Protein AF-A0A419A7F6-F1 (afdb_monomer_lite)

Secondary structure (DSSP, 8-state):
----S-TT--GGGT-TTT--TTTS-SS-GGG----TTHHHHHHHHHHHHHHHHHHHHTSPP----SSHHHHHS-HHHHS-HHHHHHHHHHHHHHHHHHHHHHHHHHHHHHHHHHHTT-SS----GGG--TTSTHHHHHHHHHHHHGGGTSHHHHHHHHHHHHHHHHHTTTTHHHHHHHHHHHHHHHHHHTTSS-TT-HHHHHHHHHHHHHHHHHHT-HHHHHHHHHSHHHHHHHHHHHHHHHHHHHIIIIISTT---TTS-HHHHHHHHHHHHHHHHHHHHHHHHHHPPPPPS----HHHHHHHHHHHHHHHHHHHHHHHHHHHHHHHHHHHH-S----TT-TTTTTTS-HHHHHHHHHS--GGGG---THHHHHHHHHHHHHHHHHHHHTTSS--SSTT--TT-HHHHHHHHHHHHHHHHHHTHHHHHHHHHHHHHHHHHT-HHHHHHHSS-HHHHHHHHHHHHHHHHHHHHHHHHHHHHHHHHHH-SSHHHHHHHHHSSSS-HHHHHHHGGGGHHHHHHHHHHHHH--S-HHHHHHHHHHHHHHHHHHHHHHHHHH-GGGG-TTT--TTHHHH-HHHHHHTTHHHHHHHHHHHHHHHHTTTPPSSTTHHHHTTS-THHHHHHHHHHSTTSSS------------PPEEEEEEEESEETTTEEE-S-TT-S-SEESHHHHHHHHHHTT-SSEEEEEEEE-TTTTTTTBPPTTSPPTTSS------------------------------PPPBSEEES--B--TT-HHHHSSEEEPSP-EEE-EEEEEBS---SSPEEEEEETTSTHHHHHHHHHHTTTT--S-GGGGGGHHHHHHHHHHHHHHHHHHHHTT--PPPTTTT-------------------------------HHHHHHHHHHHHHHHHHHHHHHHHS-HHHHTTS-HHHHHHHHHHHHS-GGGTGGGTSSSPPHHHHHHHGGG--TTSS-PPP---TTS-GGGSPPP-EEEEEESSHHHHHHHHHPSP--SEEEEEEEHHHHHHHHHHHHHHH----BS-TT-PPPS--EEE--EEETT-HHHHHHHHHHHHHHHH-HHHHHHHHHHHSTT-PPPHHHHHHHHHT----GGGGS--PPP----------

Organism: NCBI:txid1276757

Sequence (1130 aa):
MENPWPAGVPGSLWTYNQLTAEELAQLPMMGISFASGFLYAFAFGCIFVLVFAWQRFRQKAEVVSASRALTHLSPSDLGGRNALIRAYLIYAGSILLLYVSLTFFGQLMLQSMNMTQVAGIEIDVNQLDFDSPQWPLLLAFAVAGISQMLPPVATIEGWLRDRAYRAAGIPVRLELTMRNLIVTLEQVSSGQTGAGSKLQERLLIYRKQWEEAIAGHDWAREAARQRPPRHAELISLLAQLELLVFWARTARGNWPGHEVSQQVRAEEENFVKEAEALLNDFRHRLSEKPPKEDEPDTPTRKQRFNDHVSEVIETARNLRFDLVGILAIFLERDVNSPDLDDPNERAKNDPSLYQLLERTERPDSAGTGPETGLFFAAIAVFVIYATAIWRDVHDPINLYIERDNLHGVLASALVETLTLAALTWLPLLAAFSLRQYLWDTTGDWAKAHRSQHPNSYVSQILVCMCLGLTASLIGLVGVAMLHAFFVAQNGVHFSSLLVQGNSPFLLYYPTQAIVVFALVPLCILSADLRERAAMRLWYGVFCALAVGFLSMRHTYFFDPTLTTPQHCPGLAVIGNSDCAGRFDLVGHLLLMVLAFLAAGVFGDLPERTRAMLSKLPTHAATTAVLLALMPLSGAWAQEGAQEGDGTPTIVTIGFRDDTPPFSFRDDDPASLRPFSGYLADLCFDIFAGSTQYQVKVVPVTAKDRFERLRLPDQPRAQESAAGNGEPEGTVADTAAGTGQTGETPRRAAQSEPIDILCDAVTMRFSDQERSRNGIYSPIVFASGVSFLETQTRSMGGVTIGFVQNTTAREVARKLCEIDYFKIMLPSQKTALFERCHLRWREAVVRERLLRIGYEPPDPKDGAGSGQGDASNGNATSGTVRGAGENTAGWLIEEEDKISLKDELTLLIAAATRLTEAVSAEQRVKLSQDLQNRMTWLTDKDATQLDCILSTPISKECHAALARFKDPVCELRPAEQRETDPFEQRPWPDYHFCPMPSHDDLVSWFCATPNDRHRVYMGDRELILAKRAAWVKANGPCRVARPDGAEYLSYEPYAFLISMQDPRLVQFVQHRIHQLFSERARMTSRFAASFPGHQMSPALAYLFLLNGVENEQDFTPSLPAADSTSQAGGG

Foldseek 3Di:
DPDPDDPDDDPVVPCPVVPDLVPPPLQLLQVADADPLQVVLLVVLLVLLLVLLVVVLQPAQQDDDPAPLLRVDGLLQQFAPVLSVQLSCQLSVVLNVVLVCCLSCVLVVLVVVVVVPDDDDPDPSVVDPSRYSVRSNVSSCCSSPVLVVDVVSVVVSSVSSVVSSVLSPVPLQLNLLLVLLVVLLVCLCVVVPDDPAPLSVQLVVQLVVVVVLQVVFPVSVVLCVVPVVLNSLLSSLLSLLVVLLCCLPAFCPPVDFPSRDVVLNVLLVVLSVLSVVLSVVVSVVSVDDDDPDDDPDVVVVSVVVVVVSVVSSVSSVNSSSNSSSSVSSSVNHCPCPPLPPDVVVVVRGDSSVVVSVVSRDRLLPLFDALLVVLVVLLVVQLVVQLVCCLVLLAPFLDPSDDSPPSVSSSLRSVLLSLLLCLLFNQLQVQLSSLLSVCCSPPVQQVCCLPDPDVVSNVVSLVVSLVRSLVRSLVSQQVSLLSSLSSHHNHPVSSVCQQPHDLQRSNRLRSQLNQLSVLQSSLLSVLLSPQPDLPVQLVSLQVSLVSSLVSNLVSLCVSPVPLDPCVHADDCSCLVDSVNVHSSVVSSSLSSSVSSSCRRNPSSDGDDSCVVVVVVDPPCVVVVVVCVSCVSNPDDPPDDDDPPPPDQAAEAEEEFEQFFPQQWHADPDPPDPQRIHHLLSVLVVLLCPPDRRYDYDYDYDFLVCLLVLADAQPDDDPPPPPDDDDDDDDDDDDDDDDDDDDPPPDPPDDDDHHGQWYRGQDFDDPPPCSRPVFFDWFQFLFKFFKFKFKFQDPDLAAEEEEEAPNAPLLVLLLVCQLVVVVVSDDPVRNLLRNLQSQLLSLLQVLLVLCVVLVDDFDDPVVPDDDDDDDDDDDDDDDDDDDDDDPPPPWRDDDPVSLVVSLVSLVSNLVSLVVSVVSADPVLLQQAPPLSNVVSCVSPVDDSVVQCLVVDIPRDPVNSVVSVSSDDPVQPPDDDPDPPPDDPVNHRRHGYHYHHDNGLLVLLCSQQDDDPNHTYMYMDTQNRNLVSQVVCCVPPNDRGTPDSSTDPGSGMTGGTMTGGPNDVPVSVSSNVSQLVCLLVVVNSVVSCCVSPPPDDGDPVRVVSSVVSHDHDCVVVPDPDPDDDPDDDDDDD

Radius of gyration: 47.04 Å; chains: 1; bounding box: 108×104×153 Å

pLDDT: mean 72.27, std 18.45, range [26.06, 95.06]

Structure (mmCIF, N/CA/C/O backbone):
data_AF-A0A419A7F6-F1
#
_entry.id   AF-A0A419A7F6-F1
#
loop_
_atom_site.group_PDB
_atom_site.id
_atom_site.type_symbol
_atom_site.label_atom_id
_atom_site.label_alt_id
_atom_site.label_comp_id
_atom_site.label_asym_id
_atom_site.label_entity_id
_atom_site.label_seq_id
_atom_site.pdbx_PDB_ins_code
_atom_site.Cartn_x
_atom_site.Cartn_y
_atom_site.Cartn_z
_atom_site.occupancy
_atom_site.B_iso_or_equiv
_atom_site.auth_seq_id
_atom_site.auth_comp_id
_atom_site.auth_asym_id
_atom_site.auth_atom_id
_atom_site.pdbx_PDB_model_num
ATOM 1 N N . MET A 1 1 ? 32.235 -27.984 -17.832 1.00 29.14 1 MET A N 1
ATOM 2 C CA . MET A 1 1 ? 32.491 -26.852 -18.740 1.00 29.14 1 MET A CA 1
ATOM 3 C C . MET A 1 1 ? 32.255 -25.601 -17.931 1.00 29.14 1 MET A C 1
ATOM 5 O O . MET A 1 1 ? 31.160 -25.444 -17.407 1.00 29.14 1 MET A O 1
ATOM 9 N N . GLU A 1 2 ? 33.311 -24.822 -17.726 1.00 29.22 2 GLU A N 1
ATOM 10 C CA . GLU A 1 2 ? 33.244 -23.521 -17.063 1.00 29.22 2 GLU A CA 1
ATOM 11 C C . GLU A 1 2 ? 32.379 -22.571 -17.891 1.00 29.22 2 GLU A C 1
ATOM 13 O O . GLU A 1 2 ? 32.372 -22.634 -19.120 1.00 29.22 2 GLU A O 1
ATOM 18 N N . ASN A 1 3 ? 31.610 -21.753 -17.182 1.00 31.08 3 ASN A N 1
ATOM 19 C CA . ASN A 1 3 ? 30.663 -20.786 -17.714 1.00 31.08 3 ASN A CA 1
ATOM 20 C C . ASN A 1 3 ? 31.329 -19.950 -18.834 1.00 31.08 3 ASN A C 1
ATOM 22 O O . ASN A 1 3 ? 32.278 -19.226 -18.535 1.00 31.08 3 ASN A O 1
ATOM 26 N N . PRO A 1 4 ? 30.903 -20.052 -20.110 1.00 39.16 4 PRO A N 1
ATOM 27 C CA . PRO A 1 4 ? 31.637 -19.471 -21.240 1.00 39.16 4 PRO A CA 1
ATOM 28 C C . PRO A 1 4 ? 31.525 -17.937 -21.350 1.00 39.16 4 PRO A C 1
ATOM 30 O O . PRO A 1 4 ? 31.830 -17.377 -22.401 1.00 39.16 4 PRO A O 1
ATOM 33 N N . TRP A 1 5 ? 31.103 -17.239 -20.288 1.00 48.44 5 TRP A N 1
ATOM 34 C CA . TRP A 1 5 ? 30.656 -15.848 -20.354 1.00 48.44 5 TRP A CA 1
ATOM 35 C C . TRP A 1 5 ? 31.334 -14.928 -19.321 1.00 48.44 5 TRP A C 1
ATOM 37 O O . TRP A 1 5 ? 31.711 -15.388 -18.241 1.00 48.44 5 TRP A O 1
ATOM 47 N N . PRO A 1 6 ? 31.492 -13.622 -19.626 1.00 41.31 6 PRO A N 1
ATOM 48 C CA . PRO A 1 6 ? 32.163 -12.668 -18.743 1.00 41.31 6 PRO A CA 1
ATOM 49 C C . PRO A 1 6 ? 31.415 -12.464 -17.419 1.00 41.31 6 PRO A C 1
ATOM 51 O O . PRO A 1 6 ? 30.186 -12.409 -17.385 1.00 41.31 6 PRO A O 1
ATOM 54 N N . ALA A 1 7 ? 32.161 -12.282 -16.329 1.00 32.69 7 ALA A N 1
ATOM 55 C CA . ALA A 1 7 ? 31.596 -11.976 -15.019 1.00 32.69 7 ALA A CA 1
ATOM 56 C C . ALA A 1 7 ? 30.861 -10.618 -15.026 1.00 32.69 7 ALA A C 1
ATOM 58 O O . ALA A 1 7 ? 31.422 -9.616 -15.467 1.00 32.69 7 ALA A O 1
ATOM 59 N N . GLY A 1 8 ? 29.625 -10.583 -14.510 1.00 45.16 8 GLY A N 1
ATOM 60 C CA . GLY A 1 8 ? 28.859 -9.346 -14.288 1.00 45.16 8 GLY A CA 1
ATOM 61 C C . GLY A 1 8 ? 27.656 -9.108 -15.208 1.00 45.16 8 GLY A C 1
ATOM 62 O O . GLY A 1 8 ? 26.965 -8.110 -15.029 1.00 45.16 8 GLY A O 1
ATOM 63 N N . VAL A 1 9 ? 27.361 -10.004 -16.157 1.00 36.59 9 VAL A N 1
ATOM 64 C CA . VAL A 1 9 ? 26.097 -9.961 -16.914 1.00 36.59 9 VAL A CA 1
ATOM 65 C C . VAL A 1 9 ? 25.038 -10.768 -16.151 1.00 36.59 9 VAL A C 1
ATOM 67 O O . VAL A 1 9 ? 25.267 -11.956 -15.911 1.00 36.59 9 VAL A O 1
ATOM 70 N N . PRO A 1 10 ? 23.902 -10.171 -15.738 1.00 36.22 10 PRO A N 1
ATOM 71 C CA . PRO A 1 10 ? 22.869 -10.902 -15.015 1.00 36.22 10 PRO A CA 1
ATOM 72 C C . PRO A 1 10 ? 22.270 -11.996 -15.908 1.00 36.22 10 PRO A C 1
ATOM 74 O O . PRO A 1 10 ? 21.919 -11.754 -17.063 1.00 36.22 10 PRO A O 1
ATOM 77 N N . GLY A 1 11 ? 22.154 -13.212 -15.366 1.00 37.12 11 GLY A N 1
ATOM 78 C CA . GLY A 1 11 ? 21.621 -14.377 -16.087 1.00 37.12 11 GLY A CA 1
ATOM 79 C C . GLY A 1 11 ? 20.173 -14.211 -16.564 1.00 37.12 11 GLY A C 1
ATOM 80 O O . GLY A 1 11 ? 19.768 -14.886 -17.506 1.00 37.12 11 GLY A O 1
ATOM 81 N N . SER A 1 12 ? 19.434 -13.257 -15.986 1.00 39.25 12 SER A N 1
ATOM 82 C CA . SER A 1 12 ? 18.046 -12.924 -16.331 1.00 39.25 12 SER A CA 1
ATOM 83 C C . SER A 1 12 ? 17.855 -12.381 -17.751 1.00 39.25 12 SER A C 1
ATOM 85 O O . SER A 1 12 ? 16.748 -12.426 -18.275 1.00 39.25 12 SER A O 1
ATOM 87 N N . LEU A 1 13 ? 18.919 -11.904 -18.411 1.00 34.91 13 LEU A N 1
ATOM 88 C CA . LEU A 1 13 ? 18.859 -11.467 -19.814 1.00 34.91 13 LEU A CA 1
ATOM 89 C C . LEU A 1 13 ? 18.676 -12.628 -20.805 1.00 34.91 13 LEU A C 1
ATOM 91 O O . LEU A 1 13 ? 18.269 -12.392 -21.940 1.00 34.91 13 LEU A O 1
ATOM 95 N N . TRP A 1 14 ? 18.979 -13.866 -20.402 1.00 44.97 14 TRP A N 1
ATOM 96 C CA . TRP A 1 14 ? 19.087 -15.004 -21.325 1.00 44.97 14 TRP A CA 1
ATOM 97 C C . TRP A 1 14 ? 18.147 -16.171 -20.999 1.00 44.97 14 TRP A C 1
ATOM 99 O O . TRP A 1 14 ? 18.035 -17.097 -21.801 1.00 44.97 14 TRP A O 1
ATOM 109 N N . THR A 1 15 ? 17.419 -16.107 -19.881 1.00 35.34 15 THR A N 1
ATOM 110 C CA . THR A 1 15 ? 16.321 -17.025 -19.535 1.00 35.34 15 THR A CA 1
ATOM 111 C C . THR A 1 15 ? 14.948 -16.466 -19.910 1.00 35.34 15 THR A C 1
ATOM 113 O O . THR A 1 15 ? 13.953 -16.910 -19.369 1.00 35.34 15 THR A O 1
ATOM 116 N N . TYR A 1 16 ? 14.834 -15.538 -20.869 1.00 35.53 16 TYR A N 1
ATOM 117 C CA . TYR A 1 16 ? 13.534 -14.952 -21.262 1.00 35.53 16 TYR A CA 1
ATOM 118 C C . TYR A 1 16 ? 12.504 -15.981 -21.760 1.00 35.53 16 TYR A C 1
ATOM 120 O O . TYR A 1 16 ? 11.307 -15.786 -21.616 1.00 35.53 16 TYR A O 1
ATOM 128 N N . ASN A 1 17 ? 12.970 -17.115 -22.287 1.00 34.03 17 ASN A N 1
ATOM 129 C CA . ASN A 1 17 ? 12.114 -18.220 -22.742 1.00 34.03 17 ASN A CA 1
ATOM 130 C C . ASN A 1 17 ? 11.784 -19.221 -21.615 1.00 34.03 17 ASN A C 1
ATOM 132 O O . ASN A 1 17 ? 11.099 -20.213 -21.846 1.00 34.03 17 ASN A O 1
ATOM 136 N N . GLN A 1 18 ? 12.369 -19.011 -20.434 1.00 36.38 18 GLN A N 1
ATOM 137 C CA . GLN A 1 18 ? 12.159 -19.770 -19.198 1.00 36.38 18 GLN A CA 1
ATOM 138 C C . GLN A 1 18 ? 11.544 -18.902 -18.091 1.00 36.38 18 GLN A C 1
ATOM 140 O O . GLN A 1 18 ? 11.038 -19.462 -17.126 1.00 36.38 18 GLN A O 1
ATOM 145 N N . LEU A 1 19 ? 11.525 -17.576 -18.279 1.00 33.09 19 LEU A N 1
ATOM 146 C CA . LEU A 1 19 ? 10.713 -16.614 -17.553 1.00 33.09 19 LEU A CA 1
ATOM 147 C C . LEU A 1 19 ? 9.246 -16.941 -17.843 1.00 33.09 19 LEU A C 1
ATOM 149 O O . LEU A 1 19 ? 8.605 -16.362 -18.718 1.00 33.09 19 LEU A O 1
ATOM 153 N N . THR A 1 20 ? 8.707 -17.905 -17.103 1.00 39.62 20 THR A N 1
ATOM 154 C CA . THR A 1 20 ? 7.281 -17.896 -16.803 1.00 39.62 20 THR A CA 1
ATOM 155 C C . THR A 1 20 ? 6.977 -16.552 -16.145 1.00 39.62 20 THR A C 1
ATOM 157 O O . THR A 1 20 ? 7.838 -15.949 -15.500 1.00 39.62 20 THR A O 1
ATOM 160 N N . ALA A 1 21 ? 5.756 -16.048 -16.282 1.00 39.66 21 ALA A N 1
ATOM 161 C CA . ALA A 1 21 ? 5.356 -14.812 -15.617 1.00 39.66 21 ALA A CA 1
ATOM 162 C C . ALA A 1 21 ? 5.521 -14.842 -14.082 1.00 39.66 21 ALA A C 1
ATOM 164 O O . ALA A 1 21 ? 5.428 -13.806 -13.428 1.00 39.66 21 ALA A O 1
ATOM 165 N N . GLU A 1 22 ? 5.801 -16.018 -13.513 1.00 37.22 22 GLU A N 1
ATOM 166 C CA . GLU A 1 22 ? 6.222 -16.229 -12.130 1.00 37.22 22 GLU A CA 1
ATOM 167 C C . GLU A 1 22 ? 7.646 -15.707 -11.818 1.00 37.22 22 GLU A C 1
ATOM 169 O O . GLU A 1 22 ? 7.930 -15.432 -10.653 1.00 37.22 22 GLU A O 1
ATOM 174 N N . GLU A 1 23 ? 8.538 -15.539 -12.808 1.00 38.91 23 GLU A N 1
ATOM 175 C CA . GLU A 1 23 ? 9.927 -15.063 -12.624 1.00 38.91 23 GLU A CA 1
ATOM 176 C C . GLU A 1 23 ? 10.117 -13.546 -12.848 1.00 38.91 23 GLU A C 1
ATOM 178 O O . GLU A 1 23 ? 11.100 -12.976 -12.363 1.00 38.91 23 GLU A O 1
ATOM 183 N N . LEU A 1 24 ? 9.187 -12.847 -13.520 1.00 49.91 24 LEU A N 1
ATOM 184 C CA . LEU A 1 24 ? 9.088 -11.392 -13.352 1.00 49.91 24 LEU A CA 1
ATOM 185 C C . LEU A 1 24 ? 8.484 -11.155 -11.971 1.00 49.91 24 LEU A C 1
ATOM 187 O O . LEU A 1 24 ? 7.378 -11.612 -11.700 1.00 49.91 24 LEU A O 1
ATOM 191 N N . ALA A 1 25 ? 9.183 -10.434 -11.095 1.00 54.62 25 ALA A N 1
ATOM 192 C CA . ALA A 1 25 ? 8.623 -10.029 -9.811 1.00 54.62 25 ALA A CA 1
ATOM 193 C C . ALA A 1 25 ? 7.411 -9.106 -10.052 1.00 54.62 25 ALA A C 1
ATOM 195 O O . ALA A 1 25 ? 7.551 -7.886 -10.113 1.00 54.62 25 ALA A O 1
ATOM 196 N N . GLN A 1 26 ? 6.222 -9.699 -10.220 1.00 62.06 26 GLN A N 1
ATOM 197 C CA . GLN A 1 26 ? 4.964 -8.990 -10.486 1.00 62.06 26 GLN A CA 1
ATOM 198 C C . GLN A 1 26 ? 4.644 -7.995 -9.359 1.00 62.06 26 GLN A C 1
ATOM 200 O O . GLN A 1 26 ? 4.046 -6.944 -9.581 1.00 62.06 26 GLN A O 1
ATOM 205 N N . LEU A 1 27 ? 5.126 -8.308 -8.153 1.00 66.06 27 LEU A N 1
ATOM 206 C CA . LEU A 1 27 ? 5.228 -7.406 -7.015 1.00 66.06 27 LEU A CA 1
ATOM 207 C C . LEU A 1 27 ? 6.717 -7.169 -6.728 1.00 66.06 27 LEU A C 1
ATOM 209 O O . LEU A 1 27 ? 7.333 -7.983 -6.040 1.00 66.06 27 LEU A O 1
ATOM 213 N N . PRO A 1 28 ? 7.324 -6.096 -7.258 1.00 64.69 28 PRO A N 1
ATOM 214 C CA . PRO A 1 28 ? 8.753 -5.871 -7.105 1.00 64.69 28 PRO A CA 1
ATOM 215 C C . PRO A 1 28 ? 9.185 -5.605 -5.658 1.00 64.69 28 PRO A C 1
ATOM 217 O O . PRO A 1 28 ? 10.327 -5.908 -5.340 1.00 64.69 28 PRO A O 1
ATOM 220 N N . MET A 1 29 ? 8.318 -5.080 -4.777 1.00 73.50 29 MET A N 1
ATOM 221 C CA . MET A 1 29 ? 8.579 -4.944 -3.326 1.00 73.50 29 MET A CA 1
ATOM 222 C C . MET A 1 29 ? 9.946 -4.308 -3.003 1.00 73.50 29 MET A C 1
ATOM 224 O O . MET A 1 29 ? 10.702 -4.801 -2.169 1.00 73.50 29 MET A O 1
ATOM 228 N N . MET A 1 30 ? 10.304 -3.232 -3.713 1.00 66.25 30 MET A N 1
ATOM 229 C CA . MET A 1 30 ? 11.620 -2.568 -3.666 1.00 66.25 30 MET A CA 1
ATOM 230 C C . MET A 1 30 ? 12.830 -3.445 -4.051 1.00 66.25 30 MET A C 1
ATOM 232 O O . MET A 1 30 ? 13.968 -3.103 -3.724 1.00 66.25 30 MET A O 1
ATOM 236 N N . GLY A 1 31 ? 12.601 -4.537 -4.775 1.00 61.28 31 GLY A N 1
ATOM 237 C CA . GLY A 1 31 ? 13.604 -5.515 -5.195 1.00 61.28 31 GLY A CA 1
ATOM 238 C C . GLY A 1 31 ? 13.764 -6.697 -4.235 1.00 61.28 31 GLY A C 1
ATOM 239 O O . GLY A 1 31 ? 14.709 -7.466 -4.398 1.00 61.28 31 GLY A O 1
ATOM 240 N N . ILE A 1 32 ? 12.880 -6.841 -3.241 1.00 63.41 32 ILE A N 1
ATOM 241 C CA . ILE A 1 32 ? 12.919 -7.925 -2.252 1.00 63.41 32 ILE A CA 1
ATOM 242 C C . ILE A 1 32 ? 12.138 -9.129 -2.791 1.00 63.41 32 ILE A C 1
ATOM 244 O O . ILE A 1 32 ? 10.931 -9.047 -3.014 1.00 63.41 32 ILE A O 1
ATOM 248 N N . SER A 1 33 ? 12.812 -10.263 -2.984 1.00 64.25 33 SER A N 1
ATOM 249 C CA . SER A 1 33 ? 12.179 -11.522 -3.386 1.00 64.25 33 SER A CA 1
ATOM 250 C C . SER A 1 33 ? 12.057 -12.461 -2.187 1.00 64.25 33 SER A C 1
ATOM 252 O O . SER A 1 33 ? 13.047 -13.048 -1.753 1.00 64.25 33 SER A O 1
ATOM 254 N N . PHE A 1 34 ? 10.845 -12.643 -1.664 1.00 67.19 34 PHE A N 1
ATOM 255 C CA . PHE A 1 34 ? 10.603 -13.617 -0.600 1.00 67.19 34 PHE A CA 1
ATOM 256 C C . PHE A 1 34 ? 10.670 -15.050 -1.140 1.00 67.19 34 PHE A C 1
ATOM 258 O O . PHE A 1 34 ? 10.141 -15.349 -2.212 1.00 67.19 34 PHE A O 1
ATOM 265 N N . ALA A 1 35 ? 11.261 -15.969 -0.375 1.00 74.31 35 ALA A N 1
ATOM 266 C CA . ALA A 1 35 ? 11.210 -17.390 -0.711 1.00 74.31 35 ALA A CA 1
ATOM 267 C C . ALA A 1 35 ? 9.752 -17.902 -0.734 1.00 74.31 35 ALA A C 1
ATOM 269 O O . ALA A 1 35 ? 8.923 -17.474 0.068 1.00 74.31 35 ALA A O 1
ATOM 270 N N . SER A 1 36 ? 9.437 -18.892 -1.576 1.00 70.19 36 SER A N 1
ATOM 271 C CA . SER A 1 36 ? 8.072 -19.442 -1.728 1.00 70.19 36 SER A CA 1
ATOM 272 C C . SER A 1 36 ? 7.442 -19.958 -0.420 1.00 70.19 36 SER A C 1
ATOM 274 O O . SER A 1 36 ? 6.224 -19.946 -0.256 1.00 70.19 36 SER A O 1
ATOM 276 N N . GLY A 1 37 ? 8.264 -20.367 0.552 1.00 78.50 37 GLY A N 1
ATOM 277 C CA . GLY A 1 37 ? 7.824 -20.780 1.889 1.00 78.50 37 GLY A CA 1
ATOM 278 C C . GLY A 1 37 ? 7.537 -19.635 2.872 1.00 78.50 37 GLY A C 1
ATOM 279 O O . GLY A 1 37 ? 6.984 -19.889 3.942 1.00 78.50 37 GLY A O 1
ATOM 280 N N . PHE A 1 38 ? 7.919 -18.394 2.556 1.00 81.12 38 PHE A N 1
ATOM 281 C CA . PHE A 1 38 ? 7.876 -17.258 3.483 1.00 81.12 38 PHE A CA 1
ATOM 282 C C . PHE A 1 38 ? 6.451 -16.916 3.920 1.00 81.12 38 PHE A C 1
ATOM 284 O O . PHE A 1 38 ? 6.185 -16.775 5.111 1.00 81.12 38 PHE A O 1
ATOM 291 N N . LEU A 1 39 ? 5.509 -16.851 2.976 1.00 78.31 39 LEU A N 1
ATOM 292 C CA . LEU A 1 39 ? 4.111 -16.529 3.277 1.00 78.31 39 LEU A CA 1
ATOM 293 C C . LEU A 1 39 ? 3.431 -17.619 4.112 1.00 78.31 39 LEU A C 1
ATOM 295 O O . LEU A 1 39 ? 2.662 -17.306 5.019 1.00 78.31 39 LEU A O 1
ATOM 299 N N . TYR A 1 40 ? 3.746 -18.893 3.861 1.00 81.50 40 TYR A N 1
ATOM 300 C CA . TYR A 1 40 ? 3.249 -20.003 4.678 1.00 81.50 40 TYR A CA 1
ATOM 301 C C . TYR A 1 40 ? 3.801 -19.938 6.106 1.00 81.50 40 TYR A C 1
ATOM 303 O O . TYR A 1 40 ? 3.049 -20.102 7.068 1.00 81.50 40 TYR A O 1
ATOM 311 N N . ALA A 1 41 ? 5.096 -19.645 6.250 1.00 85.12 41 ALA A N 1
ATOM 312 C CA . ALA A 1 41 ? 5.744 -19.415 7.537 1.00 85.12 41 ALA A CA 1
ATOM 313 C C . ALA A 1 41 ? 5.145 -18.213 8.285 1.00 85.12 41 ALA A C 1
ATOM 315 O O . ALA A 1 41 ? 4.889 -18.303 9.485 1.00 85.12 41 ALA A O 1
ATOM 316 N N . PHE A 1 42 ? 4.861 -17.119 7.577 1.00 85.00 42 PHE A N 1
ATOM 317 C CA . PHE A 1 42 ? 4.196 -15.934 8.116 1.00 85.00 42 PHE A CA 1
ATOM 318 C C . PHE A 1 42 ? 2.760 -16.228 8.568 1.00 85.00 42 PHE A C 1
ATOM 320 O O . PHE A 1 42 ? 2.386 -15.889 9.689 1.00 85.00 42 PHE A O 1
ATOM 327 N N . ALA A 1 43 ? 1.958 -16.909 7.745 1.00 83.62 43 ALA A N 1
ATOM 328 C CA . ALA A 1 43 ? 0.590 -17.286 8.099 1.00 83.62 43 ALA A CA 1
ATOM 329 C C . ALA A 1 43 ? 0.560 -18.226 9.315 1.00 83.62 43 ALA A C 1
ATOM 331 O O . ALA A 1 43 ? -0.227 -18.022 10.244 1.00 83.62 43 ALA A O 1
ATOM 332 N N . PHE A 1 44 ? 1.460 -19.215 9.351 1.00 89.69 44 PHE A N 1
ATOM 333 C CA . PHE A 1 44 ? 1.642 -20.073 10.519 1.00 89.69 44 PHE A CA 1
ATOM 334 C C . PHE A 1 44 ? 2.065 -19.261 11.749 1.00 89.69 44 PHE A C 1
ATOM 336 O O . PHE A 1 44 ? 1.502 -19.454 12.826 1.00 89.69 44 PHE A O 1
ATOM 343 N N . GLY A 1 45 ? 2.994 -18.316 11.590 1.00 87.75 45 GLY A N 1
ATOM 344 C CA . GLY A 1 45 ? 3.424 -17.404 12.645 1.00 87.75 45 GLY A CA 1
ATOM 345 C C . GLY A 1 45 ? 2.283 -16.545 13.197 1.00 87.75 45 GLY A C 1
ATOM 346 O O . GLY A 1 45 ? 2.130 -16.465 14.413 1.00 87.75 45 GLY A O 1
ATOM 347 N N . CYS A 1 46 ? 1.410 -16.001 12.343 1.00 87.50 46 CYS A N 1
ATOM 348 C CA . CYS A 1 46 ? 0.196 -15.287 12.757 1.00 87.50 46 CYS A CA 1
ATOM 349 C C . CYS A 1 46 ? -0.734 -16.170 13.601 1.00 87.50 46 CYS A C 1
ATOM 351 O O . CYS A 1 46 ? -1.163 -15.761 14.682 1.00 87.50 46 CYS A O 1
ATOM 353 N N . ILE A 1 47 ? -1.021 -17.397 13.148 1.00 88.12 47 ILE A N 1
ATOM 354 C CA . ILE A 1 47 ? -1.851 -18.355 13.900 1.00 88.12 47 ILE A CA 1
ATOM 355 C C . ILE A 1 47 ? -1.196 -18.680 15.247 1.00 88.12 47 ILE A C 1
ATOM 357 O O . ILE A 1 47 ? -1.860 -18.668 16.285 1.00 88.12 47 ILE A O 1
ATOM 361 N N . PHE A 1 48 ? 0.113 -18.926 15.243 1.00 89.44 48 PHE A N 1
ATOM 362 C CA . PHE A 1 48 ? 0.888 -19.234 16.437 1.00 89.44 48 PHE A CA 1
ATOM 363 C C . PHE A 1 48 ? 0.837 -18.085 17.454 1.00 89.44 48 PHE A C 1
ATOM 365 O O . PHE A 1 48 ? 0.501 -18.308 18.618 1.00 89.44 48 PHE A O 1
ATOM 372 N N . VAL A 1 49 ? 1.067 -16.846 17.008 1.00 88.69 49 VAL A N 1
ATOM 373 C CA . VAL A 1 49 ? 0.972 -15.639 17.841 1.00 88.69 49 VAL A CA 1
ATOM 374 C C . VAL A 1 49 ? -0.434 -15.475 18.416 1.00 88.69 49 VAL A C 1
ATOM 376 O O . VAL A 1 49 ? -0.556 -15.226 19.612 1.00 88.69 49 VAL A O 1
ATOM 379 N N . LEU A 1 50 ? -1.500 -15.674 17.631 1.00 87.56 50 LEU A N 1
ATOM 380 C CA . LEU A 1 50 ? -2.882 -15.575 18.123 1.00 87.56 50 LEU A CA 1
ATOM 381 C C . LEU A 1 50 ? -3.192 -16.614 19.213 1.00 87.56 50 LEU A C 1
ATOM 383 O O . LEU A 1 50 ? -3.764 -16.271 20.255 1.00 87.56 50 LEU A O 1
ATOM 387 N N . VAL A 1 51 ? -2.784 -17.871 19.008 1.00 87.38 51 VAL A N 1
ATOM 388 C CA . VAL A 1 51 ? -2.986 -18.959 19.979 1.00 87.38 51 VAL A CA 1
ATOM 389 C C . VAL A 1 51 ? -2.225 -18.685 21.281 1.00 87.38 51 VAL A C 1
ATOM 391 O O . VAL A 1 51 ? -2.797 -18.809 22.369 1.00 87.38 51 VAL A O 1
ATOM 394 N N . PHE A 1 52 ? -0.962 -18.260 21.197 1.00 87.81 52 PHE A N 1
ATOM 395 C CA . PHE A 1 52 ? -0.157 -17.934 22.379 1.00 87.81 52 PHE A CA 1
ATOM 396 C C . PHE A 1 52 ? -0.623 -16.656 23.078 1.00 87.81 52 PHE A C 1
ATOM 398 O O . PHE A 1 52 ? -0.662 -16.609 24.311 1.00 87.81 52 PHE A O 1
ATOM 405 N N . ALA A 1 53 ? -1.056 -15.650 22.316 1.00 86.69 53 ALA A N 1
ATOM 406 C CA . ALA A 1 53 ? -1.671 -14.448 22.862 1.00 86.69 53 ALA A CA 1
ATOM 407 C C . ALA A 1 53 ? -2.899 -14.808 23.705 1.00 86.69 53 ALA A C 1
ATOM 409 O O . ALA A 1 53 ? -3.080 -14.245 24.778 1.00 86.69 53 ALA A O 1
ATOM 410 N N . TRP A 1 54 ? -3.710 -15.792 23.299 1.00 87.19 54 TRP A N 1
ATOM 411 C CA . TRP A 1 54 ? -4.854 -16.223 24.109 1.00 87.19 54 TRP A CA 1
ATOM 412 C C . TRP A 1 54 ? -4.436 -16.831 25.453 1.00 87.19 54 TRP A C 1
ATOM 414 O O . TRP A 1 54 ? -5.008 -16.498 26.494 1.00 87.19 54 TRP A O 1
ATOM 424 N N . GLN A 1 55 ? -3.414 -17.691 25.455 1.00 84.69 55 GLN A N 1
ATOM 425 C CA . GLN A 1 55 ? -2.894 -18.282 26.693 1.00 84.69 55 GLN A CA 1
ATOM 426 C C . GLN A 1 55 ? -2.337 -17.215 27.648 1.00 84.69 55 GLN A C 1
ATOM 428 O O . GLN A 1 55 ? -2.582 -17.272 28.853 1.00 84.69 55 GLN A O 1
ATOM 433 N N . ARG A 1 56 ? -1.632 -16.215 27.114 1.00 81.44 56 ARG A N 1
ATOM 434 C CA . ARG A 1 56 ? -1.023 -15.117 27.886 1.00 81.44 56 ARG A CA 1
ATOM 435 C C . ARG A 1 56 ? -2.022 -14.079 28.365 1.00 81.44 56 ARG A C 1
ATOM 437 O O . ARG A 1 56 ? -1.922 -13.592 29.493 1.00 81.44 56 ARG A O 1
ATOM 444 N N . PHE A 1 57 ? -3.016 -13.782 27.537 1.00 83.06 57 PHE A N 1
ATOM 445 C CA . PHE A 1 57 ? -4.123 -12.909 27.890 1.00 83.06 57 PHE A CA 1
ATOM 446 C C . PHE A 1 57 ? -4.846 -13.436 29.137 1.00 83.06 57 PHE A C 1
ATOM 448 O O . PHE A 1 57 ? -5.121 -12.662 30.047 1.00 83.06 57 PHE A O 1
ATOM 455 N N . ARG A 1 58 ? -5.040 -14.760 29.239 1.00 77.62 58 ARG A N 1
ATOM 456 C CA . ARG A 1 58 ? -5.690 -15.428 30.383 1.00 77.62 58 ARG A CA 1
ATOM 457 C C . ARG A 1 58 ? -4.883 -15.464 31.687 1.00 77.62 58 ARG A C 1
ATOM 459 O O . ARG A 1 58 ? -5.440 -15.843 32.715 1.00 77.62 58 ARG A O 1
ATOM 466 N N . GLN A 1 59 ? -3.597 -15.115 31.685 1.00 76.69 59 GLN A N 1
ATOM 467 C CA . GLN A 1 59 ? -2.835 -15.041 32.935 1.00 76.69 59 GLN A CA 1
ATOM 468 C C . GLN A 1 59 ? -3.366 -13.899 33.818 1.00 76.69 59 GLN A C 1
ATOM 470 O O . GLN A 1 59 ? -3.792 -12.859 33.311 1.00 76.69 59 GLN A O 1
ATOM 475 N N . LYS A 1 60 ? -3.331 -14.084 35.146 1.00 65.88 60 LYS A N 1
ATOM 476 C CA . LYS A 1 60 ? -3.833 -13.091 36.108 1.00 65.88 60 LYS A CA 1
ATOM 477 C C . LYS A 1 60 ? -3.133 -11.744 35.890 1.00 65.88 60 LYS A C 1
ATOM 479 O O . LYS A 1 60 ? -1.909 -11.659 35.954 1.00 65.88 60 LYS A O 1
ATOM 484 N N . ALA A 1 61 ? -3.919 -10.707 35.616 1.00 60.91 61 ALA A N 1
ATOM 485 C CA . ALA A 1 61 ? -3.466 -9.328 35.711 1.00 60.91 61 ALA A CA 1
ATOM 486 C C . ALA A 1 61 ? -3.682 -8.862 37.156 1.00 60.91 61 ALA A C 1
ATOM 488 O O . ALA A 1 61 ? -4.739 -9.131 37.726 1.00 60.91 61 ALA A O 1
ATOM 489 N N . GLU A 1 62 ? -2.691 -8.200 37.753 1.00 60.09 62 GLU A N 1
ATOM 490 C CA . GLU A 1 62 ? -2.857 -7.542 39.051 1.00 60.09 62 GLU A CA 1
ATOM 491 C C . GLU A 1 62 ? -3.755 -6.320 38.861 1.00 60.09 62 GLU A C 1
ATOM 493 O O . GLU A 1 62 ? -3.311 -5.248 38.453 1.00 60.09 62 GLU A O 1
ATOM 498 N N . VAL A 1 63 ? -5.052 -6.501 39.095 1.00 60.28 63 VAL A N 1
ATOM 499 C CA . VAL A 1 63 ? -6.024 -5.413 39.051 1.00 60.28 63 VAL A CA 1
ATOM 500 C C . VAL A 1 63 ? -6.141 -4.841 40.459 1.00 60.28 63 VAL A C 1
ATOM 502 O O . VAL A 1 63 ? -6.582 -5.527 41.376 1.00 60.28 63 VAL A O 1
ATOM 505 N N . VAL A 1 64 ? -5.738 -3.583 40.644 1.00 62.91 64 VAL A N 1
ATOM 506 C CA . VAL A 1 64 ? -5.938 -2.854 41.905 1.00 62.91 64 VAL A CA 1
ATOM 507 C C . VAL A 1 64 ? -7.333 -2.231 41.875 1.00 62.91 64 VAL A C 1
ATOM 509 O O . VAL A 1 64 ? -7.599 -1.382 41.028 1.00 62.91 64 VAL A O 1
ATOM 512 N N . SER A 1 65 ? -8.215 -2.652 42.784 1.00 67.06 65 SER A N 1
ATOM 513 C CA . SER A 1 65 ? -9.593 -2.159 42.901 1.00 67.06 65 SER A CA 1
ATOM 514 C C . SER A 1 65 ? -9.966 -1.874 44.359 1.00 67.06 65 SER A C 1
ATOM 516 O O . SER A 1 65 ? -9.342 -2.392 45.285 1.00 67.06 65 SER A O 1
ATOM 518 N N . ALA A 1 66 ? -10.996 -1.047 44.563 1.00 65.69 66 ALA A N 1
ATOM 519 C CA . ALA A 1 66 ? -11.511 -0.676 45.882 1.00 65.69 66 ALA A CA 1
ATOM 520 C C . ALA A 1 66 ? -12.273 -1.805 46.610 1.00 65.69 66 ALA A C 1
ATOM 522 O O . ALA A 1 66 ? -12.459 -1.712 47.820 1.00 65.69 66 ALA A O 1
ATOM 523 N N . SER A 1 67 ? -12.720 -2.853 45.905 1.00 73.94 67 SER A N 1
ATOM 524 C CA . SER A 1 67 ? -13.354 -4.034 46.519 1.00 73.94 67 SER A CA 1
ATOM 525 C C . SER A 1 67 ? -12.434 -5.251 46.433 1.00 73.94 67 SER A C 1
ATOM 527 O O . SER A 1 67 ? -11.772 -5.454 45.412 1.00 73.94 67 SER A O 1
ATOM 529 N N . ARG A 1 68 ? -12.426 -6.091 47.476 1.00 81.00 68 ARG A N 1
ATOM 530 C CA . ARG A 1 68 ? -11.676 -7.360 47.488 1.00 81.00 68 ARG A CA 1
ATOM 531 C C . ARG A 1 68 ? -12.245 -8.340 46.465 1.00 81.00 68 ARG A C 1
ATOM 533 O O . ARG A 1 68 ? -11.502 -9.088 45.836 1.00 81.00 68 ARG A O 1
ATOM 540 N N . ALA A 1 69 ? -13.558 -8.278 46.241 1.00 74.31 69 ALA A N 1
ATOM 541 C CA . ALA A 1 69 ? -14.229 -9.065 45.211 1.00 74.31 69 ALA A CA 1
ATOM 542 C C . ALA A 1 69 ? -13.617 -8.844 43.812 1.00 74.31 69 ALA A C 1
ATOM 544 O O . ALA A 1 69 ? -13.381 -9.806 43.084 1.00 74.31 69 ALA A O 1
ATOM 545 N N . LEU A 1 70 ? -13.307 -7.594 43.445 1.00 75.88 70 LEU A N 1
ATOM 546 C CA . LEU A 1 70 ? -12.744 -7.263 42.131 1.00 75.88 70 LEU A CA 1
ATOM 547 C C . LEU A 1 70 ? -11.234 -7.542 42.012 1.00 75.88 70 LEU A C 1
ATOM 549 O O . LEU A 1 70 ? -10.732 -7.613 40.894 1.00 75.88 70 LEU A O 1
ATOM 553 N N . THR A 1 71 ? -10.510 -7.716 43.125 1.00 78.50 71 THR A N 1
ATOM 554 C CA . THR A 1 71 ? -9.065 -8.020 43.116 1.00 78.50 71 THR A CA 1
ATOM 555 C C . THR A 1 71 ? -8.760 -9.520 43.162 1.00 78.50 71 THR A C 1
ATOM 557 O O . THR A 1 71 ? -7.763 -9.960 42.590 1.00 78.50 71 THR A O 1
ATOM 560 N N . HIS A 1 72 ? -9.596 -10.325 43.829 1.00 77.19 72 HIS A N 1
ATOM 561 C CA . HIS A 1 72 ? -9.379 -11.773 43.974 1.00 77.19 72 HIS A CA 1
ATOM 562 C C . HIS A 1 72 ? -9.754 -12.571 42.714 1.00 77.19 72 HIS A C 1
ATOM 564 O O . HIS A 1 72 ? -9.178 -13.633 42.447 1.00 77.19 72 HIS A O 1
ATOM 570 N N . LEU A 1 73 ? -10.706 -12.057 41.934 1.00 75.81 73 LEU A N 1
ATOM 571 C CA . LEU A 1 73 ? -11.225 -12.702 40.733 1.00 75.81 73 LEU A CA 1
ATOM 572 C C . LEU A 1 73 ? -10.331 -12.447 39.515 1.00 75.81 73 LEU A C 1
ATOM 574 O O . LEU A 1 73 ? -9.742 -11.379 39.350 1.00 75.81 73 LEU A O 1
ATOM 578 N N . SER A 1 74 ? -10.221 -13.444 38.632 1.00 73.38 74 SER A N 1
ATOM 579 C CA . SER A 1 74 ? -9.448 -13.279 37.399 1.00 73.38 74 SER A CA 1
ATOM 580 C C . SER A 1 74 ? -10.167 -12.332 36.426 1.00 73.38 74 SER A C 1
ATOM 582 O O . SER A 1 74 ? -11.396 -12.278 36.428 1.00 73.38 74 SER A O 1
ATOM 584 N N . PRO A 1 75 ? -9.462 -11.637 35.513 1.00 70.44 75 PRO A N 1
ATOM 585 C CA . PRO A 1 75 ? -10.116 -10.808 34.496 1.00 70.44 75 PRO A CA 1
ATOM 586 C C . PRO A 1 75 ? -11.168 -11.566 33.667 1.00 70.44 75 PRO A C 1
ATOM 588 O O . PRO A 1 75 ? -12.190 -10.992 33.294 1.00 70.44 75 PRO A O 1
ATOM 591 N N . SER A 1 76 ? -10.968 -12.872 33.445 1.00 70.88 76 SER A N 1
ATOM 592 C CA . SER A 1 76 ? -11.952 -13.760 32.809 1.00 70.88 76 SER A CA 1
ATOM 593 C C . SER A 1 76 ? -13.220 -14.002 33.631 1.00 70.88 76 SER A C 1
ATOM 595 O O . SER A 1 76 ? -14.259 -14.313 33.049 1.00 70.88 76 SER A O 1
ATOM 597 N N . ASP A 1 77 ? -13.155 -13.848 34.954 1.00 73.75 77 ASP A N 1
ATOM 598 C CA . ASP A 1 77 ? -14.290 -13.917 35.885 1.00 73.75 77 ASP A CA 1
ATOM 599 C C . ASP A 1 77 ? -14.956 -12.545 36.098 1.00 73.75 77 ASP A C 1
ATOM 601 O O . ASP A 1 77 ? -16.145 -12.477 36.413 1.00 73.75 77 ASP A O 1
ATOM 605 N N . LEU A 1 78 ? -14.235 -11.456 35.824 1.00 73.38 78 LEU A N 1
ATOM 606 C CA . LEU A 1 78 ? -14.743 -10.086 35.905 1.00 73.38 78 LEU A CA 1
ATOM 607 C C . LEU A 1 78 ? -15.525 -9.667 34.647 1.00 73.38 78 LEU A C 1
ATOM 609 O O . LEU A 1 78 ? -16.613 -9.110 34.755 1.00 73.38 78 LEU A O 1
ATOM 613 N N . GLY A 1 79 ? -14.998 -9.933 33.448 1.00 68.06 79 GLY A N 1
ATOM 614 C CA . GLY A 1 79 ? -15.592 -9.465 32.188 1.00 68.06 79 GLY A CA 1
ATOM 615 C C . GLY A 1 79 ? -16.647 -10.398 31.581 1.00 68.06 79 GLY A C 1
ATOM 616 O O . GLY A 1 79 ? -16.475 -11.615 31.572 1.00 68.06 79 GLY A O 1
ATOM 617 N N . GLY A 1 80 ? -17.704 -9.830 30.989 1.00 68.25 80 GLY A N 1
ATOM 618 C CA . GLY A 1 80 ? -18.629 -10.564 30.113 1.00 68.25 80 GLY A CA 1
ATOM 619 C C . GLY A 1 80 ? -17.960 -11.042 28.815 1.00 68.25 80 GLY A C 1
ATOM 620 O O . GLY A 1 80 ? -16.926 -10.503 28.401 1.00 68.25 80 GLY A O 1
ATOM 621 N N . ARG A 1 81 ? -18.552 -12.039 28.137 1.00 67.56 81 ARG A N 1
ATOM 622 C CA . ARG A 1 81 ? -17.989 -12.661 26.918 1.00 67.56 81 ARG A CA 1
ATOM 623 C C . ARG A 1 81 ? -17.592 -11.633 25.851 1.00 67.56 81 ARG A C 1
ATOM 625 O O . ARG A 1 81 ? -16.501 -11.723 25.293 1.00 67.56 81 ARG A O 1
ATOM 632 N N . ASN A 1 82 ? -18.431 -10.627 25.613 1.00 62.97 82 ASN A N 1
ATOM 633 C CA . ASN A 1 82 ? -18.176 -9.588 24.610 1.00 62.97 82 ASN A CA 1
ATOM 634 C C . ASN A 1 82 ? -17.040 -8.633 25.014 1.00 62.97 82 ASN A C 1
ATOM 636 O O . ASN A 1 82 ? -16.204 -8.290 24.178 1.00 62.97 82 ASN A O 1
ATOM 640 N N . ALA A 1 83 ? -16.961 -8.243 26.290 1.00 69.25 83 ALA A N 1
ATOM 641 C CA . ALA A 1 83 ? -15.877 -7.402 26.802 1.00 69.25 83 ALA A CA 1
ATOM 642 C C . ALA A 1 83 ? -14.526 -8.135 26.750 1.00 69.25 83 ALA A C 1
ATOM 644 O O . ALA A 1 83 ? -13.521 -7.555 26.343 1.00 69.25 83 ALA A O 1
ATOM 645 N N . LEU A 1 84 ? -14.513 -9.434 27.071 1.00 74.62 84 LEU A N 1
ATOM 646 C CA . LEU A 1 84 ? -13.317 -10.273 26.967 1.00 74.62 84 LEU A CA 1
ATOM 647 C C . LEU A 1 84 ? -12.853 -10.459 25.523 1.00 74.62 84 LEU A C 1
ATOM 649 O O . LEU A 1 84 ? -11.656 -10.366 25.264 1.00 74.62 84 LEU A O 1
ATOM 653 N N . ILE A 1 85 ? -13.777 -10.680 24.581 1.00 72.25 85 ILE A N 1
ATOM 654 C CA . ILE A 1 85 ? -13.436 -10.767 23.153 1.00 72.25 85 ILE A CA 1
ATOM 655 C C . ILE A 1 85 ? -12.846 -9.439 22.668 1.00 72.25 85 ILE A C 1
ATOM 657 O O . ILE A 1 85 ? -11.814 -9.448 22.006 1.00 72.25 85 ILE A O 1
ATOM 661 N N . ARG A 1 86 ? -13.441 -8.296 23.033 1.00 71.81 86 ARG A N 1
ATOM 662 C CA . ARG A 1 86 ? -12.922 -6.962 22.675 1.00 71.81 86 ARG A CA 1
ATOM 663 C C . ARG A 1 86 ? -11.525 -6.716 23.241 1.00 71.81 86 ARG A C 1
ATOM 665 O O . ARG A 1 86 ? -10.628 -6.341 22.491 1.00 71.81 86 ARG A O 1
ATOM 672 N N . ALA A 1 87 ? -11.328 -6.968 24.534 1.00 76.69 87 ALA A N 1
ATOM 673 C CA . ALA A 1 87 ? -10.024 -6.841 25.180 1.00 76.69 87 ALA A CA 1
ATOM 674 C C . ALA A 1 87 ? -8.974 -7.751 24.524 1.00 76.69 87 ALA A C 1
ATOM 676 O O . ALA A 1 87 ? -7.854 -7.311 24.261 1.00 76.69 87 ALA A O 1
ATOM 677 N N . TYR A 1 88 ? -9.349 -8.993 24.200 1.00 83.25 88 TYR A N 1
ATOM 678 C CA . TYR A 1 88 ? -8.468 -9.913 23.492 1.00 83.25 88 TYR A CA 1
ATOM 679 C C . TYR A 1 88 ? -8.134 -9.416 22.086 1.00 83.25 88 TYR A C 1
ATOM 681 O O . TYR A 1 88 ? -6.966 -9.434 21.727 1.00 83.25 88 TYR A O 1
ATOM 689 N N . LEU A 1 89 ? -9.105 -8.924 21.311 1.00 79.06 89 LEU A N 1
ATOM 690 C CA . LEU A 1 89 ? -8.853 -8.387 19.970 1.00 79.06 89 LEU A CA 1
ATOM 691 C C . LEU A 1 89 ? -7.907 -7.180 20.001 1.00 79.06 89 LEU A C 1
ATOM 693 O O . LEU A 1 89 ? -7.023 -7.091 19.156 1.00 79.06 89 LEU A O 1
ATOM 697 N N . ILE A 1 90 ? -8.033 -6.290 20.993 1.00 76.75 90 ILE A N 1
ATOM 698 C CA . ILE A 1 90 ? -7.113 -5.152 21.171 1.00 76.75 90 ILE A CA 1
ATOM 699 C C . ILE A 1 90 ? -5.695 -5.647 21.489 1.00 76.75 90 ILE A C 1
ATOM 701 O O . ILE A 1 90 ? -4.727 -5.217 20.857 1.00 76.75 90 ILE A O 1
ATOM 705 N N . TYR A 1 91 ? -5.560 -6.562 22.452 1.00 84.50 91 TYR A N 1
ATOM 706 C CA . TYR A 1 91 ? -4.265 -7.111 22.861 1.00 84.50 91 TYR A CA 1
ATOM 707 C C . TYR A 1 91 ? -3.605 -7.934 21.743 1.00 84.50 91 TYR A C 1
ATOM 709 O O . TYR A 1 91 ? -2.470 -7.659 21.354 1.00 84.50 91 TYR A O 1
ATOM 717 N N . ALA A 1 92 ? -4.332 -8.902 21.183 1.00 85.75 92 ALA A N 1
ATOM 718 C CA . ALA A 1 92 ? -3.861 -9.766 20.109 1.00 85.75 92 ALA A CA 1
ATOM 719 C C . ALA A 1 92 ? -3.571 -8.967 18.836 1.00 85.75 92 ALA A C 1
ATOM 721 O O . ALA A 1 92 ? -2.537 -9.188 18.218 1.00 85.75 92 ALA A O 1
ATOM 722 N N . GLY A 1 93 ? -4.423 -7.998 18.485 1.00 80.50 93 GLY A N 1
ATOM 723 C CA . GLY A 1 93 ? -4.203 -7.106 17.349 1.00 80.50 93 GLY A CA 1
ATOM 724 C C . GLY A 1 93 ? -2.937 -6.263 17.499 1.00 80.50 93 GLY A C 1
ATOM 725 O O . GLY A 1 93 ? -2.179 -6.140 16.545 1.00 80.50 93 GLY A O 1
ATOM 726 N N . SER A 1 94 ? -2.650 -5.758 18.703 1.00 81.94 94 SER A N 1
ATOM 727 C CA . SER A 1 94 ? -1.424 -4.990 18.973 1.00 81.94 94 SER A CA 1
ATOM 728 C C . SER A 1 94 ? -0.158 -5.843 18.821 1.00 81.94 94 SER A C 1
ATOM 730 O O . SER A 1 94 ? 0.813 -5.409 18.204 1.00 81.94 94 SER A O 1
ATOM 732 N N . ILE A 1 95 ? -0.170 -7.073 19.347 1.00 84.38 95 ILE A N 1
ATOM 733 C CA . ILE A 1 95 ? 0.960 -8.007 19.213 1.00 84.38 95 ILE A CA 1
ATOM 734 C C . ILE A 1 95 ? 1.117 -8.471 17.762 1.00 84.38 95 ILE A C 1
ATOM 736 O O . ILE A 1 95 ? 2.238 -8.556 17.265 1.00 84.38 95 ILE A O 1
ATOM 740 N N . LEU A 1 96 ? 0.009 -8.749 17.074 1.00 85.00 96 LEU A N 1
ATOM 741 C CA . LEU A 1 96 ? 0.023 -9.162 15.675 1.00 85.00 96 LEU A CA 1
ATOM 742 C C . LEU A 1 96 ? 0.544 -8.039 14.774 1.00 85.00 96 LEU A C 1
ATOM 744 O O . LEU A 1 96 ? 1.345 -8.309 13.888 1.00 85.00 96 LEU A O 1
ATOM 748 N N . LEU A 1 97 ? 0.166 -6.785 15.034 1.00 80.94 97 LEU A N 1
ATOM 749 C CA . LEU A 1 97 ? 0.704 -5.626 14.323 1.00 80.94 97 LEU A CA 1
ATOM 750 C C . LEU A 1 97 ? 2.219 -5.531 14.512 1.00 80.94 97 LEU A C 1
ATOM 752 O O . LEU A 1 97 ? 2.941 -5.416 13.529 1.00 80.94 97 LEU A O 1
ATOM 756 N N . LEU A 1 98 ? 2.710 -5.664 15.748 1.00 82.81 98 LEU A N 1
ATOM 757 C CA . LEU A 1 98 ? 4.148 -5.683 16.027 1.00 82.81 98 LEU A CA 1
ATOM 758 C C . LEU A 1 98 ? 4.860 -6.832 15.291 1.00 82.81 98 LEU A C 1
ATOM 760 O O . LEU A 1 98 ? 5.916 -6.616 14.700 1.00 82.81 98 LEU A O 1
ATOM 764 N N . TYR A 1 99 ? 4.262 -8.026 15.276 1.00 85.44 99 TYR A N 1
ATOM 765 C CA . TYR A 1 99 ? 4.765 -9.180 14.530 1.00 85.44 99 TYR A CA 1
ATOM 766 C C . TYR A 1 99 ? 4.842 -8.907 13.021 1.00 85.44 99 TYR A C 1
ATOM 768 O O . TYR A 1 99 ? 5.895 -9.111 12.418 1.00 85.44 99 TYR A O 1
ATOM 776 N N . VAL A 1 100 ? 3.763 -8.406 12.412 1.00 83.06 100 VAL A N 1
ATOM 777 C CA . VAL A 1 100 ? 3.710 -8.085 10.977 1.00 83.06 100 VAL A CA 1
ATOM 778 C C . VAL A 1 100 ? 4.734 -7.006 10.630 1.00 83.06 100 VAL A C 1
ATOM 780 O O . VAL A 1 100 ? 5.517 -7.187 9.697 1.00 83.06 100 VAL A O 1
ATOM 783 N N . SER A 1 101 ? 4.785 -5.918 11.406 1.00 78.44 101 SER A N 1
ATOM 784 C CA . SER A 1 101 ? 5.736 -4.827 11.188 1.00 78.44 101 SER A CA 1
ATOM 785 C C . SER A 1 101 ? 7.182 -5.317 11.241 1.00 78.44 101 SER A C 1
ATOM 787 O O . SER A 1 101 ? 7.958 -5.014 10.344 1.00 78.44 101 SER A O 1
ATOM 789 N N . LEU A 1 102 ? 7.545 -6.124 12.237 1.00 80.38 102 LEU A N 1
ATOM 790 C CA . LEU A 1 102 ? 8.891 -6.690 12.336 1.00 80.38 102 LEU A CA 1
ATOM 791 C C . LEU A 1 102 ? 9.184 -7.746 11.261 1.00 80.38 102 LEU A C 1
ATOM 793 O O . LEU A 1 102 ? 10.334 -7.907 10.866 1.00 80.38 102 LEU A O 1
ATOM 797 N N . THR A 1 103 ? 8.173 -8.463 10.772 1.00 81.25 103 THR A N 1
ATOM 798 C CA . THR A 1 103 ? 8.373 -9.487 9.739 1.00 81.25 103 THR A CA 1
ATOM 799 C C . THR A 1 103 ? 8.732 -8.852 8.397 1.00 81.25 103 THR A C 1
ATOM 801 O O . THR A 1 103 ? 9.720 -9.257 7.794 1.00 81.25 103 THR A O 1
ATOM 804 N N . PHE A 1 104 ? 7.986 -7.831 7.962 1.00 75.44 104 PHE A N 1
ATOM 805 C CA . PHE A 1 104 ? 8.192 -7.186 6.656 1.00 75.44 104 PHE A CA 1
ATOM 806 C C . PHE A 1 104 ? 9.172 -6.009 6.695 1.00 75.44 104 PHE A C 1
ATOM 808 O O . PHE A 1 104 ? 9.907 -5.788 5.740 1.00 75.44 104 PHE A O 1
ATOM 815 N N . PHE A 1 105 ? 9.216 -5.263 7.801 1.00 72.62 105 PHE A N 1
ATOM 816 C CA . PHE A 1 105 ? 10.084 -4.091 7.955 1.00 72.62 105 PHE A CA 1
ATOM 817 C C . PHE A 1 105 ? 11.246 -4.341 8.921 1.00 72.62 105 PHE A C 1
ATOM 819 O O . PHE A 1 105 ? 11.941 -3.398 9.286 1.00 72.62 105 PHE A O 1
ATOM 826 N N . GLY A 1 106 ? 11.487 -5.587 9.343 1.00 72.56 106 GLY A N 1
ATOM 827 C CA . GLY A 1 106 ? 12.540 -5.931 10.303 1.00 72.56 106 GLY A CA 1
ATOM 828 C C . GLY A 1 106 ? 13.932 -5.516 9.847 1.00 72.56 106 GLY A C 1
ATOM 829 O O . GLY A 1 106 ? 14.681 -4.943 10.634 1.00 72.56 106 GLY A O 1
ATOM 830 N N . GLN A 1 107 ? 14.244 -5.717 8.564 1.00 72.81 107 GLN A N 1
ATOM 831 C CA . GLN A 1 107 ? 15.511 -5.280 7.980 1.00 72.81 107 GLN A CA 1
ATOM 832 C C . GLN A 1 107 ? 15.658 -3.755 8.048 1.00 72.81 107 GLN A C 1
ATOM 834 O O . GLN A 1 107 ? 16.666 -3.259 8.543 1.00 72.81 107 GLN A O 1
ATOM 839 N N . LEU A 1 108 ? 14.630 -3.009 7.625 1.00 69.25 108 LEU A N 1
ATOM 840 C CA . LEU A 1 108 ? 14.618 -1.543 7.672 1.00 69.25 108 LEU A CA 1
ATOM 841 C C . LEU A 1 108 ? 14.700 -1.017 9.109 1.00 69.25 108 LEU A C 1
ATOM 843 O O . LEU A 1 108 ? 15.465 -0.095 9.386 1.00 69.25 108 LEU A O 1
ATOM 847 N N . MET A 1 109 ? 13.957 -1.622 10.039 1.00 67.44 109 MET A N 1
ATOM 848 C CA . MET A 1 109 ? 14.002 -1.254 11.451 1.00 67.44 109 MET A CA 1
ATOM 849 C C . MET A 1 109 ? 15.382 -1.519 12.053 1.00 67.44 109 MET A C 1
ATOM 851 O O . MET A 1 109 ? 15.943 -0.608 12.652 1.00 67.44 109 MET A O 1
ATOM 855 N N . LEU A 1 110 ? 15.977 -2.697 11.849 1.00 70.56 110 LEU A N 1
ATOM 856 C CA . LEU A 1 110 ? 17.310 -3.019 12.374 1.00 70.56 110 LEU A CA 1
ATOM 857 C C . LEU A 1 110 ? 18.410 -2.157 11.737 1.00 70.56 110 LEU A C 1
ATOM 859 O O . LEU A 1 110 ? 19.300 -1.684 12.442 1.00 70.56 110 LEU A O 1
ATOM 863 N N . GLN A 1 111 ? 18.314 -1.861 10.438 1.00 67.31 111 GLN A N 1
ATOM 864 C CA . GLN A 1 111 ? 19.204 -0.905 9.770 1.00 67.31 111 GLN A CA 1
ATOM 865 C C . GLN A 1 111 ? 19.059 0.508 10.348 1.00 67.31 111 GLN A C 1
ATOM 867 O O . GLN A 1 111 ? 20.063 1.172 10.604 1.00 67.31 111 GLN A O 1
ATOM 872 N N . SER A 1 112 ? 17.828 0.960 10.610 1.00 63.84 112 SER A N 1
ATOM 873 C CA . SER A 1 112 ? 17.577 2.269 11.225 1.00 63.84 112 SER A CA 1
ATOM 874 C C . SER A 1 112 ? 18.063 2.337 12.678 1.00 63.84 112 SER A C 1
ATOM 876 O O . SER A 1 112 ? 18.637 3.346 13.086 1.00 63.84 112 SER A O 1
ATOM 878 N N . MET A 1 113 ? 17.928 1.244 13.437 1.00 63.12 113 MET A N 1
ATOM 879 C CA . MET A 1 113 ? 18.447 1.131 14.801 1.00 63.12 113 MET A CA 1
ATOM 880 C C . MET A 1 113 ? 19.976 1.149 14.825 1.00 63.12 113 MET A C 1
ATOM 882 O O . MET A 1 113 ? 20.540 1.755 15.725 1.00 63.12 113 MET A O 1
ATOM 886 N N . ASN A 1 114 ? 20.652 0.590 13.817 1.00 60.06 114 ASN A N 1
ATOM 887 C CA . ASN A 1 114 ? 22.106 0.718 13.679 1.00 60.06 114 ASN A CA 1
ATOM 888 C C . ASN A 1 114 ? 22.554 2.158 13.356 1.00 60.06 114 ASN A C 1
ATOM 890 O O . ASN A 1 114 ? 23.689 2.525 13.660 1.00 60.06 114 ASN A O 1
ATOM 894 N N . MET A 1 115 ? 21.682 3.001 12.785 1.00 54.16 115 MET A N 1
ATOM 895 C CA . MET A 1 115 ? 21.976 4.426 12.569 1.00 54.16 115 MET A CA 1
ATOM 896 C C . MET A 1 115 ? 21.800 5.271 13.836 1.00 54.16 115 MET A C 1
ATOM 898 O O . MET A 1 115 ? 22.505 6.264 14.023 1.00 54.16 115 MET A O 1
ATOM 902 N N . THR A 1 116 ? 20.896 4.884 14.735 1.00 51.25 116 THR A N 1
ATOM 903 C CA . THR A 1 116 ? 20.749 5.509 16.052 1.00 51.25 116 THR A CA 1
ATOM 904 C C . THR A 1 116 ? 21.570 4.723 17.066 1.00 51.25 116 THR A C 1
ATOM 906 O O . THR A 1 116 ? 21.096 3.708 17.552 1.00 51.25 116 THR A O 1
ATOM 909 N N . GLN A 1 117 ? 22.787 5.163 17.401 1.00 44.22 117 GLN A N 1
ATOM 910 C CA . GLN A 1 117 ? 23.669 4.499 18.381 1.00 44.22 117 GLN A CA 1
ATOM 911 C C . GLN A 1 117 ? 23.038 4.387 19.789 1.00 44.22 117 GLN A C 1
ATOM 913 O O . GLN A 1 117 ? 23.403 5.101 20.723 1.00 44.22 117 GLN A O 1
ATOM 918 N N . VAL A 1 118 ? 22.082 3.480 19.967 1.00 45.81 118 VAL A N 1
ATOM 919 C CA . VAL A 1 118 ? 21.428 3.182 21.235 1.00 45.81 118 VAL A CA 1
ATOM 920 C C . VAL A 1 118 ? 22.021 1.870 21.734 1.00 45.81 118 VAL A C 1
ATOM 922 O O . VAL A 1 118 ? 21.591 0.786 21.368 1.00 45.81 118 VAL A O 1
ATOM 925 N N . ALA A 1 119 ? 23.048 2.010 22.571 1.00 43.56 119 ALA A N 1
ATOM 926 C CA . ALA A 1 119 ? 23.573 0.998 23.486 1.00 43.56 119 ALA A CA 1
ATOM 927 C C . ALA A 1 119 ? 23.940 -0.384 22.892 1.00 43.56 119 ALA A C 1
ATOM 929 O O . ALA A 1 119 ? 23.233 -1.366 23.083 1.00 43.56 119 ALA A O 1
ATOM 930 N N . GLY A 1 120 ? 25.143 -0.484 22.314 1.00 43.66 120 GLY A N 1
ATOM 931 C CA . GLY A 1 120 ? 26.058 -1.623 22.521 1.00 43.66 120 GLY A CA 1
ATOM 932 C C . GLY A 1 120 ? 25.681 -3.010 21.985 1.00 43.66 120 GLY A C 1
ATOM 933 O O . GLY A 1 120 ? 26.411 -3.956 22.272 1.00 43.66 120 GLY A O 1
ATOM 934 N N . ILE A 1 121 ? 24.599 -3.159 21.223 1.00 48.53 121 ILE A N 1
ATOM 935 C CA . ILE A 1 121 ? 24.257 -4.413 20.542 1.00 48.53 121 ILE A CA 1
ATOM 936 C C . ILE A 1 121 ? 24.455 -4.193 19.038 1.00 48.53 121 ILE A C 1
ATOM 938 O O . ILE A 1 121 ? 23.538 -3.765 18.344 1.00 48.53 121 ILE A O 1
ATOM 942 N N . GLU A 1 122 ? 25.661 -4.462 18.534 1.00 46.47 122 GLU A N 1
ATOM 943 C CA . GLU A 1 122 ? 25.887 -4.599 17.090 1.00 46.47 122 GLU A CA 1
ATOM 944 C C . GLU A 1 122 ? 25.299 -5.940 16.644 1.00 46.47 122 GLU A C 1
ATOM 946 O O . GLU A 1 122 ? 25.883 -7.003 16.861 1.00 46.47 122 GLU A O 1
ATOM 951 N N . ILE A 1 123 ? 24.100 -5.899 16.067 1.00 57.28 123 ILE A N 1
ATOM 952 C CA . ILE A 1 123 ? 23.519 -7.052 15.380 1.00 57.28 123 ILE A CA 1
ATOM 953 C C . ILE A 1 123 ? 24.048 -7.008 13.947 1.00 57.28 123 ILE A C 1
ATOM 955 O O . ILE A 1 123 ? 23.782 -6.047 13.222 1.00 57.28 123 ILE A O 1
ATOM 959 N N . ASP A 1 124 ? 24.809 -8.028 13.545 1.00 56.78 124 ASP A N 1
ATOM 960 C CA . ASP A 1 124 ? 25.310 -8.168 12.175 1.00 56.78 124 ASP A CA 1
ATOM 961 C C . ASP A 1 124 ? 24.138 -8.485 11.231 1.00 56.78 124 ASP A C 1
ATOM 963 O O . ASP A 1 124 ? 23.747 -9.635 11.030 1.00 56.78 124 ASP A O 1
ATOM 967 N N . VAL A 1 125 ? 23.533 -7.425 10.686 1.00 57.59 125 VAL A N 1
ATOM 968 C CA . VAL A 1 125 ? 22.360 -7.474 9.794 1.00 57.59 125 VAL A CA 1
ATOM 969 C C . VAL A 1 125 ? 22.658 -8.269 8.517 1.00 57.59 125 VAL A C 1
ATOM 971 O O . VAL A 1 125 ? 21.733 -8.759 7.882 1.00 57.59 125 VAL A O 1
ATOM 974 N N . ASN A 1 126 ? 23.933 -8.457 8.164 1.00 58.81 126 ASN A N 1
ATOM 975 C CA . ASN A 1 126 ? 24.335 -9.189 6.963 1.00 58.81 126 ASN A CA 1
ATOM 976 C C . ASN A 1 126 ? 24.304 -10.718 7.137 1.00 58.81 126 ASN A C 1
ATOM 978 O O . ASN A 1 126 ? 24.406 -11.429 6.142 1.00 58.81 126 ASN A O 1
ATOM 982 N N . GLN A 1 127 ? 24.185 -11.232 8.368 1.00 58.97 127 GLN A N 1
ATOM 983 C CA . GLN A 1 127 ? 24.060 -12.676 8.633 1.00 58.97 127 GLN A CA 1
ATOM 984 C C . GLN A 1 127 ? 22.607 -13.154 8.754 1.00 58.97 127 GLN A C 1
ATOM 986 O O . GLN A 1 127 ? 22.364 -14.359 8.818 1.00 58.97 127 GLN A O 1
ATOM 991 N N . LEU A 1 128 ? 21.643 -12.235 8.832 1.00 63.19 128 LEU A N 1
ATOM 992 C CA . LEU A 1 128 ? 20.226 -12.560 8.957 1.00 63.19 128 LEU A CA 1
ATOM 993 C C . LEU A 1 128 ? 19.563 -12.542 7.577 1.00 63.19 128 LEU A C 1
ATOM 995 O O . LEU A 1 128 ? 19.357 -11.482 6.994 1.00 63.19 128 LEU A O 1
ATOM 999 N N . ASP A 1 129 ? 19.181 -13.720 7.085 1.00 72.06 129 ASP A N 1
ATOM 1000 C CA . ASP A 1 129 ? 18.400 -13.862 5.853 1.00 72.06 129 ASP A CA 1
ATOM 1001 C C . ASP A 1 129 ? 16.925 -13.511 6.116 1.00 72.06 129 ASP A C 1
ATOM 1003 O O . ASP A 1 129 ? 16.099 -14.380 6.431 1.00 72.06 129 ASP A O 1
ATOM 1007 N N . PHE A 1 130 ? 16.591 -12.223 5.987 1.00 74.56 130 PHE A N 1
ATOM 1008 C CA . PHE A 1 130 ? 15.233 -11.688 6.174 1.00 74.56 130 PHE A CA 1
ATOM 1009 C C . PHE A 1 130 ? 14.208 -12.253 5.180 1.00 74.56 130 PHE A C 1
ATOM 1011 O O . PHE A 1 130 ? 13.023 -12.310 5.499 1.00 74.56 130 PHE A O 1
ATOM 1018 N N . ASP A 1 131 ? 14.666 -12.745 4.028 1.00 71.75 131 ASP A N 1
ATOM 1019 C CA . ASP A 1 131 ? 13.812 -13.275 2.955 1.00 71.75 131 ASP A CA 1
ATOM 1020 C C . ASP A 1 131 ? 13.500 -14.773 3.117 1.00 71.75 131 ASP A C 1
ATOM 1022 O O . ASP A 1 131 ? 12.725 -15.366 2.354 1.00 71.75 131 ASP A O 1
ATOM 1026 N N . SER A 1 132 ? 14.106 -15.409 4.124 1.00 83.06 132 SER A N 1
ATOM 1027 C CA . SER A 1 132 ? 13.952 -16.833 4.397 1.00 83.06 132 SER A CA 1
ATOM 1028 C C . SER A 1 132 ? 12.656 -17.134 5.169 1.00 83.06 132 SER A C 1
ATOM 1030 O O . SER A 1 132 ? 12.240 -16.363 6.037 1.00 83.06 132 SER A O 1
ATOM 1032 N N . PRO A 1 133 ? 12.030 -18.312 4.969 1.00 84.62 133 PRO A N 1
ATOM 1033 C CA . PRO A 1 133 ? 10.870 -18.732 5.763 1.00 84.62 133 PRO A CA 1
ATOM 1034 C C . PRO A 1 133 ? 11.198 -18.924 7.253 1.00 84.62 133 PRO A C 1
ATOM 1036 O O . PRO A 1 133 ? 10.296 -19.046 8.080 1.00 84.62 133 PRO A O 1
ATOM 1039 N N . GLN A 1 134 ? 12.482 -18.954 7.617 1.00 86.31 134 GLN A N 1
ATOM 1040 C CA . GLN A 1 134 ? 12.917 -19.055 9.004 1.00 86.31 134 GLN A CA 1
ATOM 1041 C C . GLN A 1 134 ? 12.687 -17.747 9.764 1.00 86.31 134 GLN A C 1
ATOM 1043 O O . GLN A 1 134 ? 12.389 -17.805 10.955 1.00 86.31 134 GLN A O 1
ATOM 1048 N N . TRP A 1 135 ? 12.760 -16.589 9.099 1.00 86.56 135 TRP A N 1
ATOM 1049 C CA . TRP A 1 135 ? 12.615 -15.284 9.744 1.00 86.56 135 TRP A CA 1
ATOM 1050 C C . TRP A 1 135 ? 11.229 -15.069 10.385 1.00 86.56 135 TRP A C 1
ATOM 1052 O O . TRP A 1 135 ? 11.180 -14.847 11.601 1.00 86.56 135 TRP A O 1
ATOM 1062 N N . PRO A 1 136 ? 10.091 -15.235 9.673 1.00 87.81 136 PRO A N 1
ATOM 1063 C CA . PRO A 1 136 ? 8.765 -15.101 10.282 1.00 87.81 136 PRO A CA 1
ATOM 1064 C C . PRO A 1 136 ? 8.524 -16.086 11.431 1.00 87.81 136 PRO A C 1
ATOM 1066 O O . PRO A 1 136 ? 7.836 -15.751 12.397 1.00 87.81 136 PRO A O 1
ATOM 1069 N N . LEU A 1 137 ? 9.080 -17.300 11.345 1.00 88.94 137 LEU A N 1
ATOM 1070 C CA . LEU A 1 137 ? 8.960 -18.313 12.396 1.00 88.94 137 LEU A CA 1
ATOM 1071 C C . LEU A 1 137 ? 9.794 -17.950 13.620 1.00 88.94 137 LEU A C 1
ATOM 1073 O O . LEU A 1 137 ? 9.280 -17.987 14.736 1.00 88.94 137 LEU A O 1
ATOM 1077 N N . LEU A 1 138 ? 11.056 -17.562 13.417 1.00 87.50 138 LEU A N 1
ATOM 1078 C CA . LEU A 1 138 ? 11.942 -17.085 14.475 1.00 87.50 138 LEU A CA 1
ATOM 1079 C C . LEU A 1 138 ? 11.279 -15.935 15.229 1.00 87.50 138 LEU A C 1
ATOM 1081 O O . LEU A 1 138 ? 11.263 -15.940 16.457 1.00 87.50 138 LEU A O 1
ATOM 1085 N N . LEU A 1 139 ? 10.678 -14.992 14.502 1.00 87.88 139 LEU A N 1
ATOM 1086 C CA . LEU A 1 139 ? 10.021 -13.838 15.095 1.00 87.88 139 LEU A CA 1
ATOM 1087 C C . LEU A 1 139 ? 8.740 -14.221 15.844 1.00 87.88 139 LEU A C 1
ATOM 1089 O O . LEU A 1 139 ? 8.506 -13.727 16.946 1.00 87.88 139 LEU A O 1
ATOM 1093 N N . ALA A 1 140 ? 7.951 -15.159 15.314 1.00 88.69 140 ALA A N 1
ATOM 1094 C CA . ALA A 1 140 ? 6.771 -15.679 16.001 1.00 88.69 140 ALA A CA 1
ATOM 1095 C C . ALA A 1 140 ? 7.159 -16.401 17.303 1.00 88.69 140 ALA A C 1
ATOM 1097 O O . ALA A 1 140 ? 6.560 -16.148 18.349 1.00 88.69 140 ALA A O 1
ATOM 1098 N N . PHE A 1 141 ? 8.201 -17.241 17.274 1.00 87.44 141 PHE A N 1
ATOM 1099 C CA . PHE A 1 141 ? 8.740 -17.902 18.466 1.00 87.44 141 PHE A CA 1
ATOM 1100 C C . PHE A 1 141 ? 9.378 -16.910 19.440 1.00 87.44 141 PHE A C 1
ATOM 1102 O O . PHE A 1 141 ? 9.239 -17.077 20.651 1.00 87.44 141 PHE A O 1
ATOM 1109 N N . ALA A 1 142 ? 10.024 -15.853 18.948 1.00 83.94 142 ALA A N 1
ATOM 1110 C CA . ALA A 1 142 ? 10.577 -14.795 19.781 1.00 83.94 142 ALA A CA 1
ATOM 1111 C C . ALA A 1 142 ? 9.466 -14.034 20.517 1.00 83.94 142 ALA A C 1
ATOM 1113 O O . ALA A 1 142 ? 9.492 -13.933 21.744 1.00 83.94 142 ALA A O 1
ATOM 1114 N N . VAL A 1 143 ? 8.439 -13.577 19.800 1.00 83.69 143 VAL A N 1
ATOM 1115 C CA . VAL A 1 143 ? 7.287 -12.874 20.387 1.00 83.69 143 VAL A CA 1
ATOM 1116 C C . VAL A 1 143 ? 6.536 -13.778 21.376 1.00 83.69 143 VAL A C 1
ATOM 1118 O O . VAL A 1 143 ? 6.199 -13.345 22.481 1.00 83.69 143 VAL A O 1
ATOM 1121 N N . ALA A 1 144 ? 6.334 -15.052 21.029 1.00 81.62 144 ALA A N 1
ATOM 1122 C CA . ALA A 1 144 ? 5.601 -16.013 21.854 1.00 81.62 144 ALA A CA 1
ATOM 1123 C C . ALA A 1 144 ? 6.411 -16.629 23.012 1.00 81.62 144 ALA A C 1
ATOM 1125 O O . ALA A 1 144 ? 5.816 -17.075 23.996 1.00 81.62 144 ALA A O 1
ATOM 1126 N N . GLY A 1 145 ? 7.742 -16.671 22.929 1.00 72.44 145 GLY A N 1
ATOM 1127 C CA . GLY A 1 145 ? 8.614 -17.355 23.893 1.00 72.44 145 GLY A CA 1
ATOM 1128 C C . GLY A 1 145 ? 9.510 -16.420 24.706 1.00 72.44 145 GLY A C 1
ATOM 1129 O O . GLY A 1 145 ? 9.607 -16.563 25.923 1.00 72.44 145 GLY A O 1
ATOM 1130 N N . ILE A 1 146 ? 10.133 -15.428 24.063 1.00 65.88 146 ILE A N 1
ATOM 1131 C CA . ILE A 1 146 ? 11.193 -14.608 24.674 1.00 65.88 146 ILE A CA 1
ATOM 1132 C C . ILE A 1 146 ? 10.627 -13.501 25.568 1.00 65.88 146 ILE A C 1
ATOM 1134 O O . ILE A 1 146 ? 11.281 -13.117 26.538 1.00 65.88 146 ILE A O 1
ATOM 1138 N N . SER A 1 147 ? 9.402 -13.018 25.330 1.00 64.56 147 SER A N 1
ATOM 1139 C CA . SER A 1 147 ? 8.867 -11.919 26.150 1.00 64.56 147 SER A CA 1
ATOM 1140 C C . SER A 1 147 ? 8.745 -12.259 27.644 1.00 64.56 147 SER A C 1
ATOM 1142 O O . SER A 1 147 ? 8.905 -11.370 28.471 1.00 64.56 147 SER A O 1
ATOM 1144 N N . GLN A 1 148 ? 8.539 -13.534 28.005 1.00 66.44 148 GLN A N 1
ATOM 1145 C CA . GLN A 1 148 ? 8.516 -13.977 29.406 1.00 66.44 148 GLN A CA 1
ATOM 1146 C C . GLN A 1 148 ? 9.918 -14.173 29.995 1.00 66.44 148 GLN A C 1
ATOM 1148 O O . GLN A 1 148 ? 10.081 -14.135 31.211 1.00 66.44 148 GLN A O 1
ATOM 1153 N N . MET A 1 149 ? 10.930 -14.383 29.149 1.00 67.50 149 MET A N 1
ATOM 1154 C CA . MET A 1 149 ? 12.316 -14.582 29.581 1.00 67.50 149 MET A CA 1
ATOM 1155 C C . MET A 1 149 ? 13.055 -13.262 29.815 1.00 67.50 149 MET A C 1
ATOM 1157 O O . MET A 1 149 ? 14.036 -13.236 30.555 1.00 67.50 149 MET A O 1
ATOM 1161 N N . LEU A 1 150 ? 12.581 -12.166 29.215 1.00 74.50 150 LEU A N 1
ATOM 1162 C CA . LEU A 1 150 ? 13.143 -10.829 29.383 1.00 74.50 150 LEU A CA 1
ATOM 1163 C C . LEU A 1 150 ? 12.238 -9.973 30.288 1.00 74.50 150 LEU A C 1
ATOM 1165 O O . LEU A 1 150 ? 11.188 -9.513 29.832 1.00 74.50 150 LEU A O 1
ATOM 1169 N N . PRO A 1 151 ? 12.658 -9.665 31.532 1.00 74.06 151 PRO A N 1
ATOM 1170 C CA . PRO A 1 151 ? 11.898 -8.819 32.457 1.00 74.06 151 PRO A CA 1
ATOM 1171 C C . PRO A 1 151 ? 11.359 -7.493 31.878 1.00 74.06 151 PRO A C 1
ATOM 1173 O O . PRO A 1 151 ? 10.202 -7.161 32.158 1.00 74.06 151 PRO A O 1
ATOM 1176 N N . PRO A 1 152 ? 12.111 -6.722 31.058 1.00 75.62 152 PRO A N 1
ATOM 1177 C CA . PRO A 1 152 ? 11.576 -5.482 30.493 1.00 75.62 152 PRO A CA 1
ATOM 1178 C C . PRO A 1 152 ? 10.429 -5.729 29.503 1.00 75.62 152 PRO A C 1
ATOM 1180 O O . PRO A 1 152 ? 9.452 -4.982 29.504 1.00 75.62 152 PRO A O 1
ATOM 1183 N N . VAL A 1 153 ? 10.498 -6.798 28.705 1.00 76.94 153 VAL A N 1
ATOM 1184 C CA . VAL A 1 153 ? 9.452 -7.125 27.725 1.00 76.94 153 VAL A CA 1
ATOM 1185 C C . VAL A 1 153 ? 8.197 -7.631 28.436 1.00 76.94 153 VAL A C 1
ATOM 1187 O O . VAL A 1 153 ? 7.099 -7.188 28.106 1.00 76.94 153 VAL A O 1
ATOM 1190 N N . ALA A 1 154 ? 8.350 -8.461 29.473 1.00 77.31 154 ALA A N 1
ATOM 1191 C CA . ALA A 1 154 ? 7.237 -8.908 30.312 1.00 77.31 154 ALA A CA 1
ATOM 1192 C C . ALA A 1 154 ? 6.501 -7.732 30.980 1.00 77.31 154 ALA A C 1
ATOM 1194 O O . ALA A 1 154 ? 5.274 -7.743 31.085 1.00 77.31 154 ALA A O 1
ATOM 1195 N N . THR A 1 155 ? 7.236 -6.691 31.387 1.00 80.12 155 THR A N 1
ATOM 1196 C CA . THR A 1 155 ? 6.653 -5.479 31.983 1.00 80.12 155 THR A CA 1
ATOM 1197 C C . THR A 1 155 ? 5.819 -4.699 30.963 1.00 80.12 155 THR A C 1
ATOM 1199 O O . THR A 1 155 ? 4.686 -4.314 31.254 1.00 80.12 155 THR A O 1
ATOM 1202 N N . ILE A 1 156 ? 6.347 -4.505 29.749 1.00 78.88 156 ILE A N 1
ATOM 1203 C CA . ILE A 1 156 ? 5.640 -3.813 28.658 1.00 78.88 156 ILE A CA 1
ATOM 1204 C C . ILE A 1 156 ? 4.408 -4.611 28.214 1.00 78.88 156 ILE A C 1
ATOM 1206 O O . ILE A 1 156 ? 3.339 -4.040 28.010 1.00 78.88 156 ILE A O 1
ATOM 1210 N N . GLU A 1 157 ? 4.527 -5.933 28.101 1.00 82.25 157 GLU A N 1
ATOM 1211 C CA . GLU A 1 157 ? 3.408 -6.812 27.756 1.00 82.25 157 GLU A CA 1
ATOM 1212 C C . GLU A 1 157 ? 2.326 -6.803 28.847 1.00 82.25 157 GLU A C 1
ATOM 1214 O O . GLU A 1 157 ? 1.134 -6.727 28.539 1.00 82.25 157 GLU A O 1
ATOM 1219 N N . GLY A 1 158 ? 2.731 -6.809 30.122 1.00 78.81 158 GLY A N 1
ATOM 1220 C CA . GLY A 1 158 ? 1.830 -6.645 31.261 1.00 78.81 158 GLY A CA 1
ATOM 1221 C C . GLY A 1 158 ? 1.074 -5.316 31.213 1.00 78.81 158 GLY A C 1
ATOM 1222 O O . GLY A 1 158 ? -0.146 -5.302 31.389 1.00 78.81 158 GLY A O 1
ATOM 1223 N N . TRP A 1 159 ? 1.774 -4.225 30.887 1.00 81.19 159 TRP A N 1
ATOM 1224 C CA . TRP A 1 159 ? 1.179 -2.904 30.681 1.00 81.19 159 TRP A CA 1
ATOM 1225 C C . TRP A 1 159 ? 0.190 -2.885 29.507 1.00 81.19 159 TRP A C 1
ATOM 1227 O O . TRP A 1 159 ? -0.926 -2.383 29.649 1.00 81.19 159 TRP A O 1
ATOM 1237 N N . LEU A 1 160 ? 0.553 -3.480 28.365 1.00 80.56 160 LEU A N 1
ATOM 1238 C CA . LEU A 1 160 ? -0.308 -3.563 27.181 1.00 80.56 160 LEU A CA 1
ATOM 1239 C C . LEU A 1 160 ? -1.594 -4.344 27.482 1.00 80.56 160 LEU A C 1
ATOM 1241 O O . LEU A 1 160 ? -2.686 -3.933 27.086 1.00 80.56 160 LEU A O 1
ATOM 1245 N N . ARG A 1 161 ? -1.474 -5.455 28.213 1.00 82.38 161 ARG A N 1
ATOM 1246 C CA . ARG A 1 161 ? -2.609 -6.279 28.631 1.00 82.38 161 ARG A CA 1
ATOM 1247 C C . ARG A 1 161 ? -3.531 -5.530 29.598 1.00 82.38 161 ARG A C 1
ATOM 1249 O O . ARG A 1 161 ? -4.741 -5.544 29.389 1.00 82.38 161 ARG A O 1
ATOM 1256 N N . ASP A 1 162 ? -2.987 -4.848 30.610 1.00 77.06 162 ASP A N 1
ATOM 1257 C CA . ASP A 1 162 ? -3.785 -4.009 31.524 1.00 77.06 162 ASP A CA 1
ATOM 1258 C C . ASP A 1 162 ? -4.502 -2.887 30.758 1.00 77.06 162 ASP A C 1
ATOM 1260 O O . ASP A 1 162 ? -5.696 -2.642 30.943 1.00 77.06 162 ASP A O 1
ATOM 1264 N N . ARG A 1 163 ? -3.814 -2.264 29.794 1.00 79.00 163 ARG A N 1
ATOM 1265 C CA . ARG A 1 163 ? -4.416 -1.246 28.931 1.00 79.00 163 ARG A CA 1
ATOM 1266 C C . ARG A 1 163 ? -5.568 -1.803 28.097 1.00 79.00 163 ARG A C 1
ATOM 1268 O O . ARG A 1 163 ? -6.593 -1.127 27.992 1.00 79.00 163 ARG A O 1
ATOM 1275 N N . ALA A 1 164 ? -5.422 -3.006 27.540 1.00 77.75 164 ALA A N 1
ATOM 1276 C CA . ALA A 1 164 ? -6.465 -3.678 26.767 1.00 77.75 164 ALA A CA 1
ATOM 1277 C C . ALA A 1 164 ? -7.689 -4.027 27.632 1.00 77.75 164 ALA A C 1
ATOM 1279 O O . ALA A 1 164 ? -8.822 -3.788 27.210 1.00 77.75 164 ALA A O 1
ATOM 1280 N N . TYR A 1 165 ? -7.474 -4.506 28.863 1.00 76.75 165 TYR A N 1
ATOM 1281 C CA . TYR A 1 165 ? -8.554 -4.750 29.822 1.00 76.75 165 TYR A CA 1
ATOM 1282 C C . TYR A 1 165 ? -9.306 -3.467 30.178 1.00 76.75 165 TYR A C 1
ATOM 1284 O O . TYR A 1 165 ? -10.531 -3.421 30.048 1.00 76.75 165 TYR A O 1
ATOM 1292 N N . ARG A 1 166 ? -8.587 -2.393 30.526 1.00 72.00 166 ARG A N 1
ATOM 1293 C CA . ARG A 1 166 ? -9.205 -1.098 30.848 1.00 72.00 166 ARG A CA 1
ATOM 1294 C C . ARG A 1 166 ? -9.936 -0.484 29.660 1.00 72.00 166 ARG A C 1
ATOM 1296 O O . ARG A 1 166 ? -11.000 0.092 29.849 1.00 72.00 166 ARG A O 1
ATOM 1303 N N . ALA A 1 167 ? -9.395 -0.619 28.447 1.00 65.88 167 ALA A N 1
ATOM 1304 C CA . ALA A 1 167 ? -10.042 -0.142 27.222 1.00 65.88 167 ALA A CA 1
ATOM 1305 C C . ALA A 1 167 ? -11.368 -0.866 26.939 1.00 65.88 167 ALA A C 1
ATOM 1307 O O . ALA A 1 167 ? -12.287 -0.264 26.394 1.00 65.88 167 ALA A O 1
ATOM 1308 N N . ALA A 1 168 ? -11.488 -2.130 27.350 1.00 68.38 168 ALA A N 1
ATOM 1309 C CA . ALA A 1 168 ? -12.741 -2.879 27.300 1.00 68.38 168 ALA A CA 1
ATOM 1310 C C . ALA A 1 168 ? -13.641 -2.674 28.536 1.00 68.38 168 ALA A C 1
ATOM 1312 O O . ALA A 1 168 ? -14.697 -3.298 28.624 1.00 68.38 168 ALA A O 1
ATOM 1313 N N . GLY A 1 169 ? -13.238 -1.827 29.491 1.00 65.75 169 GLY A N 1
ATOM 1314 C CA . GLY A 1 169 ? -14.007 -1.521 30.698 1.00 65.75 169 GLY A CA 1
ATOM 1315 C C . GLY A 1 169 ? -13.776 -2.467 31.884 1.00 65.75 169 GLY A C 1
ATOM 1316 O O . GLY A 1 169 ? -14.544 -2.425 32.839 1.00 65.75 169 GLY A O 1
ATOM 1317 N N . ILE A 1 170 ? -12.735 -3.301 31.886 1.00 71.62 170 ILE A N 1
ATOM 1318 C CA . ILE A 1 170 ? -12.416 -4.213 33.000 1.00 71.62 170 ILE A CA 1
ATOM 1319 C C . ILE A 1 170 ? -11.246 -3.620 33.816 1.00 71.62 170 ILE A C 1
ATOM 1321 O O . ILE A 1 170 ? -10.173 -3.435 33.244 1.00 71.62 170 ILE A O 1
ATOM 1325 N N . PRO A 1 171 ? -11.392 -3.300 35.120 1.00 69.94 171 PRO A N 1
ATOM 1326 C CA . PRO A 1 171 ? -12.603 -3.312 35.949 1.00 69.94 171 PRO A CA 1
ATOM 1327 C C . PRO A 1 171 ? -13.375 -1.979 35.927 1.00 69.94 171 PRO A C 1
ATOM 1329 O O . PRO A 1 171 ? -14.370 -1.856 36.628 1.00 69.94 171 PRO A O 1
ATOM 1332 N N . VAL A 1 172 ? -12.917 -0.965 35.182 1.00 74.19 172 VAL A N 1
ATOM 1333 C CA . VAL A 1 172 ? -13.413 0.428 35.273 1.00 74.19 172 VAL A CA 1
ATOM 1334 C C . VAL A 1 172 ? -14.941 0.515 35.201 1.00 74.19 172 VAL A C 1
ATOM 1336 O O . VAL A 1 172 ? -15.572 1.233 35.973 1.00 74.19 172 VAL A O 1
ATOM 1339 N N . ARG A 1 173 ? -15.553 -0.270 34.316 1.00 72.81 173 ARG A N 1
ATOM 1340 C CA . ARG A 1 173 ? -17.002 -0.333 34.148 1.00 72.81 173 ARG A CA 1
ATOM 1341 C C . ARG A 1 173 ? -17.701 -1.022 35.313 1.00 72.81 173 ARG A C 1
ATOM 1343 O O . ARG A 1 173 ? -18.718 -0.524 35.778 1.00 72.81 173 ARG A O 1
ATOM 1350 N N . LEU A 1 174 ? -17.123 -2.105 35.834 1.00 77.00 174 LEU A N 1
ATOM 1351 C CA . LEU A 1 174 ? -17.611 -2.770 37.047 1.00 77.00 174 LEU A CA 1
ATOM 1352 C C . LEU A 1 174 ? -17.559 -1.831 38.252 1.00 77.00 174 LEU A C 1
ATOM 1354 O O . LEU A 1 174 ? -18.503 -1.795 39.034 1.00 77.00 174 LEU A O 1
ATOM 1358 N N . GLU A 1 175 ? -16.498 -1.035 38.383 1.00 79.88 175 GLU A N 1
ATOM 1359 C CA . GLU A 1 175 ? -16.362 -0.049 39.459 1.00 79.88 175 GLU A CA 1
ATOM 1360 C C . GLU A 1 175 ? -17.392 1.078 39.339 1.00 79.88 175 GLU A C 1
ATOM 1362 O O . GLU A 1 175 ? -17.975 1.489 40.345 1.00 79.88 175 GLU A O 1
ATOM 1367 N N . LEU A 1 176 ? -17.670 1.547 38.120 1.00 77.38 176 LEU A N 1
ATOM 1368 C CA . LEU A 1 176 ? -18.728 2.523 37.851 1.00 77.38 176 LEU A CA 1
ATOM 1369 C C . LEU A 1 176 ? -20.118 1.948 38.146 1.00 77.38 176 LEU A C 1
ATOM 1371 O O . LEU A 1 176 ? -20.907 2.592 38.838 1.00 77.38 176 LEU A O 1
ATOM 1375 N N . THR A 1 177 ? -20.404 0.722 37.698 1.00 79.12 177 THR A N 1
ATOM 1376 C CA . THR A 1 177 ? -21.659 0.014 37.993 1.00 79.12 177 THR A CA 1
ATOM 1377 C C . THR A 1 177 ? -21.826 -0.190 39.501 1.00 79.12 177 THR A C 1
ATOM 1379 O O . THR A 1 177 ? -22.879 0.130 40.054 1.00 79.12 177 THR A O 1
ATOM 1382 N N . MET A 1 178 ? -20.772 -0.625 40.198 1.00 85.50 178 MET A N 1
ATOM 1383 C CA . MET A 1 178 ? -20.738 -0.751 41.659 1.00 85.50 178 MET A CA 1
ATOM 1384 C C . MET A 1 178 ? -21.020 0.593 42.340 1.00 85.50 178 MET A C 1
ATOM 1386 O O . MET A 1 178 ? -21.858 0.670 43.240 1.00 85.50 178 MET A O 1
ATOM 1390 N N . ARG A 1 179 ? -20.369 1.674 41.895 1.00 85.19 179 ARG A N 1
ATOM 1391 C CA . ARG A 1 179 ? -20.582 3.021 42.437 1.00 85.19 179 ARG A CA 1
ATOM 1392 C C . ARG A 1 179 ? -22.018 3.497 42.219 1.00 85.19 179 ARG A C 1
ATOM 1394 O O . ARG A 1 179 ? -22.618 4.009 43.161 1.00 85.19 179 ARG A O 1
ATOM 1401 N N . ASN A 1 180 ? -22.587 3.290 41.032 1.00 82.19 180 ASN A N 1
ATOM 1402 C CA . ASN A 1 180 ? -23.971 3.661 40.723 1.00 82.19 180 ASN A CA 1
ATOM 1403 C C . ASN A 1 180 ? -24.975 2.870 41.576 1.00 82.19 180 ASN A C 1
ATOM 1405 O O . ASN A 1 180 ? -25.932 3.456 42.088 1.00 82.19 180 ASN A O 1
ATOM 1409 N N . LEU A 1 181 ? -24.741 1.571 41.793 1.00 85.69 181 LEU A N 1
ATOM 1410 C CA . LEU A 1 181 ? -25.562 0.741 42.685 1.00 85.69 181 LEU A CA 1
ATOM 1411 C C . LEU A 1 181 ? -25.520 1.254 44.129 1.00 85.69 181 LEU A C 1
ATOM 1413 O O . LEU A 1 181 ? -26.566 1.385 44.763 1.00 85.69 181 LEU A O 1
ATOM 1417 N N . ILE A 1 182 ? -24.328 1.583 44.639 1.00 88.25 182 ILE A N 1
ATOM 1418 C CA . ILE A 1 182 ? -24.155 2.111 46.001 1.00 88.25 182 ILE A CA 1
ATOM 1419 C C . ILE A 1 182 ? -24.842 3.466 46.151 1.00 88.25 182 ILE A C 1
ATOM 1421 O O . ILE A 1 182 ? -25.603 3.655 47.098 1.00 88.25 182 ILE A O 1
ATOM 1425 N N . VAL A 1 183 ? -24.634 4.383 45.202 1.00 87.00 183 VAL A N 1
ATOM 1426 C CA . VAL A 1 183 ? -25.286 5.701 45.209 1.00 87.00 183 VAL A CA 1
ATOM 1427 C C . VAL A 1 183 ? -26.807 5.544 45.185 1.00 87.00 183 VAL A C 1
ATOM 1429 O O . VAL A 1 183 ? -27.500 6.204 45.956 1.00 87.00 183 VAL A O 1
ATOM 1432 N N . THR A 1 184 ? -27.337 4.629 44.370 1.00 84.25 184 THR A N 1
ATOM 1433 C CA . THR A 1 184 ? -28.783 4.366 44.306 1.00 84.25 184 THR A CA 1
ATOM 1434 C C . THR A 1 184 ? -29.306 3.792 45.629 1.00 84.25 184 THR A C 1
ATOM 1436 O O . THR A 1 184 ? -30.329 4.254 46.136 1.00 84.25 184 THR A O 1
ATOM 1439 N N . LEU A 1 185 ? -28.592 2.842 46.246 1.00 86.69 185 LEU A N 1
ATOM 1440 C CA . LEU A 1 185 ? -28.932 2.294 47.568 1.00 86.69 185 LEU A CA 1
ATOM 1441 C C . LEU A 1 185 ? -28.922 3.369 48.666 1.00 86.69 185 LEU A C 1
ATOM 1443 O O . LEU A 1 185 ? -29.819 3.399 49.512 1.00 86.69 185 LEU A O 1
ATOM 1447 N N . GLU A 1 186 ? -27.939 4.269 48.657 1.00 86.81 186 GLU A N 1
ATOM 1448 C CA . GLU A 1 186 ? -27.818 5.361 49.630 1.00 86.81 186 GLU A CA 1
ATOM 1449 C C . GLU A 1 186 ? -28.904 6.431 49.443 1.00 86.81 186 GLU A C 1
ATOM 1451 O O . GLU A 1 186 ? -29.519 6.866 50.423 1.00 86.81 186 GLU A O 1
ATOM 1456 N N . GLN A 1 187 ? -29.213 6.814 48.202 1.00 84.62 187 GLN A N 1
ATOM 1457 C CA . GLN A 1 187 ? -30.284 7.772 47.904 1.00 84.62 187 GLN A CA 1
ATOM 1458 C C . GLN A 1 187 ? -31.672 7.237 48.290 1.00 84.62 187 GLN A C 1
ATOM 1460 O O . GLN A 1 187 ? -32.503 7.982 48.820 1.00 84.62 187 GLN A O 1
ATOM 1465 N N . VAL A 1 188 ? -31.917 5.938 48.088 1.00 84.31 188 VAL A N 1
ATOM 1466 C CA . VAL A 1 188 ? -33.183 5.302 48.484 1.00 84.31 188 VAL A CA 1
ATOM 1467 C C . VAL A 1 188 ? -33.257 5.112 50.003 1.00 84.31 188 VAL A C 1
ATOM 1469 O O . VAL A 1 188 ? -34.306 5.377 50.593 1.00 84.31 188 VAL A O 1
ATOM 1472 N N . SER A 1 189 ? -32.152 4.735 50.660 1.00 81.81 189 SER A N 1
ATOM 1473 C CA . SER A 1 189 ? -32.077 4.616 52.129 1.00 81.81 189 SER A CA 1
ATOM 1474 C C . SER A 1 189 ? -32.298 5.957 52.843 1.00 81.81 189 SER A C 1
ATOM 1476 O O . SER A 1 189 ? -32.977 6.027 53.872 1.00 81.81 189 SER A O 1
ATOM 1478 N N . SER A 1 190 ? -31.764 7.044 52.277 1.00 78.50 190 SER A N 1
ATOM 1479 C CA . SER A 1 190 ? -31.934 8.409 52.797 1.00 78.50 190 SER A CA 1
ATOM 1480 C C . SER A 1 190 ? -33.292 9.038 52.460 1.00 78.50 190 SER A C 1
ATOM 1482 O O . SER A 1 190 ? -33.619 10.095 52.994 1.00 78.50 190 SER A O 1
ATOM 1484 N N . GLY A 1 191 ? -34.102 8.392 51.612 1.00 71.19 191 GLY A N 1
ATOM 1485 C CA . GLY A 1 191 ? -35.428 8.870 51.217 1.00 71.19 191 GLY A CA 1
ATOM 1486 C C . GLY A 1 191 ? -35.421 10.048 50.238 1.00 71.19 191 GLY A C 1
ATOM 1487 O O . GLY A 1 191 ? -36.467 10.662 50.039 1.00 71.19 191 GLY A O 1
ATOM 1488 N N . GLN A 1 192 ? -34.277 10.365 49.622 1.00 67.50 192 GLN A N 1
ATOM 1489 C CA . GLN A 1 192 ? -34.138 11.485 48.684 1.00 67.50 192 GLN A CA 1
ATOM 1490 C C . GLN A 1 192 ? -34.800 11.212 47.325 1.00 67.50 192 GLN A C 1
ATOM 1492 O O . GLN A 1 192 ? -35.341 12.133 46.716 1.00 67.50 192 GLN A O 1
ATOM 1497 N N . THR A 1 193 ? -34.794 9.961 46.850 1.00 58.69 193 THR A N 1
ATOM 1498 C CA . THR A 1 193 ? -35.369 9.581 45.549 1.00 58.69 193 THR A CA 1
ATOM 1499 C C . THR A 1 193 ? -36.281 8.349 45.659 1.00 58.69 193 THR A C 1
ATOM 1501 O O . THR A 1 193 ? -35.862 7.221 45.916 1.00 58.69 193 THR A O 1
ATOM 1504 N N . GLY A 1 194 ? -37.583 8.558 45.423 1.00 56.00 194 GLY A N 1
ATOM 1505 C CA . GLY A 1 194 ? -38.567 7.486 45.232 1.00 56.00 194 GLY A CA 1
ATOM 1506 C C . GLY A 1 194 ? -39.359 7.052 46.466 1.00 56.00 194 GLY A C 1
ATOM 1507 O O . GLY A 1 194 ? -39.416 5.853 46.752 1.00 56.00 194 GLY A O 1
ATOM 1508 N N . ALA A 1 195 ? -40.016 8.022 47.111 1.00 52.50 195 ALA A N 1
ATOM 1509 C CA . ALA A 1 195 ? -41.078 7.799 48.089 1.00 52.50 195 ALA A CA 1
ATOM 1510 C C . ALA A 1 195 ? -42.098 6.758 47.579 1.00 52.50 195 ALA A C 1
ATOM 1512 O O . ALA A 1 195 ? -42.689 6.939 46.515 1.00 52.50 195 ALA A O 1
ATOM 1513 N N . GLY A 1 196 ? -42.285 5.663 48.324 1.00 61.22 196 GLY A N 1
ATOM 1514 C CA . GLY A 1 196 ? -43.265 4.612 48.002 1.00 61.22 196 GLY A CA 1
ATOM 1515 C C . GLY A 1 196 ? -42.755 3.486 47.094 1.00 61.22 196 GLY A C 1
ATOM 1516 O O . GLY A 1 196 ? -43.552 2.718 46.558 1.00 61.22 196 GLY A O 1
ATOM 1517 N N . SER A 1 197 ? -41.439 3.366 46.900 1.00 77.75 197 SER A N 1
ATOM 1518 C CA . SER A 1 197 ? -40.850 2.230 46.178 1.00 77.75 197 SER A CA 1
ATOM 1519 C C . SER A 1 197 ? -40.780 0.968 47.055 1.00 77.75 197 SER A C 1
ATOM 1521 O O . SER A 1 197 ? -40.540 1.060 48.258 1.00 77.75 197 SER A O 1
ATOM 1523 N N . LYS A 1 198 ? -40.941 -0.224 46.461 1.00 82.75 198 LYS A N 1
ATOM 1524 C CA . LYS A 1 198 ? -40.826 -1.524 47.155 1.00 82.75 198 LYS A CA 1
ATOM 1525 C C . LYS A 1 198 ? -39.417 -1.743 47.715 1.00 82.75 198 LYS A C 1
ATOM 1527 O O . LYS A 1 198 ? -39.252 -2.392 48.744 1.00 82.75 198 LYS A O 1
ATOM 1532 N N . LEU A 1 199 ? -38.400 -1.178 47.058 1.00 84.00 199 LEU A N 1
ATOM 1533 C CA . LEU A 1 199 ? -37.028 -1.146 47.569 1.00 84.00 199 LEU A CA 1
ATOM 1534 C C . LEU A 1 199 ? -36.915 -0.331 48.862 1.00 84.00 199 LEU A C 1
ATOM 1536 O O . LEU A 1 199 ? -36.327 -0.801 49.835 1.00 84.00 199 LEU A O 1
ATOM 1540 N N . GLN A 1 200 ? -37.508 0.864 48.890 1.00 86.81 200 GLN A N 1
ATOM 1541 C CA . GLN A 1 200 ? -37.516 1.705 50.085 1.00 86.81 200 GLN A CA 1
ATOM 1542 C C . GLN A 1 200 ? -38.295 1.047 51.224 1.00 86.81 200 GLN A C 1
ATOM 1544 O O . GLN A 1 200 ? -37.822 1.036 52.356 1.00 86.81 200 GLN A O 1
ATOM 1549 N N . GLU A 1 201 ? -39.460 0.469 50.929 1.00 86.62 201 GLU A N 1
ATOM 1550 C CA . GLU A 1 201 ? -40.267 -0.260 51.910 1.00 86.62 201 GLU A CA 1
ATOM 1551 C C . GLU A 1 201 ? -39.452 -1.373 52.580 1.00 86.62 201 GLU A C 1
ATOM 1553 O O . GLU A 1 201 ? -39.406 -1.459 53.807 1.00 86.62 201 GLU A O 1
ATOM 1558 N N . ARG A 1 202 ? -38.727 -2.172 51.788 1.00 87.50 202 ARG A N 1
ATOM 1559 C CA . ARG A 1 202 ? -37.931 -3.284 52.315 1.00 87.50 202 ARG A CA 1
ATOM 1560 C C . ARG A 1 202 ? -36.711 -2.828 53.117 1.00 87.50 202 ARG A C 1
ATOM 1562 O O . ARG A 1 202 ? -36.448 -3.392 54.176 1.00 87.50 202 ARG A O 1
ATOM 1569 N N . LEU A 1 203 ? -36.017 -1.775 52.679 1.00 88.81 203 LEU A N 1
ATOM 1570 C CA . LEU A 1 203 ? -34.939 -1.151 53.461 1.00 88.81 203 LEU A CA 1
ATOM 1571 C C . LEU A 1 203 ? -35.450 -0.580 54.790 1.00 88.81 203 LEU A C 1
ATOM 1573 O O . LEU A 1 203 ? -34.783 -0.720 55.813 1.00 88.81 203 LEU A O 1
ATOM 1577 N N . LEU A 1 204 ? -36.642 0.025 54.799 1.00 88.69 204 LEU A N 1
ATOM 1578 C CA . LEU A 1 204 ? -37.260 0.553 56.016 1.00 88.69 204 LEU A CA 1
ATOM 1579 C C . LEU A 1 204 ? -37.630 -0.553 57.011 1.00 88.69 204 LEU A C 1
ATOM 1581 O O . LEU A 1 204 ? -37.527 -0.321 58.213 1.00 88.69 204 LEU A O 1
ATOM 1585 N N . ILE A 1 205 ? -38.027 -1.742 56.541 1.00 90.69 205 ILE A N 1
ATOM 1586 C CA . ILE A 1 205 ? -38.288 -2.899 57.413 1.00 90.69 205 ILE A CA 1
ATOM 1587 C C . ILE A 1 205 ? -37.014 -3.293 58.168 1.00 90.69 205 ILE A C 1
ATOM 1589 O O . ILE A 1 205 ? -37.033 -3.326 59.398 1.00 90.69 205 ILE A O 1
ATOM 1593 N N . TYR A 1 206 ? -35.902 -3.525 57.463 1.00 91.31 206 TYR A N 1
ATOM 1594 C CA . TYR A 1 206 ? -34.632 -3.886 58.108 1.00 91.31 206 TYR A CA 1
ATOM 1595 C C . TYR A 1 206 ? -34.098 -2.758 58.996 1.00 91.31 206 TYR A C 1
ATOM 1597 O O . TYR A 1 206 ? -33.661 -2.996 60.119 1.00 91.31 206 TYR A O 1
ATOM 1605 N N . ARG A 1 207 ? -34.215 -1.503 58.546 1.00 91.19 207 ARG A N 1
ATOM 1606 C CA . ARG A 1 207 ? -33.848 -0.332 59.350 1.00 91.19 207 ARG A CA 1
ATOM 1607 C C . ARG A 1 207 ? -34.596 -0.301 60.685 1.00 91.19 207 ARG A C 1
ATOM 1609 O O . ARG A 1 207 ? -33.960 -0.136 61.722 1.00 91.19 207 ARG A O 1
ATOM 1616 N N . LYS A 1 208 ? -35.919 -0.500 60.667 1.00 90.75 208 LYS A N 1
ATOM 1617 C CA . LYS A 1 208 ? -36.742 -0.553 61.886 1.00 90.75 208 LYS A CA 1
ATOM 1618 C C . LYS A 1 208 ? -36.342 -1.706 62.799 1.00 90.75 208 LYS A C 1
ATOM 1620 O O . LYS A 1 208 ? -36.238 -1.496 63.999 1.00 90.75 208 LYS A O 1
ATOM 1625 N N . GLN A 1 209 ? -36.056 -2.887 62.248 1.00 91.81 209 GLN A N 1
ATOM 1626 C CA . GLN A 1 209 ? -35.598 -4.036 63.039 1.00 91.81 209 GLN A CA 1
ATOM 1627 C C . GLN A 1 209 ? -34.304 -3.725 63.805 1.00 91.81 209 GLN A C 1
ATOM 1629 O O . GLN A 1 209 ? -34.197 -4.056 64.984 1.00 91.81 209 GLN A O 1
ATOM 1634 N N . TRP A 1 210 ? -33.344 -3.042 63.176 1.00 90.31 210 TRP A N 1
ATOM 1635 C CA . TRP A 1 210 ? -32.117 -2.609 63.853 1.00 90.31 210 TRP A CA 1
ATOM 1636 C C . TRP A 1 210 ? -32.348 -1.468 64.845 1.00 90.31 210 TRP A C 1
ATOM 1638 O O . TRP A 1 210 ? -31.770 -1.486 65.932 1.00 90.31 210 TRP A O 1
ATOM 1648 N N . GLU A 1 211 ? -33.210 -0.502 64.518 1.00 88.94 211 GLU A N 1
ATOM 1649 C CA . GLU A 1 211 ? -33.616 0.555 65.454 1.00 88.94 211 GLU A CA 1
ATOM 1650 C C . GLU A 1 211 ? -34.251 -0.045 66.720 1.00 88.94 211 GLU A C 1
ATOM 1652 O O . GLU A 1 211 ? -33.877 0.336 67.829 1.00 88.94 211 GLU A O 1
ATOM 1657 N N . GLU A 1 212 ? -35.137 -1.032 66.569 1.00 88.06 212 GLU A N 1
ATOM 1658 C CA . GLU A 1 212 ? -35.780 -1.759 67.668 1.00 88.06 212 GLU A CA 1
ATOM 1659 C C . GLU A 1 212 ? -34.790 -2.632 68.451 1.00 88.06 212 GLU A C 1
ATOM 1661 O O . GLU A 1 212 ? -34.800 -2.604 69.683 1.00 88.06 212 GLU A O 1
ATOM 1666 N N . ALA A 1 213 ? -33.895 -3.358 67.774 1.00 85.50 213 ALA A N 1
ATOM 1667 C CA . ALA A 1 213 ? -32.893 -4.209 68.422 1.00 85.50 213 ALA A CA 1
ATOM 1668 C C . ALA A 1 213 ? -31.944 -3.403 69.324 1.00 85.50 213 ALA A C 1
ATOM 1670 O O . ALA A 1 213 ? -31.635 -3.815 70.447 1.00 85.50 213 ALA A O 1
ATOM 1671 N N . ILE A 1 214 ? -31.516 -2.226 68.865 1.00 85.06 214 ILE A N 1
ATOM 1672 C CA . ILE A 1 214 ? -30.675 -1.321 69.654 1.00 85.06 214 ILE A CA 1
ATOM 1673 C C . ILE A 1 214 ? -31.514 -0.640 70.740 1.00 85.06 214 ILE A C 1
ATOM 1675 O O . ILE A 1 214 ? -31.080 -0.552 71.890 1.00 85.06 214 ILE A O 1
ATOM 1679 N N . ALA A 1 215 ? -32.731 -0.190 70.412 1.00 83.69 215 ALA A N 1
ATOM 1680 C CA . ALA A 1 215 ? -33.625 0.423 71.387 1.00 83.69 215 ALA A CA 1
ATOM 1681 C C . ALA A 1 215 ? -34.013 -0.545 72.509 1.00 83.69 215 ALA A C 1
ATOM 1683 O O . ALA A 1 215 ? -34.257 -0.074 73.614 1.00 83.69 215 ALA A O 1
ATOM 1684 N N . GLY A 1 216 ? -34.020 -1.859 72.277 1.00 81.25 216 GLY A N 1
ATOM 1685 C CA . GLY A 1 216 ? -34.276 -2.885 73.291 1.00 81.25 216 GLY A CA 1
ATOM 1686 C C . GLY A 1 216 ? -33.228 -2.964 74.409 1.00 81.25 216 GLY A C 1
ATOM 1687 O O . GLY A 1 216 ? -33.498 -3.577 75.438 1.00 81.25 216 GLY A O 1
ATOM 1688 N N . HIS A 1 217 ? -32.067 -2.314 74.254 1.00 82.56 217 HIS A N 1
ATOM 1689 C CA . HIS A 1 217 ? -30.959 -2.371 75.210 1.00 82.56 217 HIS A CA 1
ATOM 1690 C C . HIS A 1 217 ? -30.598 -0.963 75.719 1.00 82.56 217 HIS A C 1
ATOM 1692 O O . HIS A 1 217 ? -30.067 -0.136 74.978 1.00 82.56 217 HIS A O 1
ATOM 1698 N N . ASP A 1 218 ? -30.849 -0.678 77.005 1.00 73.94 218 ASP A N 1
ATOM 1699 C CA . ASP A 1 218 ? -30.699 0.674 77.582 1.00 73.94 218 ASP A CA 1
ATOM 1700 C C . ASP A 1 218 ? -29.279 1.252 77.441 1.00 73.94 218 ASP A C 1
ATOM 1702 O O . ASP A 1 218 ? -29.105 2.444 77.180 1.00 73.94 218 ASP A O 1
ATOM 1706 N N . TRP A 1 219 ? -28.252 0.406 77.552 1.00 74.25 219 TRP A N 1
ATOM 1707 C CA . TRP A 1 219 ? -26.853 0.823 77.444 1.00 74.25 219 TRP A CA 1
ATOM 1708 C C . TRP A 1 219 ? -26.450 1.194 76.005 1.00 74.25 219 TRP A C 1
ATOM 1710 O O . TRP A 1 219 ? -25.709 2.159 75.804 1.00 74.25 219 TRP A O 1
ATOM 1720 N N . ALA A 1 220 ? -26.963 0.471 75.004 1.00 74.75 220 ALA A N 1
ATOM 1721 C CA . ALA A 1 220 ? -26.725 0.751 73.589 1.00 74.75 220 ALA A CA 1
ATOM 1722 C C . ALA A 1 220 ? -27.515 1.990 73.141 1.00 74.75 220 ALA A C 1
ATOM 1724 O O . ALA A 1 220 ? -26.990 2.836 72.415 1.00 74.75 220 ALA A O 1
ATOM 1725 N N . ARG A 1 221 ? -28.741 2.155 73.659 1.00 77.69 221 ARG A N 1
ATOM 1726 C CA . ARG A 1 221 ? -29.580 3.346 73.450 1.00 77.69 221 ARG A CA 1
ATOM 1727 C C . ARG A 1 221 ? -28.892 4.624 73.937 1.00 77.69 221 ARG A C 1
ATOM 1729 O O . ARG A 1 221 ? -28.956 5.653 73.266 1.00 77.69 221 ARG A O 1
ATOM 1736 N N . GLU A 1 222 ? -28.217 4.567 75.082 1.00 75.12 222 GLU A N 1
ATOM 1737 C CA . GLU A 1 222 ? -27.467 5.707 75.614 1.00 75.12 222 GLU A CA 1
ATOM 1738 C C . GLU A 1 222 ? -26.221 6.023 74.769 1.00 75.12 222 GLU A C 1
ATOM 1740 O O . GLU A 1 222 ? -25.958 7.186 74.468 1.00 75.12 222 GLU A O 1
ATOM 1745 N N . ALA A 1 223 ? -25.490 5.003 74.302 1.00 73.06 223 ALA A N 1
ATOM 1746 C CA . ALA A 1 223 ? -24.359 5.192 73.388 1.00 73.06 223 ALA A CA 1
ATOM 1747 C C . ALA A 1 223 ? -24.794 5.802 72.037 1.00 73.06 223 ALA A C 1
ATOM 1749 O O . ALA A 1 223 ? -24.137 6.709 71.520 1.00 73.06 223 ALA A O 1
ATOM 1750 N N . ALA A 1 224 ? -25.944 5.375 71.507 1.00 74.38 224 ALA A N 1
ATOM 1751 C CA . ALA A 1 224 ? -26.534 5.899 70.275 1.00 74.38 224 ALA A CA 1
ATOM 1752 C C . ALA A 1 224 ? -26.852 7.403 70.353 1.00 74.38 224 ALA A C 1
ATOM 1754 O O . ALA A 1 224 ? -26.620 8.143 69.393 1.00 74.38 224 ALA A O 1
ATOM 1755 N N . ARG A 1 225 ? -27.336 7.878 71.511 1.00 79.38 225 ARG A N 1
ATOM 1756 C CA . ARG A 1 225 ? -27.677 9.296 71.741 1.00 79.38 225 ARG A CA 1
ATOM 1757 C C . ARG A 1 225 ? -26.467 10.225 71.730 1.00 79.38 225 ARG A C 1
ATOM 1759 O O . ARG A 1 225 ? -26.620 11.398 71.406 1.00 79.38 225 ARG A O 1
ATOM 1766 N N . GLN A 1 226 ? -25.277 9.722 72.053 1.00 78.69 226 GLN A N 1
ATOM 1767 C CA . GLN A 1 226 ? -24.060 10.538 72.096 1.00 78.69 226 GLN A CA 1
ATOM 1768 C C . GLN A 1 226 ? -23.530 10.887 70.700 1.00 78.69 226 GLN A C 1
ATOM 1770 O O . GLN A 1 226 ? -22.915 11.937 70.518 1.00 78.69 226 GLN A O 1
ATOM 1775 N N . ARG A 1 227 ? -23.751 10.015 69.706 1.00 78.88 227 ARG A N 1
ATOM 1776 C CA . ARG A 1 227 ? -23.308 10.212 68.315 1.00 78.88 227 ARG A CA 1
ATOM 1777 C C . ARG A 1 227 ? -24.422 9.850 67.322 1.00 78.88 227 ARG A C 1
ATOM 1779 O O . ARG A 1 227 ? -24.273 8.891 66.561 1.00 78.88 227 ARG A O 1
ATOM 1786 N N . PRO A 1 228 ? -25.506 10.646 67.270 1.00 81.00 228 PRO A N 1
ATOM 1787 C CA . PRO A 1 228 ? -26.662 10.362 66.426 1.00 81.00 228 PRO A CA 1
ATOM 1788 C C . PRO A 1 228 ? -26.349 10.155 64.930 1.00 81.00 228 PRO A C 1
ATOM 1790 O O . PRO A 1 228 ? -26.875 9.192 64.372 1.00 81.00 228 PRO A O 1
ATOM 1793 N N . PRO A 1 229 ? -25.482 10.948 64.253 1.00 83.31 229 PRO A N 1
ATOM 1794 C CA . PRO A 1 229 ? -25.225 10.732 62.824 1.00 83.31 229 PRO A CA 1
ATOM 1795 C C . PRO A 1 229 ? -24.494 9.413 62.557 1.00 83.31 229 PRO A C 1
ATOM 1797 O O . PRO A 1 229 ? -24.822 8.699 61.615 1.00 83.31 229 PRO A O 1
ATOM 1800 N N . ARG A 1 230 ? -23.547 9.051 63.429 1.00 84.44 230 ARG A N 1
ATOM 1801 C CA . ARG A 1 230 ? -22.755 7.822 63.303 1.00 84.44 230 ARG A CA 1
ATOM 1802 C C . ARG A 1 230 ? -23.606 6.576 63.531 1.00 84.44 230 ARG A C 1
ATOM 1804 O O . ARG A 1 230 ? -23.426 5.556 62.878 1.00 84.44 230 ARG A O 1
ATOM 1811 N N . HIS A 1 231 ? -24.560 6.681 64.449 1.00 84.44 231 HIS A N 1
ATOM 1812 C CA . HIS A 1 231 ? -25.521 5.625 64.718 1.00 84.44 231 HIS A CA 1
ATOM 1813 C C . HIS A 1 231 ? -26.514 5.432 63.562 1.00 84.44 231 HIS A C 1
ATOM 1815 O O . HIS A 1 231 ? -26.813 4.303 63.181 1.00 84.44 231 HIS A O 1
ATOM 1821 N N . ALA A 1 232 ? -26.995 6.528 62.967 1.00 85.25 232 ALA A N 1
ATOM 1822 C CA . ALA A 1 232 ? -27.846 6.469 61.780 1.00 85.25 232 ALA A CA 1
ATOM 1823 C C . ALA A 1 232 ? -27.116 5.843 60.576 1.00 85.25 232 ALA A C 1
ATOM 1825 O O . ALA A 1 232 ? -27.717 5.060 59.840 1.00 85.25 232 ALA A O 1
ATOM 1826 N N . GLU A 1 233 ? -25.822 6.140 60.409 1.00 88.50 233 GLU A N 1
ATOM 1827 C CA . GLU A 1 233 ? -24.965 5.504 59.403 1.00 88.50 233 GLU A CA 1
ATOM 1828 C C . GLU A 1 233 ? -24.843 3.991 59.637 1.00 88.50 233 GLU A C 1
ATOM 1830 O O . GLU A 1 233 ? -25.091 3.219 58.711 1.00 88.50 233 GLU A O 1
ATOM 1835 N N . LEU A 1 234 ? -24.540 3.566 60.872 1.00 89.88 234 LEU A N 1
ATOM 1836 C CA . LEU A 1 234 ? -24.457 2.149 61.240 1.00 89.88 234 LEU A CA 1
ATOM 1837 C C . LEU A 1 234 ? -25.750 1.402 60.893 1.00 89.88 234 LEU A C 1
ATOM 1839 O O . LEU A 1 234 ? -25.699 0.392 60.199 1.00 89.88 234 LEU A O 1
ATOM 1843 N N . ILE A 1 235 ? -26.907 1.909 61.332 1.00 90.38 235 ILE A N 1
ATOM 1844 C CA . ILE A 1 235 ? -28.204 1.273 61.057 1.00 90.38 235 ILE A CA 1
ATOM 1845 C C . ILE A 1 235 ? -28.440 1.167 59.545 1.00 90.38 235 ILE A C 1
ATOM 1847 O O . ILE A 1 235 ? -28.863 0.118 59.062 1.00 90.38 235 ILE A O 1
ATOM 1851 N N . SER A 1 236 ? -28.164 2.235 58.786 1.00 90.19 236 SER A N 1
ATOM 1852 C CA . SER A 1 236 ? -28.329 2.211 57.329 1.00 90.19 236 SER A CA 1
ATOM 1853 C C . SER A 1 236 ? -27.425 1.165 56.674 1.00 90.19 236 SER A C 1
ATOM 1855 O O . SER A 1 236 ? -27.874 0.471 55.764 1.00 90.19 236 SER A O 1
ATOM 1857 N N . LEU A 1 237 ? -26.171 1.037 57.118 1.00 90.75 237 LEU A N 1
ATOM 1858 C CA . LEU A 1 237 ? -25.233 0.043 56.589 1.00 90.75 237 LEU A CA 1
ATOM 1859 C C . LEU A 1 237 ? -25.660 -1.386 56.935 1.00 90.75 237 LEU A C 1
ATOM 1861 O O . LEU A 1 237 ? -25.667 -2.230 56.043 1.00 90.75 237 LEU A O 1
ATOM 1865 N N . LEU A 1 238 ? -26.074 -1.652 58.178 1.00 93.19 238 LEU A N 1
ATOM 1866 C CA . LEU A 1 238 ? -26.560 -2.974 58.596 1.00 93.19 238 LEU A CA 1
ATOM 1867 C C . LEU A 1 238 ? -27.824 -3.382 57.825 1.00 93.19 238 LEU A C 1
ATOM 1869 O O . LEU A 1 238 ? -27.908 -4.509 57.341 1.00 93.19 238 LEU A O 1
ATOM 1873 N N . ALA A 1 239 ? -28.766 -2.453 57.626 1.00 92.19 239 ALA A N 1
ATOM 1874 C CA . ALA A 1 239 ? -29.975 -2.697 56.838 1.00 92.19 239 ALA A CA 1
ATOM 1875 C C . ALA A 1 239 ? -29.669 -2.967 55.352 1.00 92.19 239 ALA A C 1
ATOM 1877 O O . ALA A 1 239 ? -30.280 -3.843 54.739 1.00 92.19 239 ALA A O 1
ATOM 1878 N N . GLN A 1 240 ? -28.708 -2.240 54.765 1.00 92.56 240 GLN A N 1
ATOM 1879 C CA . GLN A 1 240 ? -28.234 -2.502 53.400 1.00 92.56 240 GLN A CA 1
ATOM 1880 C C . GLN A 1 240 ? -27.544 -3.870 53.296 1.00 92.56 240 GLN A C 1
ATOM 1882 O O . GLN A 1 240 ? -27.783 -4.594 52.331 1.00 92.56 240 GLN A O 1
ATOM 1887 N N . LEU A 1 241 ? -26.719 -4.237 54.282 1.00 93.44 241 LEU A N 1
ATOM 1888 C CA . LEU A 1 241 ? -26.008 -5.515 54.313 1.00 93.44 241 LEU A CA 1
ATOM 1889 C C . LEU A 1 241 ? -26.982 -6.697 54.429 1.00 93.44 241 LEU A C 1
ATOM 1891 O O . LEU A 1 241 ? -26.867 -7.655 53.669 1.00 93.44 241 LEU A O 1
ATOM 1895 N N . GLU A 1 242 ? -27.980 -6.609 55.314 1.00 92.88 242 GLU A N 1
ATOM 1896 C CA . GLU A 1 242 ? -29.036 -7.625 55.435 1.00 92.88 242 GLU A CA 1
ATOM 1897 C C . GLU A 1 242 ? -29.820 -7.801 54.138 1.00 92.88 242 GLU A C 1
ATOM 1899 O O . GLU A 1 242 ? -30.104 -8.931 53.739 1.00 92.88 242 GLU A O 1
ATOM 1904 N N . LEU A 1 243 ? -30.134 -6.701 53.450 1.00 90.94 243 LEU A N 1
ATOM 1905 C CA . LEU A 1 243 ? -30.818 -6.762 52.164 1.00 90.94 243 LEU A CA 1
ATOM 1906 C C . LEU A 1 243 ? -29.954 -7.441 51.087 1.00 90.94 243 LEU A C 1
ATOM 1908 O O . LEU A 1 243 ? -30.463 -8.268 50.329 1.00 90.94 243 LEU A O 1
ATOM 1912 N N . LEU A 1 244 ? -28.651 -7.141 51.038 1.00 90.19 244 LEU A N 1
ATOM 1913 C CA . LEU A 1 244 ? -27.708 -7.771 50.106 1.00 90.19 244 LEU A CA 1
ATOM 1914 C C . LEU A 1 244 ? -27.550 -9.275 50.377 1.00 90.19 244 LEU A C 1
ATOM 1916 O O . LEU A 1 244 ? -27.609 -10.066 49.435 1.00 90.19 244 LEU A O 1
ATOM 1920 N N . VAL A 1 245 ? -27.419 -9.671 51.648 1.00 90.38 245 VAL A N 1
ATOM 1921 C CA . VAL A 1 245 ? -27.372 -11.080 52.083 1.00 90.38 245 VAL A CA 1
ATOM 1922 C C . VAL A 1 245 ? -28.674 -11.802 51.734 1.00 90.38 245 VAL A C 1
ATOM 1924 O O . VAL A 1 245 ? -28.654 -12.909 51.189 1.00 90.38 245 VAL A O 1
ATOM 1927 N N . PHE A 1 246 ? -29.819 -11.160 51.987 1.00 88.75 246 PHE A N 1
ATOM 1928 C CA . PHE A 1 246 ? -31.129 -11.695 51.627 1.00 88.75 246 PHE A CA 1
ATOM 1929 C C . PHE A 1 246 ? -31.225 -11.958 50.120 1.00 88.75 246 PHE A C 1
ATOM 1931 O O . PHE A 1 246 ? -31.631 -13.052 49.716 1.00 88.75 246 PHE A O 1
ATOM 1938 N N . TRP A 1 247 ? -30.814 -10.999 49.284 1.00 85.94 247 TRP A N 1
ATOM 1939 C CA . TRP A 1 247 ? -30.827 -11.168 47.831 1.00 85.94 247 TRP A CA 1
ATOM 1940 C C . TRP A 1 247 ? -29.895 -12.281 47.357 1.00 85.94 247 TRP A C 1
ATOM 1942 O O . TRP A 1 247 ? -30.320 -13.077 46.519 1.00 85.94 247 TRP A O 1
ATOM 1952 N N . ALA A 1 248 ? -28.679 -12.368 47.903 1.00 83.94 248 ALA A N 1
ATOM 1953 C CA . ALA A 1 248 ? -27.725 -13.421 47.557 1.00 83.94 248 ALA A CA 1
ATOM 1954 C C . ALA A 1 248 ? -28.286 -14.826 47.856 1.00 83.94 248 ALA A C 1
ATOM 1956 O O . ALA A 1 248 ? -28.155 -15.733 47.040 1.00 83.94 248 ALA A O 1
ATOM 1957 N N . ARG A 1 249 ? -29.004 -14.995 48.978 1.00 81.31 249 ARG A N 1
ATOM 1958 C CA . ARG A 1 249 ? -29.591 -16.288 49.377 1.00 81.31 249 ARG A CA 1
ATOM 1959 C C . ARG A 1 249 ? -30.883 -16.666 48.660 1.00 81.31 249 ARG A C 1
ATOM 1961 O O . ARG A 1 249 ? -31.090 -17.839 48.367 1.00 81.31 249 ARG A O 1
ATOM 1968 N N . THR A 1 250 ? -31.788 -15.709 48.459 1.00 72.44 250 THR A N 1
ATOM 1969 C CA . THR A 1 250 ? -33.188 -16.009 48.094 1.00 72.44 250 THR A CA 1
ATOM 1970 C C . THR A 1 250 ? -33.554 -15.610 46.672 1.00 72.44 250 THR A C 1
ATOM 1972 O O . THR A 1 250 ? -34.243 -16.363 45.991 1.00 72.44 250 THR A O 1
ATOM 1975 N N . ALA A 1 251 ? -33.094 -14.446 46.212 1.00 62.06 251 ALA A N 1
ATOM 1976 C CA . ALA A 1 251 ? -33.494 -13.878 44.927 1.00 62.06 251 ALA A CA 1
ATOM 1977 C C . ALA A 1 251 ? -32.525 -14.250 43.792 1.00 62.06 251 ALA A C 1
ATOM 1979 O O . ALA A 1 251 ? -32.956 -14.403 42.655 1.00 62.06 251 ALA A O 1
ATOM 1980 N N . ARG A 1 252 ? -31.228 -14.425 44.094 1.00 60.84 252 ARG A N 1
ATOM 1981 C CA . ARG A 1 252 ? -30.186 -14.770 43.105 1.00 60.84 252 ARG A CA 1
ATOM 1982 C C . ARG A 1 252 ? -29.910 -16.265 42.966 1.00 60.84 252 ARG A C 1
ATOM 1984 O O . ARG A 1 252 ? -29.321 -16.664 41.968 1.00 60.84 252 ARG A O 1
ATOM 1991 N N . GLY A 1 253 ? -30.371 -17.101 43.902 1.00 52.00 253 GLY A N 1
ATOM 1992 C CA . GLY A 1 253 ? -30.147 -18.557 43.883 1.00 52.00 253 GLY A CA 1
ATOM 1993 C C . GLY A 1 253 ? -30.630 -19.269 42.607 1.00 52.00 253 GLY A C 1
ATOM 1994 O O . GLY A 1 253 ? -30.174 -20.371 42.317 1.00 52.00 253 GLY A O 1
ATOM 1995 N N . ASN A 1 254 ? -31.483 -18.609 41.812 1.00 49.56 254 ASN A N 1
ATOM 1996 C CA . ASN A 1 254 ? -31.991 -19.081 40.523 1.00 49.56 254 ASN A CA 1
ATOM 1997 C C . ASN A 1 254 ? -31.588 -18.201 39.323 1.00 49.56 254 ASN A C 1
ATOM 1999 O O . ASN A 1 254 ? -32.168 -18.379 38.254 1.00 49.56 254 ASN A O 1
ATOM 2003 N N . TRP A 1 255 ? -30.645 -17.257 39.459 1.00 55.62 255 TRP A N 1
ATOM 2004 C CA . TRP A 1 255 ? -30.233 -16.419 38.325 1.00 55.62 255 TRP A CA 1
ATOM 2005 C C . TRP A 1 255 ? -29.578 -17.316 37.249 1.00 55.62 255 TRP A C 1
ATOM 2007 O O . TRP A 1 255 ? -28.546 -17.949 37.526 1.00 55.62 255 TRP A O 1
ATOM 2017 N N . PRO A 1 256 ? -30.186 -17.467 36.054 1.00 45.09 256 PRO A N 1
ATOM 2018 C CA . PRO A 1 256 ? -29.743 -18.432 35.060 1.00 45.09 256 PRO A CA 1
ATOM 2019 C C . PRO A 1 256 ? -28.558 -17.867 34.272 1.00 45.09 256 PRO A C 1
ATOM 2021 O O . PRO A 1 256 ? -28.704 -17.363 33.171 1.00 45.09 256 PRO A O 1
ATOM 2024 N N . GLY A 1 257 ? -27.354 -17.969 34.828 1.00 51.50 257 GLY A N 1
ATOM 2025 C CA . GLY A 1 257 ? -26.132 -17.593 34.122 1.00 51.50 257 GLY A CA 1
ATOM 2026 C C . GLY A 1 257 ? -25.329 -18.821 33.719 1.00 51.50 257 GLY A C 1
ATOM 2027 O O . GLY A 1 257 ? -24.580 -19.341 34.542 1.00 51.50 257 GLY A O 1
ATOM 2028 N N . HIS A 1 258 ? -25.408 -19.248 32.455 1.00 49.41 258 HIS A N 1
ATOM 2029 C CA . HIS A 1 258 ? -24.419 -20.177 31.882 1.00 49.41 258 HIS A CA 1
ATOM 2030 C C . HIS A 1 258 ? -22.998 -19.568 31.850 1.00 49.41 258 HIS A C 1
ATOM 2032 O O . HIS A 1 258 ? -22.026 -20.292 31.650 1.00 49.41 258 HIS A O 1
ATOM 2038 N N . GLU A 1 259 ? -22.872 -18.251 32.063 1.00 56.44 259 GLU A N 1
ATOM 2039 C CA . GLU A 1 259 ? -21.629 -17.493 31.881 1.00 56.44 259 GLU A CA 1
ATOM 2040 C C . GLU A 1 259 ? -20.902 -17.090 33.178 1.00 56.44 259 GLU A C 1
ATOM 2042 O O . GLU A 1 259 ? -19.782 -16.579 33.095 1.00 56.44 259 GLU A O 1
ATOM 2047 N N . VAL A 1 260 ? -21.480 -17.300 34.370 1.00 67.19 260 VAL A N 1
ATOM 2048 C CA . VAL A 1 260 ? -20.837 -16.937 35.653 1.00 67.19 260 VAL A CA 1
ATOM 2049 C C . VAL A 1 260 ? -20.077 -18.138 36.217 1.00 67.19 260 VAL A C 1
ATOM 2051 O O . VAL A 1 260 ? -20.658 -19.205 36.415 1.00 67.19 260 VAL A O 1
ATOM 2054 N N . SER A 1 261 ? -18.775 -17.979 36.473 1.00 72.12 261 SER A N 1
ATOM 2055 C CA . SER A 1 261 ? -17.924 -19.084 36.925 1.00 72.12 261 SER A CA 1
ATOM 2056 C C . SER A 1 261 ? -18.258 -19.532 38.352 1.00 72.12 261 SER A C 1
ATOM 2058 O O . SER A 1 261 ? -18.755 -18.765 39.180 1.00 72.12 261 SER A O 1
ATOM 2060 N N . GLN A 1 262 ? -17.952 -20.795 38.668 1.00 78.38 262 GLN A N 1
ATOM 2061 C CA . GLN A 1 262 ? -18.098 -21.319 40.032 1.00 78.38 262 GLN A CA 1
ATOM 2062 C C . GLN A 1 262 ? -17.237 -20.552 41.048 1.00 78.38 262 GLN A C 1
ATOM 2064 O O . GLN A 1 262 ? -17.598 -20.502 42.218 1.00 78.38 262 GLN A O 1
ATOM 2069 N N . GLN A 1 263 ? -16.142 -19.920 40.608 1.00 81.06 263 GLN A N 1
ATOM 2070 C CA . GLN A 1 263 ? -15.279 -19.112 41.473 1.00 81.06 263 GLN A CA 1
ATOM 2071 C C . GLN A 1 263 ? -15.992 -17.850 41.971 1.00 81.06 263 GLN A C 1
ATOM 2073 O O . GLN A 1 263 ? -15.944 -17.572 43.163 1.00 81.06 263 GLN A O 1
ATOM 2078 N N . VAL A 1 264 ? -16.733 -17.143 41.107 1.00 82.62 264 VAL A N 1
ATOM 2079 C CA . VAL A 1 264 ? -17.531 -15.970 41.521 1.00 82.62 264 VAL A CA 1
ATOM 2080 C C . VAL A 1 264 ? -18.591 -16.365 42.551 1.00 82.62 264 VAL A C 1
ATOM 2082 O O . VAL A 1 264 ? -18.784 -15.660 43.537 1.00 82.62 264 VAL A O 1
ATOM 2085 N N . ARG A 1 265 ? -19.248 -17.518 42.360 1.00 81.94 265 ARG A N 1
ATOM 2086 C CA . ARG A 1 265 ? -20.240 -18.032 43.320 1.00 81.94 265 ARG A CA 1
ATOM 2087 C C . ARG A 1 265 ? -19.611 -18.444 44.653 1.00 81.94 265 ARG A C 1
ATOM 2089 O O . ARG A 1 265 ? -20.216 -18.221 45.694 1.00 81.94 265 ARG A O 1
ATOM 2096 N N . ALA A 1 266 ? -18.410 -19.022 44.626 1.00 85.12 266 ALA A N 1
ATOM 2097 C CA . ALA A 1 266 ? -17.677 -19.375 45.840 1.00 85.12 266 ALA A CA 1
ATOM 2098 C C . ALA A 1 266 ? -17.273 -18.125 46.641 1.00 85.12 266 ALA A C 1
ATOM 2100 O O . ALA A 1 266 ? -17.446 -18.100 47.858 1.00 85.12 266 ALA A O 1
ATOM 2101 N N . GLU A 1 267 ? -16.802 -17.073 45.966 1.00 87.44 267 GLU A N 1
ATOM 2102 C CA . GLU A 1 267 ? -16.502 -15.787 46.611 1.00 87.44 267 GLU A CA 1
ATOM 2103 C C . GLU A 1 267 ? -17.771 -15.098 47.144 1.00 87.44 267 GLU A C 1
ATOM 2105 O O . GLU A 1 267 ? -17.760 -14.582 48.260 1.00 87.44 267 GLU A O 1
ATOM 2110 N N . GLU A 1 268 ? -18.899 -15.152 46.421 1.00 87.38 268 GLU A N 1
ATOM 2111 C CA . GLU A 1 268 ? -20.192 -14.667 46.935 1.00 87.38 268 GLU A CA 1
ATOM 2112 C C . GLU A 1 268 ? -20.577 -15.381 48.237 1.00 87.38 268 GLU A C 1
ATOM 2114 O O . GLU A 1 268 ? -20.942 -14.730 49.216 1.00 87.38 268 GLU A O 1
ATOM 2119 N N . GLU A 1 269 ? -20.455 -16.710 48.282 1.00 88.44 269 GLU A N 1
ATOM 2120 C CA . GLU A 1 269 ? -20.768 -17.493 49.477 1.00 88.44 269 GLU A CA 1
ATOM 2121 C C . GLU A 1 269 ? -19.846 -17.142 50.656 1.00 88.44 269 GLU A C 1
ATOM 2123 O O . GLU A 1 269 ? -20.311 -17.060 51.797 1.00 88.44 269 GLU A O 1
ATOM 2128 N N . ASN A 1 270 ? -18.561 -16.885 50.394 1.00 91.38 270 ASN A N 1
ATOM 2129 C CA . ASN A 1 270 ? -17.604 -16.447 51.411 1.00 91.38 270 ASN A CA 1
ATOM 2130 C C . ASN A 1 270 ? -17.983 -15.075 51.985 1.00 91.38 270 ASN A C 1
ATOM 2132 O O . ASN A 1 270 ? -18.118 -14.943 53.204 1.00 91.38 270 ASN A O 1
ATOM 2136 N N . PHE A 1 271 ? -18.246 -14.079 51.133 1.00 91.81 271 PHE A N 1
ATOM 2137 C CA . PHE A 1 271 ? -18.642 -12.744 51.594 1.00 91.81 271 PHE A CA 1
ATOM 2138 C C . PHE A 1 271 ? -20.002 -12.742 52.300 1.00 91.81 271 PHE A C 1
ATOM 2140 O O . PHE A 1 271 ? -20.187 -12.006 53.268 1.00 91.81 271 PHE A O 1
ATOM 2147 N N . VAL A 1 272 ? -20.948 -13.588 51.875 1.00 91.62 272 VAL A N 1
ATOM 2148 C CA . VAL A 1 272 ? -22.231 -13.775 52.573 1.00 91.62 272 VAL A CA 1
ATOM 2149 C C . VAL A 1 272 ? -22.017 -14.369 53.968 1.00 91.62 272 VAL A C 1
ATOM 2151 O O . VAL A 1 272 ? -22.618 -13.888 54.929 1.00 91.62 272 VAL A O 1
ATOM 2154 N N . LYS A 1 273 ? -21.133 -15.367 54.114 1.00 93.06 273 LYS A N 1
ATOM 2155 C CA . LYS A 1 273 ? -20.775 -15.936 55.426 1.00 93.06 273 LYS A CA 1
ATOM 2156 C C . LYS A 1 273 ? -20.099 -14.904 56.332 1.00 93.06 273 LYS A C 1
ATOM 2158 O O . LYS A 1 273 ? -20.463 -14.821 57.503 1.00 93.06 273 LYS A O 1
ATOM 2163 N N . GLU A 1 274 ? -19.168 -14.106 55.806 1.00 93.88 274 GLU A N 1
ATOM 2164 C CA . GLU A 1 274 ? -18.524 -13.009 56.551 1.00 93.88 274 GLU A CA 1
ATOM 2165 C C . GLU A 1 274 ? -19.546 -11.952 57.000 1.00 93.88 274 GLU A C 1
ATOM 2167 O O . GLU A 1 274 ? -19.552 -11.545 58.163 1.00 93.88 274 GLU A O 1
ATOM 2172 N N . ALA A 1 275 ? -20.458 -11.551 56.109 1.00 93.38 275 ALA A N 1
ATOM 2173 C CA . ALA A 1 275 ? -21.529 -10.607 56.418 1.00 93.38 275 ALA A CA 1
ATOM 2174 C C . ALA A 1 275 ? -22.468 -11.130 57.506 1.00 93.38 275 ALA A C 1
ATOM 2176 O O . ALA A 1 275 ? -22.807 -10.398 58.433 1.00 93.38 275 ALA A O 1
ATOM 2177 N N . GLU A 1 276 ? -22.856 -12.399 57.455 1.00 93.44 276 GLU A N 1
ATOM 2178 C CA . GLU A 1 276 ? -23.689 -12.996 58.498 1.00 93.44 276 GLU A CA 1
ATOM 2179 C C . GLU A 1 276 ? -22.973 -13.146 59.827 1.00 93.44 276 GLU A C 1
ATOM 2181 O O . GLU A 1 276 ? -23.585 -12.913 60.869 1.00 93.44 276 GLU A O 1
ATOM 2186 N N . ALA A 1 277 ? -21.691 -13.512 59.804 1.00 94.00 277 ALA A N 1
ATOM 2187 C CA . ALA A 1 277 ? -20.875 -13.547 61.005 1.00 94.00 277 ALA A CA 1
ATOM 2188 C C . ALA A 1 277 ? -20.830 -12.160 61.660 1.00 94.00 277 ALA A C 1
ATOM 2190 O O . ALA A 1 277 ? -21.066 -12.068 62.860 1.00 94.00 277 ALA A O 1
ATOM 2191 N N . LEU A 1 278 ? -20.651 -11.087 60.878 1.00 94.44 278 LEU A N 1
ATOM 2192 C CA . LEU A 1 278 ? -20.677 -9.710 61.381 1.00 94.44 278 LEU A CA 1
ATOM 2193 C C . LEU A 1 278 ? -22.052 -9.318 61.953 1.00 94.44 278 LEU A C 1
ATOM 2195 O O . LEU A 1 278 ? -22.129 -8.774 63.054 1.00 94.44 278 LEU A O 1
ATOM 2199 N N . LEU A 1 279 ? -23.146 -9.601 61.232 1.00 93.25 279 LEU A N 1
ATOM 2200 C CA . LEU A 1 279 ? -24.508 -9.279 61.687 1.00 93.25 279 LEU A CA 1
ATOM 2201 C C . LEU A 1 279 ? -24.872 -10.042 62.972 1.00 93.25 279 LEU A C 1
ATOM 2203 O O . LEU A 1 279 ? -25.502 -9.480 63.872 1.00 93.25 279 LEU A O 1
ATOM 2207 N N . ASN A 1 280 ? -24.467 -11.311 63.071 1.00 92.25 280 ASN A N 1
ATOM 2208 C CA . ASN A 1 280 ? -24.702 -12.147 64.245 1.00 92.25 280 ASN A CA 1
ATOM 2209 C C . ASN A 1 280 ? -23.797 -11.764 65.421 1.00 92.25 280 ASN A C 1
ATOM 2211 O O . ASN A 1 280 ? -24.298 -11.713 66.541 1.00 92.25 280 ASN A O 1
ATOM 2215 N N . ASP A 1 281 ? -22.516 -11.456 65.187 1.00 91.31 281 ASP A N 1
ATOM 2216 C CA . ASP A 1 281 ? -21.589 -10.966 66.220 1.00 91.31 281 ASP A CA 1
ATOM 2217 C C . ASP A 1 281 ? -22.106 -9.662 66.830 1.00 91.31 281 ASP A C 1
ATOM 2219 O O . ASP A 1 281 ? -22.215 -9.536 68.050 1.00 91.31 281 ASP A O 1
ATOM 2223 N N . PHE A 1 282 ? -22.561 -8.728 65.990 1.00 90.50 282 PHE A N 1
ATOM 2224 C CA . PHE A 1 282 ? -23.124 -7.475 66.477 1.00 90.50 282 PHE A CA 1
ATOM 2225 C C . PHE A 1 282 ? -24.415 -7.694 67.287 1.00 90.50 282 PHE A C 1
ATOM 2227 O O . PHE A 1 282 ? -24.571 -7.117 68.366 1.00 90.50 282 PHE A O 1
ATOM 2234 N N . ARG A 1 283 ? -25.323 -8.579 66.840 1.00 88.94 283 ARG A N 1
ATOM 2235 C CA . ARG A 1 283 ? -26.512 -8.977 67.628 1.00 88.94 283 ARG A CA 1
ATOM 2236 C C . ARG A 1 283 ? -26.133 -9.648 68.947 1.00 88.94 283 ARG A C 1
ATOM 2238 O O . ARG A 1 283 ? -26.740 -9.343 69.973 1.00 88.94 283 ARG A O 1
ATOM 2245 N N . HIS A 1 284 ? -25.134 -10.530 68.933 1.00 86.69 284 HIS A N 1
ATOM 2246 C CA . HIS A 1 284 ? -24.637 -11.205 70.128 1.00 86.69 284 HIS A CA 1
ATOM 2247 C C . HIS A 1 284 ? -24.103 -10.185 71.133 1.00 86.69 284 HIS A C 1
ATOM 2249 O O . HIS A 1 284 ? -24.550 -10.168 72.280 1.00 86.69 284 HIS A O 1
ATOM 2255 N N . ARG A 1 285 ? -23.247 -9.258 70.691 1.00 83.50 285 ARG A N 1
ATOM 2256 C CA . ARG A 1 285 ? -22.721 -8.186 71.543 1.00 83.50 285 ARG A CA 1
ATOM 2257 C C . ARG A 1 285 ? -23.789 -7.244 72.079 1.00 83.50 285 ARG A C 1
ATOM 2259 O O . ARG A 1 285 ? -23.647 -6.765 73.199 1.00 83.50 285 ARG A O 1
ATOM 2266 N N . LEU A 1 286 ? -24.859 -6.984 71.326 1.00 83.12 286 LEU A N 1
ATOM 2267 C CA . LEU A 1 286 ? -26.011 -6.242 71.849 1.00 83.12 286 LEU A CA 1
ATOM 2268 C C . LEU A 1 286 ? -26.700 -7.007 72.993 1.00 83.12 286 LEU A C 1
ATOM 2270 O O . LEU A 1 286 ? -27.099 -6.389 73.980 1.00 83.12 286 LEU A O 1
ATOM 2274 N N . SER A 1 287 ? -26.782 -8.338 72.886 1.00 78.56 287 SER A N 1
ATOM 2275 C CA . SER A 1 287 ? -27.428 -9.221 73.869 1.00 78.56 287 SER A CA 1
ATOM 2276 C C . SER A 1 287 ? -26.574 -9.570 75.099 1.00 78.56 287 SER A C 1
ATOM 2278 O O . SER A 1 287 ? -27.112 -10.056 76.100 1.00 78.56 287 SER A O 1
ATOM 2280 N N . GLU A 1 288 ? -25.260 -9.326 75.057 1.00 76.06 288 GLU A N 1
ATOM 2281 C CA . GLU A 1 288 ? -24.361 -9.568 76.186 1.00 76.06 288 GLU A CA 1
ATOM 2282 C C . GLU A 1 288 ? -24.783 -8.729 77.399 1.00 76.06 288 GLU A C 1
ATOM 2284 O O . GLU A 1 288 ? -24.775 -7.493 77.396 1.00 76.06 288 GLU A O 1
ATOM 2289 N N . LYS A 1 289 ? -25.170 -9.418 78.479 1.00 63.44 289 LYS A N 1
ATOM 2290 C CA . LYS A 1 289 ? -25.554 -8.756 79.725 1.00 63.44 289 LYS A CA 1
ATOM 2291 C C . LYS A 1 289 ? -24.343 -8.024 80.309 1.00 63.44 289 LYS A C 1
ATOM 2293 O O . LYS A 1 289 ? -23.256 -8.599 80.363 1.00 63.44 289 LYS A O 1
ATOM 2298 N N . PRO A 1 290 ? -24.511 -6.786 80.803 1.00 57.22 290 PRO A N 1
ATOM 2299 C CA . PRO A 1 290 ? -23.440 -6.120 81.524 1.00 57.22 290 PRO A CA 1
ATOM 2300 C C . PRO A 1 290 ? -23.010 -6.967 82.736 1.00 57.22 290 PRO A C 1
ATOM 2302 O O . PRO A 1 290 ? -23.887 -7.472 83.445 1.00 57.22 290 PRO A O 1
ATOM 2305 N N . PRO A 1 291 ? -21.697 -7.129 83.000 1.00 55.44 291 PRO A N 1
ATOM 2306 C CA . PRO A 1 291 ? -21.246 -7.650 84.286 1.00 55.44 291 PRO A CA 1
ATOM 2307 C C . PRO A 1 291 ? -21.822 -6.779 85.411 1.00 55.44 291 PRO A C 1
ATOM 2309 O O . PRO A 1 291 ? -21.988 -5.568 85.242 1.00 55.44 291 PRO A O 1
ATOM 2312 N N . LYS A 1 292 ? -22.202 -7.426 86.520 1.00 52.41 292 LYS A N 1
ATOM 2313 C CA . LYS A 1 292 ? -22.798 -6.777 87.698 1.00 52.41 292 LYS A CA 1
ATOM 2314 C C . LYS A 1 292 ? -21.884 -5.664 88.232 1.00 52.41 292 LYS A C 1
ATOM 2316 O O . LYS A 1 292 ? -20.671 -5.748 88.090 1.00 52.41 292 LYS A O 1
ATOM 2321 N N . GLU A 1 293 ? -22.514 -4.653 88.825 1.00 48.81 293 GLU A N 1
ATOM 2322 C CA . GLU A 1 293 ? -22.069 -3.282 89.154 1.00 48.81 293 GLU A CA 1
ATOM 2323 C C . GLU A 1 293 ? -20.778 -3.075 89.988 1.00 48.81 293 GLU A C 1
ATOM 2325 O O . GLU A 1 293 ? -20.562 -1.969 90.472 1.00 48.81 293 GLU A O 1
ATOM 2330 N N . ASP A 1 294 ? -19.871 -4.046 90.114 1.00 46.09 294 ASP A N 1
ATOM 2331 C CA . ASP A 1 294 ? -18.739 -3.956 91.055 1.00 46.09 294 ASP A CA 1
ATOM 2332 C C . ASP A 1 294 ? -17.370 -3.581 90.435 1.00 46.09 294 ASP A C 1
ATOM 2334 O O . ASP A 1 294 ? -16.365 -3.582 91.143 1.00 46.09 294 ASP A O 1
ATOM 2338 N N . GLU A 1 295 ? -17.287 -3.194 89.151 1.00 50.38 295 GLU A N 1
ATOM 2339 C CA . GLU A 1 295 ? -16.029 -2.727 88.527 1.00 50.38 295 GLU A CA 1
ATOM 2340 C C . GLU A 1 295 ? -16.100 -1.263 88.027 1.00 50.38 295 GLU A C 1
ATOM 2342 O O . GLU A 1 295 ? -16.921 -0.936 87.159 1.00 50.38 295 GLU A O 1
ATOM 2347 N N . PRO A 1 296 ? -15.232 -0.354 88.524 1.00 50.84 296 PRO A N 1
ATOM 2348 C CA . PRO A 1 296 ? -15.219 1.054 88.142 1.00 50.84 296 PRO A CA 1
ATOM 2349 C C . PRO A 1 296 ? -14.489 1.241 86.804 1.00 50.84 296 PRO A C 1
ATOM 2351 O O . PRO A 1 296 ? -13.353 1.700 86.772 1.00 50.84 296 PRO A O 1
ATOM 2354 N N . ASP A 1 297 ? -15.130 0.885 85.685 1.00 52.06 297 ASP A N 1
ATOM 2355 C CA . ASP A 1 297 ? -14.537 1.095 84.350 1.00 52.06 297 ASP A CA 1
ATOM 2356 C C . ASP A 1 297 ? -15.576 1.412 83.244 1.00 52.06 297 ASP A C 1
ATOM 2358 O O . ASP A 1 297 ? -15.464 1.066 82.065 1.00 52.06 297 ASP A O 1
ATOM 2362 N N . THR A 1 298 ? -16.641 2.126 83.619 1.00 56.09 298 THR A N 1
ATOM 2363 C CA . THR A 1 298 ? -17.683 2.614 82.697 1.00 56.09 298 THR A CA 1
ATOM 2364 C C . THR A 1 298 ? -17.195 3.512 81.539 1.00 56.09 298 THR A C 1
ATOM 2366 O O . THR A 1 298 ? -17.779 3.387 80.454 1.00 56.09 298 THR A O 1
ATOM 2369 N N . PRO A 1 299 ? -16.173 4.393 81.667 1.00 57.72 299 PRO A N 1
ATOM 2370 C CA . PRO A 1 299 ? -15.694 5.189 80.532 1.00 57.72 299 PRO A CA 1
ATOM 2371 C C . PRO A 1 299 ? -14.904 4.359 79.507 1.00 57.72 299 PRO A C 1
ATOM 2373 O O . PRO A 1 299 ? -15.133 4.521 78.306 1.00 57.72 299 PRO A O 1
ATOM 2376 N N . THR A 1 300 ? -14.056 3.416 79.939 1.00 65.50 300 THR A N 1
ATOM 2377 C CA . THR A 1 300 ? -13.297 2.558 79.009 1.00 65.50 300 THR A CA 1
ATOM 2378 C C . THR A 1 300 ? -14.209 1.577 78.276 1.00 65.50 300 THR A C 1
ATOM 2380 O O . THR A 1 300 ? -13.982 1.298 77.102 1.00 65.50 300 THR A O 1
ATOM 2383 N N . ARG A 1 301 ? -15.300 1.115 78.901 1.00 66.62 301 ARG A N 1
ATOM 2384 C CA . ARG A 1 301 ? -16.303 0.261 78.244 1.00 66.62 301 ARG A CA 1
ATOM 2385 C C . ARG A 1 301 ? -17.074 0.977 77.131 1.00 66.62 301 ARG A C 1
ATOM 2387 O O . ARG A 1 301 ? -17.250 0.411 76.054 1.00 66.62 301 ARG A O 1
ATOM 2394 N N . LYS A 1 302 ? -17.525 2.217 77.366 1.00 69.06 302 LYS A N 1
ATOM 2395 C CA . LYS A 1 302 ? -18.199 3.032 76.332 1.00 69.06 302 LYS A CA 1
ATOM 2396 C C . LYS A 1 302 ? -17.261 3.331 75.166 1.00 69.06 302 LYS A C 1
ATOM 2398 O O . LYS A 1 302 ? -17.689 3.316 74.015 1.00 69.06 302 LYS A O 1
ATOM 2403 N N . GLN A 1 303 ? -15.988 3.574 75.467 1.00 73.19 303 GLN A N 1
ATOM 2404 C CA . GLN A 1 303 ? -14.962 3.781 74.455 1.00 73.19 303 GLN A CA 1
ATOM 2405 C C . GLN A 1 303 ? -14.714 2.505 73.640 1.00 73.19 303 GLN A C 1
ATOM 2407 O O . GLN A 1 303 ? -14.861 2.559 72.427 1.00 73.19 303 GLN A O 1
ATOM 2412 N N . ARG A 1 304 ? -14.534 1.342 74.285 1.00 76.44 304 ARG A N 1
ATOM 2413 C CA . ARG A 1 304 ? -14.409 0.037 73.603 1.00 76.44 304 ARG A CA 1
ATOM 2414 C C . ARG A 1 304 ? -15.607 -0.291 72.709 1.00 76.44 304 ARG A C 1
ATOM 2416 O O . ARG A 1 304 ? -15.422 -0.809 71.616 1.00 76.44 304 ARG A O 1
ATOM 2423 N N . PHE A 1 305 ? -16.833 0.016 73.143 1.00 77.88 305 PHE A N 1
ATOM 2424 C CA . PHE A 1 305 ? -18.013 -0.178 72.297 1.00 77.88 305 PHE A CA 1
ATOM 2425 C C . PHE A 1 305 ? -18.029 0.787 71.109 1.00 77.88 305 PHE A C 1
ATOM 2427 O O . PHE A 1 305 ? -18.331 0.373 70.000 1.00 77.88 305 PHE A O 1
ATOM 2434 N N . ASN A 1 306 ? -17.674 2.057 71.308 1.00 78.00 306 ASN A N 1
ATOM 2435 C CA . ASN A 1 306 ? -17.553 3.014 70.208 1.00 78.00 306 ASN A CA 1
ATOM 2436 C C . ASN A 1 306 ? -16.445 2.630 69.214 1.00 78.00 306 ASN A C 1
ATOM 2438 O O . ASN A 1 306 ? -16.612 2.842 68.011 1.00 78.00 306 ASN A O 1
ATOM 2442 N N . ASP A 1 307 ? -15.338 2.075 69.699 1.00 82.81 307 ASP A N 1
ATOM 2443 C CA . ASP A 1 307 ? -14.249 1.558 68.870 1.00 82.81 307 ASP A CA 1
ATOM 2444 C C . ASP A 1 307 ? -14.734 0.337 68.080 1.00 82.81 307 ASP A C 1
ATOM 2446 O O . ASP A 1 307 ? -14.594 0.307 66.861 1.00 82.81 307 ASP A O 1
ATOM 2450 N N . HIS A 1 308 ? -15.458 -0.581 68.727 1.00 85.38 308 HIS A N 1
ATOM 2451 C CA . HIS A 1 308 ? -16.090 -1.710 68.047 1.00 85.38 308 HIS A CA 1
ATOM 2452 C C . HIS A 1 308 ? -17.165 -1.275 67.034 1.00 85.38 308 HIS A C 1
ATOM 2454 O O . HIS A 1 308 ? -17.211 -1.795 65.931 1.00 85.38 308 HIS A O 1
ATOM 2460 N N . VAL A 1 309 ? -17.994 -0.266 67.325 1.00 85.88 309 VAL A N 1
ATOM 2461 C CA . VAL A 1 309 ? -18.923 0.307 66.331 1.00 85.88 309 VAL A CA 1
ATOM 2462 C C . VAL A 1 309 ? -18.158 0.901 65.146 1.00 85.88 309 VAL A C 1
ATOM 2464 O O . VAL A 1 309 ? -18.624 0.814 64.014 1.00 85.88 309 VAL A O 1
ATOM 2467 N N . SER A 1 310 ? -16.988 1.499 65.383 1.00 86.50 310 SER A N 1
ATOM 2468 C CA . SER A 1 310 ? -16.132 2.012 64.306 1.00 86.50 310 SER A CA 1
ATOM 2469 C C . SER A 1 310 ? -15.655 0.878 63.400 1.00 86.50 310 SER A C 1
ATOM 2471 O O . SER A 1 310 ? -15.788 0.981 62.184 1.00 86.50 310 SER A O 1
ATOM 2473 N N . GLU A 1 311 ? -15.182 -0.206 64.009 1.00 90.81 311 GLU A N 1
ATOM 2474 C CA . GLU A 1 311 ? -14.752 -1.433 63.338 1.00 90.81 311 GLU A CA 1
ATOM 2475 C C . GLU A 1 311 ? -15.905 -2.099 62.569 1.00 90.81 311 GLU A C 1
ATOM 2477 O O . GLU A 1 311 ? -15.741 -2.477 61.410 1.00 90.81 311 GLU A O 1
ATOM 2482 N N . VAL A 1 312 ? -17.103 -2.172 63.158 1.00 91.88 312 VAL A N 1
ATOM 2483 C CA . VAL A 1 312 ? -18.302 -2.723 62.506 1.00 91.88 312 VAL A CA 1
ATOM 2484 C C . VAL A 1 312 ? -18.732 -1.857 61.324 1.00 91.88 312 VAL A C 1
ATOM 2486 O O . VAL A 1 312 ? -19.059 -2.407 60.279 1.00 91.88 312 VAL A O 1
ATOM 2489 N N . ILE A 1 313 ? -18.708 -0.523 61.440 1.00 91.69 313 ILE A N 1
ATOM 2490 C CA . ILE A 1 313 ? -19.013 0.381 60.315 1.00 91.69 313 ILE A CA 1
ATOM 2491 C C . ILE A 1 313 ? -18.025 0.154 59.169 1.00 91.69 313 ILE A C 1
ATOM 2493 O O . ILE A 1 313 ? -18.446 0.044 58.018 1.00 91.69 313 ILE A O 1
ATOM 2497 N N . GLU A 1 314 ? -16.728 0.082 59.467 1.00 91.81 314 GLU A N 1
ATOM 2498 C CA . GLU A 1 314 ? -15.688 -0.133 58.460 1.00 91.81 314 GLU A CA 1
ATOM 2499 C C . GLU A 1 314 ? -15.831 -1.506 57.790 1.00 91.81 314 GLU A C 1
ATOM 2501 O O . GLU A 1 314 ? -15.872 -1.598 56.561 1.00 91.81 314 GLU A O 1
ATOM 2506 N N . THR A 1 315 ? -16.027 -2.559 58.584 1.00 92.19 315 THR A N 1
ATOM 2507 C CA . THR A 1 315 ? -16.198 -3.931 58.089 1.00 92.19 315 THR A CA 1
ATOM 2508 C C . THR A 1 315 ? -17.489 -4.082 57.283 1.00 92.19 315 THR A C 1
ATOM 2510 O O . THR A 1 315 ? -17.466 -4.636 56.186 1.00 92.19 315 THR A O 1
ATOM 2513 N N . ALA A 1 316 ? -18.611 -3.527 57.758 1.00 92.19 316 ALA A N 1
ATOM 2514 C CA . ALA A 1 316 ? -19.884 -3.533 57.036 1.00 92.19 316 ALA A CA 1
ATOM 2515 C C . ALA A 1 316 ? -19.792 -2.748 55.722 1.00 92.19 316 ALA A C 1
ATOM 2517 O O . ALA A 1 316 ? -20.358 -3.163 54.710 1.00 92.19 316 ALA A O 1
ATOM 2518 N N . ARG A 1 317 ? -19.056 -1.630 55.706 1.00 92.50 317 ARG A N 1
ATOM 2519 C CA . ARG A 1 317 ? -18.815 -0.852 54.488 1.00 92.50 317 ARG A CA 1
ATOM 2520 C C . ARG A 1 317 ? -18.000 -1.658 53.474 1.00 92.50 317 ARG A C 1
ATOM 2522 O O . ARG A 1 317 ? -18.392 -1.693 52.309 1.00 92.50 317 ARG A O 1
ATOM 2529 N N . ASN A 1 318 ? -16.932 -2.327 53.909 1.00 91.06 318 ASN A N 1
ATOM 2530 C CA . ASN A 1 318 ? -16.099 -3.172 53.048 1.00 91.06 318 ASN A CA 1
ATOM 2531 C C . ASN A 1 318 ? -16.891 -4.365 52.490 1.00 91.06 318 ASN A C 1
ATOM 2533 O O . ASN A 1 318 ? -16.898 -4.582 51.283 1.00 91.06 318 ASN A O 1
ATOM 2537 N N . LEU A 1 319 ? -17.662 -5.062 53.330 1.00 93.00 319 LEU A N 1
ATOM 2538 C CA . LEU A 1 319 ? -18.513 -6.175 52.891 1.00 93.00 319 LEU A CA 1
ATOM 2539 C C . LEU A 1 319 ? -19.646 -5.725 51.963 1.00 93.00 319 LEU A C 1
ATOM 2541 O O . LEU A 1 319 ? -20.001 -6.443 51.030 1.00 93.00 319 LEU A O 1
ATOM 2545 N N . ARG A 1 320 ? -20.195 -4.520 52.163 1.00 93.06 320 ARG A N 1
ATOM 2546 C CA . ARG A 1 320 ? -21.132 -3.908 51.211 1.00 93.06 320 ARG A CA 1
ATOM 2547 C C . ARG A 1 320 ? -20.460 -3.685 49.856 1.00 93.06 320 ARG A C 1
ATOM 2549 O O . ARG A 1 320 ? -21.067 -4.015 48.843 1.00 93.06 320 ARG A O 1
ATOM 2556 N N . PHE A 1 321 ? -19.242 -3.137 49.825 1.00 90.38 321 PHE A N 1
ATOM 2557 C CA . PHE A 1 321 ? -18.484 -2.982 48.578 1.00 90.38 321 PHE A CA 1
ATOM 2558 C C . PHE A 1 321 ? -18.241 -4.334 47.898 1.00 90.38 321 PHE A C 1
ATOM 2560 O O . PHE A 1 321 ? -18.494 -4.447 46.703 1.00 90.38 321 PHE A O 1
ATOM 2567 N N . ASP A 1 322 ? -17.844 -5.361 48.652 1.00 91.12 322 ASP A N 1
ATOM 2568 C CA . ASP A 1 322 ? -17.588 -6.704 48.122 1.00 91.12 322 ASP A CA 1
ATOM 2569 C C . ASP A 1 322 ? -18.869 -7.343 47.540 1.00 91.12 322 ASP A C 1
ATOM 2571 O O . ASP A 1 322 ? -18.890 -7.754 46.378 1.00 91.12 322 ASP A O 1
ATOM 2575 N N . LEU A 1 323 ? -19.983 -7.343 48.285 1.00 89.88 323 LEU A N 1
ATOM 2576 C CA . LEU A 1 323 ? -21.263 -7.919 47.839 1.00 89.88 323 LEU A CA 1
ATOM 2577 C C . LEU A 1 323 ? -21.914 -7.144 46.681 1.00 89.88 323 LEU A C 1
ATOM 2579 O O . LEU A 1 323 ? -22.564 -7.748 45.820 1.00 89.88 323 LEU A O 1
ATOM 2583 N N . VAL A 1 324 ? -21.764 -5.814 46.641 1.00 90.19 324 VAL A N 1
ATOM 2584 C CA . VAL A 1 324 ? -22.217 -5.002 45.499 1.00 90.19 324 VAL A CA 1
ATOM 2585 C C . VAL A 1 324 ? -21.286 -5.184 44.298 1.00 90.19 324 VAL A C 1
ATOM 2587 O O . VAL A 1 324 ? -21.772 -5.202 43.171 1.00 90.19 324 VAL A O 1
ATOM 2590 N N . GLY A 1 325 ? -19.985 -5.388 44.514 1.00 87.81 325 GLY A N 1
ATOM 2591 C CA . GLY A 1 325 ? -19.027 -5.752 43.469 1.00 87.81 325 GLY A CA 1
ATOM 2592 C C . GLY A 1 325 ? -19.404 -7.070 42.791 1.00 87.81 325 GLY A C 1
ATOM 2593 O O . GLY A 1 325 ? -19.491 -7.127 41.566 1.00 87.81 325 GLY A O 1
ATOM 2594 N N . ILE A 1 326 ? -19.754 -8.096 43.575 1.00 86.94 326 ILE A N 1
ATOM 2595 C CA . ILE A 1 326 ? -20.300 -9.355 43.046 1.00 86.94 326 ILE A CA 1
ATOM 2596 C C . ILE A 1 326 ? -21.594 -9.107 42.256 1.00 86.94 326 ILE A C 1
ATOM 2598 O O . ILE A 1 326 ? -21.731 -9.589 41.132 1.00 86.94 326 ILE A O 1
ATOM 2602 N N . LEU A 1 327 ? -22.528 -8.310 42.791 1.00 84.25 327 LEU A N 1
ATOM 2603 C CA . LEU A 1 327 ? -23.762 -7.955 42.079 1.00 84.25 327 LEU A CA 1
ATOM 2604 C C . LEU A 1 327 ? -23.478 -7.243 40.744 1.00 84.25 327 LEU A C 1
ATOM 2606 O O . LEU A 1 327 ? -24.152 -7.526 39.756 1.00 84.25 327 LEU A O 1
ATOM 2610 N N . ALA A 1 328 ? -22.477 -6.362 40.693 1.00 82.69 328 ALA A N 1
ATOM 2611 C CA . ALA A 1 328 ? -22.050 -5.705 39.462 1.00 82.69 328 ALA A CA 1
ATOM 2612 C C . ALA A 1 328 ? -21.524 -6.720 38.431 1.00 82.69 328 ALA A C 1
ATOM 2614 O O . ALA A 1 328 ? -21.905 -6.635 37.268 1.00 82.69 328 ALA A O 1
ATOM 2615 N N . ILE A 1 329 ? -20.742 -7.725 38.847 1.00 81.38 329 ILE A N 1
ATOM 2616 C CA . ILE A 1 329 ? -20.263 -8.800 37.954 1.00 81.38 329 ILE A CA 1
ATOM 2617 C C . ILE A 1 329 ? -21.434 -9.571 37.342 1.00 81.38 329 ILE A C 1
ATOM 2619 O O . ILE A 1 329 ? -21.454 -9.805 36.135 1.00 81.38 329 ILE A O 1
ATOM 2623 N N . PHE A 1 330 ? -22.430 -9.943 38.148 1.00 77.62 330 PHE A N 1
ATOM 2624 C CA . PHE A 1 330 ? -23.616 -10.625 37.629 1.00 77.62 330 PHE A CA 1
ATOM 2625 C C . PHE A 1 330 ? -24.379 -9.769 36.611 1.00 77.62 330 PHE A C 1
ATOM 2627 O O . PHE A 1 330 ? -24.790 -10.280 35.573 1.00 77.62 330 PHE A O 1
ATOM 2634 N N . LEU A 1 331 ? -24.527 -8.468 36.877 1.00 75.00 331 LEU A N 1
ATOM 2635 C CA . LEU A 1 331 ? -25.218 -7.548 35.970 1.00 75.00 331 LEU A CA 1
ATOM 2636 C C . LEU A 1 331 ? -24.491 -7.331 34.645 1.00 75.00 331 LEU A C 1
ATOM 2638 O O . LEU A 1 331 ? -25.153 -7.098 33.637 1.00 75.00 331 LEU A O 1
ATOM 2642 N N . GLU A 1 332 ? -23.160 -7.380 34.655 1.00 73.00 332 GLU A N 1
ATOM 2643 C CA . GLU A 1 332 ? -22.343 -7.229 33.449 1.00 73.00 332 GLU A CA 1
ATOM 2644 C C . GLU A 1 332 ? -22.244 -8.522 32.627 1.00 73.00 332 GLU A C 1
ATOM 2646 O O . GLU A 1 332 ? -22.074 -8.470 31.407 1.00 73.00 332 GLU A O 1
ATOM 2651 N N . ARG A 1 333 ? -22.330 -9.694 33.272 1.00 70.81 333 ARG A N 1
ATOM 2652 C CA . ARG A 1 333 ? -22.254 -10.999 32.591 1.00 70.81 333 ARG A CA 1
ATOM 2653 C C . ARG A 1 333 ? -23.604 -11.494 32.085 1.00 70.81 333 ARG A C 1
ATOM 2655 O O . ARG A 1 333 ? -23.626 -12.276 31.141 1.00 70.81 333 ARG A O 1
ATOM 2662 N N . ASP A 1 334 ? -24.711 -11.053 32.674 1.00 60.88 334 ASP A N 1
ATOM 2663 C CA . ASP A 1 334 ? -26.047 -11.392 32.193 1.00 60.88 334 ASP A CA 1
ATOM 2664 C C . ASP A 1 334 ? -26.601 -10.279 31.290 1.00 60.88 334 ASP A C 1
ATOM 2666 O O . ASP A 1 334 ? -27.243 -9.318 31.730 1.00 60.88 334 ASP A O 1
ATOM 2670 N N . VAL A 1 335 ? -26.307 -10.405 29.990 1.00 49.00 335 VAL A N 1
ATOM 2671 C CA . VAL A 1 335 ? -26.809 -9.509 28.930 1.00 49.00 335 VAL A CA 1
ATOM 2672 C C . VAL A 1 335 ? -28.340 -9.567 28.858 1.00 49.00 335 VAL A C 1
ATOM 2674 O O . VAL A 1 335 ? -28.998 -8.555 28.596 1.00 49.00 335 VAL A O 1
ATOM 2677 N N . ASN A 1 336 ? -28.916 -10.723 29.196 1.00 45.00 336 ASN A N 1
ATOM 2678 C CA . ASN A 1 336 ? -30.348 -10.912 29.353 1.00 45.00 336 ASN A CA 1
ATOM 2679 C C . ASN A 1 336 ? -30.749 -10.503 30.772 1.00 45.00 336 ASN A C 1
ATOM 2681 O O . ASN A 1 336 ? -31.162 -11.319 31.590 1.00 45.00 336 ASN A O 1
ATOM 2685 N N . SER A 1 337 ? -30.716 -9.197 31.064 1.00 45.47 337 SER A N 1
ATOM 2686 C CA . SER A 1 337 ? -31.667 -8.701 32.064 1.00 45.47 337 SER A CA 1
ATOM 2687 C C . SER A 1 337 ? -33.032 -9.255 31.650 1.00 45.47 337 SER A C 1
ATOM 2689 O O . SER A 1 337 ? -33.401 -8.971 30.506 1.00 45.47 337 SER A O 1
ATOM 2691 N N . PRO A 1 338 ? -33.731 -10.025 32.510 1.00 45.47 338 PRO A N 1
ATOM 2692 C CA . PRO A 1 338 ? -34.920 -10.781 32.130 1.00 45.47 338 PRO A CA 1
ATOM 2693 C C . PRO A 1 338 ? -35.825 -9.881 31.311 1.00 45.47 338 PRO A C 1
ATOM 2695 O O . PRO A 1 338 ? -36.015 -8.713 31.683 1.00 45.47 338 PRO A O 1
ATOM 2698 N N . ASP A 1 339 ? -36.250 -10.393 30.158 1.00 40.75 339 ASP A N 1
ATOM 2699 C CA . ASP A 1 339 ? -36.955 -9.620 29.151 1.00 40.75 339 ASP A CA 1
ATOM 2700 C C . ASP A 1 339 ? -38.123 -8.935 29.853 1.00 40.75 339 ASP A C 1
ATOM 2702 O O . ASP A 1 339 ? -39.006 -9.573 30.433 1.00 40.75 339 ASP A O 1
ATOM 2706 N N . LEU A 1 340 ? -38.050 -7.607 29.912 1.00 49.56 340 LEU A N 1
ATOM 2707 C CA . LEU A 1 340 ? -38.875 -6.811 30.811 1.00 49.56 340 LEU A CA 1
ATOM 2708 C C . LEU A 1 340 ? -40.346 -6.840 30.397 1.00 49.56 340 LEU A C 1
ATOM 2710 O O . LEU A 1 340 ? -41.145 -6.252 31.108 1.00 49.56 340 LEU A O 1
ATOM 2714 N N . ASP A 1 341 ? -40.715 -7.543 29.329 1.00 43.22 341 ASP A N 1
ATOM 2715 C CA . ASP A 1 341 ? -42.080 -7.676 28.831 1.00 43.22 341 ASP A CA 1
ATOM 2716 C C . ASP A 1 341 ? -42.726 -9.044 29.117 1.00 43.22 341 ASP A C 1
ATOM 2718 O O . ASP A 1 341 ? -43.933 -9.173 28.903 1.00 43.22 341 ASP A O 1
ATOM 2722 N N . ASP A 1 342 ? -42.002 -10.040 29.661 1.00 47.56 342 ASP A N 1
ATOM 2723 C CA . ASP A 1 342 ? -42.622 -11.306 30.089 1.00 47.56 342 ASP A CA 1
ATOM 2724 C C . ASP A 1 342 ? -43.065 -11.236 31.571 1.00 47.56 342 ASP A C 1
ATOM 2726 O O . ASP A 1 342 ? -42.237 -11.270 32.495 1.00 47.56 342 ASP A O 1
ATOM 2730 N N . PRO A 1 343 ? -44.380 -11.142 31.858 1.00 52.28 343 PRO A N 1
ATOM 2731 C CA . PRO A 1 343 ? -44.892 -11.090 33.226 1.00 52.28 343 PRO A CA 1
ATOM 2732 C C . PRO A 1 343 ? -44.548 -12.337 34.061 1.00 52.28 343 PRO A C 1
ATOM 2734 O O . PRO A 1 343 ? -44.575 -12.253 35.292 1.00 52.28 343 PRO A O 1
ATOM 2737 N N . ASN A 1 344 ? -44.185 -13.464 33.435 1.00 51.84 344 ASN A N 1
ATOM 2738 C CA . ASN A 1 344 ? -43.834 -14.699 34.140 1.00 51.84 344 ASN A CA 1
ATOM 2739 C C . ASN A 1 344 ? -42.411 -14.691 34.727 1.00 51.84 344 ASN A C 1
ATOM 2741 O O . ASN A 1 344 ? -42.183 -15.324 35.760 1.00 51.84 344 ASN A O 1
ATOM 2745 N N . GLU A 1 345 ? -41.458 -13.964 34.132 1.00 50.56 345 GLU A N 1
ATOM 2746 C CA . GLU A 1 345 ? -40.104 -13.821 34.697 1.00 50.56 345 GLU A CA 1
ATOM 2747 C C . GLU A 1 345 ? -40.041 -12.746 35.789 1.00 50.56 345 GLU A C 1
ATOM 2749 O O . GLU A 1 345 ? -39.369 -12.941 36.806 1.00 50.56 345 GLU A O 1
ATOM 2754 N N . ARG A 1 346 ? -40.842 -11.672 35.668 1.00 48.84 346 ARG A N 1
ATOM 2755 C CA . ARG A 1 346 ? -41.045 -10.671 36.739 1.00 48.84 346 ARG A CA 1
ATOM 2756 C C . ARG A 1 346 ? -41.535 -11.291 38.056 1.00 48.84 346 ARG A C 1
ATOM 2758 O O . ARG A 1 346 ? -41.310 -10.714 39.116 1.00 48.84 346 ARG A O 1
ATOM 2765 N N . ALA A 1 347 ? -42.192 -12.451 37.999 1.00 48.72 347 ALA A N 1
ATOM 2766 C CA . ALA A 1 347 ? -42.702 -13.166 39.167 1.00 48.72 347 ALA A CA 1
ATOM 2767 C C . ALA A 1 347 ? -41.636 -13.993 39.920 1.00 48.72 347 ALA A C 1
ATOM 2769 O O . ALA A 1 347 ? -41.880 -14.372 41.066 1.00 48.72 347 ALA A O 1
ATOM 2770 N N . LYS A 1 348 ? -40.471 -14.282 39.313 1.00 55.09 348 LYS A N 1
ATOM 2771 C CA . LYS A 1 348 ? -39.420 -15.129 39.919 1.00 55.09 348 LYS A CA 1
ATOM 2772 C C . LYS A 1 348 ? -38.400 -14.359 40.766 1.00 55.09 348 LYS A C 1
ATOM 2774 O O . LYS A 1 348 ? -37.813 -14.953 41.666 1.00 55.09 348 LYS A O 1
ATOM 2779 N N . ASN A 1 349 ? -38.207 -13.065 40.510 1.00 61.25 349 ASN A N 1
ATOM 2780 C CA . ASN A 1 349 ? -37.212 -12.233 41.197 1.00 61.25 349 ASN A CA 1
ATOM 2781 C C . ASN A 1 349 ? -37.867 -11.304 42.235 1.00 61.25 349 ASN A C 1
ATOM 2783 O O . ASN A 1 349 ? -38.994 -10.845 42.046 1.00 61.25 349 ASN A O 1
ATOM 2787 N N . ASP A 1 350 ? -37.162 -10.987 43.330 1.00 72.75 350 ASP A N 1
ATOM 2788 C CA . ASP A 1 350 ? -37.687 -10.067 44.349 1.00 72.75 350 ASP A CA 1
ATOM 2789 C C . ASP A 1 350 ? -37.877 -8.646 43.762 1.00 72.75 350 ASP A C 1
ATOM 2791 O O . ASP A 1 350 ? -36.953 -8.087 43.156 1.00 72.75 350 ASP A O 1
ATOM 2795 N N . PRO A 1 351 ? -39.053 -8.016 43.947 1.00 74.50 351 PRO A N 1
ATOM 2796 C CA . PRO A 1 351 ? -39.370 -6.737 43.319 1.00 74.50 351 PRO A CA 1
ATOM 2797 C C . PRO A 1 351 ? -38.537 -5.556 43.848 1.00 74.50 351 PRO A C 1
ATOM 2799 O O . PRO A 1 351 ? -38.467 -4.523 43.180 1.00 74.50 351 PRO A O 1
ATOM 2802 N N . SER A 1 352 ? -37.909 -5.674 45.026 1.00 79.56 352 SER A N 1
ATOM 2803 C CA . SER A 1 352 ? -36.976 -4.659 45.538 1.00 79.56 352 SER A CA 1
ATOM 2804 C C . SER A 1 352 ? -35.649 -4.672 44.780 1.00 79.56 352 SER A C 1
ATOM 2806 O O . SER A 1 352 ? -35.150 -3.605 44.423 1.00 79.56 352 SER A O 1
ATOM 2808 N N . LEU A 1 353 ? -35.125 -5.863 44.462 1.00 78.94 353 LEU A N 1
ATOM 2809 C CA . LEU A 1 353 ? -33.930 -6.019 43.633 1.00 78.94 353 LEU A CA 1
ATOM 2810 C C . LEU A 1 353 ? -34.197 -5.462 42.235 1.00 78.94 353 LEU A C 1
ATOM 2812 O O . LEU A 1 353 ? -33.418 -4.660 41.735 1.00 78.94 353 LEU A O 1
ATOM 2816 N N . TYR A 1 354 ? -35.344 -5.803 41.649 1.00 72.94 354 TYR A N 1
ATOM 2817 C CA . TYR A 1 354 ? -35.762 -5.288 40.345 1.00 72.94 354 TYR A CA 1
ATOM 2818 C C . TYR A 1 354 ? -35.751 -3.752 40.276 1.00 72.94 354 TYR A C 1
ATOM 2820 O O . TYR A 1 354 ? -35.154 -3.175 39.370 1.00 72.94 354 TYR A O 1
ATOM 2828 N N . GLN A 1 355 ? -36.355 -3.078 41.261 1.00 75.50 355 GLN A N 1
ATOM 2829 C CA . GLN A 1 355 ? -36.401 -1.613 41.291 1.00 75.50 355 GLN A CA 1
ATOM 2830 C C . GLN A 1 355 ? -35.021 -0.971 41.462 1.00 75.50 355 GLN A C 1
ATOM 2832 O O . GLN A 1 355 ? -34.801 0.124 40.946 1.00 75.50 355 GLN A O 1
ATOM 2837 N N . LEU A 1 356 ? -34.093 -1.628 42.169 1.00 80.56 356 LEU A N 1
ATOM 2838 C CA . LEU A 1 356 ? -32.704 -1.172 42.229 1.00 80.56 356 LEU A CA 1
ATOM 2839 C C . LEU A 1 356 ? -32.077 -1.209 40.832 1.00 80.56 356 LEU A C 1
ATOM 2841 O O . LEU A 1 356 ? -31.486 -0.222 40.400 1.00 80.56 356 LEU A O 1
ATOM 2845 N N . LEU A 1 357 ? -32.232 -2.328 40.122 1.00 75.19 357 LEU A N 1
ATOM 2846 C CA . LEU A 1 357 ? -31.641 -2.527 38.798 1.00 75.19 357 LEU A CA 1
ATOM 2847 C C . LEU A 1 357 ? -32.218 -1.583 37.738 1.00 75.19 357 LEU A C 1
ATOM 2849 O O . LEU A 1 357 ? -31.469 -1.105 36.896 1.00 75.19 357 LEU A O 1
ATOM 2853 N N . GLU A 1 358 ? -33.519 -1.294 37.794 1.00 70.94 358 GLU A N 1
ATOM 2854 C CA . GLU A 1 358 ? -34.183 -0.344 36.891 1.00 70.94 358 GLU A CA 1
ATOM 2855 C C . GLU A 1 358 ? -33.717 1.100 37.123 1.00 70.94 358 GLU A C 1
ATOM 2857 O O . GLU A 1 358 ? -33.519 1.856 36.176 1.00 70.94 358 GLU A O 1
ATOM 2862 N N . ARG A 1 359 ? -33.518 1.488 38.389 1.00 71.25 359 ARG A N 1
ATOM 2863 C CA . ARG A 1 359 ? -33.082 2.846 38.753 1.00 71.25 359 ARG A CA 1
ATOM 2864 C C . ARG A 1 359 ? -31.591 3.082 38.555 1.00 71.25 359 ARG A C 1
ATOM 2866 O O . ARG A 1 359 ? -31.169 4.233 38.483 1.00 71.25 359 ARG A O 1
ATOM 2873 N N . THR A 1 360 ? -30.799 2.016 38.505 1.00 70.56 360 THR A N 1
ATOM 2874 C CA . THR A 1 360 ? -29.352 2.121 38.340 1.00 70.56 360 THR A CA 1
ATOM 2875 C C . THR A 1 360 ? -29.029 2.301 36.860 1.00 70.56 360 THR A C 1
ATOM 2877 O O . THR A 1 360 ? -29.213 1.384 36.061 1.00 70.56 360 THR A O 1
ATOM 2880 N N . GLU A 1 361 ? -28.512 3.471 36.476 1.00 62.44 361 GLU A N 1
ATOM 2881 C CA . GLU A 1 361 ? -28.046 3.694 35.104 1.00 62.44 361 GLU A CA 1
ATOM 2882 C C . GLU A 1 361 ? -26.840 2.792 34.794 1.00 62.44 361 GLU A C 1
ATOM 2884 O O . GLU A 1 361 ? -25.783 2.899 35.427 1.00 62.44 361 GLU A O 1
ATOM 2889 N N . ARG A 1 362 ? -26.999 1.895 33.808 1.00 62.22 362 ARG A N 1
ATOM 2890 C CA . ARG A 1 362 ? -25.911 1.038 33.322 1.00 62.22 362 ARG A CA 1
ATOM 2891 C C . ARG A 1 362 ? -24.974 1.831 32.394 1.00 62.22 362 ARG A C 1
ATOM 2893 O O . ARG A 1 362 ? -25.473 2.523 31.492 1.00 62.22 362 ARG A O 1
ATOM 2900 N N . PRO A 1 363 ? -23.643 1.673 32.530 1.00 56.44 363 PRO A N 1
ATOM 2901 C CA . PRO A 1 363 ? -22.665 2.265 31.609 1.00 56.44 363 PRO A CA 1
ATOM 2902 C C . PRO A 1 363 ? -22.895 1.846 30.145 1.00 56.44 363 PRO A C 1
ATOM 2904 O O . PRO A 1 363 ? -22.672 2.622 29.224 1.00 56.44 363 PRO A O 1
ATOM 2907 N N . ASP A 1 364 ? -23.457 0.654 29.933 1.00 53.69 364 ASP A N 1
ATOM 2908 C CA . ASP A 1 364 ? -23.709 0.055 28.616 1.00 53.69 364 ASP A CA 1
ATOM 2909 C C . ASP A 1 364 ? -24.792 0.713 27.755 1.00 53.69 364 ASP A C 1
ATOM 2911 O O . ASP A 1 364 ? -24.995 0.348 26.597 1.00 53.69 364 ASP A O 1
ATOM 2915 N N . SER A 1 365 ? -25.497 1.703 28.297 1.00 51.34 365 SER A N 1
ATOM 2916 C CA . SER A 1 365 ? -26.531 2.436 27.560 1.00 51.34 365 SER A CA 1
ATOM 2917 C C . SER A 1 365 ? -25.985 3.309 26.416 1.00 51.34 365 SER A C 1
ATOM 2919 O O . SER A 1 365 ? -26.774 3.862 25.647 1.00 51.34 365 SER A O 1
ATOM 2921 N N . ALA A 1 366 ? -24.660 3.437 26.276 1.00 50.41 366 ALA A N 1
ATOM 2922 C CA . ALA A 1 366 ? -24.006 4.111 25.151 1.00 50.41 366 ALA A CA 1
ATOM 2923 C C . ALA A 1 366 ? -24.013 3.285 23.844 1.00 50.41 366 ALA A C 1
ATOM 2925 O O . ALA A 1 366 ? -23.967 3.867 22.754 1.00 50.41 366 ALA A O 1
ATOM 2926 N N . GLY A 1 367 ? -24.139 1.956 23.947 1.00 58.69 367 GLY A N 1
ATOM 2927 C CA . GLY A 1 367 ? -24.168 1.038 22.809 1.00 58.69 367 GLY A CA 1
ATOM 2928 C C . GLY A 1 367 ? -22.800 0.710 22.235 1.00 58.69 367 GLY A C 1
ATOM 2929 O O . GLY A 1 367 ? -21.869 1.510 22.276 1.00 58.69 367 GLY A O 1
ATOM 2930 N N . THR A 1 368 ? -22.689 -0.492 21.677 1.00 64.69 368 THR A N 1
ATOM 2931 C CA . THR A 1 368 ? -21.547 -0.878 20.851 1.00 64.69 368 THR A CA 1
ATOM 2932 C C . THR A 1 368 ? -21.611 -0.098 19.543 1.00 64.69 368 THR A C 1
ATOM 2934 O O . THR A 1 368 ? -22.674 -0.043 18.931 1.00 64.69 368 THR A O 1
ATOM 2937 N N . GLY A 1 369 ? -20.517 0.538 19.128 1.00 72.38 369 GLY A N 1
ATOM 2938 C CA . GLY A 1 369 ? -20.504 1.256 17.860 1.00 72.38 369 GLY A CA 1
ATOM 2939 C C . GLY A 1 369 ? -20.428 0.305 16.656 1.00 72.38 369 GLY A C 1
ATOM 2940 O O . GLY A 1 369 ? -20.376 -0.924 16.806 1.00 72.38 369 GLY A O 1
ATOM 2941 N N . PRO A 1 370 ? -20.378 0.864 15.435 1.00 83.31 370 PRO A N 1
ATOM 2942 C CA . PRO A 1 370 ? -20.343 0.085 14.202 1.00 83.31 370 PRO A CA 1
ATOM 2943 C C . PRO A 1 370 ? -19.016 -0.656 13.965 1.00 83.31 370 PRO A C 1
ATOM 2945 O O . PRO A 1 370 ? -18.899 -1.398 12.988 1.00 83.31 370 PRO A O 1
ATOM 2948 N N . GLU A 1 371 ? -18.011 -0.488 14.835 1.00 81.56 371 GLU A N 1
ATOM 2949 C CA . GLU A 1 371 ? -16.645 -0.981 14.630 1.00 81.56 371 GLU A CA 1
ATOM 2950 C C . GLU A 1 371 ? -16.566 -2.494 14.389 1.00 81.56 371 GLU A C 1
ATOM 2952 O O . GLU A 1 371 ? -15.816 -2.956 13.532 1.00 81.56 371 GLU A O 1
ATOM 2957 N N . THR A 1 372 ? -17.355 -3.282 15.120 1.00 75.19 372 THR A N 1
ATOM 2958 C CA . THR A 1 372 ? -17.313 -4.748 15.009 1.00 75.19 372 THR A CA 1
ATOM 2959 C C . THR A 1 372 ? -17.976 -5.237 13.726 1.00 75.19 372 THR A C 1
ATOM 2961 O O . THR A 1 372 ? -17.416 -6.089 13.042 1.00 75.19 372 THR A O 1
ATOM 2964 N N . GLY A 1 373 ? -19.128 -4.667 13.359 1.00 77.75 373 GLY A N 1
ATOM 2965 C CA . GLY A 1 373 ? -19.810 -4.985 12.102 1.00 77.75 373 GLY A CA 1
ATOM 2966 C C . GLY A 1 373 ? -18.967 -4.617 10.881 1.00 77.75 373 GLY A C 1
ATOM 2967 O O . GLY A 1 373 ? -18.848 -5.414 9.953 1.00 77.75 373 GLY A O 1
ATOM 2968 N N . LEU A 1 374 ? -18.303 -3.458 10.922 1.00 83.06 374 LEU A N 1
ATOM 2969 C CA . LEU A 1 374 ? -17.402 -3.015 9.856 1.00 83.06 374 LEU A CA 1
ATOM 2970 C C . LEU A 1 374 ? -16.163 -3.901 9.707 1.00 83.06 374 LEU A C 1
ATOM 2972 O O . LEU A 1 374 ? -15.747 -4.155 8.581 1.00 83.06 374 LEU A O 1
ATOM 2976 N N . PHE A 1 375 ? -15.605 -4.419 10.804 1.00 80.62 375 PHE A N 1
ATOM 2977 C CA . PHE A 1 375 ? -14.489 -5.364 10.728 1.00 80.62 375 PHE A CA 1
ATOM 2978 C C . PHE A 1 375 ? -14.873 -6.640 9.961 1.00 80.62 375 PHE A C 1
ATOM 2980 O O . PHE A 1 375 ? -14.135 -7.090 9.089 1.00 80.62 375 PHE A O 1
ATOM 2987 N N . PHE A 1 376 ? -16.057 -7.201 10.227 1.00 78.62 376 PHE A N 1
ATOM 2988 C CA . PHE A 1 376 ? -16.548 -8.351 9.460 1.00 78.62 376 PHE A CA 1
ATOM 2989 C C . PHE A 1 376 ? -16.894 -7.982 8.013 1.00 78.62 376 PHE A C 1
ATOM 2991 O O . PHE A 1 376 ? -16.641 -8.775 7.108 1.00 78.62 376 PHE A O 1
ATOM 2998 N N . ALA A 1 377 ? -17.420 -6.777 7.776 1.00 81.94 377 ALA A N 1
ATOM 2999 C CA . ALA A 1 377 ? -17.670 -6.284 6.424 1.00 81.94 377 ALA A CA 1
ATOM 3000 C C . ALA A 1 377 ? -16.370 -6.140 5.610 1.00 81.94 377 ALA A C 1
ATOM 3002 O O . ALA A 1 377 ? -16.382 -6.429 4.417 1.00 81.94 377 ALA A O 1
ATOM 3003 N N . ALA A 1 378 ? -15.242 -5.793 6.243 1.00 81.75 378 ALA A N 1
ATOM 3004 C CA . ALA A 1 378 ? -13.938 -5.724 5.581 1.00 81.75 378 ALA A CA 1
ATOM 3005 C C . ALA A 1 378 ? -13.493 -7.080 4.996 1.00 81.75 378 ALA A C 1
ATOM 3007 O O . ALA A 1 378 ? -12.875 -7.119 3.936 1.00 81.75 378 ALA A O 1
ATOM 3008 N N . ILE A 1 379 ? -13.869 -8.204 5.622 1.00 81.00 379 ILE A N 1
ATOM 3009 C CA . ILE A 1 379 ? -13.601 -9.548 5.077 1.00 81.00 379 ILE A CA 1
ATOM 3010 C C . ILE A 1 379 ? -14.380 -9.763 3.772 1.00 81.00 379 ILE A C 1
ATOM 3012 O O . ILE A 1 379 ? -13.838 -10.293 2.806 1.00 81.00 379 ILE A O 1
ATOM 3016 N N . ALA A 1 380 ? -15.643 -9.331 3.720 1.00 82.88 380 ALA A N 1
ATOM 3017 C CA . ALA A 1 380 ? -16.444 -9.415 2.500 1.00 82.88 380 ALA A CA 1
ATOM 3018 C C . ALA A 1 380 ? -15.906 -8.482 1.403 1.00 82.88 380 ALA A C 1
ATOM 3020 O O . ALA A 1 380 ? -15.813 -8.893 0.251 1.00 82.88 380 ALA A O 1
ATOM 3021 N N . VAL A 1 381 ? -15.499 -7.262 1.768 1.00 88.50 381 VAL A N 1
ATOM 3022 C CA . VAL A 1 381 ? -14.851 -6.287 0.872 1.00 88.50 381 VAL A CA 1
ATOM 3023 C C . VAL A 1 381 ? -13.600 -6.877 0.225 1.00 88.50 381 VAL A C 1
ATOM 3025 O O . VAL A 1 381 ? -13.457 -6.787 -0.990 1.00 88.50 381 VAL A O 1
ATOM 3028 N N . PHE A 1 382 ? -12.751 -7.553 1.003 1.00 85.50 382 PHE A N 1
ATOM 3029 C CA . PHE A 1 382 ? -11.561 -8.227 0.484 1.00 85.50 382 PHE A CA 1
ATOM 3030 C C . PHE A 1 382 ? -11.894 -9.267 -0.587 1.00 85.50 382 PHE A C 1
ATOM 3032 O O . PHE A 1 382 ? -11.282 -9.283 -1.653 1.00 85.50 382 PHE A O 1
ATOM 3039 N N . VAL A 1 383 ? -12.902 -10.109 -0.334 1.00 84.75 383 VAL A N 1
ATOM 3040 C CA . VAL A 1 383 ? -13.350 -11.108 -1.315 1.00 84.75 383 VAL A CA 1
ATOM 3041 C C . VAL A 1 383 ? -13.912 -10.427 -2.564 1.00 84.75 383 VAL A C 1
ATOM 3043 O O . VAL A 1 383 ? -13.593 -10.855 -3.670 1.00 84.75 383 VAL A O 1
ATOM 3046 N N . ILE A 1 384 ? -14.694 -9.352 -2.410 1.00 87.50 384 ILE A N 1
ATOM 3047 C CA . ILE A 1 384 ? -15.252 -8.602 -3.544 1.00 87.50 384 ILE A CA 1
ATOM 3048 C C . ILE A 1 384 ? -14.130 -8.007 -4.402 1.00 87.50 384 ILE A C 1
ATOM 3050 O O . ILE A 1 384 ? -14.141 -8.229 -5.611 1.00 87.50 384 ILE A O 1
ATOM 3054 N N . TYR A 1 385 ? -13.135 -7.340 -3.809 1.00 87.62 385 TYR A N 1
ATOM 3055 C CA . TYR A 1 385 ? -11.991 -6.810 -4.559 1.00 87.62 385 TYR A CA 1
ATOM 3056 C C . TYR A 1 385 ? -11.189 -7.908 -5.253 1.00 87.62 385 TYR A C 1
ATOM 3058 O O . TYR A 1 385 ? -10.904 -7.783 -6.441 1.00 87.62 385 TYR A O 1
ATOM 3066 N N . ALA A 1 386 ? -10.892 -9.013 -4.563 1.00 84.12 386 ALA A N 1
ATOM 3067 C CA . ALA A 1 386 ? -10.186 -10.139 -5.173 1.00 84.12 386 ALA A CA 1
ATOM 3068 C C . ALA A 1 386 ? -10.951 -10.683 -6.391 1.00 84.12 386 ALA A C 1
ATOM 3070 O O . ALA A 1 386 ? -10.355 -10.939 -7.436 1.00 84.12 386 ALA A O 1
ATOM 3071 N N . THR A 1 387 ? -12.282 -10.793 -6.296 1.00 85.56 387 THR A N 1
ATOM 3072 C CA . THR A 1 387 ? -13.112 -11.204 -7.437 1.00 85.56 387 THR A CA 1
ATOM 3073 C C . THR A 1 387 ? -13.200 -10.148 -8.536 1.00 85.56 387 THR A C 1
ATOM 3075 O O . THR A 1 387 ? -13.217 -10.521 -9.704 1.00 85.56 387 THR A O 1
ATOM 3078 N N . ALA A 1 388 ? -13.243 -8.856 -8.195 1.00 84.62 388 ALA A N 1
ATOM 3079 C CA . ALA A 1 388 ? -13.329 -7.761 -9.159 1.00 84.62 388 ALA A CA 1
ATOM 3080 C C . ALA A 1 388 ? -12.044 -7.642 -9.987 1.00 84.62 388 ALA A C 1
ATOM 3082 O O . ALA A 1 388 ? -12.122 -7.515 -11.205 1.00 84.62 388 ALA A O 1
ATOM 3083 N N . ILE A 1 389 ? -10.882 -7.773 -9.344 1.00 85.19 389 ILE A N 1
ATOM 3084 C CA . ILE A 1 389 ? -9.571 -7.770 -10.008 1.00 85.19 389 ILE A CA 1
ATOM 3085 C C . ILE A 1 389 ? -9.425 -9.009 -10.895 1.00 85.19 389 ILE A C 1
ATOM 3087 O O . ILE A 1 389 ? -9.050 -8.906 -12.061 1.00 85.19 389 ILE A O 1
ATOM 3091 N N . TRP A 1 390 ? -9.801 -10.186 -10.384 1.00 83.25 390 TRP A N 1
ATOM 3092 C CA . TRP A 1 390 ? -9.766 -11.424 -11.167 1.00 83.25 390 TRP A CA 1
ATOM 3093 C C . TRP A 1 390 ? -10.696 -11.387 -12.396 1.00 83.25 390 TRP A C 1
ATOM 3095 O O . TRP A 1 390 ? -10.437 -12.054 -13.393 1.00 83.25 390 TRP A O 1
ATOM 3105 N N . ARG A 1 391 ? -11.779 -10.599 -12.343 1.00 83.25 391 ARG A N 1
ATOM 3106 C CA . ARG A 1 391 ? -12.782 -10.453 -13.413 1.00 83.25 391 ARG A CA 1
ATOM 3107 C C . ARG A 1 391 ? -12.592 -9.230 -14.310 1.00 83.25 391 ARG A C 1
ATOM 3109 O O . ARG A 1 391 ? -13.469 -8.992 -15.133 1.00 83.25 391 ARG A O 1
ATOM 3116 N N . ASP A 1 392 ? -11.492 -8.493 -14.169 1.00 79.62 392 ASP A N 1
ATOM 3117 C CA . ASP A 1 392 ? -11.210 -7.280 -14.952 1.00 79.62 392 ASP A CA 1
ATOM 3118 C C . ASP A 1 392 ? -12.223 -6.136 -14.773 1.00 79.62 392 ASP A C 1
ATOM 3120 O O . ASP A 1 392 ? -12.583 -5.416 -15.700 1.00 79.62 392 ASP A O 1
ATOM 3124 N N . VAL A 1 393 ? -12.753 -6.004 -13.560 1.00 80.50 393 VAL A N 1
ATOM 3125 C CA . VAL A 1 393 ? -13.659 -4.904 -13.195 1.00 80.50 393 VAL A CA 1
ATOM 3126 C C . VAL A 1 393 ? -12.907 -3.804 -12.436 1.00 80.50 393 VAL A C 1
ATOM 3128 O O . VAL A 1 393 ? -13.373 -2.669 -12.366 1.00 80.50 393 VAL A O 1
ATOM 3131 N N . HIS A 1 394 ? -11.755 -4.136 -11.851 1.00 82.81 394 HIS A N 1
ATOM 3132 C CA . HIS A 1 394 ? -10.907 -3.221 -11.097 1.00 82.81 394 HIS A CA 1
ATOM 3133 C C . HIS A 1 394 ? -9.436 -3.484 -11.428 1.00 82.81 394 HIS A C 1
ATOM 3135 O O . HIS A 1 394 ? -9.019 -4.644 -11.494 1.00 82.81 394 HIS A O 1
ATOM 3141 N N . ASP A 1 395 ? -8.668 -2.414 -11.622 1.00 82.56 395 ASP A N 1
ATOM 3142 C CA . ASP A 1 395 ? -7.259 -2.507 -11.994 1.00 82.56 395 ASP A CA 1
ATOM 3143 C C . ASP A 1 395 ? -6.411 -3.020 -10.811 1.00 82.56 395 ASP A C 1
ATOM 3145 O O . ASP A 1 395 ? -6.653 -2.647 -9.661 1.00 82.56 395 ASP A O 1
ATOM 3149 N N . PRO A 1 396 ? -5.418 -3.896 -11.042 1.00 84.44 396 PRO A N 1
ATOM 3150 C CA . PRO A 1 396 ? -4.480 -4.296 -9.996 1.00 84.44 396 PRO A CA 1
ATOM 3151 C C . PRO A 1 396 ? -3.542 -3.136 -9.612 1.00 84.44 396 PRO A C 1
ATOM 3153 O O . PRO A 1 396 ? -3.335 -2.208 -10.393 1.00 84.44 396 PRO A O 1
ATOM 3156 N N . ILE A 1 397 ? -2.886 -3.230 -8.443 1.00 82.25 397 ILE A N 1
ATOM 3157 C CA . ILE A 1 397 ? -1.945 -2.204 -7.920 1.00 82.25 397 ILE A CA 1
ATOM 3158 C C . ILE A 1 397 ? -0.880 -1.791 -8.949 1.00 82.25 397 ILE A C 1
ATOM 3160 O O . ILE A 1 397 ? -0.372 -0.667 -8.920 1.00 82.25 397 ILE A O 1
ATOM 3164 N N . ASN A 1 398 ? -0.481 -2.724 -9.815 1.00 74.19 398 ASN A N 1
ATOM 3165 C CA . ASN A 1 398 ? 0.550 -2.524 -10.816 1.00 74.19 398 ASN A CA 1
ATOM 3166 C C . ASN A 1 398 ? 0.109 -3.121 -12.156 1.00 74.19 398 ASN A C 1
ATOM 3168 O O . ASN A 1 398 ? -0.390 -4.244 -12.205 1.00 74.19 398 ASN A O 1
ATOM 3172 N N . LEU A 1 399 ? 0.373 -2.394 -13.244 1.00 67.38 399 LEU A N 1
ATOM 3173 C CA . LEU A 1 399 ? 0.018 -2.762 -14.621 1.00 67.38 399 LEU A CA 1
ATOM 3174 C C . LEU A 1 399 ? 0.653 -4.085 -15.087 1.00 67.38 399 LEU A C 1
ATOM 3176 O O . LEU A 1 399 ? 0.198 -4.670 -16.062 1.00 67.38 399 LEU A O 1
ATOM 3180 N N . TYR A 1 400 ? 1.703 -4.548 -14.402 1.00 65.25 400 TYR A N 1
ATOM 3181 C CA . TYR A 1 400 ? 2.424 -5.788 -14.715 1.00 65.25 400 TYR A CA 1
ATOM 3182 C C . TYR A 1 400 ? 1.930 -7.016 -13.930 1.00 65.25 400 TYR A C 1
ATOM 3184 O O . TYR A 1 400 ? 2.539 -8.080 -14.031 1.00 65.25 400 TYR A O 1
ATOM 3192 N N . ILE A 1 401 ? 0.883 -6.883 -13.108 1.00 68.69 401 ILE A N 1
ATOM 3193 C CA . ILE A 1 401 ? 0.310 -8.021 -12.380 1.00 68.69 401 ILE A CA 1
ATOM 3194 C C . ILE A 1 401 ? -0.606 -8.796 -13.322 1.00 68.69 401 ILE A C 1
ATOM 3196 O O . ILE A 1 401 ? -1.624 -8.280 -13.785 1.00 68.69 401 ILE A O 1
ATOM 3200 N N . GLU A 1 402 ? -0.269 -10.059 -13.563 1.00 71.25 402 GLU A N 1
ATOM 3201 C CA . GLU A 1 402 ? -1.152 -10.960 -14.290 1.00 71.25 402 GLU A CA 1
ATOM 3202 C C . GLU A 1 402 ? -2.312 -11.401 -13.402 1.00 71.25 402 GLU A C 1
ATOM 3204 O O . GLU A 1 402 ? -2.155 -11.685 -12.213 1.00 71.25 402 GLU A O 1
ATOM 3209 N N . ARG A 1 403 ? -3.501 -11.496 -13.994 1.00 74.38 403 ARG A N 1
ATOM 3210 C CA . ARG A 1 403 ? -4.739 -11.819 -13.269 1.00 74.38 403 ARG A CA 1
ATOM 3211 C C . ARG A 1 403 ? -4.792 -13.271 -12.798 1.00 74.38 403 ARG A C 1
ATOM 3213 O O . ARG A 1 403 ? -5.509 -13.571 -11.846 1.00 74.38 403 ARG A O 1
ATOM 3220 N N . ASP A 1 404 ? -4.001 -14.143 -13.416 1.00 72.50 404 ASP A N 1
ATOM 3221 C CA . ASP A 1 404 ? -3.864 -15.546 -13.024 1.00 72.50 404 ASP A CA 1
ATOM 3222 C C . ASP A 1 404 ? -2.898 -15.731 -11.845 1.00 72.50 404 ASP A C 1
ATOM 3224 O O . ASP A 1 404 ? -2.927 -16.762 -11.165 1.00 72.50 404 ASP A O 1
ATOM 3228 N N . ASN A 1 405 ? -2.084 -14.715 -11.529 1.00 75.12 405 ASN A N 1
ATOM 3229 C CA . ASN A 1 405 ? -1.247 -14.748 -10.342 1.00 75.12 405 ASN A CA 1
ATOM 3230 C C . ASN A 1 405 ? -2.071 -14.427 -9.092 1.00 75.12 405 ASN A C 1
ATOM 3232 O O . ASN A 1 405 ? -2.282 -13.268 -8.713 1.00 75.12 405 ASN A O 1
ATOM 3236 N N . LEU A 1 406 ? -2.453 -15.490 -8.386 1.00 77.25 406 LEU A N 1
ATOM 3237 C CA . LEU A 1 406 ? -3.177 -15.417 -7.121 1.00 77.25 406 LEU A CA 1
ATOM 3238 C C . LEU A 1 406 ? -2.516 -14.458 -6.114 1.00 77.25 406 LEU A C 1
ATOM 3240 O O . LEU A 1 406 ? -3.216 -13.744 -5.399 1.00 77.25 406 LEU A O 1
ATOM 3244 N N . HIS A 1 407 ? -1.183 -14.399 -6.054 1.00 74.69 407 HIS A N 1
ATOM 3245 C CA . HIS A 1 407 ? -0.478 -13.541 -5.100 1.00 74.69 407 HIS A CA 1
ATOM 3246 C C . HIS A 1 407 ? -0.632 -12.052 -5.424 1.00 74.69 407 HIS A C 1
ATOM 3248 O O . HIS A 1 407 ? -0.890 -11.260 -4.516 1.00 74.69 407 HIS A O 1
ATOM 3254 N N . GLY A 1 408 ? -0.530 -11.679 -6.702 1.00 77.06 408 GLY A N 1
ATOM 3255 C CA . GLY A 1 408 ? -0.724 -10.303 -7.164 1.00 77.06 408 GLY A CA 1
ATOM 3256 C C . GLY A 1 408 ? -2.156 -9.812 -6.946 1.00 77.06 408 GLY A C 1
ATOM 3257 O O . GLY A 1 408 ? -2.365 -8.699 -6.451 1.00 77.06 408 GLY A O 1
ATOM 3258 N N . VAL A 1 409 ? -3.140 -10.676 -7.220 1.00 82.31 409 VAL A N 1
ATOM 3259 C CA . VAL A 1 409 ? -4.566 -10.392 -6.992 1.00 82.31 409 VAL A CA 1
ATOM 3260 C C . VAL A 1 409 ? -4.870 -10.221 -5.502 1.00 82.31 409 VAL A C 1
ATOM 3262 O O . VAL A 1 409 ? -5.504 -9.240 -5.113 1.00 82.31 409 VAL A O 1
ATOM 3265 N N . LEU A 1 410 ? -4.394 -11.135 -4.647 1.00 83.00 410 LEU A N 1
ATOM 3266 C CA . LEU A 1 410 ? -4.631 -11.062 -3.201 1.00 83.00 410 LEU A CA 1
ATOM 3267 C C . LEU A 1 410 ? -3.927 -9.862 -2.555 1.00 83.00 410 LEU A C 1
ATOM 3269 O O . LEU A 1 410 ? -4.507 -9.231 -1.673 1.00 83.00 410 LEU A O 1
ATOM 3273 N N . ALA A 1 411 ? -2.705 -9.528 -2.984 1.00 81.94 411 ALA A N 1
ATOM 3274 C CA . ALA A 1 411 ? -1.998 -8.341 -2.501 1.00 81.94 411 ALA A CA 1
ATOM 3275 C C . ALA A 1 411 ? -2.730 -7.054 -2.905 1.00 81.94 411 ALA A C 1
ATOM 3277 O O . ALA A 1 411 ? -2.922 -6.175 -2.066 1.00 81.94 411 ALA A O 1
ATOM 3278 N N . SER A 1 412 ? -3.208 -6.987 -4.151 1.00 86.50 412 SER A N 1
ATOM 3279 C CA . SER A 1 412 ? -4.003 -5.860 -4.644 1.00 86.50 412 SER A CA 1
ATOM 3280 C C . SER A 1 412 ? -5.292 -5.683 -3.844 1.00 86.50 412 SER A C 1
ATOM 3282 O O . SER A 1 412 ? -5.531 -4.624 -3.268 1.00 86.50 412 SER A O 1
ATOM 3284 N N . ALA A 1 413 ? -6.056 -6.764 -3.671 1.00 87.81 413 ALA A N 1
ATOM 3285 C CA . ALA A 1 413 ? -7.266 -6.747 -2.855 1.00 87.81 413 ALA A CA 1
ATOM 3286 C C . ALA A 1 413 ? -7.002 -6.362 -1.388 1.00 87.81 413 ALA A C 1
ATOM 3288 O O . ALA A 1 413 ? -7.836 -5.705 -0.760 1.00 87.81 413 ALA A O 1
ATOM 3289 N N . LEU A 1 414 ? -5.853 -6.758 -0.825 1.00 87.00 414 LEU A N 1
ATOM 3290 C CA . LEU A 1 414 ? -5.477 -6.424 0.549 1.00 87.00 414 LEU A CA 1
ATOM 3291 C C . LEU A 1 414 ? -5.254 -4.921 0.719 1.00 87.00 414 LEU A C 1
ATOM 3293 O O . LEU A 1 414 ? -5.802 -4.346 1.659 1.00 87.00 414 LEU A O 1
ATOM 3297 N N . VAL A 1 415 ? -4.464 -4.295 -0.158 1.00 90.00 415 VAL A N 1
ATOM 3298 C CA . VAL A 1 415 ? -4.175 -2.856 -0.059 1.00 90.00 415 VAL A CA 1
ATOM 3299 C C . VAL A 1 415 ? -5.456 -2.049 -0.224 1.00 90.00 415 VAL A C 1
ATOM 3301 O O . VAL A 1 415 ? -5.725 -1.207 0.628 1.00 90.00 415 VAL A O 1
ATOM 3304 N N . GLU A 1 416 ? -6.302 -2.380 -1.202 1.00 91.69 416 GLU A N 1
ATOM 3305 C CA . GLU A 1 416 ? -7.583 -1.687 -1.398 1.00 91.69 416 GLU A CA 1
ATOM 3306 C C . GLU A 1 416 ? -8.535 -1.846 -0.203 1.00 91.69 416 GLU A C 1
ATOM 3308 O O . GLU A 1 416 ? -9.160 -0.891 0.269 1.00 91.69 416 GLU A O 1
ATOM 3313 N N . THR A 1 417 ? -8.584 -3.045 0.385 1.00 91.31 417 THR A N 1
ATOM 3314 C CA . THR A 1 417 ? -9.362 -3.276 1.611 1.00 91.31 417 THR A CA 1
ATOM 3315 C C . THR A 1 417 ? -8.822 -2.457 2.784 1.00 91.31 417 THR A C 1
ATOM 3317 O O . THR A 1 417 ? -9.606 -1.918 3.570 1.00 91.31 417 THR A O 1
ATOM 3320 N N . LEU A 1 418 ? -7.496 -2.340 2.916 1.00 90.69 418 LEU A N 1
ATOM 3321 C CA . LEU A 1 418 ? -6.862 -1.515 3.946 1.00 90.69 418 LEU A CA 1
ATOM 3322 C C . LEU A 1 418 ? -7.141 -0.024 3.730 1.00 90.69 418 LEU A C 1
ATOM 3324 O O . LEU A 1 418 ? -7.384 0.673 4.717 1.00 90.69 418 LEU A O 1
ATOM 3328 N N . THR A 1 419 ? -7.192 0.450 2.481 1.00 93.19 419 THR A N 1
ATOM 3329 C CA . THR A 1 419 ? -7.622 1.816 2.138 1.00 93.19 419 THR A CA 1
ATOM 3330 C C . THR A 1 419 ? -9.030 2.082 2.669 1.00 93.19 419 THR A C 1
ATOM 3332 O O . THR A 1 419 ? -9.234 3.005 3.465 1.00 93.19 419 THR A O 1
ATOM 3335 N N . LEU A 1 420 ? -10.002 1.221 2.339 1.00 93.88 420 LEU A N 1
ATOM 3336 C CA . LEU A 1 420 ? -11.379 1.372 2.827 1.00 93.88 420 LEU A CA 1
ATOM 3337 C C . LEU A 1 420 ? -11.482 1.238 4.354 1.00 93.88 420 LEU A C 1
ATOM 3339 O O . LEU A 1 420 ? -12.245 1.975 4.988 1.00 93.88 420 LEU A O 1
ATOM 3343 N N . ALA A 1 421 ? -10.703 0.349 4.974 1.00 91.00 421 ALA A N 1
ATOM 3344 C CA . ALA A 1 421 ? -10.661 0.204 6.428 1.00 91.00 421 ALA A CA 1
ATOM 3345 C C . ALA A 1 421 ? -10.073 1.448 7.121 1.00 91.00 421 ALA A C 1
ATOM 3347 O O . ALA A 1 421 ? -10.581 1.859 8.169 1.00 91.00 421 ALA A O 1
ATOM 3348 N N . ALA A 1 422 ? -9.056 2.085 6.533 1.00 93.31 422 ALA A N 1
ATOM 3349 C CA . ALA A 1 422 ? -8.475 3.333 7.025 1.00 93.31 422 ALA A CA 1
ATOM 3350 C C . ALA A 1 422 ? -9.428 4.533 6.864 1.00 93.31 422 ALA A C 1
ATOM 3352 O O . ALA A 1 422 ? -9.374 5.465 7.670 1.00 93.31 422 ALA A O 1
ATOM 3353 N N . LEU A 1 423 ? -10.330 4.503 5.877 1.00 94.56 423 LEU A N 1
ATOM 3354 C CA . LEU A 1 423 ? -11.360 5.531 5.666 1.00 94.56 423 LEU A CA 1
ATOM 3355 C C . LEU A 1 423 ? -12.617 5.328 6.520 1.00 94.56 423 LEU A C 1
ATOM 3357 O O . LEU A 1 423 ? -13.310 6.299 6.822 1.00 94.56 423 LEU A O 1
ATOM 3361 N N . THR A 1 424 ? -12.920 4.088 6.919 1.00 94.06 424 THR A N 1
ATOM 3362 C CA . THR A 1 424 ? -14.178 3.751 7.606 1.00 94.06 424 THR A CA 1
ATOM 3363 C C . THR A 1 424 ? -13.974 3.178 9.004 1.00 94.06 424 THR A C 1
ATOM 3365 O O . THR A 1 424 ? -14.313 3.817 10.000 1.00 94.06 424 THR A O 1
ATOM 3368 N N . TRP A 1 425 ? -13.415 1.975 9.100 1.00 92.50 425 TRP A N 1
ATOM 3369 C CA . TRP A 1 425 ? -13.305 1.223 10.345 1.00 92.50 425 TRP A CA 1
ATOM 3370 C C . TRP A 1 425 ? -12.408 1.910 11.379 1.00 92.50 425 TRP A C 1
ATOM 3372 O O . TRP A 1 425 ? -12.836 2.122 12.513 1.00 92.50 425 TRP A O 1
ATOM 3382 N N . LEU A 1 426 ? -11.194 2.305 10.991 1.00 90.31 426 LEU A N 1
ATOM 3383 C CA . LEU A 1 426 ? -10.211 2.925 11.882 1.00 90.31 426 LEU A CA 1
ATOM 3384 C C . LEU A 1 426 ? -10.689 4.268 12.486 1.00 90.31 426 LEU A C 1
ATOM 3386 O O . LEU A 1 426 ? -10.623 4.412 13.712 1.00 90.31 426 LEU A O 1
ATOM 3390 N N . PRO A 1 427 ? -11.211 5.241 11.704 1.00 94.12 427 PRO A N 1
ATOM 3391 C CA . PRO A 1 427 ? -11.732 6.488 12.263 1.00 94.12 427 PRO A CA 1
ATOM 3392 C C . PRO A 1 427 ? -12.947 6.268 13.166 1.00 94.12 427 PRO A C 1
ATOM 3394 O O . PRO A 1 427 ? -13.064 6.934 14.196 1.00 94.12 427 PRO A O 1
ATOM 3397 N N . LEU A 1 428 ? -13.836 5.328 12.824 1.00 90.44 428 LEU A N 1
ATOM 3398 C CA . LEU A 1 428 ? -15.001 5.014 13.654 1.00 90.44 428 LEU A CA 1
ATOM 3399 C C . LEU A 1 428 ? -14.602 4.308 14.951 1.00 90.44 428 LEU A C 1
ATOM 3401 O O . LEU A 1 428 ? -15.121 4.667 16.003 1.00 90.44 428 LEU A O 1
ATOM 3405 N N . LEU A 1 429 ? -13.633 3.393 14.918 1.00 86.81 429 LEU A N 1
ATOM 3406 C CA . LEU A 1 429 ? -13.067 2.776 16.119 1.00 86.81 429 LEU A CA 1
ATOM 3407 C C . LEU A 1 429 ? -12.497 3.842 17.071 1.00 86.81 429 LEU A C 1
ATOM 3409 O O . LEU A 1 429 ? -12.790 3.840 18.270 1.00 86.81 429 LEU A O 1
ATOM 3413 N N . ALA A 1 430 ? -11.724 4.793 16.541 1.00 85.44 430 ALA A N 1
ATOM 3414 C CA . ALA A 1 430 ? -11.157 5.887 17.325 1.00 85.44 430 ALA A CA 1
ATOM 3415 C C . ALA A 1 430 ? -12.247 6.818 17.896 1.00 85.44 430 ALA A C 1
ATOM 3417 O O . ALA A 1 430 ? -12.251 7.114 19.090 1.00 85.44 430 ALA A O 1
ATOM 3418 N N . ALA A 1 431 ? -13.219 7.226 17.079 1.00 89.50 431 ALA A N 1
ATOM 3419 C CA . ALA A 1 431 ? -14.298 8.112 17.510 1.00 89.50 431 ALA A CA 1
ATOM 3420 C C . ALA A 1 431 ? -15.225 7.460 18.553 1.00 89.50 431 ALA A C 1
ATOM 3422 O O . ALA A 1 431 ? -15.532 8.072 19.578 1.00 89.50 431 ALA A O 1
ATOM 3423 N N . PHE A 1 432 ? -15.647 6.210 18.333 1.00 85.19 432 PHE A N 1
ATOM 3424 C CA . PHE A 1 432 ? -16.541 5.500 19.251 1.00 85.19 432 PHE A CA 1
ATOM 3425 C C . PHE A 1 432 ? -15.840 5.064 20.539 1.00 85.19 432 PHE A C 1
ATOM 3427 O O . PHE A 1 432 ? -16.478 5.065 21.592 1.00 85.19 432 PHE A O 1
ATOM 3434 N N . SER A 1 433 ? -14.533 4.784 20.506 1.00 80.94 433 SER A N 1
ATOM 3435 C CA . SER A 1 433 ? -13.766 4.554 21.738 1.00 80.94 433 SER A CA 1
ATOM 3436 C C . SER A 1 433 ? -13.668 5.815 22.605 1.00 80.94 433 SER A C 1
ATOM 3438 O O . SER A 1 433 ? -13.827 5.722 23.822 1.00 80.94 433 SER A O 1
ATOM 3440 N N . LEU A 1 434 ? -13.498 7.002 22.005 1.00 83.88 434 LEU A N 1
ATOM 3441 C CA . LEU A 1 434 ? -13.528 8.262 22.753 1.00 83.88 434 LEU A CA 1
ATOM 3442 C C . LEU A 1 434 ? -14.931 8.588 23.278 1.00 83.88 434 LEU A C 1
ATOM 3444 O O . LEU A 1 434 ? -15.063 8.980 24.436 1.00 83.88 434 LEU A O 1
ATOM 3448 N N . ARG A 1 435 ? -15.980 8.391 22.467 1.00 83.44 435 ARG A N 1
ATOM 3449 C CA . ARG A 1 435 ? -17.380 8.525 22.910 1.00 83.44 435 ARG A CA 1
ATOM 3450 C C . ARG A 1 435 ? -17.655 7.637 24.125 1.00 83.44 435 ARG A C 1
ATOM 3452 O O . ARG A 1 435 ? -18.201 8.122 25.113 1.00 83.44 435 ARG A O 1
ATOM 3459 N N . GLN A 1 436 ? -17.224 6.376 24.077 1.00 76.31 436 GLN A N 1
ATOM 3460 C CA . GLN A 1 436 ? -17.353 5.441 25.195 1.00 76.31 436 GLN A CA 1
ATOM 3461 C C . GLN A 1 436 ? -16.565 5.917 26.423 1.00 76.31 436 GLN A C 1
ATOM 3463 O O . GLN A 1 436 ? -17.099 5.945 27.526 1.00 76.31 436 GLN A O 1
ATOM 3468 N N . TYR A 1 437 ? -15.326 6.375 26.236 1.00 75.19 437 TYR A N 1
ATOM 3469 C CA . TYR A 1 437 ? -14.509 6.914 27.324 1.00 75.19 437 TYR A CA 1
ATOM 3470 C C . TYR A 1 437 ? -15.159 8.126 28.013 1.00 75.19 437 TYR A C 1
ATOM 3472 O O . TYR A 1 437 ? -15.194 8.177 29.244 1.00 75.19 437 TYR A O 1
ATOM 3480 N N . LEU A 1 438 ? -15.694 9.082 27.242 1.00 76.62 438 LEU A N 1
ATOM 3481 C CA . LEU A 1 438 ? -16.396 10.269 27.757 1.00 76.62 438 LEU A CA 1
ATOM 3482 C C . LEU A 1 438 ? -17.716 9.912 28.453 1.00 76.62 438 LEU A C 1
ATOM 3484 O O . LEU A 1 438 ? -18.149 10.611 29.373 1.00 76.62 438 LEU A O 1
ATOM 3488 N N . TRP A 1 439 ? -18.363 8.831 28.021 1.00 72.44 439 TRP A N 1
ATOM 3489 C CA . TRP A 1 439 ? -19.531 8.287 28.700 1.00 72.44 439 TRP A CA 1
ATOM 3490 C C . TRP A 1 439 ? -19.153 7.675 30.055 1.00 72.44 439 TRP A C 1
ATOM 3492 O O . TRP A 1 439 ? -19.759 8.023 31.068 1.00 72.44 439 TRP A O 1
ATOM 3502 N N . ASP A 1 440 ? -18.116 6.835 30.084 1.00 62.72 440 ASP A N 1
ATOM 3503 C CA . ASP A 1 440 ? -17.724 6.059 31.264 1.00 62.72 440 ASP A CA 1
ATOM 3504 C C . ASP A 1 440 ? -17.032 6.909 32.344 1.00 62.72 440 ASP A C 1
ATOM 3506 O O . ASP A 1 440 ? -17.360 6.801 33.524 1.00 62.72 440 ASP A O 1
ATOM 3510 N N . THR A 1 441 ? -16.080 7.774 31.981 1.00 63.56 441 THR A N 1
ATOM 3511 C CA . THR A 1 441 ? -15.240 8.465 32.982 1.00 63.56 441 THR A CA 1
ATOM 3512 C C . THR A 1 441 ? -15.860 9.726 33.574 1.00 63.56 441 THR A C 1
ATOM 3514 O O . THR A 1 441 ? -15.718 9.959 34.776 1.00 63.56 441 THR A O 1
ATOM 3517 N N . THR A 1 442 ? -16.533 10.554 32.772 1.00 63.78 442 THR A N 1
ATOM 3518 C CA . THR A 1 442 ? -17.039 11.861 33.232 1.00 63.78 442 THR A CA 1
ATOM 3519 C C . THR A 1 442 ? -18.566 11.962 33.237 1.00 63.78 442 THR A C 1
ATOM 3521 O O . THR A 1 442 ? -19.138 12.848 33.887 1.00 63.78 442 THR A O 1
ATOM 3524 N N . GLY A 1 443 ? -19.255 11.048 32.541 1.00 64.69 443 GLY A N 1
ATOM 3525 C CA . GLY A 1 443 ? -20.694 11.141 32.288 1.00 64.69 443 GLY A CA 1
ATOM 3526 C C . GLY A 1 443 ? -21.075 12.390 31.483 1.00 64.69 443 GLY A C 1
ATOM 3527 O O . GLY A 1 443 ? -22.254 12.748 31.416 1.00 64.69 443 GLY A O 1
ATOM 3528 N N . ASP A 1 444 ? -20.094 13.085 30.896 1.00 68.50 444 ASP A N 1
ATOM 3529 C CA . ASP A 1 444 ? -20.307 14.361 30.216 1.00 68.50 444 ASP A CA 1
ATOM 3530 C C . ASP A 1 444 ? -21.055 14.175 28.903 1.00 68.50 444 ASP A C 1
ATOM 3532 O O . ASP A 1 444 ? -21.841 15.044 28.540 1.00 68.50 444 ASP A O 1
ATOM 3536 N N . TRP A 1 445 ? -20.870 13.040 28.219 1.00 73.00 445 TRP A N 1
ATOM 3537 C CA . TRP A 1 445 ? -21.631 12.723 27.008 1.00 73.00 445 TRP A CA 1
ATOM 3538 C C . TRP A 1 445 ? -23.121 12.540 27.316 1.00 73.00 445 TRP A C 1
ATOM 3540 O O . TRP A 1 445 ? -23.983 13.119 26.656 1.00 73.00 445 TRP A O 1
ATOM 3550 N N . ALA A 1 446 ? -23.441 11.793 28.380 1.00 62.50 446 ALA A N 1
ATOM 3551 C CA . ALA A 1 446 ? -24.817 11.567 28.820 1.00 62.50 446 ALA A CA 1
ATOM 3552 C C . ALA A 1 446 ? -25.510 12.874 29.236 1.00 62.50 446 ALA A C 1
ATOM 3554 O O . ALA A 1 446 ? -26.678 13.096 28.902 1.00 62.50 446 ALA A O 1
ATOM 3555 N N . LYS A 1 447 ? -24.782 13.753 29.938 1.00 68.38 447 LYS A N 1
ATOM 3556 C CA . LYS A 1 447 ? -25.264 15.086 30.316 1.00 68.38 447 LYS A CA 1
ATOM 3557 C C . LYS A 1 447 ? -25.430 15.984 29.098 1.00 68.38 447 LYS A C 1
ATOM 3559 O O . LYS A 1 447 ? -26.485 16.586 28.971 1.00 68.38 447 LYS A O 1
ATOM 3564 N N . ALA A 1 448 ? -24.448 16.052 28.201 1.00 60.84 448 ALA A N 1
ATOM 3565 C CA . ALA A 1 448 ? -24.513 16.880 26.998 1.00 60.84 448 ALA A CA 1
ATOM 3566 C C . ALA A 1 448 ? -25.701 16.486 26.110 1.00 60.84 448 ALA A C 1
ATOM 3568 O O . ALA A 1 448 ? -26.449 17.362 25.687 1.00 60.84 448 ALA A O 1
ATOM 3569 N N . HIS A 1 449 ? -25.935 15.183 25.930 1.00 65.31 449 HIS A N 1
ATOM 3570 C CA . HIS A 1 449 ? -27.055 14.662 25.147 1.00 65.31 449 HIS A CA 1
ATOM 3571 C C . HIS A 1 449 ? -28.433 14.938 25.783 1.00 65.31 449 HIS A C 1
ATOM 3573 O O . HIS A 1 449 ? -29.386 15.233 25.066 1.00 65.31 449 HIS A O 1
ATOM 3579 N N . ARG A 1 450 ? -28.563 14.868 27.121 1.00 63.03 450 ARG A N 1
ATOM 3580 C CA . ARG A 1 450 ? -29.832 15.166 27.829 1.00 63.03 450 ARG A CA 1
ATOM 3581 C C . ARG A 1 450 ? -30.039 16.653 28.143 1.00 63.03 450 ARG A C 1
ATOM 3583 O O . ARG A 1 450 ? -31.166 17.066 28.405 1.00 63.03 450 ARG A O 1
ATOM 3590 N N . SER A 1 451 ? -28.975 17.452 28.181 1.00 57.75 451 SER A N 1
ATOM 3591 C CA . SER A 1 451 ? -29.038 18.875 28.529 1.00 57.75 451 SER A CA 1
ATOM 3592 C C . SER A 1 451 ? -29.555 19.725 27.368 1.00 57.75 451 SER A C 1
ATOM 3594 O O . SER A 1 451 ? -29.265 19.456 26.209 1.00 57.75 451 SER A O 1
ATOM 3596 N N . GLN A 1 452 ? -30.254 20.820 27.676 1.00 54.16 452 GLN A N 1
ATOM 3597 C CA . GLN A 1 452 ? -30.745 21.795 26.688 1.00 54.16 452 GLN A CA 1
ATOM 3598 C C . GLN A 1 452 ? -29.636 22.660 26.039 1.00 54.16 452 GLN A C 1
ATOM 3600 O O . GLN A 1 452 ? -29.947 23.645 25.373 1.00 54.16 452 GLN A O 1
ATOM 3605 N N . HIS A 1 453 ? -28.348 22.339 26.222 1.00 60.19 453 HIS A N 1
ATOM 3606 C CA . HIS A 1 453 ? -27.227 23.120 25.687 1.00 60.19 453 HIS A CA 1
ATOM 3607 C C . HIS A 1 453 ? -26.589 22.430 24.465 1.00 60.19 453 HIS A C 1
ATOM 3609 O O . HIS A 1 453 ? -25.655 21.648 24.628 1.00 60.19 453 HIS A O 1
ATOM 3615 N N . PRO A 1 454 ? -27.018 22.743 23.226 1.00 65.38 454 PRO A N 1
ATOM 3616 C CA . PRO A 1 454 ? -26.527 22.071 22.015 1.00 65.38 454 PRO A CA 1
ATOM 3617 C C . PRO A 1 454 ? -25.023 22.271 21.757 1.00 65.38 454 PRO A C 1
ATOM 3619 O O . PRO A 1 454 ? -24.385 21.436 21.119 1.00 65.38 454 PRO A O 1
ATOM 3622 N N . ASN A 1 455 ? -24.427 23.347 22.282 1.00 73.56 455 ASN A N 1
ATOM 3623 C CA . ASN A 1 455 ? -23.029 23.696 22.014 1.00 73.56 455 ASN A CA 1
ATOM 3624 C C . ASN A 1 455 ? -22.021 22.708 22.628 1.00 73.56 455 ASN A C 1
ATOM 3626 O O . ASN A 1 455 ? -20.981 22.450 22.022 1.00 73.56 455 ASN A O 1
ATOM 3630 N N . SER A 1 456 ? -22.307 22.141 23.806 1.00 78.31 456 SER A N 1
ATOM 3631 C CA . SER A 1 456 ? -21.402 21.177 24.452 1.00 78.31 456 SER A CA 1
ATOM 3632 C C . SER A 1 456 ? -21.389 19.839 23.713 1.00 78.31 456 SER A C 1
ATOM 3634 O O . SER A 1 456 ? -20.328 19.249 23.529 1.00 78.31 456 SER A O 1
ATOM 3636 N N . TYR A 1 457 ? -22.547 19.404 23.217 1.00 82.31 457 TYR A N 1
ATOM 3637 C CA . TYR A 1 457 ? -22.687 18.172 22.446 1.00 82.31 457 TYR A CA 1
ATOM 3638 C C . TYR A 1 457 ? -21.987 18.262 21.079 1.00 82.31 457 TYR A C 1
ATOM 3640 O O . TYR A 1 457 ? -21.198 17.385 20.728 1.00 82.31 457 TYR A O 1
ATOM 3648 N N . VAL A 1 458 ? -22.170 19.368 20.344 1.00 85.31 458 VAL A N 1
ATOM 3649 C CA . VAL A 1 458 ? -21.460 19.601 19.070 1.00 85.31 458 VAL A CA 1
ATOM 3650 C C . VAL A 1 458 ? -19.943 19.659 19.277 1.00 85.31 458 VAL A C 1
ATOM 3652 O O . VAL A 1 458 ? -19.193 19.086 18.489 1.00 85.31 458 VAL A O 1
ATOM 3655 N N . SER A 1 459 ? -19.478 20.296 20.358 1.00 86.25 459 SER A N 1
ATOM 3656 C CA . SER A 1 459 ? -18.050 20.336 20.693 1.00 86.25 459 SER A CA 1
ATOM 3657 C C . SER A 1 459 ? -17.472 18.936 20.930 1.00 86.25 459 SER A C 1
ATOM 3659 O O . SER A 1 459 ? -16.400 18.633 20.412 1.00 86.25 459 SER A O 1
ATOM 3661 N N . GLN A 1 460 ? -18.186 18.054 21.634 1.00 88.12 460 GLN A N 1
ATOM 3662 C CA . GLN A 1 460 ? -17.737 16.676 21.861 1.00 88.12 460 GLN A CA 1
ATOM 3663 C C . GLN A 1 460 ? -17.698 15.847 20.565 1.00 88.12 460 GLN A C 1
ATOM 3665 O O . GLN A 1 460 ? -16.751 15.082 20.362 1.00 88.12 460 GLN A O 1
ATOM 3670 N N . ILE A 1 461 ? -18.664 16.037 19.655 1.00 90.12 461 ILE A N 1
ATOM 3671 C CA . ILE A 1 461 ? -18.641 15.413 18.319 1.00 90.12 461 ILE A CA 1
ATOM 3672 C C . ILE A 1 461 ? -17.419 15.884 17.524 1.00 90.12 461 ILE A C 1
ATOM 3674 O O . ILE A 1 461 ? -16.740 15.057 16.917 1.00 90.12 461 ILE A O 1
ATOM 3678 N N . LEU A 1 462 ? -17.099 17.183 17.557 1.00 91.06 462 LEU A N 1
ATOM 3679 C CA . LEU A 1 462 ? -15.915 17.723 16.882 1.00 91.06 462 LEU A CA 1
ATOM 3680 C C . LEU A 1 462 ? -14.619 17.103 17.415 1.00 91.06 462 LEU A C 1
ATOM 3682 O O . LEU A 1 462 ? -13.750 16.757 16.621 1.00 91.06 462 LEU A O 1
ATOM 3686 N N . VAL A 1 463 ? -14.497 16.894 18.730 1.00 90.81 463 VAL A N 1
ATOM 3687 C CA . VAL A 1 463 ? -13.322 16.213 19.305 1.00 90.81 463 VAL A CA 1
ATOM 3688 C C . VAL A 1 463 ? -13.233 14.760 18.817 1.00 90.81 463 VAL A C 1
ATOM 3690 O O . VAL A 1 463 ? -12.153 14.319 18.422 1.00 90.81 463 VAL A O 1
ATOM 3693 N N . CYS A 1 464 ? -14.355 14.031 18.771 1.00 91.00 464 CYS A N 1
ATOM 3694 C CA . CYS A 1 464 ? -14.392 12.666 18.228 1.00 91.00 464 CYS A CA 1
ATOM 3695 C C . CYS A 1 464 ? -14.021 12.627 16.738 1.00 91.00 464 CYS A C 1
ATOM 3697 O O . CYS A 1 464 ? -13.281 11.742 16.312 1.00 91.00 464 CYS A O 1
ATOM 3699 N N . MET A 1 465 ? -14.490 13.604 15.957 1.00 94.69 465 MET A N 1
ATOM 3700 C CA . MET A 1 465 ? -14.152 13.757 14.543 1.00 94.69 465 MET A CA 1
ATOM 3701 C C . MET A 1 465 ? -12.664 14.057 14.349 1.00 94.69 465 MET A C 1
ATOM 3703 O O . MET A 1 465 ? -12.043 13.426 13.503 1.00 94.69 465 MET A O 1
ATOM 3707 N N . CYS A 1 466 ? -12.071 14.956 15.142 1.00 93.81 466 CYS A N 1
ATOM 3708 C CA . CYS A 1 466 ? -10.636 15.241 15.083 1.00 93.81 466 CYS A CA 1
ATOM 3709 C C . CYS A 1 466 ? -9.802 13.991 15.383 1.00 93.81 466 CYS A C 1
ATOM 3711 O O . CYS A 1 466 ? -8.869 13.694 14.642 1.00 93.81 466 CYS A O 1
ATOM 3713 N N . LEU A 1 467 ? -10.159 13.226 16.422 1.00 92.12 467 LEU A N 1
ATOM 3714 C CA . LEU A 1 467 ? -9.459 11.980 16.738 1.00 92.12 467 LEU A CA 1
ATOM 3715 C C . LEU A 1 467 ? -9.614 10.946 15.610 1.00 92.12 467 LEU A C 1
ATOM 3717 O O . LEU A 1 467 ? -8.622 10.362 15.172 1.00 92.12 467 LEU A O 1
ATOM 3721 N N . GLY A 1 468 ? -10.834 10.766 15.094 1.00 92.19 468 GLY A N 1
ATOM 3722 C CA . GLY A 1 468 ? -11.098 9.901 13.943 1.00 92.19 468 GLY A CA 1
ATOM 3723 C C . GLY A 1 468 ? -10.283 10.306 12.713 1.00 92.19 468 GLY A C 1
ATOM 3724 O O . GLY A 1 468 ? -9.636 9.461 12.100 1.00 92.19 468 GLY A O 1
ATOM 3725 N N . LEU A 1 469 ? -10.230 11.604 12.404 1.00 94.94 469 LEU A N 1
ATOM 3726 C CA . LEU A 1 469 ? -9.446 12.153 11.299 1.00 94.94 469 LEU A CA 1
ATOM 3727 C C . LEU A 1 469 ? -7.953 11.865 11.479 1.00 94.94 469 LEU A C 1
ATOM 3729 O O . LEU A 1 469 ? -7.316 11.389 10.546 1.00 94.94 469 LEU A O 1
ATOM 3733 N N . THR A 1 470 ? -7.399 12.082 12.677 1.00 92.50 470 THR A N 1
ATOM 3734 C CA . THR A 1 470 ? -5.985 11.768 12.941 1.00 92.50 470 THR A CA 1
ATOM 3735 C C . THR A 1 470 ? -5.680 10.282 12.775 1.00 92.50 470 THR A C 1
ATOM 3737 O O . THR A 1 470 ? -4.666 9.937 12.175 1.00 92.50 470 THR A O 1
ATOM 3740 N N . ALA A 1 471 ? -6.572 9.399 13.236 1.00 90.69 471 ALA A N 1
ATOM 3741 C CA . ALA A 1 471 ? -6.410 7.958 13.071 1.00 90.69 471 ALA A CA 1
ATOM 3742 C C . ALA A 1 471 ? -6.458 7.553 11.588 1.00 90.69 471 ALA A C 1
ATOM 3744 O O . ALA A 1 471 ? -5.604 6.795 11.135 1.00 90.69 471 ALA A O 1
ATOM 3745 N N . SER A 1 472 ? -7.404 8.109 10.823 1.00 94.81 472 SER A N 1
ATOM 3746 C CA . SER A 1 472 ? -7.526 7.869 9.381 1.00 94.81 472 SER A CA 1
ATOM 3747 C C . SER A 1 472 ? -6.306 8.371 8.606 1.00 94.81 472 SER A C 1
ATOM 3749 O O . SER A 1 472 ? -5.759 7.624 7.802 1.00 94.81 472 SER A O 1
ATOM 3751 N N . LEU A 1 473 ? -5.806 9.576 8.908 1.00 94.69 473 LEU A N 1
ATOM 3752 C CA . LEU A 1 473 ? -4.591 10.123 8.293 1.00 94.69 473 LEU A CA 1
ATOM 3753 C C . LEU A 1 473 ? -3.374 9.224 8.533 1.00 94.69 473 LEU A C 1
ATOM 3755 O O . LEU A 1 473 ? -2.643 8.930 7.593 1.00 94.69 473 LEU A O 1
ATOM 3759 N N . ILE A 1 474 ? -3.175 8.746 9.767 1.00 89.56 474 ILE A N 1
ATOM 3760 C CA . ILE A 1 474 ? -2.078 7.819 10.089 1.00 89.56 474 ILE A CA 1
ATOM 3761 C C . ILE A 1 474 ? -2.235 6.507 9.307 1.00 89.56 474 ILE A C 1
ATOM 3763 O O . ILE A 1 474 ? -1.266 6.026 8.719 1.00 89.56 474 ILE A O 1
ATOM 3767 N N . GLY A 1 475 ? -3.451 5.950 9.260 1.00 89.19 475 GLY A N 1
ATOM 3768 C CA . GLY A 1 475 ? -3.747 4.738 8.495 1.00 89.19 475 GLY A CA 1
ATOM 3769 C C . GLY A 1 475 ? -3.467 4.901 6.999 1.00 89.19 475 GLY A C 1
ATOM 3770 O O . GLY A 1 475 ? -2.793 4.061 6.410 1.00 89.19 475 GLY A O 1
ATOM 3771 N N . LEU A 1 476 ? -3.910 6.009 6.401 1.00 93.38 476 LEU A N 1
ATOM 3772 C CA . LEU A 1 476 ? -3.740 6.307 4.976 1.00 93.38 476 LEU A CA 1
ATOM 3773 C C . LEU A 1 476 ? -2.292 6.619 4.596 1.00 93.38 476 LEU A C 1
ATOM 3775 O O . LEU A 1 476 ? -1.872 6.263 3.502 1.00 93.38 476 LEU A O 1
ATOM 3779 N N . VAL A 1 477 ? -1.501 7.223 5.488 1.00 91.38 477 VAL A N 1
ATOM 3780 C CA . VAL A 1 477 ? -0.046 7.339 5.287 1.00 91.38 477 VAL A CA 1
ATOM 3781 C C . VAL A 1 477 ? 0.599 5.950 5.262 1.00 91.38 477 VAL A C 1
ATOM 3783 O O . VAL A 1 477 ? 1.445 5.686 4.409 1.00 91.38 477 VAL A O 1
ATOM 3786 N N . GLY A 1 478 ? 0.174 5.041 6.146 1.00 86.06 478 GLY A N 1
ATOM 3787 C CA . GLY A 1 478 ? 0.622 3.646 6.128 1.00 86.06 478 GLY A CA 1
ATOM 3788 C C . GLY A 1 478 ? 0.251 2.924 4.828 1.00 86.06 478 GLY A C 1
ATOM 3789 O O . GLY A 1 478 ? 1.099 2.262 4.234 1.00 86.06 478 GLY A O 1
ATOM 3790 N N . VAL A 1 479 ? -0.983 3.107 4.347 1.00 90.50 479 VAL A N 1
ATOM 3791 C CA . VAL A 1 479 ? -1.447 2.577 3.053 1.00 90.50 479 VAL A CA 1
ATOM 3792 C C . VAL A 1 479 ? -0.651 3.172 1.891 1.00 90.50 479 VAL A C 1
ATOM 3794 O O . VAL A 1 479 ? -0.210 2.422 1.030 1.00 90.50 479 VAL A O 1
ATOM 3797 N N . ALA A 1 480 ? -0.379 4.480 1.892 1.00 89.00 480 ALA A N 1
ATOM 3798 C CA . ALA A 1 480 ? 0.435 5.139 0.869 1.00 89.00 480 ALA A CA 1
ATOM 3799 C C . ALA A 1 480 ? 1.842 4.531 0.774 1.00 89.00 480 ALA A C 1
ATOM 3801 O O . ALA A 1 480 ? 2.335 4.256 -0.321 1.00 89.00 480 ALA A O 1
ATOM 3802 N N . MET A 1 481 ? 2.477 4.288 1.926 1.00 85.12 481 MET A N 1
ATOM 3803 C CA . MET A 1 481 ? 3.774 3.614 1.994 1.00 85.12 481 MET A CA 1
ATOM 3804 C C . MET A 1 481 ? 3.689 2.173 1.499 1.00 85.12 481 MET A C 1
ATOM 3806 O O . MET A 1 481 ? 4.557 1.745 0.745 1.00 85.12 481 MET A O 1
ATOM 3810 N N . LEU A 1 482 ? 2.642 1.436 1.874 1.00 85.38 482 LEU A N 1
ATOM 3811 C CA . LEU A 1 482 ? 2.441 0.057 1.434 1.00 85.38 482 LEU A CA 1
ATOM 3812 C C . LEU A 1 482 ? 2.203 -0.030 -0.083 1.00 85.38 482 LEU A C 1
ATOM 3814 O O . LEU A 1 482 ? 2.784 -0.879 -0.755 1.00 85.38 482 LEU A O 1
ATOM 3818 N N . HIS A 1 483 ? 1.411 0.886 -0.634 1.00 88.12 483 HIS A N 1
ATOM 3819 C CA . HIS A 1 483 ? 1.155 0.971 -2.066 1.00 88.12 483 HIS A CA 1
ATOM 3820 C C . HIS A 1 483 ? 2.434 1.334 -2.833 1.00 88.12 483 HIS A C 1
ATOM 3822 O O . HIS A 1 483 ? 2.766 0.691 -3.826 1.00 88.12 483 HIS A O 1
ATOM 3828 N N . ALA A 1 484 ? 3.209 2.315 -2.351 1.00 86.38 484 ALA A N 1
ATOM 3829 C CA . ALA A 1 484 ? 4.512 2.642 -2.934 1.00 86.38 484 ALA A CA 1
ATOM 3830 C C . ALA A 1 484 ? 5.487 1.457 -2.853 1.00 86.38 484 ALA A C 1
ATOM 3832 O O . ALA A 1 484 ? 6.243 1.227 -3.793 1.00 86.38 484 ALA A O 1
ATOM 3833 N N . PHE A 1 485 ? 5.461 0.696 -1.756 1.00 82.94 485 PHE A N 1
ATOM 3834 C CA . PHE A 1 485 ? 6.314 -0.473 -1.551 1.00 82.94 485 PHE A CA 1
ATOM 3835 C C . PHE A 1 485 ? 6.035 -1.572 -2.581 1.00 82.94 485 PHE A C 1
ATOM 3837 O O . PHE A 1 485 ? 6.972 -2.061 -3.206 1.00 82.94 485 PHE A O 1
ATOM 3844 N N . PHE A 1 486 ? 4.763 -1.919 -2.807 1.00 82.38 486 PHE A N 1
ATOM 3845 C CA . PHE A 1 486 ? 4.399 -2.952 -3.780 1.00 82.38 486 PHE A CA 1
ATOM 3846 C C . PHE A 1 486 ? 4.687 -2.553 -5.232 1.00 82.38 486 PHE A C 1
ATOM 3848 O O . PHE A 1 486 ? 4.994 -3.428 -6.037 1.00 82.38 486 PHE A O 1
ATOM 3855 N N . VAL A 1 487 ? 4.630 -1.259 -5.565 1.00 83.44 487 VAL A N 1
ATOM 3856 C CA . VAL A 1 487 ? 4.887 -0.760 -6.929 1.00 83.44 487 VAL A CA 1
ATOM 3857 C C . VAL A 1 487 ? 6.381 -0.539 -7.201 1.00 83.44 487 VAL A C 1
ATOM 3859 O O . VAL A 1 487 ? 6.855 -0.778 -8.312 1.00 83.44 487 VAL A O 1
ATOM 3862 N N . ALA A 1 488 ? 7.149 -0.076 -6.213 1.00 80.12 488 ALA A N 1
ATOM 3863 C CA . ALA A 1 488 ? 8.525 0.353 -6.431 1.00 80.12 488 ALA A CA 1
ATOM 3864 C C . ALA A 1 488 ? 9.488 -0.809 -6.708 1.00 80.12 488 ALA A C 1
ATOM 3866 O O . ALA A 1 488 ? 9.509 -1.809 -5.998 1.00 80.12 488 ALA A O 1
ATOM 3867 N N . GLN A 1 489 ? 10.374 -0.625 -7.690 1.00 74.62 489 GLN A N 1
ATOM 3868 C CA . GLN A 1 489 ? 11.449 -1.577 -8.007 1.00 74.62 489 GLN A CA 1
ATOM 3869 C C . GLN A 1 489 ? 12.702 -1.410 -7.146 1.00 74.62 489 GLN A C 1
ATOM 3871 O O . GLN A 1 489 ? 13.490 -2.337 -7.011 1.00 74.62 489 GLN A O 1
ATOM 3876 N N . ASN A 1 490 ? 12.918 -0.220 -6.590 1.00 72.88 490 ASN A N 1
ATOM 3877 C CA . ASN A 1 490 ? 14.075 0.099 -5.760 1.00 72.88 490 ASN A CA 1
ATOM 3878 C C . ASN A 1 490 ? 13.753 1.277 -4.824 1.00 72.88 490 ASN A C 1
ATOM 3880 O O . ASN A 1 490 ? 12.719 1.936 -4.960 1.00 72.88 490 ASN A O 1
ATOM 3884 N N . GLY A 1 491 ? 14.658 1.575 -3.886 1.00 69.75 491 GLY A N 1
ATOM 3885 C CA . GLY A 1 491 ? 14.454 2.650 -2.908 1.00 69.75 491 GLY A CA 1
ATOM 3886 C C . GLY A 1 491 ? 14.333 4.059 -3.500 1.00 69.75 491 GLY A C 1
ATOM 3887 O O . GLY A 1 491 ? 13.632 4.901 -2.941 1.00 69.75 491 GLY A O 1
ATOM 3888 N N . VAL A 1 492 ? 14.953 4.318 -4.655 1.00 72.88 492 VAL A N 1
ATOM 3889 C CA . VAL A 1 492 ? 14.843 5.616 -5.343 1.00 72.88 492 VAL A CA 1
ATOM 3890 C C . VAL A 1 492 ? 13.456 5.773 -5.967 1.00 72.88 492 VAL A C 1
ATOM 3892 O O . VAL A 1 492 ? 12.814 6.804 -5.781 1.00 72.88 492 VAL A O 1
ATOM 3895 N N . HIS A 1 493 ? 12.960 4.727 -6.631 1.00 78.06 493 HIS A N 1
ATOM 3896 C CA . HIS A 1 493 ? 11.616 4.666 -7.197 1.00 78.06 493 HIS A CA 1
ATOM 3897 C C . HIS A 1 493 ? 10.558 4.800 -6.091 1.00 78.06 493 HIS A C 1
ATOM 3899 O O . HIS A 1 493 ? 9.620 5.581 -6.232 1.00 78.06 493 HIS A O 1
ATOM 3905 N N . PHE A 1 494 ? 10.752 4.127 -4.953 1.00 80.31 494 PHE A N 1
ATOM 3906 C CA . PHE A 1 494 ? 9.890 4.252 -3.774 1.00 80.31 494 PHE A CA 1
ATOM 3907 C C . PHE A 1 494 ? 9.784 5.702 -3.280 1.00 80.31 494 PHE A C 1
ATOM 3909 O O . PHE A 1 494 ? 8.684 6.226 -3.117 1.00 80.31 494 PHE A O 1
ATOM 3916 N N . SER A 1 495 ? 10.925 6.379 -3.109 1.00 79.62 495 SER A N 1
ATOM 3917 C CA . SER A 1 495 ? 10.962 7.797 -2.721 1.00 79.62 495 SER A CA 1
ATOM 3918 C C . SER A 1 495 ? 10.278 8.696 -3.758 1.00 79.62 495 SER A C 1
ATOM 3920 O O . SER A 1 495 ? 9.527 9.607 -3.399 1.00 79.62 495 SER A O 1
ATOM 3922 N N . SER A 1 496 ? 10.477 8.405 -5.050 1.00 83.00 496 SER A N 1
ATOM 3923 C CA . SER A 1 496 ? 9.842 9.163 -6.129 1.00 83.00 496 SER A CA 1
ATOM 3924 C C . SER A 1 496 ? 8.318 9.019 -6.130 1.00 83.00 496 SER A C 1
ATOM 3926 O O . SER A 1 496 ? 7.643 10.032 -6.222 1.00 83.00 496 SER A O 1
ATOM 3928 N N . LEU A 1 497 ? 7.760 7.821 -5.914 1.00 83.62 497 LEU A N 1
ATOM 3929 C CA . LEU A 1 497 ? 6.303 7.617 -5.836 1.00 83.62 497 LEU A CA 1
ATOM 3930 C C . LEU A 1 497 ? 5.678 8.298 -4.612 1.00 83.62 497 LEU A C 1
ATOM 3932 O O . LEU A 1 497 ? 4.550 8.792 -4.662 1.00 83.62 497 LEU A O 1
ATOM 3936 N N . LEU A 1 498 ? 6.406 8.323 -3.493 1.00 84.19 498 LEU A N 1
ATOM 3937 C CA . LEU A 1 498 ? 5.914 8.933 -2.265 1.00 84.19 498 LEU A CA 1
ATOM 3938 C C . LEU A 1 498 ? 5.837 10.457 -2.353 1.00 84.19 498 LEU A C 1
ATOM 3940 O O . LEU A 1 498 ? 4.856 11.027 -1.876 1.00 84.19 498 LEU A O 1
ATOM 3944 N N . VAL A 1 499 ? 6.862 11.110 -2.914 1.00 86.31 499 VAL A N 1
ATOM 3945 C CA . VAL A 1 499 ? 7.060 12.567 -2.781 1.00 86.31 499 VAL A CA 1
ATOM 3946 C C . VAL A 1 499 ? 7.016 13.316 -4.120 1.00 86.31 499 VAL A C 1
ATOM 3948 O O . VAL A 1 499 ? 6.723 14.510 -4.129 1.00 86.31 499 VAL A O 1
ATOM 3951 N N . GLN A 1 500 ? 7.298 12.657 -5.246 1.00 74.06 500 GLN A N 1
ATOM 3952 C CA . GLN A 1 500 ? 7.419 13.280 -6.571 1.00 74.06 500 GLN A CA 1
ATOM 3953 C C . GLN A 1 500 ? 6.246 12.883 -7.495 1.00 74.06 500 GLN A C 1
ATOM 3955 O O . GLN A 1 500 ? 5.575 11.879 -7.278 1.00 74.06 500 GLN A O 1
ATOM 3960 N N . GLY A 1 501 ? 5.990 13.683 -8.537 1.00 74.81 501 GLY A N 1
ATOM 3961 C CA . GLY A 1 501 ? 4.910 13.462 -9.514 1.00 74.81 501 GLY A CA 1
ATOM 3962 C C . GLY A 1 501 ? 3.694 14.381 -9.335 1.00 74.81 501 GLY A C 1
ATOM 3963 O O . GLY A 1 501 ? 3.645 15.192 -8.413 1.00 74.81 501 GLY A O 1
ATOM 3964 N N . ASN A 1 502 ? 2.711 14.266 -10.238 1.00 72.62 502 ASN A N 1
ATOM 3965 C CA . ASN A 1 502 ? 1.485 15.083 -10.213 1.00 72.62 502 ASN A CA 1
ATOM 3966 C C . ASN A 1 502 ? 0.527 14.690 -9.073 1.00 72.62 502 ASN A C 1
ATOM 3968 O O . ASN A 1 502 ? -0.229 15.526 -8.584 1.00 72.62 502 ASN A O 1
ATOM 3972 N N . SER A 1 503 ? 0.583 13.434 -8.627 1.00 80.00 503 SER A N 1
ATOM 3973 C CA . SER A 1 503 ? -0.235 12.880 -7.543 1.00 80.00 503 SER A CA 1
ATOM 3974 C C . SER A 1 503 ? 0.642 12.065 -6.577 1.00 80.00 503 SER A C 1
ATOM 3976 O O . SER A 1 503 ? 0.564 10.834 -6.562 1.00 80.00 503 SER A O 1
ATOM 3978 N N . PRO A 1 504 ? 1.521 12.717 -5.790 1.00 88.12 504 PRO A N 1
ATOM 3979 C CA . PRO A 1 504 ? 2.417 12.009 -4.879 1.00 88.12 504 PRO A CA 1
ATOM 3980 C C . PRO A 1 504 ? 1.605 11.244 -3.827 1.00 88.12 504 PRO A C 1
ATOM 3982 O O . PRO A 1 504 ? 0.637 11.780 -3.273 1.00 88.12 504 PRO A O 1
ATOM 3985 N N . PHE A 1 505 ? 1.987 10.000 -3.521 1.00 89.56 505 PHE A N 1
ATOM 3986 C CA . PHE A 1 505 ? 1.171 9.118 -2.672 1.00 89.56 505 PHE A CA 1
ATOM 3987 C C . PHE A 1 505 ? 0.985 9.660 -1.246 1.00 89.56 505 PHE A C 1
ATOM 3989 O O . PHE A 1 505 ? -0.095 9.498 -0.675 1.00 89.56 505 PHE A O 1
ATOM 3996 N N . LEU A 1 506 ? 1.981 10.370 -0.692 1.00 89.06 506 LEU A N 1
ATOM 3997 C CA . LEU A 1 506 ? 1.869 11.041 0.616 1.00 89.06 506 LEU A CA 1
ATOM 3998 C C . LEU A 1 506 ? 0.837 12.174 0.644 1.00 89.06 506 LEU A C 1
ATOM 4000 O O . LEU A 1 506 ? 0.432 12.592 1.726 1.00 89.06 506 LEU A O 1
ATOM 4004 N N . LEU A 1 507 ? 0.419 12.682 -0.514 1.00 89.69 507 LEU A N 1
ATOM 4005 C CA . LEU A 1 507 ? -0.630 13.691 -0.615 1.00 89.69 507 LEU A CA 1
ATOM 4006 C C . LEU A 1 507 ? -1.964 13.061 -1.025 1.00 89.69 507 LEU A C 1
ATOM 4008 O O . LEU A 1 507 ? -2.989 13.356 -0.411 1.00 89.69 507 LEU A O 1
ATOM 4012 N N . TYR A 1 508 ? -1.952 12.181 -2.029 1.00 91.06 508 TYR A N 1
ATOM 4013 C CA . TYR A 1 508 ? -3.157 11.581 -2.602 1.00 91.06 508 TYR A CA 1
ATOM 4014 C C . TYR A 1 508 ? -3.957 10.766 -1.576 1.00 91.06 508 TYR A C 1
ATOM 4016 O O . TYR A 1 508 ? -5.114 11.091 -1.312 1.00 91.06 508 TYR A O 1
ATOM 4024 N N . TYR A 1 509 ? -3.343 9.765 -0.934 1.00 93.00 509 TYR A N 1
ATOM 4025 C CA . TYR A 1 509 ? -4.063 8.888 -0.005 1.00 93.00 509 TYR A CA 1
ATOM 4026 C C . TYR A 1 509 ? -4.524 9.618 1.262 1.00 93.00 509 TYR A C 1
ATOM 4028 O O . TYR A 1 509 ? -5.706 9.536 1.583 1.00 93.00 509 TYR A O 1
ATOM 4036 N N . PRO A 1 510 ? -3.686 10.395 1.983 1.00 93.38 510 PRO A N 1
ATOM 4037 C CA . PRO A 1 510 ? -4.143 11.050 3.210 1.00 93.38 510 PRO A CA 1
ATOM 4038 C C . PRO A 1 510 ? -5.253 12.081 2.979 1.00 93.38 510 PRO A C 1
ATOM 4040 O O . PRO A 1 510 ? -6.109 12.266 3.843 1.00 93.38 510 PRO A O 1
ATOM 4043 N N . THR A 1 511 ? -5.300 12.731 1.812 1.00 93.75 511 THR A N 1
ATOM 4044 C CA . THR A 1 511 ? -6.382 13.680 1.497 1.00 93.75 511 THR A CA 1
ATOM 4045 C C . THR A 1 511 ? -7.738 13.002 1.261 1.00 93.75 511 THR A C 1
ATOM 4047 O O . THR A 1 511 ? -8.765 13.666 1.423 1.00 93.75 511 THR A O 1
ATOM 4050 N N . GLN A 1 512 ? -7.783 11.683 1.011 1.00 94.00 512 GLN A N 1
ATOM 4051 C CA . GLN A 1 512 ? -9.039 10.914 0.980 1.00 94.00 512 GLN A CA 1
ATOM 4052 C C . GLN A 1 512 ? -9.763 10.927 2.336 1.00 94.00 512 GLN A C 1
ATOM 4054 O O . GLN A 1 512 ? -10.984 10.769 2.385 1.00 94.00 512 GLN A O 1
ATOM 4059 N N . ALA A 1 513 ? -9.057 11.218 3.438 1.00 94.94 513 ALA A N 1
ATOM 4060 C CA . ALA A 1 513 ? -9.647 11.368 4.769 1.00 94.94 513 ALA A CA 1
ATOM 4061 C C . ALA A 1 513 ? -10.718 12.477 4.852 1.00 94.94 513 ALA A C 1
ATOM 4063 O O . ALA A 1 513 ? -11.420 12.576 5.860 1.00 94.94 513 ALA A O 1
ATOM 4064 N N . ILE A 1 514 ? -10.906 13.287 3.799 1.00 94.19 514 ILE A N 1
ATOM 4065 C CA . ILE A 1 514 ? -12.017 14.239 3.687 1.00 94.19 514 ILE A CA 1
ATOM 4066 C C . ILE A 1 514 ? -13.391 13.582 3.923 1.00 94.19 514 ILE A C 1
ATOM 4068 O O . ILE A 1 514 ? -14.291 14.216 4.475 1.00 94.19 514 ILE A O 1
ATOM 4072 N N . VAL A 1 515 ? -13.554 12.293 3.599 1.00 94.00 515 VAL A N 1
ATOM 4073 C CA . VAL A 1 515 ? -14.809 11.555 3.837 1.00 94.00 515 VAL A CA 1
ATOM 4074 C C . VAL A 1 515 ? -15.161 11.422 5.326 1.00 94.00 515 VAL A C 1
ATOM 4076 O O . VAL A 1 515 ? -16.339 11.329 5.680 1.00 94.00 515 VAL A O 1
ATOM 4079 N N . VAL A 1 516 ? -14.164 11.483 6.219 1.00 95.06 516 VAL A N 1
ATOM 4080 C CA . VAL A 1 516 ? -14.338 11.362 7.678 1.00 95.06 516 VAL A CA 1
ATOM 4081 C C . VAL A 1 516 ? -15.179 12.510 8.244 1.00 95.06 516 VAL A C 1
ATOM 4083 O O . VAL A 1 516 ? -15.932 12.296 9.198 1.00 95.06 516 VAL A O 1
ATOM 4086 N N . PHE A 1 517 ? -15.126 13.697 7.621 1.00 93.69 517 PHE A N 1
ATOM 4087 C CA . PHE A 1 517 ? -15.941 14.857 8.009 1.00 93.69 517 PHE A CA 1
ATOM 4088 C C . PHE A 1 517 ? -17.447 14.597 7.881 1.00 93.69 517 PHE A C 1
ATOM 4090 O O . PHE A 1 517 ? -18.226 15.169 8.640 1.00 93.69 517 PHE A O 1
ATOM 4097 N N . ALA A 1 518 ? -17.864 13.729 6.954 1.00 93.94 518 ALA A N 1
ATOM 4098 C CA . ALA A 1 518 ? -19.252 13.288 6.848 1.00 93.94 518 ALA A CA 1
ATOM 4099 C C . ALA A 1 518 ? -19.503 12.027 7.688 1.00 93.94 518 ALA A C 1
ATOM 4101 O O . ALA A 1 518 ? -20.479 11.966 8.438 1.00 93.94 518 ALA A O 1
ATOM 4102 N N . LEU A 1 519 ? -18.607 11.039 7.595 1.00 95.06 519 LEU A N 1
ATOM 4103 C CA . LEU A 1 519 ? -18.801 9.713 8.178 1.00 95.06 519 LEU A CA 1
ATOM 4104 C C . LEU A 1 519 ? -18.959 9.744 9.706 1.00 95.06 519 LEU A C 1
ATOM 4106 O O . LEU A 1 519 ? -19.944 9.223 10.232 1.00 95.06 519 LEU A O 1
ATOM 4110 N N . VAL A 1 520 ? -18.004 10.341 10.431 1.00 94.50 520 VAL A N 1
ATOM 4111 C CA . VAL A 1 520 ? -17.970 10.261 11.903 1.00 94.50 520 VAL A CA 1
ATOM 4112 C C . VAL A 1 520 ? -19.155 10.989 12.547 1.00 94.50 520 VAL A C 1
ATOM 4114 O O . VAL A 1 520 ? -19.847 10.362 13.356 1.00 94.50 520 VAL A O 1
ATOM 4117 N N . PRO A 1 521 ? -19.464 12.256 12.199 1.00 93.38 521 PRO A N 1
ATOM 4118 C CA . PRO A 1 521 ? -20.596 12.957 12.799 1.00 93.38 521 PRO A CA 1
ATOM 4119 C C . PRO A 1 521 ? -21.933 12.262 12.533 1.00 93.38 521 PRO A C 1
ATOM 4121 O O . PRO A 1 521 ? -22.736 12.114 13.453 1.00 93.38 521 PRO A O 1
ATOM 4124 N N . LEU A 1 522 ? -22.168 11.786 11.304 1.00 92.00 522 LEU A N 1
ATOM 4125 C CA . LEU A 1 522 ? -23.420 11.113 10.948 1.00 92.00 522 LEU A CA 1
ATOM 4126 C C . LEU A 1 522 ? -23.565 9.758 11.640 1.00 92.00 522 LEU A C 1
ATOM 4128 O O . LEU A 1 522 ? -24.654 9.447 12.120 1.00 92.00 522 LEU A O 1
ATOM 4132 N N . CYS A 1 523 ? -22.480 8.988 11.772 1.00 90.62 523 CYS A N 1
ATOM 4133 C CA . CYS A 1 523 ? -22.501 7.736 12.526 1.00 90.62 523 CYS A CA 1
ATOM 4134 C C . CYS A 1 523 ? -22.803 7.976 14.012 1.00 90.62 523 CYS A C 1
ATOM 4136 O O . CYS A 1 523 ? -23.648 7.284 14.576 1.00 90.62 523 CYS A O 1
ATOM 4138 N N . ILE A 1 524 ? -22.184 8.980 14.642 1.00 89.12 524 ILE A N 1
ATOM 4139 C CA . ILE A 1 524 ? -22.455 9.311 16.051 1.00 89.12 524 ILE A CA 1
ATOM 4140 C C . ILE A 1 524 ? -23.911 9.759 16.240 1.00 89.12 524 ILE A C 1
ATOM 4142 O O . ILE A 1 524 ? -24.605 9.228 17.109 1.00 89.12 524 ILE A O 1
ATOM 4146 N N . LEU A 1 525 ? -24.401 10.670 15.392 1.00 87.94 525 LEU A N 1
ATOM 4147 C CA . LEU A 1 525 ? -25.796 11.124 15.430 1.00 87.94 525 LEU A CA 1
ATOM 4148 C C . LEU A 1 525 ? -26.769 9.956 15.232 1.00 87.94 525 LEU A C 1
ATOM 4150 O O . LEU A 1 525 ? -27.768 9.859 15.939 1.00 87.94 525 LEU A O 1
ATOM 4154 N N . SER A 1 526 ? -26.463 9.039 14.310 1.00 86.75 526 SER A N 1
ATOM 4155 C CA . SER A 1 526 ? -27.282 7.849 14.066 1.00 86.75 526 SER A CA 1
ATOM 4156 C C . SER A 1 526 ? -27.282 6.863 15.241 1.00 86.75 526 SER A C 1
ATOM 4158 O O . SER A 1 526 ? -28.300 6.214 15.488 1.00 86.75 526 SER A O 1
ATOM 4160 N N . ALA A 1 527 ? -26.171 6.750 15.976 1.00 80.06 527 ALA A N 1
ATOM 4161 C CA . ALA A 1 527 ? -26.035 5.877 17.140 1.00 80.06 527 ALA A CA 1
ATOM 4162 C C . ALA A 1 527 ? -26.779 6.426 18.367 1.00 80.06 527 ALA A C 1
ATOM 4164 O O . ALA A 1 527 ? -27.308 5.657 19.167 1.00 80.06 527 ALA A O 1
ATOM 4165 N N . ASP A 1 528 ? -26.873 7.751 18.491 1.00 78.56 528 ASP A N 1
ATOM 4166 C CA . ASP A 1 528 ? -27.583 8.412 19.590 1.00 78.56 528 ASP A CA 1
ATOM 4167 C C . ASP A 1 528 ? -29.122 8.444 19.399 1.00 78.56 528 ASP A C 1
ATOM 4169 O O . ASP A 1 528 ? -29.860 8.754 20.337 1.00 78.56 528 ASP A O 1
ATOM 4173 N N . LEU A 1 529 ? -29.653 8.061 18.228 1.00 72.69 529 LEU A N 1
ATOM 4174 C CA . LEU A 1 529 ? -31.098 7.953 17.966 1.00 72.69 529 LEU A CA 1
ATOM 4175 C C . LEU A 1 529 ? -31.688 6.640 18.520 1.00 72.69 529 LEU A C 1
ATOM 4177 O O . LEU A 1 529 ? -31.841 5.653 17.804 1.00 72.69 529 LEU A O 1
ATOM 4181 N N . ARG A 1 530 ? -32.070 6.651 19.803 1.00 58.09 530 ARG A N 1
ATOM 4182 C CA . ARG A 1 530 ? -32.463 5.457 20.586 1.00 58.09 530 ARG A CA 1
ATOM 4183 C C . ARG A 1 530 ? -33.809 4.796 20.230 1.00 58.09 530 ARG A C 1
ATOM 4185 O O . ARG A 1 530 ? -34.002 3.642 20.586 1.00 58.09 530 ARG A O 1
ATOM 4192 N N . GLU A 1 531 ? -34.735 5.477 19.543 1.00 57.88 531 GLU A N 1
ATOM 4193 C CA . GLU A 1 531 ? -36.143 5.014 19.448 1.00 57.88 531 GLU A CA 1
ATOM 4194 C C . GLU A 1 531 ? -36.732 4.918 18.026 1.00 57.88 531 GLU A C 1
ATOM 4196 O O . GLU A 1 531 ? -37.871 4.486 17.855 1.00 57.88 531 GLU A O 1
ATOM 4201 N N . ARG A 1 532 ? -36.005 5.320 16.972 1.00 68.44 532 ARG A N 1
ATOM 4202 C CA . ARG A 1 532 ? -36.574 5.428 15.610 1.00 68.44 532 ARG A CA 1
ATOM 4203 C C . ARG A 1 532 ? -35.715 4.737 14.557 1.00 68.44 532 ARG A C 1
ATOM 4205 O O . ARG A 1 532 ? -34.988 5.402 13.822 1.00 68.44 532 ARG A O 1
ATOM 4212 N N . ALA A 1 533 ? -35.870 3.419 14.425 1.00 68.50 533 ALA A N 1
ATOM 4213 C CA . ALA A 1 533 ? -35.168 2.610 13.419 1.00 68.50 533 ALA A CA 1
ATOM 4214 C C . ALA A 1 533 ? -35.275 3.188 11.989 1.00 68.50 533 ALA A C 1
ATOM 4216 O O . ALA A 1 533 ? -34.284 3.249 11.267 1.00 68.50 533 ALA A O 1
ATOM 4217 N N . ALA A 1 534 ? -36.445 3.717 11.606 1.00 76.12 534 ALA A N 1
ATOM 4218 C CA . ALA A 1 534 ? -36.649 4.336 10.294 1.00 76.12 534 ALA A CA 1
ATOM 4219 C C . ALA A 1 534 ? -35.794 5.598 10.064 1.00 76.12 534 ALA A C 1
ATOM 4221 O O . ALA A 1 534 ? -35.283 5.796 8.966 1.00 76.12 534 ALA A O 1
ATOM 4222 N N . MET A 1 535 ? -35.597 6.442 11.086 1.00 78.50 535 MET A N 1
ATOM 4223 C CA . MET A 1 535 ? -34.744 7.633 10.954 1.00 78.50 535 MET A CA 1
ATOM 4224 C C . MET A 1 535 ? -33.277 7.243 10.779 1.00 78.50 535 MET A C 1
ATOM 4226 O O . MET A 1 535 ? -32.567 7.883 10.015 1.00 78.50 535 MET A O 1
ATOM 4230 N N . ARG A 1 536 ? -32.826 6.168 11.427 1.00 77.94 536 ARG A N 1
ATOM 4231 C CA . ARG A 1 536 ? -31.435 5.698 11.330 1.00 77.94 536 ARG A CA 1
ATOM 4232 C C . ARG A 1 536 ? -31.087 5.224 9.924 1.00 77.94 536 ARG A C 1
ATOM 4234 O O . ARG A 1 536 ? -30.033 5.585 9.415 1.00 77.94 536 ARG A O 1
ATOM 4241 N N . LEU A 1 537 ? -32.010 4.528 9.256 1.00 84.50 537 LEU A N 1
ATOM 4242 C CA . LEU A 1 537 ? -31.854 4.167 7.843 1.00 84.50 537 LEU A CA 1
ATOM 4243 C C . LEU A 1 537 ? -31.688 5.407 6.952 1.00 84.50 537 LEU A C 1
ATOM 4245 O O . LEU A 1 537 ? -30.820 5.413 6.083 1.00 84.50 537 LEU A O 1
ATOM 4249 N N . TRP A 1 538 ? -32.444 6.481 7.203 1.00 87.31 538 TRP A N 1
ATOM 4250 C CA . TRP A 1 538 ? -32.278 7.750 6.483 1.00 87.31 538 TRP A CA 1
ATOM 4251 C C . TRP A 1 538 ? -30.923 8.415 6.743 1.00 87.31 538 TRP A C 1
ATOM 4253 O O . TRP A 1 538 ? -30.302 8.898 5.797 1.00 87.31 538 TRP A O 1
ATOM 4263 N N . TYR A 1 539 ? -30.429 8.397 7.986 1.00 86.75 539 TYR A N 1
ATOM 4264 C CA . TYR A 1 539 ? -29.063 8.843 8.291 1.00 86.75 539 TYR A CA 1
ATOM 4265 C C . TYR A 1 539 ? -28.011 7.983 7.582 1.00 86.75 539 TYR A C 1
ATOM 4267 O O . TYR A 1 539 ? -27.035 8.531 7.080 1.00 86.75 539 TYR A O 1
ATOM 4275 N N . GLY A 1 540 ? -28.235 6.670 7.470 1.00 88.19 540 GLY A N 1
ATOM 4276 C CA . GLY A 1 540 ? -27.410 5.766 6.666 1.00 88.19 540 GLY A CA 1
ATOM 4277 C C . GLY A 1 540 ? -27.353 6.173 5.194 1.00 88.19 540 GLY A C 1
ATOM 4278 O O . GLY A 1 540 ? -26.265 6.305 4.638 1.00 88.19 540 GLY A O 1
ATOM 4279 N N . VAL A 1 541 ? -28.507 6.433 4.569 1.00 90.81 541 VAL A N 1
ATOM 4280 C CA . VAL A 1 541 ? -28.583 6.885 3.165 1.00 90.81 541 VAL A CA 1
ATOM 4281 C C . VAL A 1 541 ? -27.886 8.233 2.984 1.00 90.81 541 VAL A C 1
ATOM 4283 O O . VAL A 1 541 ? -27.085 8.394 2.066 1.00 90.81 541 VAL A O 1
ATOM 4286 N N . PHE A 1 542 ? -28.145 9.193 3.875 1.00 91.75 542 PHE A N 1
ATOM 4287 C CA . PHE A 1 542 ? -27.502 10.505 3.820 1.00 91.75 542 PHE A CA 1
ATOM 4288 C C . PHE A 1 542 ? -25.979 10.399 3.989 1.00 91.75 542 PHE A C 1
ATOM 4290 O O . PHE A 1 542 ? -25.234 11.054 3.264 1.00 91.75 542 PHE A O 1
ATOM 4297 N N . CYS A 1 543 ? -25.514 9.526 4.887 1.00 93.38 543 CYS A N 1
ATOM 4298 C CA . CYS A 1 543 ? -24.094 9.256 5.086 1.00 93.38 543 CYS A CA 1
ATOM 4299 C C . CYS A 1 543 ? -23.445 8.656 3.838 1.00 93.38 543 CYS A C 1
ATOM 4301 O O . CYS A 1 543 ? -22.391 9.132 3.423 1.00 93.38 543 CYS A O 1
ATOM 4303 N N . ALA A 1 544 ? -24.084 7.670 3.206 1.00 93.25 544 ALA A N 1
ATOM 4304 C CA . ALA A 1 544 ? -23.586 7.069 1.973 1.00 93.25 544 ALA A CA 1
ATOM 4305 C C . ALA A 1 544 ? -23.476 8.092 0.836 1.00 93.25 544 ALA A C 1
ATOM 4307 O O . ALA A 1 544 ? -22.437 8.173 0.187 1.00 93.25 544 ALA A O 1
ATOM 4308 N N . LEU A 1 545 ? -24.506 8.920 0.631 1.00 93.06 545 LEU A N 1
ATOM 4309 C CA . LEU A 1 545 ? -24.495 9.957 -0.407 1.00 93.06 545 LEU A CA 1
ATOM 4310 C C . LEU A 1 545 ? -23.430 11.030 -0.148 1.00 93.06 545 LEU A C 1
ATOM 4312 O O . LEU A 1 545 ? -22.724 11.422 -1.075 1.00 93.06 545 LEU A O 1
ATOM 4316 N N . ALA A 1 546 ? -23.286 11.486 1.099 1.00 92.00 546 ALA A N 1
ATOM 4317 C CA . ALA A 1 546 ? -22.286 12.488 1.461 1.00 92.00 546 ALA A CA 1
ATOM 4318 C C . ALA A 1 546 ? -20.852 11.956 1.294 1.00 92.00 546 ALA A C 1
ATOM 4320 O O . ALA A 1 546 ? -20.007 12.641 0.718 1.00 92.00 546 ALA A O 1
ATOM 4321 N N . VAL A 1 547 ? -20.588 10.727 1.750 1.00 94.50 547 VAL A N 1
ATOM 4322 C CA . VAL A 1 547 ? -19.281 10.068 1.602 1.00 94.50 547 VAL A CA 1
ATOM 4323 C C . VAL A 1 547 ? -18.963 9.802 0.130 1.00 94.50 547 VAL A C 1
ATOM 4325 O O . VAL A 1 547 ? -17.871 10.146 -0.317 1.00 94.50 547 VAL A O 1
ATOM 4328 N N . GLY A 1 548 ? -19.919 9.273 -0.641 1.00 90.12 548 GLY A N 1
ATOM 4329 C CA . GLY A 1 548 ? -19.751 9.035 -2.076 1.00 90.12 548 GLY A CA 1
ATOM 4330 C C . GLY A 1 548 ? -19.449 10.321 -2.847 1.00 90.12 548 GLY A C 1
ATOM 4331 O O . GLY A 1 548 ? -18.507 10.358 -3.635 1.00 90.12 548 GLY A O 1
ATOM 4332 N N . PHE A 1 549 ? -20.175 11.407 -2.557 1.00 90.19 549 PHE A N 1
ATOM 4333 C CA . PHE A 1 549 ? -19.919 12.713 -3.168 1.00 90.19 549 PHE A CA 1
ATOM 4334 C C . PHE A 1 549 ? -18.513 13.239 -2.853 1.00 90.19 549 PHE A C 1
ATOM 4336 O O . PHE A 1 549 ? -17.824 13.710 -3.756 1.00 90.19 549 PHE A O 1
ATOM 4343 N N . LEU A 1 550 ? -18.076 13.159 -1.592 1.00 91.94 550 LEU A N 1
ATOM 4344 C CA . LEU A 1 550 ? -16.739 13.607 -1.191 1.00 91.94 550 LEU A CA 1
ATOM 4345 C C . LEU A 1 550 ? -15.629 12.763 -1.831 1.00 91.94 550 LEU A C 1
ATOM 4347 O O . LEU A 1 550 ? -14.640 13.332 -2.285 1.00 91.94 550 LEU A O 1
ATOM 4351 N N . SER A 1 551 ? -15.817 11.443 -1.920 1.00 91.44 551 SER A N 1
ATOM 4352 C CA . SER A 1 551 ? -14.878 10.531 -2.585 1.00 91.44 551 SER A CA 1
ATOM 4353 C C . SER A 1 551 ? -14.740 10.855 -4.073 1.00 91.44 551 SER A C 1
ATOM 4355 O O . SER A 1 551 ? -13.643 11.137 -4.539 1.00 91.44 551 SER A O 1
ATOM 4357 N N . MET A 1 552 ? -15.858 10.962 -4.801 1.00 87.38 552 MET A N 1
ATOM 4358 C CA . MET A 1 552 ? -15.832 11.294 -6.233 1.00 87.38 552 MET A CA 1
ATOM 4359 C C . MET A 1 552 ? -15.209 12.673 -6.498 1.00 87.38 552 MET A C 1
ATOM 4361 O O . MET A 1 552 ? -14.519 12.877 -7.497 1.00 87.38 552 MET A O 1
ATOM 4365 N N . ARG A 1 553 ? -15.440 13.647 -5.605 1.00 87.38 553 ARG A N 1
ATOM 4366 C CA . ARG A 1 553 ? -14.822 14.980 -5.698 1.00 87.38 553 ARG A CA 1
ATOM 4367 C C . ARG A 1 553 ? -13.319 14.954 -5.455 1.00 87.38 553 ARG A C 1
ATOM 4369 O O . ARG A 1 553 ? -12.620 15.754 -6.071 1.00 87.38 553 ARG A O 1
ATOM 4376 N N . HIS A 1 554 ? -12.838 14.072 -4.582 1.00 89.50 554 HIS A N 1
ATOM 4377 C CA . HIS A 1 554 ? -11.410 13.868 -4.355 1.00 89.50 554 HIS A CA 1
ATOM 4378 C C . HIS A 1 554 ? -10.733 13.295 -5.605 1.00 89.50 554 HIS A C 1
ATOM 4380 O O . HIS A 1 554 ? -9.787 13.911 -6.095 1.00 89.50 554 HIS A O 1
ATOM 4386 N N . THR A 1 555 ? -11.282 12.231 -6.200 1.00 84.38 555 THR A N 1
ATOM 4387 C CA . THR A 1 555 ? -10.753 11.648 -7.448 1.00 84.38 555 THR A CA 1
ATOM 4388 C C . THR A 1 555 ? -10.714 12.681 -8.576 1.00 84.38 555 THR A C 1
ATOM 4390 O O . THR A 1 555 ? -9.688 12.851 -9.228 1.00 84.38 555 THR A O 1
ATOM 4393 N N . TYR A 1 556 ? -11.786 13.466 -8.737 1.00 82.19 556 TYR A N 1
ATOM 4394 C CA . TYR A 1 556 ? -11.851 14.551 -9.726 1.00 82.19 556 TYR A CA 1
ATOM 4395 C C . TYR A 1 556 ? -10.788 15.643 -9.519 1.00 82.19 556 TYR A C 1
ATOM 4397 O O . TYR A 1 556 ? -10.320 16.244 -10.483 1.00 82.19 556 TYR A O 1
ATOM 4405 N N . PHE A 1 557 ? -10.430 15.946 -8.268 1.00 85.12 557 PHE A N 1
ATOM 4406 C CA . PHE A 1 557 ? -9.431 16.970 -7.967 1.00 85.12 557 PHE A CA 1
ATOM 4407 C C . PHE A 1 557 ? -8.022 16.542 -8.395 1.00 85.12 557 PHE A C 1
ATOM 4409 O O . PHE A 1 557 ? -7.265 17.376 -8.890 1.00 85.12 557 PHE A O 1
ATOM 4416 N N . PHE A 1 558 ? -7.678 15.264 -8.214 1.00 83.12 558 PHE A N 1
ATOM 4417 C CA . PHE A 1 558 ? -6.358 14.738 -8.569 1.00 83.12 558 PHE A CA 1
ATOM 4418 C C . PHE A 1 558 ? -6.238 14.326 -10.038 1.00 83.12 558 PHE A C 1
ATOM 4420 O O . PHE A 1 558 ? -5.152 14.457 -10.598 1.00 83.12 558 PHE A O 1
ATOM 4427 N N . ASP A 1 559 ? -7.331 13.897 -10.674 1.00 78.69 559 ASP A N 1
ATOM 4428 C CA . ASP A 1 559 ? -7.350 13.579 -12.101 1.00 78.69 559 ASP A CA 1
ATOM 4429 C C . ASP A 1 559 ? -8.591 14.172 -12.803 1.00 78.69 559 ASP A C 1
ATOM 4431 O O . ASP A 1 559 ? -9.634 13.522 -12.949 1.00 78.69 559 ASP A O 1
ATOM 4435 N N . PRO A 1 560 ? -8.502 15.434 -13.269 1.00 72.12 560 PRO A N 1
ATOM 4436 C CA . PRO A 1 560 ? -9.608 16.095 -13.955 1.00 72.12 560 PRO A CA 1
ATOM 4437 C C . PRO A 1 560 ? -9.863 15.531 -15.364 1.00 72.12 560 PRO A C 1
ATOM 4439 O O . PRO A 1 560 ? -10.926 15.782 -15.942 1.00 72.12 560 PRO A O 1
ATOM 4442 N N . THR A 1 561 ? -8.922 14.768 -15.937 1.00 67.69 561 THR A N 1
ATOM 4443 C CA . THR A 1 561 ? -9.009 14.289 -17.327 1.00 67.69 561 THR A CA 1
ATOM 4444 C C . THR A 1 561 ? -10.034 13.167 -17.503 1.00 67.69 561 THR A C 1
ATOM 4446 O O . THR A 1 561 ? -10.674 13.091 -18.558 1.00 67.69 561 THR A O 1
ATOM 4449 N N . LEU A 1 562 ? -10.297 12.401 -16.437 1.00 61.91 562 LEU A N 1
ATOM 4450 C CA . LEU A 1 562 ? -11.250 11.282 -16.378 1.00 61.91 562 LEU A CA 1
ATOM 4451 C C . LEU A 1 562 ? -12.709 11.657 -16.696 1.00 61.91 562 LEU A C 1
ATOM 4453 O O . LEU A 1 562 ? -13.511 10.784 -17.010 1.00 61.91 562 LEU A O 1
ATOM 4457 N N . THR A 1 563 ? -13.071 12.943 -16.639 1.00 50.38 563 THR A N 1
ATOM 4458 C CA . THR A 1 563 ? -14.451 13.421 -16.873 1.00 50.38 563 THR A CA 1
ATOM 4459 C C . THR A 1 563 ? -14.634 14.189 -18.179 1.00 50.38 563 THR A C 1
ATOM 4461 O O . THR A 1 563 ? -15.730 14.688 -18.458 1.00 50.38 563 THR A O 1
ATOM 4464 N N . THR A 1 564 ? -13.589 14.293 -19.008 1.00 55.47 564 THR A N 1
ATOM 4465 C CA . THR A 1 564 ? -13.751 14.916 -20.325 1.00 55.47 564 THR A CA 1
ATOM 4466 C C . THR A 1 564 ? -14.723 14.086 -21.180 1.00 55.47 564 THR A C 1
ATOM 4468 O O . THR A 1 564 ? -14.561 12.866 -21.276 1.00 55.47 564 THR A O 1
ATOM 4471 N N . PRO A 1 565 ? -15.715 14.717 -21.849 1.00 49.91 565 PRO A N 1
ATOM 4472 C CA . PRO A 1 565 ? -16.720 14.020 -22.666 1.00 49.91 565 PRO A CA 1
ATOM 4473 C C . PRO A 1 565 ? -16.136 13.133 -23.775 1.00 49.91 565 PRO A C 1
ATOM 4475 O O . PRO A 1 565 ? -16.845 12.303 -24.331 1.00 49.91 565 PRO A O 1
ATOM 4478 N N . GLN A 1 566 ? -14.857 13.332 -24.108 1.00 52.50 566 GLN A N 1
ATOM 4479 C CA . GLN A 1 566 ? -14.124 12.603 -25.138 1.00 52.50 566 GLN A CA 1
ATOM 4480 C C . GLN A 1 566 ? -13.556 11.249 -24.674 1.00 52.50 566 GLN A C 1
ATOM 4482 O O . GLN A 1 566 ? -13.254 10.431 -25.539 1.00 52.50 566 GLN A O 1
ATOM 4487 N N . HIS A 1 567 ? -13.420 10.992 -23.362 1.00 54.97 567 HIS A N 1
ATOM 4488 C CA . HIS A 1 567 ? -12.771 9.772 -22.849 1.00 54.97 567 HIS A CA 1
ATOM 4489 C C . HIS A 1 567 ? -13.725 8.827 -22.091 1.00 54.97 567 HIS A C 1
ATOM 4491 O O . HIS A 1 567 ? -13.711 7.637 -22.385 1.00 54.97 567 HIS A O 1
ATOM 4497 N N . CYS A 1 568 ? -14.592 9.324 -21.194 1.00 61.50 568 CYS A N 1
ATOM 4498 C CA . CYS A 1 568 ? -15.628 8.520 -20.512 1.00 61.50 568 CYS A CA 1
ATOM 4499 C C . CYS A 1 568 ? -16.856 9.398 -20.150 1.00 61.50 568 CYS A C 1
ATOM 4501 O O . CYS A 1 568 ? -16.869 10.037 -19.095 1.00 61.50 568 CYS A O 1
ATOM 4503 N N . PRO A 1 569 ? -17.906 9.493 -20.993 1.00 57.03 569 PRO A N 1
ATOM 4504 C CA . PRO A 1 569 ? -19.048 10.367 -20.718 1.00 57.03 569 PRO A CA 1
ATOM 4505 C C . PRO A 1 569 ? -20.048 9.763 -19.711 1.00 57.03 569 PRO A C 1
ATOM 4507 O O . PRO A 1 569 ? -20.740 8.788 -19.999 1.00 57.03 569 PRO A O 1
ATOM 4510 N N . GLY A 1 570 ? -20.210 10.408 -18.551 1.00 63.72 570 GLY A N 1
ATOM 4511 C CA . GLY A 1 570 ? -21.356 10.216 -17.649 1.00 63.72 570 GLY A CA 1
ATOM 4512 C C . GLY A 1 570 ? -21.602 8.763 -17.216 1.00 63.72 570 GLY A C 1
ATOM 4513 O O . GLY A 1 570 ? -20.768 8.154 -16.556 1.00 63.72 570 GLY A O 1
ATOM 4514 N N . LEU A 1 571 ? -22.769 8.208 -17.572 1.00 55.62 571 LEU A N 1
ATOM 4515 C CA . LEU A 1 571 ? -23.179 6.836 -17.225 1.00 55.62 571 LEU A CA 1
ATOM 4516 C C . LEU A 1 571 ? -22.365 5.739 -17.942 1.00 55.62 571 LEU A C 1
ATOM 4518 O O . LEU A 1 571 ? -22.498 4.572 -17.580 1.00 55.62 571 LEU A O 1
ATOM 4522 N N . ALA A 1 572 ? -21.499 6.084 -18.907 1.00 58.38 572 ALA A N 1
ATOM 4523 C CA . ALA A 1 572 ? -20.630 5.123 -19.594 1.00 58.38 572 ALA A CA 1
ATOM 4524 C C . ALA A 1 572 ? -19.665 4.391 -18.641 1.00 58.38 572 ALA A C 1
ATOM 4526 O O . ALA A 1 572 ? -19.248 3.277 -18.941 1.00 58.38 572 ALA A O 1
ATOM 4527 N N . VAL A 1 573 ? -19.380 4.963 -17.464 1.00 59.78 573 VAL A N 1
ATOM 4528 C CA . VAL A 1 573 ? -18.602 4.318 -16.389 1.00 59.78 573 VAL A CA 1
ATOM 4529 C C . VAL A 1 573 ? -19.264 3.024 -15.890 1.00 59.78 573 VAL A C 1
ATOM 4531 O O . VAL A 1 573 ? -18.575 2.132 -15.419 1.00 59.78 573 VAL A O 1
ATOM 4534 N N . ILE A 1 574 ? -20.589 2.887 -16.013 1.00 60.78 574 ILE A N 1
ATOM 4535 C CA . ILE A 1 574 ? -21.328 1.685 -15.584 1.00 60.78 574 ILE A CA 1
ATOM 4536 C C . ILE A 1 574 ? -21.358 0.622 -16.700 1.00 60.78 574 ILE A C 1
ATOM 4538 O O . ILE A 1 574 ? -21.497 -0.563 -16.415 1.00 60.78 574 ILE A O 1
ATOM 4542 N N . GLY A 1 575 ? -21.222 1.036 -17.965 1.00 59.09 575 GLY A N 1
ATOM 4543 C CA . GLY A 1 575 ? -21.341 0.158 -19.137 1.00 59.09 575 GLY A CA 1
ATOM 4544 C C . GLY A 1 575 ? -20.018 -0.295 -19.760 1.00 59.09 575 GLY A C 1
ATOM 4545 O O . GLY A 1 575 ? -20.033 -1.204 -20.582 1.00 59.09 575 GLY A O 1
ATOM 4546 N N . ASN A 1 576 ? -18.887 0.319 -19.396 1.00 71.06 576 ASN A N 1
ATOM 4547 C CA . ASN A 1 576 ? -17.567 0.001 -19.944 1.00 71.06 576 ASN A CA 1
ATOM 4548 C C . ASN A 1 576 ? -16.577 -0.330 -18.815 1.00 71.06 576 ASN A C 1
ATOM 4550 O O . ASN A 1 576 ? -16.301 0.532 -17.977 1.00 71.06 576 ASN A O 1
ATOM 4554 N N . SER A 1 577 ? -16.031 -1.552 -18.814 1.00 67.38 577 SER A N 1
ATOM 4555 C CA . SER A 1 577 ? -15.072 -2.040 -17.810 1.00 67.38 577 SER A CA 1
ATOM 4556 C C . SER A 1 577 ? -13.816 -1.175 -17.729 1.00 67.38 577 SER A C 1
ATOM 4558 O O . SER A 1 577 ? -13.372 -0.866 -16.627 1.00 67.38 577 SER A O 1
ATOM 4560 N N . ASP A 1 578 ? -13.319 -0.675 -18.862 1.00 69.38 578 ASP A N 1
ATOM 4561 C CA . ASP A 1 578 ? -12.119 0.172 -18.900 1.00 69.38 578 ASP A CA 1
ATOM 4562 C C . ASP A 1 578 ? -12.354 1.528 -18.220 1.00 69.38 578 ASP A C 1
ATOM 4564 O O . ASP A 1 578 ? -11.484 2.063 -17.531 1.00 69.38 578 ASP A O 1
ATOM 4568 N N . CYS A 1 579 ? -13.551 2.100 -18.388 1.00 72.44 579 CYS A N 1
ATOM 4569 C CA . CYS A 1 579 ? -13.929 3.331 -17.692 1.00 72.44 579 CYS A CA 1
ATOM 4570 C C . CYS A 1 579 ? -14.236 3.065 -16.209 1.00 72.44 579 CYS A C 1
ATOM 4572 O O . CYS A 1 579 ? -13.952 3.920 -15.370 1.00 72.44 579 CYS A O 1
ATOM 4574 N N . ALA A 1 580 ? -14.806 1.901 -15.880 1.00 71.50 580 ALA A N 1
ATOM 4575 C CA . ALA A 1 580 ? -15.098 1.498 -14.505 1.00 71.50 580 ALA A CA 1
ATOM 4576 C C . ALA A 1 580 ? -13.819 1.298 -13.674 1.00 71.50 580 ALA A C 1
ATOM 4578 O O . ALA A 1 580 ? -13.780 1.751 -12.527 1.00 71.50 580 ALA A O 1
ATOM 4579 N N . GLY A 1 581 ? -12.786 0.681 -14.263 1.00 71.00 581 GLY A N 1
ATOM 4580 C CA . GLY A 1 581 ? -11.467 0.491 -13.654 1.00 71.00 581 GLY A CA 1
ATOM 4581 C C . GLY A 1 581 ? -10.768 1.822 -13.385 1.00 71.00 581 GLY A C 1
ATOM 4582 O O . GLY A 1 581 ? -10.474 2.142 -12.235 1.00 71.00 581 GLY A O 1
ATOM 4583 N N . ARG A 1 582 ? -10.650 2.680 -14.410 1.00 73.00 582 ARG A N 1
ATOM 4584 C CA . ARG A 1 582 ? -9.991 3.997 -14.290 1.00 73.00 582 ARG A CA 1
ATOM 4585 C C . ARG A 1 582 ? -10.666 4.964 -13.317 1.00 73.00 582 ARG A C 1
ATOM 4587 O O . ARG A 1 582 ? -9.996 5.820 -12.749 1.00 73.00 582 ARG A O 1
ATOM 4594 N N . PHE A 1 583 ? -11.985 4.871 -13.150 1.00 75.25 583 PHE A N 1
ATOM 4595 C CA . PHE A 1 583 ? -12.736 5.702 -12.202 1.00 75.25 583 PHE A CA 1
ATOM 4596 C C . PHE A 1 583 ? -12.807 5.090 -10.787 1.00 75.25 583 PHE A C 1
ATOM 4598 O O . PHE A 1 583 ? -13.391 5.695 -9.888 1.00 75.25 583 PHE A O 1
ATOM 4605 N N . ASP A 1 584 ? -12.251 3.889 -10.582 1.00 82.50 584 ASP A N 1
ATOM 4606 C CA . ASP A 1 584 ? -12.414 3.079 -9.369 1.00 82.50 584 ASP A CA 1
ATOM 4607 C C . ASP A 1 584 ? -13.887 2.984 -8.915 1.00 82.50 584 ASP A C 1
ATOM 4609 O O . ASP A 1 584 ? -14.270 3.306 -7.785 1.00 82.50 584 ASP A O 1
ATOM 4613 N N . LEU A 1 585 ? -14.778 2.583 -9.826 1.00 83.88 585 LEU A N 1
ATOM 4614 C CA . LEU A 1 585 ? -16.212 2.513 -9.522 1.00 83.88 585 LEU A CA 1
ATOM 4615 C C . LEU A 1 585 ? -16.502 1.561 -8.345 1.00 83.88 585 LEU A C 1
ATOM 4617 O O . LEU A 1 585 ? -17.368 1.840 -7.511 1.00 83.88 585 LEU A O 1
ATOM 4621 N N . VAL A 1 586 ? -15.770 0.445 -8.276 1.00 87.00 586 VAL A N 1
ATOM 4622 C CA . VAL A 1 586 ? -15.921 -0.576 -7.231 1.00 87.00 586 VAL A CA 1
ATOM 4623 C C . VAL A 1 586 ? -15.604 0.006 -5.854 1.00 87.00 586 VAL A C 1
ATOM 4625 O O . VAL A 1 586 ? -16.417 -0.162 -4.938 1.00 87.00 586 VAL A O 1
ATOM 4628 N N . GLY A 1 587 ? -14.496 0.739 -5.706 1.00 88.31 587 GLY A N 1
ATOM 4629 C CA . GLY A 1 587 ? -14.129 1.356 -4.434 1.00 88.31 587 GLY A CA 1
ATOM 4630 C C . GLY A 1 587 ? -15.136 2.392 -3.959 1.00 88.31 587 GLY A C 1
ATOM 4631 O O . GLY A 1 587 ? -15.565 2.350 -2.802 1.00 88.31 587 GLY A O 1
ATOM 4632 N N . HIS A 1 588 ? -15.631 3.242 -4.862 1.00 90.62 588 HIS A N 1
ATOM 4633 C CA . HIS A 1 588 ? -16.677 4.215 -4.539 1.00 90.62 588 HIS A CA 1
ATOM 4634 C C . HIS A 1 588 ? -17.968 3.551 -4.037 1.00 90.62 588 HIS A C 1
ATOM 4636 O O . HIS A 1 588 ? -18.530 3.970 -3.019 1.00 90.62 588 HIS A O 1
ATOM 4642 N N . LEU A 1 589 ? -18.437 2.500 -4.718 1.00 90.44 589 LEU A N 1
ATOM 4643 C CA . LEU A 1 589 ? -19.651 1.779 -4.326 1.00 90.44 589 LEU A CA 1
ATOM 4644 C C . LEU A 1 589 ? -19.479 1.068 -2.981 1.00 90.44 589 LEU A C 1
ATOM 4646 O O . LEU A 1 589 ? -20.350 1.176 -2.113 1.00 90.44 589 LEU A O 1
ATOM 4650 N N . LEU A 1 590 ? -18.352 0.382 -2.777 1.00 92.00 590 LEU A N 1
ATOM 4651 C CA . LEU A 1 590 ? -18.057 -0.295 -1.514 1.00 92.00 590 LEU A CA 1
ATOM 4652 C C . LEU A 1 590 ? -17.963 0.701 -0.357 1.00 92.00 590 LEU A C 1
ATOM 4654 O O . LEU A 1 590 ? -18.547 0.457 0.700 1.00 92.00 590 LEU A O 1
ATOM 4658 N N . LEU A 1 591 ? -17.319 1.850 -0.561 1.00 93.88 591 LEU A N 1
ATOM 4659 C CA . LEU A 1 591 ? -17.236 2.906 0.444 1.00 93.88 591 LEU A CA 1
ATOM 4660 C C . LEU A 1 591 ? -18.626 3.450 0.822 1.00 93.88 591 LEU A C 1
ATOM 4662 O O . LEU A 1 591 ? -18.923 3.614 2.009 1.00 93.88 591 LEU A O 1
ATOM 4666 N N . MET A 1 592 ? -19.505 3.674 -0.161 1.00 93.56 592 MET A N 1
ATOM 4667 C CA . MET A 1 592 ? -20.893 4.090 0.084 1.00 93.56 592 MET A CA 1
ATOM 4668 C C . MET A 1 592 ? -21.686 3.030 0.859 1.00 93.56 592 MET A C 1
ATOM 4670 O O . MET A 1 592 ? -22.412 3.370 1.798 1.00 93.56 592 MET A O 1
ATOM 4674 N N . VAL A 1 593 ? -21.533 1.749 0.508 1.00 92.62 593 VAL A N 1
ATOM 4675 C CA . VAL A 1 593 ? -22.182 0.632 1.214 1.00 92.62 593 VAL A CA 1
ATOM 4676 C C . VAL A 1 593 ? -21.675 0.531 2.652 1.00 92.62 593 VAL A C 1
ATOM 4678 O O . VAL A 1 593 ? -22.485 0.410 3.570 1.00 92.62 593 VAL A O 1
ATOM 4681 N N . LEU A 1 594 ? -20.365 0.639 2.883 1.00 92.62 594 LEU A N 1
ATOM 4682 C CA . LEU A 1 594 ? -19.789 0.628 4.230 1.00 92.62 594 LEU A CA 1
ATOM 4683 C C . LEU A 1 594 ? -20.284 1.812 5.067 1.00 92.62 594 LEU A C 1
ATOM 4685 O O . LEU A 1 594 ? -20.641 1.620 6.228 1.00 92.62 594 LEU A O 1
ATOM 4689 N N . ALA A 1 595 ? -20.375 3.012 4.487 1.00 93.31 595 ALA A N 1
ATOM 4690 C CA . ALA A 1 595 ? -20.928 4.186 5.163 1.00 93.31 595 ALA A CA 1
ATOM 4691 C C . ALA A 1 595 ? -22.417 4.006 5.519 1.00 93.31 595 ALA A C 1
ATOM 4693 O O . ALA A 1 595 ? -22.832 4.329 6.636 1.00 93.31 595 ALA A O 1
ATOM 4694 N N . PHE A 1 596 ? -23.213 3.432 4.607 1.00 93.19 596 PHE A N 1
ATOM 4695 C CA . PHE A 1 596 ? -24.608 3.074 4.876 1.00 93.19 596 PHE A CA 1
ATOM 4696 C C . PHE A 1 596 ? -24.717 2.052 6.009 1.00 93.19 596 PHE A C 1
ATOM 4698 O O . PHE A 1 596 ? -25.500 2.245 6.938 1.00 93.19 596 PHE A O 1
ATOM 4705 N N . LEU A 1 597 ? -23.931 0.974 5.952 1.00 89.81 597 LEU A N 1
ATOM 4706 C CA . LEU A 1 597 ? -23.946 -0.072 6.969 1.00 89.81 597 LEU A CA 1
ATOM 4707 C C . LEU A 1 597 ? -23.503 0.475 8.329 1.00 89.81 597 LEU A C 1
ATOM 4709 O O . LEU A 1 597 ? -24.138 0.161 9.331 1.00 89.81 597 LEU A O 1
ATOM 4713 N N . ALA A 1 598 ? -22.483 1.334 8.371 1.00 89.94 598 ALA A N 1
ATOM 4714 C CA . ALA A 1 598 ? -21.986 1.944 9.601 1.00 89.94 598 ALA A CA 1
ATOM 4715 C C . ALA A 1 598 ? -23.065 2.763 10.329 1.00 89.94 598 ALA A C 1
ATOM 4717 O O . ALA A 1 598 ? -23.331 2.519 11.506 1.00 89.94 598 ALA A O 1
ATOM 4718 N N . ALA A 1 599 ? -23.708 3.704 9.633 1.00 89.12 599 ALA A N 1
ATOM 4719 C CA . ALA A 1 599 ? -24.693 4.604 10.239 1.00 89.12 599 ALA A CA 1
ATOM 4720 C C . ALA A 1 599 ? -26.110 3.998 10.317 1.00 89.12 599 ALA A C 1
ATOM 4722 O O . ALA A 1 599 ? -26.864 4.267 11.250 1.00 89.12 599 ALA A O 1
ATOM 4723 N N . GLY A 1 600 ? -26.495 3.180 9.338 1.00 84.50 600 GLY A N 1
ATOM 4724 C CA . GLY A 1 600 ? -27.859 2.668 9.197 1.00 84.50 600 GLY A CA 1
ATOM 4725 C C . GLY A 1 600 ? -28.118 1.323 9.873 1.00 84.50 600 GLY A C 1
ATOM 4726 O O . GLY A 1 600 ? -29.246 1.087 10.305 1.00 84.50 600 GLY A O 1
ATOM 4727 N N . VAL A 1 601 ? -27.110 0.444 9.958 1.00 82.69 601 VAL A N 1
ATOM 4728 C CA . VAL A 1 601 ? -27.296 -0.966 10.358 1.00 82.69 601 VAL A CA 1
ATOM 4729 C C . VAL A 1 601 ? -26.475 -1.339 11.594 1.00 82.69 601 VAL A C 1
ATOM 4731 O O . VAL A 1 601 ? -27.023 -1.861 12.558 1.00 82.69 601 VAL A O 1
ATOM 4734 N N . PHE A 1 602 ? -25.167 -1.077 11.588 1.00 80.25 602 PHE A N 1
ATOM 4735 C CA . PHE A 1 602 ? -24.238 -1.535 12.625 1.00 80.25 602 PHE A CA 1
ATOM 4736 C C . PHE A 1 602 ? -24.180 -0.640 13.861 1.00 80.25 602 PHE A C 1
ATOM 4738 O O . PHE A 1 602 ? -23.650 -1.073 14.877 1.00 80.25 602 PHE A O 1
ATOM 4745 N N . GLY A 1 603 ? -24.736 0.572 13.818 1.00 64.81 603 GLY A N 1
ATOM 4746 C CA . GLY A 1 603 ? -24.789 1.452 14.988 1.00 64.81 603 GLY A CA 1
ATOM 4747 C C . GLY A 1 603 ? -25.730 0.978 16.107 1.00 64.81 603 GLY A C 1
ATOM 4748 O O . GLY A 1 603 ? -25.932 1.721 17.067 1.00 64.81 603 GLY A O 1
ATOM 4749 N N . ASP A 1 604 ? -26.391 -0.175 15.972 1.00 65.00 604 ASP A N 1
ATOM 4750 C CA . ASP A 1 604 ? -27.440 -0.621 16.892 1.00 65.00 604 ASP A CA 1
ATOM 4751 C C . ASP A 1 604 ? -26.912 -1.016 18.288 1.00 65.00 604 ASP A C 1
ATOM 4753 O O . ASP A 1 604 ? -25.842 -1.606 18.435 1.00 65.00 604 ASP A O 1
ATOM 4757 N N . LEU A 1 605 ? -27.686 -0.681 19.327 1.00 50.28 605 LEU A N 1
ATOM 4758 C CA . LEU A 1 605 ? -27.432 -1.076 20.721 1.00 50.28 605 LEU A CA 1
ATOM 4759 C C . LEU A 1 605 ? -27.667 -2.595 20.901 1.00 50.28 605 LEU A C 1
ATOM 4761 O O . LEU A 1 605 ? -28.435 -3.192 20.146 1.00 50.28 605 LEU A O 1
ATOM 4765 N N . PRO A 1 606 ? -27.017 -3.250 21.884 1.00 46.62 606 PRO A N 1
ATOM 4766 C CA . PRO A 1 606 ? -26.862 -4.701 21.900 1.00 46.62 606 PRO A CA 1
ATOM 4767 C C . PRO A 1 606 ? -28.183 -5.473 22.038 1.00 46.62 606 PRO A C 1
ATOM 4769 O O . PRO A 1 606 ? -29.011 -5.189 22.899 1.00 46.62 606 PRO A O 1
ATOM 4772 N N . GLU A 1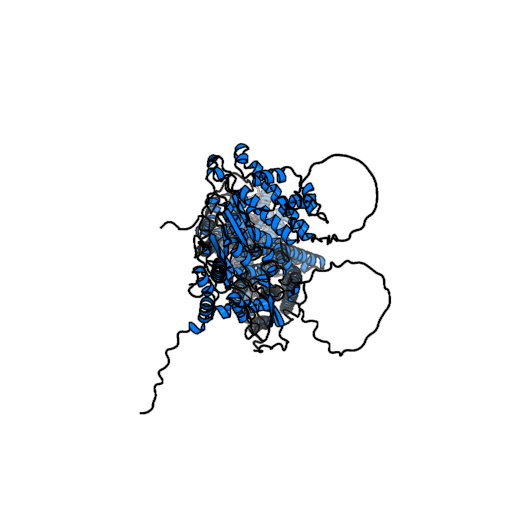 607 ? -28.293 -6.499 21.188 1.00 42.94 607 GLU A N 1
ATOM 4773 C CA . GLU A 1 607 ? -28.926 -7.827 21.330 1.00 42.94 607 GLU A CA 1
ATOM 4774 C C . GLU A 1 607 ? -30.397 -7.972 21.766 1.00 42.94 607 GLU A C 1
ATOM 4776 O O . GLU A 1 607 ? -31.002 -8.981 21.391 1.00 42.94 607 GLU A O 1
ATOM 4781 N N . ARG A 1 608 ? -31.039 -6.983 22.404 1.00 39.50 608 ARG A N 1
ATOM 4782 C CA . ARG A 1 608 ? -32.473 -7.043 22.771 1.00 39.50 608 ARG A CA 1
ATOM 4783 C C . ARG A 1 608 ? -33.407 -7.206 21.568 1.00 39.50 608 ARG A C 1
ATOM 4785 O O . ARG A 1 608 ? -34.505 -7.731 21.697 1.00 39.50 608 ARG A O 1
ATOM 4792 N N . THR A 1 609 ? -32.969 -6.817 20.374 1.00 38.31 609 THR A N 1
ATOM 4793 C CA . THR A 1 609 ? -33.761 -6.890 19.138 1.00 38.31 609 THR A CA 1
ATOM 4794 C C . THR A 1 609 ? -33.450 -8.100 18.258 1.00 38.31 609 THR A C 1
ATOM 4796 O O . THR A 1 609 ? -34.160 -8.305 17.270 1.00 38.31 609 THR A O 1
ATOM 4799 N N . ARG A 1 610 ? -32.488 -8.981 18.598 1.00 41.00 610 ARG A N 1
ATOM 4800 C CA . ARG A 1 610 ? -32.281 -10.214 17.802 1.00 41.00 610 ARG A CA 1
ATOM 4801 C C . ARG A 1 610 ? -33.490 -11.153 17.857 1.00 41.00 610 ARG A C 1
ATOM 4803 O O . ARG A 1 610 ? -33.799 -11.791 16.852 1.00 41.00 610 ARG A O 1
ATOM 4810 N N . ALA A 1 611 ? -34.245 -11.155 18.959 1.00 38.31 611 ALA A N 1
ATOM 4811 C CA . ALA A 1 611 ? -35.528 -11.857 19.035 1.00 38.31 611 ALA A CA 1
ATOM 4812 C C . ALA A 1 611 ? -36.579 -11.270 18.066 1.00 38.31 611 ALA A C 1
ATOM 4814 O O . ALA A 1 611 ? -37.381 -12.016 17.505 1.00 38.31 611 ALA A O 1
ATOM 4815 N N . MET A 1 612 ? -36.528 -9.963 17.772 1.00 36.78 612 MET A N 1
ATOM 4816 C CA . MET A 1 612 ? -37.369 -9.318 16.752 1.00 36.78 612 MET A CA 1
ATOM 4817 C C . MET A 1 612 ? -36.846 -9.483 15.317 1.00 36.78 612 MET A C 1
ATOM 4819 O O . MET A 1 612 ? -37.654 -9.503 14.394 1.00 36.78 612 MET A O 1
ATOM 4823 N N . LEU A 1 613 ? -35.541 -9.678 15.101 1.00 40.25 613 LEU A N 1
ATOM 4824 C CA . LEU A 1 613 ? -34.977 -10.009 13.781 1.00 40.25 613 LEU A CA 1
ATOM 4825 C C . LEU A 1 613 ? -35.379 -11.407 13.288 1.00 40.25 613 LEU A C 1
ATOM 4827 O O . LEU A 1 613 ? -35.391 -11.635 12.085 1.00 40.25 613 LEU A O 1
ATOM 4831 N N . SER A 1 614 ? -35.813 -12.304 14.182 1.00 40.59 614 SER A N 1
ATOM 4832 C CA . SER A 1 614 ? -36.510 -13.539 13.782 1.00 40.59 614 SER A CA 1
ATOM 4833 C C . SER A 1 614 ? -37.909 -13.288 13.188 1.00 40.59 614 SER A C 1
ATOM 4835 O O . SER A 1 614 ? -38.490 -14.182 12.576 1.00 40.59 614 SER A O 1
ATOM 4837 N N . LYS A 1 615 ? -38.451 -12.071 13.359 1.00 40.00 615 LYS A N 1
ATOM 4838 C CA . LYS A 1 615 ? -39.780 -11.646 12.890 1.00 40.00 615 LYS A CA 1
ATOM 4839 C C . LYS A 1 615 ? -39.749 -10.495 11.882 1.00 40.00 615 LYS A C 1
ATOM 4841 O O . LYS A 1 615 ? -40.804 -10.148 11.352 1.00 40.00 615 LYS A O 1
ATOM 4846 N N . LEU A 1 616 ? -38.586 -9.911 11.585 1.00 37.25 616 LEU A N 1
ATOM 4847 C CA . LEU A 1 616 ? -38.460 -9.004 10.449 1.00 37.25 616 LEU A CA 1
ATOM 4848 C C . LEU A 1 616 ? -38.419 -9.865 9.181 1.00 37.25 616 LEU A C 1
ATOM 4850 O O . LEU A 1 616 ? -37.592 -10.776 9.114 1.00 37.25 616 LEU A O 1
ATOM 4854 N N . PRO A 1 617 ? -39.282 -9.624 8.178 1.00 37.56 617 PRO A N 1
ATOM 4855 C CA . PRO A 1 617 ? -39.212 -10.375 6.939 1.00 37.56 617 PRO A CA 1
ATOM 4856 C C . PRO A 1 617 ? -37.819 -10.150 6.352 1.00 37.56 617 PRO A C 1
ATOM 4858 O O . PRO A 1 617 ? -37.440 -9.017 6.047 1.00 37.56 617 PRO A O 1
ATOM 4861 N N . THR A 1 618 ? -37.066 -11.241 6.211 1.00 46.31 618 THR A N 1
ATOM 4862 C CA . THR A 1 618 ? -35.730 -11.333 5.597 1.00 46.31 618 THR A CA 1
ATOM 4863 C C . THR A 1 618 ? -35.618 -10.520 4.308 1.00 46.31 618 THR A C 1
ATOM 4865 O O . THR A 1 618 ? -34.552 -9.994 4.002 1.00 46.31 618 THR A O 1
ATOM 4868 N N . HIS A 1 619 ? -36.749 -10.313 3.635 1.00 40.56 619 HIS A N 1
ATOM 4869 C CA . HIS A 1 619 ? -36.929 -9.438 2.492 1.00 40.56 619 HIS A CA 1
ATOM 4870 C C . HIS A 1 619 ? -36.395 -8.013 2.676 1.00 40.56 619 HIS A C 1
ATOM 4872 O O . HIS A 1 619 ? -35.722 -7.573 1.764 1.00 40.56 619 HIS A O 1
ATOM 4878 N N . ALA A 1 620 ? -36.581 -7.309 3.802 1.00 39.62 620 ALA A N 1
ATOM 4879 C CA . ALA A 1 620 ? -36.235 -5.877 3.899 1.00 39.62 620 ALA A CA 1
ATOM 4880 C C . ALA A 1 620 ? -34.717 -5.590 3.847 1.00 39.62 620 ALA A C 1
ATOM 4882 O O . ALA A 1 620 ? -34.269 -4.677 3.147 1.00 39.62 620 ALA A O 1
ATOM 4883 N N . ALA A 1 621 ? -33.918 -6.402 4.546 1.00 39.09 621 ALA A N 1
ATOM 4884 C CA . ALA A 1 621 ? -32.459 -6.312 4.514 1.00 39.09 621 ALA A CA 1
ATOM 4885 C C . ALA A 1 621 ? -31.906 -6.815 3.172 1.00 39.09 621 ALA A C 1
ATOM 4887 O O . ALA A 1 621 ? -31.033 -6.175 2.590 1.00 39.09 621 ALA A O 1
ATOM 4888 N N . THR A 1 622 ? -32.479 -7.894 2.619 1.00 44.28 622 THR A N 1
ATOM 4889 C CA . THR A 1 622 ? -32.113 -8.353 1.273 1.00 44.28 622 THR A CA 1
ATOM 4890 C C . THR A 1 622 ? -32.531 -7.367 0.187 1.00 44.28 622 THR A C 1
ATOM 4892 O O . THR A 1 622 ? -31.784 -7.210 -0.761 1.00 44.28 622 THR A O 1
ATOM 4895 N N . THR A 1 623 ? -33.650 -6.646 0.316 1.00 42.91 623 THR A N 1
ATOM 4896 C CA . THR A 1 623 ? -34.097 -5.651 -0.672 1.00 42.91 623 THR A CA 1
ATOM 4897 C C . THR A 1 623 ? -33.275 -4.377 -0.608 1.00 42.91 623 THR A C 1
ATOM 4899 O O . THR A 1 623 ? -33.029 -3.800 -1.652 1.00 42.91 623 THR A O 1
ATOM 4902 N N . ALA A 1 624 ? -32.802 -3.947 0.567 1.00 44.44 624 ALA A N 1
ATOM 4903 C CA . ALA A 1 624 ? -31.898 -2.797 0.668 1.00 44.44 624 ALA A CA 1
ATOM 4904 C C . ALA A 1 624 ? -30.508 -3.118 0.091 1.00 44.44 624 ALA A C 1
ATOM 4906 O O . ALA A 1 624 ? -29.933 -2.300 -0.622 1.00 44.44 624 ALA A O 1
ATOM 4907 N N . VAL A 1 625 ? -30.012 -4.340 0.326 1.00 43.72 625 VAL A N 1
ATOM 4908 C CA . VAL A 1 625 ? -28.784 -4.853 -0.299 1.00 43.72 625 VAL A CA 1
ATOM 4909 C C . VAL A 1 625 ? -28.978 -5.067 -1.809 1.00 43.72 625 VAL A C 1
ATOM 4911 O O . VAL A 1 625 ? -28.112 -4.673 -2.578 1.00 43.72 625 VAL A O 1
ATOM 4914 N N . LEU A 1 626 ? -30.131 -5.574 -2.268 1.00 44.16 626 LEU A N 1
ATOM 4915 C CA . LEU A 1 626 ? -30.457 -5.695 -3.699 1.00 44.16 626 LEU A CA 1
ATOM 4916 C C . LEU A 1 626 ? -30.660 -4.337 -4.391 1.00 44.16 626 LEU A C 1
ATOM 4918 O O . LEU A 1 626 ? -30.300 -4.216 -5.555 1.00 44.16 626 LEU A O 1
ATOM 4922 N N . LEU A 1 627 ? -31.203 -3.319 -3.712 1.00 44.50 627 LEU A N 1
ATOM 4923 C CA . LEU A 1 627 ? -31.336 -1.963 -4.263 1.00 44.50 627 LEU A CA 1
ATOM 4924 C C . LEU A 1 627 ? -29.986 -1.235 -4.337 1.00 44.50 627 LEU A C 1
ATOM 4926 O O . LEU A 1 627 ? -29.773 -0.468 -5.270 1.00 44.50 627 LEU A O 1
ATOM 4930 N N . ALA A 1 628 ? -29.062 -1.499 -3.406 1.00 41.75 628 ALA A N 1
ATOM 4931 C CA . ALA A 1 628 ? -27.687 -0.993 -3.474 1.00 41.75 628 ALA A CA 1
ATOM 4932 C C . ALA A 1 628 ? -26.827 -1.742 -4.515 1.00 41.75 628 ALA A C 1
ATOM 4934 O O . ALA A 1 628 ? -25.911 -1.157 -5.085 1.00 41.75 628 ALA A O 1
ATOM 4935 N N . LEU A 1 629 ? -27.151 -3.010 -4.804 1.00 38.50 629 LEU A N 1
ATOM 4936 C CA . LEU A 1 629 ? -26.522 -3.834 -5.849 1.00 38.50 629 LEU A CA 1
ATOM 4937 C C . LEU A 1 629 ? -27.213 -3.722 -7.224 1.00 38.50 629 LEU A C 1
ATOM 4939 O O . LEU A 1 629 ? -26.755 -4.319 -8.199 1.00 38.50 629 LEU A O 1
ATOM 4943 N N . MET A 1 630 ? -28.289 -2.939 -7.343 1.00 39.09 630 MET A N 1
ATOM 4944 C CA . MET A 1 630 ? -29.033 -2.765 -8.594 1.00 39.09 630 MET A CA 1
ATOM 4945 C C . MET A 1 630 ? -28.344 -1.955 -9.716 1.00 39.09 630 MET A C 1
ATOM 4947 O O . MET A 1 630 ? -28.908 -1.955 -10.810 1.00 39.09 630 MET A O 1
ATOM 4951 N N . PRO A 1 631 ? -27.146 -1.335 -9.570 1.00 41.31 631 PRO A N 1
ATOM 4952 C CA . PRO A 1 631 ? -26.389 -0.890 -10.741 1.00 41.31 631 PRO A CA 1
ATOM 4953 C C . PRO A 1 631 ? -25.624 -2.030 -11.437 1.00 41.31 631 PRO A C 1
ATOM 4955 O O . PRO A 1 631 ? -25.152 -1.834 -12.547 1.00 41.31 631 PRO A O 1
ATOM 4958 N N . LEU A 1 632 ? -25.496 -3.219 -10.826 1.00 39.44 632 LEU A N 1
ATOM 4959 C CA . LEU A 1 632 ? -24.651 -4.310 -11.348 1.00 39.44 632 LEU A CA 1
ATOM 4960 C C . LEU A 1 632 ? -25.394 -5.346 -12.212 1.00 39.44 632 LEU A C 1
ATOM 4962 O O . LEU A 1 632 ? -24.778 -6.294 -12.686 1.00 39.44 632 LEU A O 1
ATOM 4966 N N . SER A 1 633 ? -26.709 -5.210 -12.420 1.00 39.12 633 SER A N 1
ATOM 4967 C CA . SER A 1 633 ? -27.515 -6.244 -13.104 1.00 39.12 633 SER A CA 1
ATOM 4968 C C . SER A 1 633 ? -28.396 -5.751 -14.259 1.00 39.12 633 SER A C 1
ATOM 4970 O O . SER A 1 633 ? -29.194 -6.523 -14.788 1.00 39.12 633 SER A O 1
ATOM 4972 N N . GLY A 1 634 ? -28.236 -4.505 -14.712 1.00 33.47 634 GLY A N 1
ATOM 4973 C CA . GLY A 1 634 ? -29.011 -3.954 -15.824 1.00 33.47 634 GLY A CA 1
ATOM 4974 C C . GLY A 1 634 ? -28.137 -3.415 -16.952 1.00 33.47 634 GLY A C 1
ATOM 4975 O O . GLY A 1 634 ? -27.543 -2.360 -16.787 1.00 33.47 634 GLY A O 1
ATOM 4976 N N . ALA A 1 635 ? -28.182 -4.112 -18.095 1.00 31.86 635 ALA A N 1
ATOM 4977 C CA . ALA A 1 635 ? -27.761 -3.702 -19.444 1.00 31.86 635 ALA A CA 1
ATOM 4978 C C . ALA A 1 635 ? -26.433 -4.276 -19.976 1.00 31.86 635 ALA A C 1
ATOM 4980 O O . ALA A 1 635 ? -25.573 -3.555 -20.461 1.00 31.86 635 ALA A O 1
ATOM 4981 N N . TRP A 1 636 ? -26.347 -5.609 -20.048 1.00 35.06 636 TRP A N 1
ATOM 4982 C CA . TRP A 1 636 ? -25.686 -6.253 -21.190 1.00 35.06 636 TRP A CA 1
ATOM 4983 C C . TRP A 1 636 ? -26.666 -6.209 -22.369 1.00 35.06 636 TRP A C 1
ATOM 4985 O O . TRP A 1 636 ? -27.334 -7.192 -22.685 1.00 35.06 636 TRP A O 1
ATOM 4995 N N . ALA A 1 637 ? -26.839 -5.020 -22.945 1.00 31.31 637 ALA A N 1
ATOM 4996 C CA . ALA A 1 637 ? -27.443 -4.861 -24.256 1.00 31.31 637 ALA A CA 1
ATOM 4997 C C . ALA A 1 637 ? -26.290 -4.767 -25.252 1.00 31.31 637 ALA A C 1
ATOM 4999 O O . ALA A 1 637 ? -25.504 -3.828 -25.257 1.00 31.31 637 ALA A O 1
ATOM 5000 N N . GLN A 1 638 ? -26.179 -5.827 -26.033 1.00 40.16 638 GLN A N 1
ATOM 5001 C CA . GLN A 1 638 ? -25.343 -5.956 -27.206 1.00 40.16 638 GLN A CA 1
ATOM 5002 C C . GLN A 1 638 ? -25.690 -4.823 -28.185 1.00 40.16 638 GLN A C 1
ATOM 5004 O O . GLN A 1 638 ? -26.676 -4.919 -28.911 1.00 40.16 638 GLN A O 1
ATOM 5009 N N . GLU A 1 639 ? -24.903 -3.750 -28.196 1.00 29.08 639 GLU A N 1
ATOM 5010 C CA . GLU A 1 639 ? -24.948 -2.733 -29.244 1.00 29.08 639 GLU A CA 1
ATOM 5011 C C . GLU A 1 639 ? -23.644 -2.778 -30.026 1.00 29.08 639 GLU A C 1
ATOM 5013 O O . GLU A 1 639 ? -22.542 -2.647 -29.494 1.00 29.08 639 GLU A O 1
ATOM 5018 N N . GLY A 1 640 ? -23.816 -3.107 -31.306 1.00 29.08 640 GLY A N 1
ATOM 5019 C CA . GLY A 1 640 ? -22.753 -3.295 -32.268 1.00 29.08 640 GLY A CA 1
ATOM 5020 C C . GLY A 1 640 ? -21.854 -2.076 -32.369 1.00 29.08 640 GLY A C 1
ATOM 5021 O O . GLY A 1 640 ? -22.263 -0.945 -32.115 1.00 29.08 640 GLY A O 1
ATOM 5022 N N . ALA A 1 641 ? -20.626 -2.361 -32.790 1.00 28.97 641 ALA A N 1
ATOM 5023 C CA . ALA A 1 641 ? -19.677 -1.391 -33.288 1.00 28.97 641 ALA A CA 1
ATOM 5024 C C . ALA A 1 641 ? -20.402 -0.294 -34.084 1.00 28.97 641 ALA A C 1
ATOM 5026 O O . ALA A 1 641 ? -20.894 -0.525 -35.189 1.00 28.97 641 ALA A O 1
ATOM 5027 N N . GLN A 1 642 ? -20.478 0.901 -33.500 1.00 30.42 642 GLN A N 1
ATOM 5028 C CA . GLN A 1 642 ? -20.706 2.110 -34.266 1.00 30.42 642 GLN A CA 1
ATOM 5029 C C . GLN A 1 642 ? -19.451 2.307 -35.115 1.00 30.42 642 GLN A C 1
ATOM 5031 O O . GLN A 1 642 ? -18.432 2.814 -34.644 1.00 30.42 642 GLN A O 1
ATOM 5036 N N . GLU A 1 643 ? -19.519 1.842 -36.363 1.00 34.69 643 GLU A N 1
ATOM 5037 C CA . GLU A 1 643 ? -18.687 2.355 -37.444 1.00 34.69 643 GLU A CA 1
ATOM 5038 C C . GLU A 1 643 ? -18.859 3.873 -37.456 1.00 34.69 643 GLU A C 1
ATOM 5040 O O . GLU A 1 643 ? -19.911 4.406 -37.814 1.00 34.69 643 GLU A O 1
ATOM 5045 N N . GLY A 1 644 ? -17.829 4.569 -36.979 1.00 34.59 644 GLY A N 1
ATOM 5046 C CA . GLY A 1 644 ? -17.694 5.994 -37.193 1.00 34.59 644 GLY A CA 1
ATOM 5047 C C . GLY A 1 644 ? -17.567 6.232 -38.688 1.00 34.59 644 GLY A C 1
ATOM 5048 O O . GLY A 1 644 ? -16.525 5.950 -39.274 1.00 34.59 644 GLY A O 1
ATOM 5049 N N . ASP A 1 645 ? -18.639 6.740 -39.284 1.00 47.28 645 ASP A N 1
ATOM 5050 C CA . ASP A 1 645 ? -18.610 7.430 -40.565 1.00 47.28 645 ASP A CA 1
ATOM 5051 C C . ASP A 1 645 ? -17.641 8.615 -40.426 1.00 47.28 645 ASP A C 1
ATOM 5053 O O . ASP A 1 645 ? -17.904 9.590 -39.717 1.00 47.2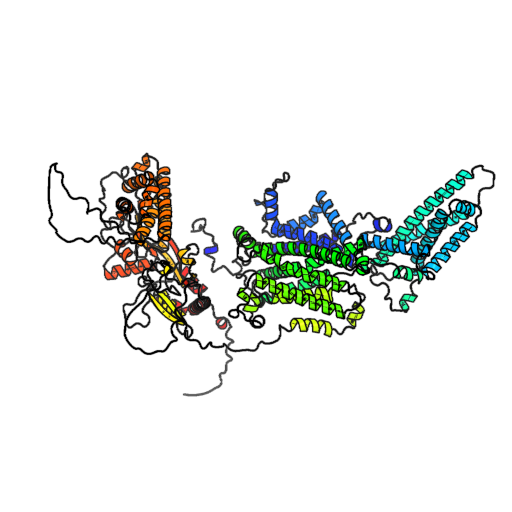8 645 ASP A O 1
ATOM 5057 N N . GLY A 1 646 ? -16.445 8.472 -40.988 1.00 45.94 646 GLY A N 1
ATOM 5058 C CA . GLY A 1 646 ? -15.362 9.424 -40.810 1.00 45.94 646 GLY A CA 1
ATOM 5059 C C . GLY A 1 646 ? -14.267 9.157 -41.824 1.00 45.94 646 GLY A C 1
ATOM 5060 O O . GLY A 1 646 ? -13.754 8.048 -41.938 1.00 45.94 646 GLY A O 1
ATOM 5061 N N . THR A 1 647 ? -13.935 10.179 -42.596 1.00 56.81 647 THR A N 1
ATOM 5062 C CA . THR A 1 647 ? -12.871 10.164 -43.599 1.00 56.81 647 THR A CA 1
ATOM 5063 C C . THR A 1 647 ? -11.567 9.553 -43.049 1.00 56.81 647 THR A C 1
ATOM 5065 O O . THR A 1 647 ? -11.203 9.818 -41.899 1.00 56.81 647 THR A O 1
ATOM 5068 N N . PRO A 1 648 ? -10.842 8.736 -43.842 1.00 74.62 648 PRO A N 1
ATOM 5069 C CA . PRO A 1 648 ? -9.640 8.054 -43.370 1.00 74.62 648 PRO A CA 1
ATOM 5070 C C . PRO A 1 648 ? -8.598 9.066 -42.886 1.00 74.62 648 PRO A C 1
ATOM 5072 O O . PRO A 1 648 ? -8.330 10.082 -43.534 1.00 74.62 648 PRO A O 1
ATOM 5075 N N . THR A 1 649 ? -7.998 8.785 -41.731 1.00 82.69 649 THR A N 1
ATOM 5076 C CA . THR A 1 649 ? -6.977 9.651 -41.138 1.00 82.69 649 THR A CA 1
ATOM 5077 C C . THR A 1 649 ? -5.660 9.478 -41.887 1.00 82.69 649 THR A C 1
ATOM 5079 O O . THR A 1 649 ? -5.163 8.360 -42.019 1.00 82.69 649 THR A O 1
ATOM 5082 N N . ILE A 1 650 ? -5.077 10.569 -42.390 1.00 86.94 650 ILE A N 1
ATOM 5083 C CA . ILE A 1 650 ? -3.797 10.508 -43.110 1.00 86.94 650 ILE A CA 1
ATOM 5084 C C . ILE A 1 650 ? -2.653 10.346 -42.098 1.00 86.94 650 ILE A C 1
ATOM 5086 O O . ILE A 1 650 ? -2.461 11.203 -41.236 1.00 86.94 650 ILE A O 1
ATOM 5090 N N . VAL A 1 651 ? -1.883 9.265 -42.226 1.00 89.94 651 VAL A N 1
ATOM 5091 C CA . VAL A 1 651 ? -0.701 8.952 -41.406 1.00 89.94 651 VAL A CA 1
ATOM 5092 C C . VAL A 1 651 ? 0.550 9.131 -42.255 1.00 89.94 651 VAL A C 1
ATOM 5094 O O . VAL A 1 651 ? 0.672 8.526 -43.322 1.00 89.94 651 VAL A O 1
ATOM 5097 N N . THR A 1 652 ? 1.491 9.947 -41.782 1.00 92.25 652 THR A N 1
ATOM 5098 C CA . THR A 1 652 ? 2.754 10.205 -42.487 1.00 92.25 652 THR A CA 1
ATOM 5099 C C . THR A 1 652 ? 3.846 9.256 -41.993 1.00 92.25 652 THR A C 1
ATOM 5101 O O . THR A 1 652 ? 4.186 9.264 -40.813 1.00 92.25 652 THR A O 1
ATOM 5104 N N . ILE A 1 653 ? 4.415 8.443 -42.879 1.00 92.88 653 ILE A N 1
ATOM 5105 C CA . ILE A 1 653 ? 5.409 7.412 -42.552 1.00 92.88 653 ILE A CA 1
ATOM 5106 C C . ILE A 1 653 ? 6.778 7.803 -43.105 1.00 92.88 653 ILE A C 1
ATOM 5108 O O . ILE A 1 653 ? 6.911 8.074 -44.300 1.00 92.88 653 ILE A O 1
ATOM 5112 N N . GLY A 1 654 ? 7.797 7.799 -42.245 1.00 92.31 654 GLY A N 1
ATOM 5113 C CA . GLY A 1 654 ? 9.192 8.017 -42.623 1.00 92.31 654 GLY A CA 1
ATOM 5114 C C . GLY A 1 654 ? 9.922 6.713 -42.949 1.00 92.31 654 GLY A C 1
ATOM 5115 O O . GLY A 1 654 ? 9.966 5.822 -42.099 1.00 92.31 654 GLY A O 1
ATOM 5116 N N . PHE A 1 655 ? 10.543 6.631 -44.131 1.00 92.19 655 PHE A N 1
ATOM 5117 C CA . PHE A 1 655 ? 11.400 5.510 -44.553 1.00 92.19 655 PHE A CA 1
ATOM 5118 C C . PHE A 1 655 ? 12.805 5.981 -44.932 1.00 92.19 655 PHE A C 1
ATOM 5120 O O . PHE A 1 655 ? 12.958 7.040 -45.542 1.00 92.19 655 PHE A O 1
ATOM 5127 N N . ARG A 1 656 ? 13.828 5.175 -44.622 1.00 88.38 656 ARG A N 1
ATOM 5128 C CA . ARG A 1 656 ? 15.186 5.395 -45.144 1.00 88.38 656 ARG A CA 1
ATOM 5129 C C . ARG A 1 656 ? 15.324 4.850 -46.558 1.00 88.38 656 ARG A C 1
ATOM 5131 O O . ARG A 1 656 ? 14.781 3.791 -46.874 1.00 88.38 656 ARG A O 1
ATOM 5138 N N . ASP A 1 657 ? 16.066 5.566 -47.391 1.00 87.75 657 ASP A N 1
ATOM 5139 C CA . ASP A 1 657 ? 16.363 5.181 -48.772 1.00 87.75 657 ASP A CA 1
ATOM 5140 C C . ASP A 1 657 ? 17.669 4.379 -48.913 1.00 87.75 657 ASP A C 1
ATOM 5142 O O . ASP A 1 657 ? 17.859 3.711 -49.929 1.00 87.75 657 ASP A O 1
ATOM 5146 N N . ASP A 1 658 ? 18.527 4.381 -47.888 1.00 82.94 658 ASP A N 1
ATOM 5147 C CA . ASP A 1 658 ? 19.916 3.923 -47.960 1.00 82.94 658 ASP A CA 1
ATOM 5148 C C . ASP A 1 658 ? 20.262 2.711 -47.069 1.00 82.94 658 ASP A C 1
ATOM 5150 O O . ASP A 1 658 ? 21.448 2.413 -46.901 1.00 82.94 658 ASP A O 1
ATOM 5154 N N . THR A 1 659 ? 19.296 1.976 -46.500 1.00 84.00 659 THR A N 1
ATOM 5155 C CA . THR A 1 659 ? 19.557 0.861 -45.556 1.00 84.00 659 THR A CA 1
ATOM 5156 C C . THR A 1 659 ? 19.096 -0.526 -46.030 1.00 84.00 659 THR A C 1
ATOM 5158 O O . THR A 1 659 ? 18.399 -1.225 -45.288 1.00 84.00 659 THR A O 1
ATOM 5161 N N . PRO A 1 660 ? 19.518 -1.027 -47.211 1.00 82.94 660 PRO A N 1
ATOM 5162 C CA . PRO A 1 660 ? 19.283 -2.425 -47.567 1.00 82.94 660 PRO A CA 1
ATOM 5163 C C . PRO A 1 660 ? 19.999 -3.362 -46.574 1.00 82.94 660 PRO A C 1
ATOM 5165 O O . PRO A 1 660 ? 21.146 -3.091 -46.209 1.00 82.94 660 PRO A O 1
ATOM 5168 N N . PRO A 1 661 ? 19.370 -4.468 -46.134 1.00 85.62 661 PRO A N 1
ATOM 5169 C CA . PRO A 1 661 ? 18.104 -5.044 -46.617 1.00 85.62 661 PRO A CA 1
ATOM 5170 C C . PRO A 1 661 ? 16.844 -4.603 -45.834 1.00 85.62 661 PRO A C 1
ATOM 5172 O O . PRO A 1 661 ? 15.779 -5.202 -45.989 1.00 85.62 661 PRO A O 1
ATOM 5175 N N . PHE A 1 662 ? 16.947 -3.596 -44.963 1.00 88.56 662 PHE A N 1
ATOM 5176 C CA . PHE A 1 662 ? 15.887 -3.190 -44.035 1.00 88.56 662 PHE A CA 1
ATOM 5177 C C . PHE A 1 662 ? 14.891 -2.191 -44.636 1.00 88.56 662 PHE A C 1
ATOM 5179 O O . PHE A 1 662 ? 13.686 -2.427 -44.554 1.00 88.56 662 PHE A O 1
ATOM 5186 N N . SER A 1 663 ? 15.384 -1.101 -45.224 1.00 90.06 663 SER A N 1
ATOM 5187 C CA . SER A 1 663 ? 14.586 -0.079 -45.908 1.00 90.06 663 SER A CA 1
ATOM 5188 C C . SER A 1 663 ? 15.440 0.587 -46.983 1.00 90.06 663 SER A C 1
ATOM 5190 O O . SER A 1 663 ? 16.526 1.088 -46.701 1.00 90.06 663 SER A O 1
ATOM 5192 N N . PHE A 1 664 ? 14.982 0.582 -48.224 1.00 86.25 664 PHE A N 1
ATOM 5193 C CA . PHE A 1 664 ? 15.639 1.289 -49.317 1.00 86.25 664 PHE A CA 1
ATOM 5194 C C . PHE A 1 664 ? 14.617 1.674 -50.378 1.00 86.25 664 PHE A C 1
ATOM 5196 O O . PHE A 1 664 ? 13.522 1.114 -50.439 1.00 86.25 664 PHE A O 1
ATOM 5203 N N . ARG A 1 665 ? 14.954 2.669 -51.194 1.00 86.12 665 ARG A N 1
ATOM 5204 C CA . ARG A 1 665 ? 14.076 3.115 -52.275 1.00 86.12 665 ARG A CA 1
ATOM 5205 C C . ARG A 1 665 ? 14.220 2.190 -53.482 1.00 86.12 665 ARG A C 1
ATOM 5207 O O . ARG A 1 665 ? 15.343 1.887 -53.877 1.00 86.12 665 ARG A O 1
ATOM 5214 N N . ASP A 1 666 ? 13.098 1.783 -54.069 1.00 79.88 666 ASP A N 1
ATOM 5215 C CA . ASP A 1 666 ? 13.115 1.063 -55.343 1.00 79.88 666 ASP A CA 1
ATOM 5216 C C . ASP A 1 666 ? 13.264 2.038 -56.515 1.00 79.88 666 ASP A C 1
ATOM 5218 O O . ASP A 1 666 ? 12.649 3.108 -56.546 1.00 79.88 666 ASP A O 1
ATOM 5222 N N . ASP A 1 667 ? 14.058 1.638 -57.508 1.00 69.94 667 ASP A N 1
ATOM 5223 C CA . ASP A 1 667 ? 14.309 2.421 -58.724 1.00 69.94 667 ASP A CA 1
ATOM 5224 C C . ASP A 1 667 ? 13.132 2.390 -59.720 1.00 69.94 667 ASP A C 1
ATOM 5226 O O . ASP A 1 667 ? 13.191 3.064 -60.748 1.00 69.94 667 ASP A O 1
ATOM 5230 N N . ASP A 1 668 ? 12.067 1.621 -59.449 1.00 72.94 668 ASP A N 1
ATOM 5231 C CA . ASP A 1 668 ? 10.893 1.518 -60.322 1.00 72.94 668 ASP A CA 1
ATOM 5232 C C . ASP A 1 668 ? 9.851 2.614 -60.004 1.00 72.94 668 ASP A C 1
ATOM 5234 O O . ASP A 1 668 ? 9.124 2.516 -59.007 1.00 72.94 668 ASP A O 1
ATOM 5238 N N . PRO A 1 669 ? 9.714 3.654 -60.852 1.00 58.38 669 PRO A N 1
ATOM 5239 C CA . PRO A 1 669 ? 8.764 4.741 -60.632 1.00 58.38 669 PRO A CA 1
ATOM 5240 C C . PRO A 1 669 ? 7.291 4.312 -60.760 1.00 58.38 669 PRO A C 1
ATOM 5242 O O . PRO A 1 669 ? 6.414 5.115 -60.439 1.00 58.38 669 PRO A O 1
ATOM 5245 N N . ALA A 1 670 ? 7.000 3.090 -61.228 1.00 56.69 670 ALA A N 1
ATOM 5246 C CA . ALA A 1 670 ? 5.642 2.550 -61.340 1.00 56.69 670 ALA A CA 1
ATOM 5247 C C . ALA A 1 670 ? 5.193 1.726 -60.114 1.00 56.69 670 ALA A C 1
ATOM 5249 O O . ALA A 1 670 ? 4.040 1.287 -60.066 1.00 56.69 670 ALA A O 1
ATOM 5250 N N . SER A 1 671 ? 6.065 1.512 -59.120 1.00 65.56 671 SER A N 1
ATOM 5251 C CA . SER A 1 671 ? 5.723 0.730 -57.929 1.00 65.56 671 SER A CA 1
ATOM 5252 C C . SER A 1 671 ? 4.730 1.464 -57.017 1.00 65.56 671 SER A C 1
ATOM 5254 O O . SER A 1 671 ? 4.953 2.600 -56.600 1.00 65.56 671 SER A O 1
ATOM 5256 N N . LEU A 1 672 ? 3.650 0.773 -56.629 1.00 65.31 672 LEU A N 1
ATOM 5257 C CA . LEU A 1 672 ? 2.701 1.216 -55.593 1.00 65.31 672 LEU A CA 1
ATOM 5258 C C . LEU A 1 672 ? 3.353 1.330 -54.199 1.00 65.31 672 LEU A C 1
ATOM 5260 O O . LEU A 1 672 ? 2.794 1.979 -53.314 1.00 65.31 672 LEU A O 1
ATOM 5264 N N . ARG A 1 673 ? 4.522 0.705 -53.997 1.00 81.25 673 ARG A N 1
ATOM 5265 C CA . ARG A 1 673 ? 5.346 0.784 -52.784 1.00 81.25 673 ARG A CA 1
ATOM 5266 C C . ARG A 1 673 ? 6.730 1.327 -53.172 1.00 81.25 673 ARG A C 1
ATOM 5268 O O . ARG A 1 673 ? 7.554 0.564 -53.663 1.00 81.25 673 ARG A O 1
ATOM 5275 N N . PRO A 1 674 ? 7.004 2.632 -52.992 1.00 83.75 674 PRO A N 1
ATOM 5276 C CA . PRO A 1 674 ? 8.269 3.235 -53.428 1.00 83.75 674 PRO A CA 1
ATOM 5277 C C . PRO A 1 674 ? 9.474 2.857 -52.548 1.00 83.75 674 PRO A C 1
ATOM 5279 O O . PRO A 1 674 ? 10.605 3.206 -52.882 1.00 83.75 674 PRO A O 1
ATOM 5282 N N . PHE A 1 675 ? 9.241 2.169 -51.427 1.00 88.50 675 PHE A N 1
ATOM 5283 C CA . PHE A 1 675 ? 10.270 1.661 -50.525 1.00 88.50 675 PHE A CA 1
ATOM 5284 C C . PHE A 1 675 ? 10.098 0.154 -50.343 1.00 88.50 675 PHE A C 1
ATOM 5286 O O . PHE A 1 675 ? 8.968 -0.317 -50.208 1.00 88.50 675 PHE A O 1
ATOM 5293 N N . SER A 1 676 ? 11.220 -0.555 -50.276 1.00 87.31 676 SER A N 1
ATOM 5294 C CA . SER A 1 676 ? 11.301 -2.008 -50.141 1.00 87.31 676 SER A CA 1
ATOM 5295 C C . SER A 1 676 ? 12.321 -2.410 -49.078 1.00 87.31 676 SER A C 1
ATOM 5297 O O . SER A 1 676 ? 13.183 -1.621 -48.678 1.00 87.31 676 SER A O 1
ATOM 5299 N N . GLY A 1 677 ? 12.208 -3.642 -48.582 1.00 87.88 677 GLY A N 1
ATOM 5300 C CA . GLY A 1 677 ? 13.063 -4.181 -47.524 1.00 87.88 677 GLY A CA 1
ATOM 5301 C C . GLY A 1 677 ? 12.256 -4.683 -46.333 1.00 87.88 677 GLY A C 1
ATOM 5302 O O . GLY A 1 677 ? 11.087 -4.345 -46.169 1.00 87.88 677 GLY A O 1
ATOM 5303 N N . TYR A 1 678 ? 12.882 -5.491 -45.474 1.00 91.06 678 TYR A N 1
ATOM 5304 C CA . TYR A 1 678 ? 12.172 -6.220 -44.417 1.00 91.06 678 TYR A CA 1
ATOM 5305 C C . TYR A 1 678 ? 11.295 -5.312 -43.533 1.00 91.06 678 TYR A C 1
ATOM 5307 O O . TYR A 1 678 ? 10.130 -5.627 -43.279 1.00 91.06 678 TYR A O 1
ATOM 5315 N N . LEU A 1 679 ? 11.844 -4.179 -43.079 1.00 92.69 679 LEU A N 1
ATOM 5316 C CA . LEU A 1 679 ? 11.148 -3.231 -42.205 1.00 92.69 679 LEU A CA 1
ATOM 5317 C C . LEU A 1 679 ? 10.175 -2.344 -42.984 1.00 92.69 679 LEU A C 1
ATOM 5319 O O . LEU A 1 679 ? 9.081 -2.075 -42.487 1.00 92.69 679 LEU A O 1
ATOM 5323 N N . ALA A 1 680 ? 10.538 -1.940 -44.205 1.00 90.88 680 ALA A N 1
ATOM 5324 C CA . ALA A 1 680 ? 9.658 -1.165 -45.073 1.00 90.88 680 ALA A CA 1
ATOM 5325 C C . ALA A 1 680 ? 8.379 -1.945 -45.413 1.00 90.88 680 ALA A C 1
ATOM 5327 O O . ALA A 1 680 ? 7.262 -1.482 -45.169 1.00 90.88 680 ALA A O 1
ATOM 5328 N N . ASP A 1 681 ? 8.543 -3.185 -45.869 1.00 90.69 681 ASP A N 1
ATOM 5329 C CA . ASP A 1 681 ? 7.441 -4.070 -46.212 1.00 90.69 681 ASP A CA 1
ATOM 5330 C C . ASP A 1 681 ? 6.585 -4.409 -44.993 1.00 90.69 681 ASP A C 1
ATOM 5332 O O . ASP A 1 681 ? 5.364 -4.543 -45.119 1.00 90.69 681 ASP A O 1
ATOM 5336 N N . LEU A 1 682 ? 7.200 -4.622 -43.821 1.00 91.94 682 LEU A N 1
ATOM 5337 C CA . LEU A 1 682 ? 6.468 -4.906 -42.582 1.00 91.94 682 LEU A CA 1
ATOM 5338 C C . LEU A 1 682 ? 5.604 -3.708 -42.178 1.00 91.94 682 LEU A C 1
ATOM 5340 O O . LEU A 1 682 ? 4.442 -3.880 -41.816 1.00 91.94 682 LEU A O 1
ATOM 5344 N N . CYS A 1 683 ? 6.146 -2.500 -42.308 1.00 92.69 683 CYS A N 1
ATOM 5345 C CA . CYS A 1 683 ? 5.422 -1.270 -42.031 1.00 92.69 683 CYS A CA 1
ATOM 5346 C C . CYS A 1 683 ? 4.241 -1.057 -42.994 1.00 92.69 683 CYS A C 1
ATOM 5348 O O . CYS A 1 683 ? 3.151 -0.708 -42.547 1.00 92.69 683 CYS A O 1
ATOM 5350 N N . PHE A 1 684 ? 4.387 -1.354 -44.291 1.00 92.00 684 PHE A N 1
ATOM 5351 C CA . PHE A 1 684 ? 3.246 -1.321 -45.220 1.00 92.00 684 PHE A CA 1
ATOM 5352 C C . PHE A 1 684 ? 2.147 -2.329 -44.856 1.00 92.00 684 PHE A C 1
ATOM 5354 O O . PHE A 1 684 ? 0.961 -2.026 -44.989 1.00 92.00 684 PHE A O 1
ATOM 5361 N N . ASP A 1 685 ? 2.518 -3.515 -44.380 1.00 90.62 685 ASP A N 1
ATOM 5362 C CA . ASP A 1 685 ? 1.569 -4.569 -44.011 1.00 90.62 685 ASP A CA 1
ATOM 5363 C C . ASP A 1 685 ? 0.756 -4.248 -42.744 1.00 90.62 685 ASP A C 1
ATOM 5365 O O . ASP A 1 685 ? -0.390 -4.696 -42.618 1.00 90.62 685 ASP A O 1
ATOM 5369 N N . ILE A 1 686 ? 1.301 -3.427 -41.841 1.00 92.12 686 ILE A N 1
ATOM 5370 C CA . ILE A 1 686 ? 0.576 -2.922 -40.665 1.00 92.12 686 ILE A CA 1
ATOM 5371 C C . ILE A 1 686 ? -0.685 -2.171 -41.098 1.00 92.12 686 ILE A C 1
ATOM 5373 O O . ILE A 1 686 ? -1.763 -2.428 -40.561 1.00 92.12 686 ILE A O 1
ATOM 5377 N N . PHE A 1 687 ? -0.573 -1.317 -42.118 1.00 91.88 687 PHE A N 1
ATOM 5378 C CA . PHE A 1 687 ? -1.679 -0.505 -42.635 1.00 91.88 687 PHE A CA 1
ATOM 5379 C C . PHE A 1 687 ? -2.464 -1.178 -43.774 1.00 91.88 687 PHE A C 1
ATOM 5381 O O . PHE A 1 687 ? -3.508 -0.672 -44.189 1.00 91.88 687 PHE A O 1
ATOM 5388 N N . ALA A 1 688 ? -2.004 -2.326 -44.282 1.00 86.19 688 ALA A N 1
ATOM 5389 C CA . ALA A 1 688 ? -2.667 -3.031 -45.373 1.00 86.19 688 ALA A CA 1
ATOM 5390 C C . ALA A 1 688 ? -4.071 -3.517 -44.967 1.00 86.19 688 ALA A C 1
ATOM 5392 O O . ALA A 1 688 ? -4.228 -4.267 -44.004 1.00 86.19 688 ALA A O 1
ATOM 5393 N N . GLY A 1 689 ? -5.085 -3.111 -45.739 1.00 77.25 689 GLY A N 1
ATOM 5394 C CA . GLY A 1 689 ? -6.487 -3.479 -45.515 1.00 77.25 689 GLY A CA 1
ATOM 5395 C C . GLY A 1 689 ? -7.227 -2.622 -44.480 1.00 77.25 689 GLY A C 1
ATOM 5396 O O . GLY A 1 689 ? -8.394 -2.895 -44.216 1.00 77.25 689 GLY A O 1
ATOM 5397 N N . SER A 1 690 ? -6.590 -1.592 -43.910 1.00 80.19 690 SER A N 1
ATOM 5398 C CA . SER A 1 690 ? -7.253 -0.661 -42.989 1.00 80.19 690 SER A CA 1
ATOM 5399 C C . SER A 1 690 ? -8.092 0.373 -43.745 1.00 80.19 690 SER A C 1
ATOM 5401 O O . SER A 1 690 ? -7.599 1.029 -44.659 1.00 80.19 690 SER A O 1
ATOM 5403 N N . THR A 1 691 ? -9.350 0.551 -43.336 1.00 79.81 691 THR A N 1
ATOM 5404 C CA . THR A 1 691 ? -10.224 1.650 -43.787 1.00 79.81 691 THR A CA 1
ATOM 5405 C C . THR A 1 691 ? -10.054 2.919 -42.944 1.00 79.81 691 THR A C 1
ATOM 5407 O O . THR A 1 691 ? -10.523 3.982 -43.338 1.00 79.81 691 THR A O 1
ATOM 5410 N N . GLN A 1 692 ? -9.363 2.821 -41.802 1.00 82.56 692 GLN A N 1
ATOM 5411 C CA . GLN A 1 692 ? -9.227 3.897 -40.812 1.00 82.56 692 GLN A CA 1
ATOM 5412 C C . GLN A 1 692 ? -8.072 4.857 -41.123 1.00 82.56 692 GLN A C 1
ATOM 5414 O O . GLN A 1 692 ? -8.137 6.037 -40.773 1.00 82.56 692 GLN A O 1
ATOM 5419 N N . TYR A 1 693 ? -7.019 4.368 -41.787 1.00 87.00 693 TYR A N 1
ATOM 5420 C CA . TYR A 1 693 ? -5.787 5.119 -42.020 1.00 87.00 693 TYR A CA 1
ATOM 5421 C C . TYR A 1 693 ? -5.378 5.112 -43.495 1.00 87.00 693 TYR A C 1
ATOM 5423 O O . TYR A 1 693 ? -5.300 4.056 -44.120 1.00 87.00 693 TYR A O 1
ATOM 5431 N N . GLN A 1 694 ? -5.047 6.288 -44.033 1.00 87.38 694 GLN A N 1
ATOM 5432 C CA . GLN A 1 694 ? -4.431 6.438 -45.352 1.00 87.38 694 GLN A CA 1
ATOM 5433 C C . GLN A 1 694 ? -2.953 6.801 -45.193 1.00 87.38 694 GLN A C 1
ATOM 5435 O O . GLN A 1 694 ? -2.606 7.757 -44.508 1.00 87.38 694 GLN A O 1
ATOM 5440 N N . VAL A 1 695 ? -2.066 6.046 -45.837 1.00 88.38 695 VAL A N 1
ATOM 5441 C CA . VAL A 1 695 ? -0.617 6.212 -45.679 1.00 88.38 695 VAL A CA 1
ATOM 5442 C C . VAL A 1 695 ? -0.065 7.240 -46.669 1.00 88.38 695 VAL A C 1
ATOM 5444 O O . VAL A 1 695 ? -0.228 7.092 -47.880 1.00 88.38 695 VAL A O 1
ATOM 5447 N N . LYS A 1 696 ? 0.654 8.243 -46.158 1.00 89.69 696 LYS A N 1
ATOM 5448 C CA . LYS A 1 696 ? 1.528 9.138 -46.929 1.00 89.69 696 LYS A CA 1
ATOM 5449 C C . LYS A 1 696 ? 2.982 8.827 -46.577 1.00 89.69 696 LYS A C 1
ATOM 5451 O O . LYS A 1 696 ? 3.337 8.833 -45.408 1.00 89.69 696 LYS A O 1
ATOM 5456 N N . VAL A 1 697 ? 3.833 8.563 -47.564 1.00 89.44 697 VAL A N 1
ATOM 5457 C CA . VAL A 1 697 ? 5.233 8.160 -47.328 1.00 89.44 697 VAL A CA 1
ATOM 5458 C C . VAL A 1 697 ? 6.209 9.303 -47.602 1.00 89.44 697 VAL A C 1
ATOM 5460 O O . VAL A 1 697 ? 6.039 10.043 -48.571 1.00 89.44 697 VAL A O 1
ATOM 5463 N N . VAL A 1 698 ? 7.238 9.442 -46.763 1.00 89.81 698 VAL A N 1
ATOM 5464 C CA . VAL A 1 698 ? 8.256 10.501 -46.844 1.00 89.81 698 VAL A CA 1
ATOM 5465 C C . VAL A 1 698 ? 9.657 9.894 -46.658 1.00 89.81 698 VAL A C 1
ATOM 5467 O O . VAL A 1 698 ? 9.864 9.130 -45.714 1.00 89.81 698 VAL A O 1
ATOM 5470 N N . PRO A 1 699 ? 10.645 10.220 -47.516 1.00 88.50 699 PRO A N 1
ATOM 5471 C CA . PRO A 1 699 ? 12.029 9.800 -47.308 1.00 88.50 699 PRO A CA 1
ATOM 5472 C C . PRO A 1 699 ? 12.673 10.554 -46.134 1.00 88.50 699 PRO A C 1
ATOM 5474 O O . PRO A 1 699 ? 12.544 11.780 -46.019 1.00 88.50 699 PRO A O 1
ATOM 5477 N N . VAL A 1 700 ? 13.403 9.825 -45.290 1.00 88.69 700 VAL A N 1
ATOM 5478 C CA . VAL A 1 700 ? 14.202 10.350 -44.171 1.00 88.69 700 VAL A CA 1
ATOM 5479 C C . VAL A 1 700 ? 15.641 9.845 -44.247 1.00 88.69 700 VAL A C 1
ATOM 5481 O O . VAL A 1 700 ? 15.909 8.790 -44.817 1.00 88.69 700 VAL A O 1
ATOM 5484 N N . THR A 1 701 ? 16.574 10.579 -43.645 1.00 84.25 701 THR A N 1
ATOM 5485 C CA . THR A 1 701 ? 17.999 10.223 -43.597 1.00 84.25 701 THR A CA 1
ATOM 5486 C C . THR A 1 701 ? 18.415 9.809 -42.184 1.00 84.25 701 THR A C 1
ATOM 5488 O O . THR A 1 701 ? 17.706 10.046 -41.205 1.00 84.25 701 THR A O 1
ATOM 5491 N N . ALA A 1 702 ? 19.614 9.237 -42.030 1.00 79.31 702 ALA A N 1
ATOM 5492 C CA . ALA A 1 702 ? 20.174 8.939 -40.706 1.00 79.31 702 ALA A CA 1
ATOM 5493 C C . ALA A 1 702 ? 20.283 10.175 -39.788 1.00 79.31 702 ALA A C 1
ATOM 5495 O O . ALA A 1 702 ? 20.270 10.031 -38.563 1.00 79.31 702 ALA A O 1
ATOM 5496 N N . LYS A 1 703 ? 20.412 11.375 -40.372 1.00 74.00 703 LYS A N 1
ATOM 5497 C CA . LYS A 1 703 ? 20.647 12.622 -39.638 1.00 74.00 703 LYS A CA 1
ATOM 5498 C C . LYS A 1 703 ? 19.366 13.208 -39.050 1.00 74.00 703 LYS A C 1
ATOM 5500 O O . LYS A 1 703 ? 19.393 13.623 -37.902 1.00 74.00 703 LYS A O 1
ATOM 5505 N N . ASP A 1 704 ? 18.268 13.187 -39.801 1.00 80.75 704 ASP A N 1
ATOM 5506 C CA . ASP A 1 704 ? 17.036 13.926 -39.487 1.00 80.75 704 ASP A CA 1
ATOM 5507 C C . ASP A 1 704 ? 15.841 13.038 -39.090 1.00 80.75 704 ASP A C 1
ATOM 5509 O O . ASP A 1 704 ? 14.799 13.550 -38.680 1.00 80.75 704 ASP A O 1
ATOM 5513 N N . ARG A 1 705 ? 15.968 11.704 -39.160 1.00 83.94 705 ARG A N 1
ATOM 5514 C CA . ARG A 1 705 ? 14.865 10.760 -38.885 1.00 83.94 705 ARG A CA 1
ATOM 5515 C C . ARG A 1 705 ? 14.184 10.923 -37.519 1.00 83.94 705 ARG A C 1
ATOM 5517 O O . ARG A 1 705 ? 12.981 10.704 -37.431 1.00 83.94 705 ARG A O 1
ATOM 5524 N N . PHE A 1 706 ? 14.920 11.297 -36.470 1.00 85.94 706 PHE A N 1
ATOM 5525 C CA . PHE A 1 706 ? 14.362 11.479 -35.120 1.00 85.94 706 PHE A CA 1
ATOM 5526 C C . PHE A 1 706 ? 13.766 12.878 -34.915 1.00 85.94 706 PHE A C 1
ATOM 5528 O O . PHE A 1 706 ? 12.745 13.025 -34.248 1.00 85.94 706 PHE A O 1
ATOM 5535 N N . GLU A 1 707 ? 14.365 13.893 -35.540 1.00 80.69 707 GLU A N 1
ATOM 5536 C CA . GLU A 1 707 ? 13.927 15.294 -35.476 1.00 80.69 707 GLU A CA 1
ATOM 5537 C C . GLU A 1 707 ? 12.624 15.517 -36.258 1.00 80.69 707 GLU A C 1
ATOM 5539 O O . GLU A 1 707 ? 11.815 16.373 -35.907 1.00 80.69 707 GLU A O 1
ATOM 5544 N N . ARG A 1 708 ? 12.382 14.705 -37.296 1.00 84.31 708 ARG A N 1
ATOM 5545 C CA . ARG A 1 708 ? 11.143 14.743 -38.084 1.00 84.31 708 ARG A CA 1
ATOM 5546 C C . ARG A 1 708 ? 9.939 14.116 -37.384 1.00 84.31 708 ARG A C 1
ATOM 5548 O O . ARG A 1 708 ? 8.826 14.287 -37.882 1.00 84.31 708 ARG A O 1
ATOM 5555 N N . LEU A 1 709 ? 10.121 13.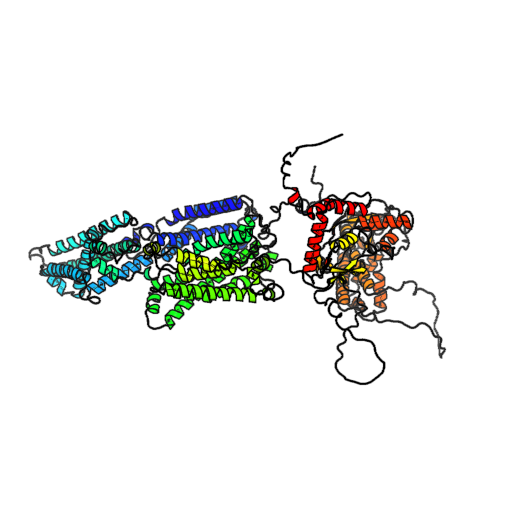384 -36.283 1.00 86.12 709 LEU A N 1
ATOM 5556 C CA . LEU A 1 709 ? 9.001 12.766 -35.575 1.00 86.12 709 LEU A CA 1
ATOM 5557 C C . LEU A 1 709 ? 8.117 13.844 -34.937 1.00 86.12 709 LEU A C 1
ATOM 5559 O O . LEU A 1 709 ? 8.603 14.722 -34.224 1.00 86.12 709 LEU A O 1
ATOM 5563 N N . ARG A 1 710 ? 6.811 13.787 -35.211 1.00 84.06 710 ARG A N 1
ATOM 5564 C CA . ARG A 1 710 ? 5.868 14.839 -34.824 1.00 84.06 710 ARG A CA 1
ATOM 5565 C C . ARG A 1 710 ? 5.794 15.010 -33.306 1.00 84.06 710 ARG A C 1
ATOM 5567 O O . ARG A 1 710 ? 5.586 14.043 -32.573 1.00 84.06 710 ARG A O 1
ATOM 5574 N N . LEU A 1 711 ? 5.917 16.265 -32.871 1.00 76.19 711 LEU A N 1
ATOM 5575 C CA . LEU A 1 711 ? 5.832 16.684 -31.472 1.00 76.19 711 LEU A CA 1
ATOM 5576 C C . LEU A 1 711 ? 4.368 16.802 -31.000 1.00 76.19 711 LEU A C 1
ATOM 5578 O O . LEU A 1 711 ? 3.509 17.131 -31.821 1.00 76.19 711 LEU A O 1
ATOM 5582 N N . PRO A 1 712 ? 4.082 16.625 -29.692 1.00 61.47 712 PRO A N 1
ATOM 5583 C CA . PRO A 1 712 ? 2.720 16.681 -29.141 1.00 61.47 712 PRO A CA 1
ATOM 5584 C C . PRO A 1 712 ? 1.944 17.969 -29.474 1.00 61.47 712 PRO A C 1
ATOM 5586 O O . PRO A 1 712 ? 0.735 17.915 -29.691 1.00 61.47 712 PRO A O 1
ATOM 5589 N N . ASP A 1 713 ? 2.646 19.101 -29.593 1.00 58.97 713 ASP A N 1
ATOM 5590 C CA . ASP A 1 713 ? 2.054 20.436 -29.767 1.00 58.97 713 ASP A CA 1
ATOM 5591 C C . ASP A 1 713 ? 1.816 20.851 -31.239 1.00 58.97 713 ASP A C 1
ATOM 5593 O O . ASP A 1 713 ? 1.389 21.976 -31.503 1.00 58.97 713 ASP A O 1
ATOM 5597 N N . GLN A 1 714 ? 2.111 19.993 -32.227 1.00 61.41 714 GLN A N 1
ATOM 5598 C CA . GLN A 1 714 ? 1.951 20.331 -33.653 1.00 61.41 714 GLN A CA 1
ATOM 5599 C C . GLN A 1 714 ? 0.616 19.819 -34.231 1.00 61.41 714 GLN A C 1
ATOM 5601 O O . GLN A 1 714 ? 0.414 18.607 -34.266 1.00 61.41 714 GLN A O 1
ATOM 5606 N N . PRO A 1 715 ? -0.288 20.677 -34.745 1.00 52.84 715 PRO A N 1
ATOM 5607 C CA . PRO A 1 715 ? -1.579 20.236 -35.285 1.00 52.84 715 PRO A CA 1
ATOM 5608 C C . PRO A 1 715 ? -1.436 19.386 -36.564 1.00 52.84 715 PRO A C 1
ATOM 5610 O O . PRO A 1 715 ? -0.592 19.656 -37.421 1.00 52.84 715 PRO A O 1
ATOM 5613 N N . ARG A 1 716 ? -2.285 18.354 -36.706 1.00 57.56 716 ARG A N 1
ATOM 5614 C CA . ARG A 1 716 ? -2.365 17.475 -37.891 1.00 57.56 716 ARG A CA 1
ATOM 5615 C C . ARG A 1 716 ? -3.069 18.220 -39.038 1.00 57.56 716 ARG A C 1
ATOM 5617 O O . ARG A 1 716 ? -4.027 18.948 -38.808 1.00 57.56 716 ARG A O 1
ATOM 5624 N N . ALA A 1 717 ? -2.632 18.020 -40.283 1.00 49.41 717 ALA A N 1
ATOM 5625 C CA . ALA A 1 717 ? -3.103 18.748 -41.475 1.00 49.41 717 ALA A CA 1
ATOM 5626 C C . ALA A 1 717 ? -4.552 18.426 -41.938 1.00 49.41 717 ALA A C 1
ATOM 5628 O O . ALA A 1 717 ? -4.840 18.474 -43.131 1.00 49.41 717 ALA A O 1
ATOM 5629 N N . GLN A 1 718 ? -5.471 18.087 -41.028 1.00 44.97 718 GLN A N 1
ATOM 5630 C CA . GLN A 1 718 ? -6.870 17.765 -41.350 1.00 44.97 718 GLN A CA 1
ATOM 5631 C C . GLN A 1 718 ? -7.857 18.940 -41.198 1.00 44.97 718 GLN A C 1
ATOM 5633 O O . GLN A 1 718 ? -9.044 18.751 -41.435 1.00 44.97 718 GLN A O 1
ATOM 5638 N N . GLU A 1 719 ? -7.408 20.163 -40.896 1.00 41.00 719 GLU A N 1
ATOM 5639 C CA . GLU A 1 719 ? -8.311 21.322 -40.723 1.00 41.00 719 GLU A CA 1
ATOM 5640 C C . GLU A 1 719 ? -8.522 22.214 -41.965 1.00 41.00 719 GLU A C 1
ATOM 5642 O O . GLU A 1 719 ? -9.313 23.150 -41.908 1.00 41.00 719 GLU A O 1
ATOM 5647 N N . SER A 1 720 ? -7.885 21.950 -43.111 1.00 33.56 720 SER A N 1
ATOM 5648 C CA . SER A 1 720 ? -7.910 22.879 -44.262 1.00 33.56 720 SER A CA 1
ATOM 5649 C C . SER A 1 720 ? -8.572 22.355 -45.542 1.00 33.56 720 SER A C 1
ATOM 5651 O O . SER A 1 720 ? -8.355 22.912 -46.617 1.00 33.56 720 SER A O 1
ATOM 5653 N N . ALA A 1 721 ? -9.431 21.336 -45.457 1.00 36.44 721 ALA A N 1
ATOM 5654 C CA . ALA A 1 721 ? -10.169 20.816 -46.613 1.00 36.44 721 ALA A CA 1
ATOM 5655 C C . ALA A 1 721 ? -11.696 20.882 -46.430 1.00 36.44 721 ALA A C 1
ATOM 5657 O O . ALA A 1 721 ? -12.399 19.889 -46.589 1.00 36.44 721 ALA A O 1
ATOM 5658 N N . ALA A 1 722 ? -12.225 22.065 -46.113 1.00 36.06 722 ALA A N 1
ATOM 5659 C CA . ALA A 1 722 ? -13.645 22.370 -46.288 1.00 36.06 722 ALA A CA 1
ATOM 5660 C C . ALA A 1 722 ? -13.825 23.853 -46.652 1.00 36.06 722 ALA A C 1
ATOM 5662 O O . ALA A 1 722 ? -13.922 24.717 -45.786 1.00 36.06 722 ALA A O 1
ATOM 5663 N N . GLY A 1 723 ? -13.856 24.150 -47.952 1.00 29.89 723 GLY A N 1
ATOM 5664 C CA . GLY A 1 723 ? -14.132 25.492 -48.461 1.00 29.89 723 GLY A CA 1
ATOM 5665 C C . GLY A 1 723 ? -14.098 25.547 -49.984 1.00 29.89 723 GLY A C 1
ATOM 5666 O O . GLY A 1 723 ? -13.061 25.831 -50.572 1.00 29.89 723 GLY A O 1
ATOM 5667 N N . ASN A 1 724 ? -15.236 25.261 -50.619 1.00 36.91 724 ASN A N 1
ATOM 5668 C CA . ASN A 1 724 ? -15.461 25.498 -52.046 1.00 36.91 724 ASN A CA 1
ATOM 5669 C C . ASN A 1 724 ? -15.558 27.009 -52.332 1.00 36.91 724 ASN A C 1
ATOM 5671 O O . ASN A 1 724 ? -16.314 27.704 -51.654 1.00 36.91 724 ASN A O 1
ATOM 5675 N N . GLY A 1 725 ? -14.885 27.487 -53.382 1.00 30.22 725 GLY A N 1
ATOM 5676 C CA . GLY A 1 725 ? -15.089 28.822 -53.955 1.00 30.22 725 GLY A CA 1
ATOM 5677 C C . GLY A 1 725 ? -14.129 29.118 -55.111 1.00 30.22 725 GLY A C 1
ATOM 5678 O O . GLY A 1 725 ? -12.921 29.121 -54.921 1.00 30.22 725 GLY A O 1
ATOM 5679 N N . GLU A 1 726 ? -14.693 29.317 -56.300 1.00 30.83 726 GLU A N 1
ATOM 5680 C CA . GLU A 1 726 ? -14.081 29.549 -57.621 1.00 30.83 726 GLU A CA 1
ATOM 5681 C C . GLU A 1 726 ? -13.147 30.784 -57.758 1.00 30.83 726 GLU A C 1
ATOM 5683 O O . GLU A 1 726 ? -13.066 31.607 -56.846 1.00 30.83 726 GLU A O 1
ATOM 5688 N N . PRO A 1 727 ? -12.425 30.922 -58.898 1.00 51.69 727 PRO A N 1
ATOM 5689 C CA . PRO A 1 727 ? -11.320 31.865 -59.067 1.00 51.69 727 PRO A CA 1
ATOM 5690 C C . PRO A 1 727 ? -11.752 33.193 -59.712 1.00 51.69 727 PRO A C 1
ATOM 5692 O O . PRO A 1 727 ? -12.390 33.183 -60.759 1.00 51.69 727 PRO A O 1
ATOM 5695 N N . GLU A 1 728 ? -11.310 34.340 -59.182 1.00 29.69 728 GLU A N 1
ATOM 5696 C CA . GLU A 1 728 ? -11.398 35.620 -59.906 1.00 29.69 728 GLU A CA 1
ATOM 5697 C C . GLU A 1 728 ? -10.388 36.683 -59.411 1.00 29.69 728 GLU A C 1
ATOM 5699 O O . GLU A 1 728 ? -10.299 36.981 -58.226 1.00 29.69 728 GLU A O 1
ATOM 5704 N N . GLY A 1 729 ? -9.647 37.273 -60.360 1.00 27.94 729 GLY A N 1
ATOM 5705 C CA . GLY A 1 729 ? -9.488 38.732 -60.486 1.00 27.94 729 GLY A CA 1
ATOM 5706 C C . GLY A 1 729 ? -8.566 39.531 -59.544 1.00 27.94 729 GLY A C 1
ATOM 5707 O O . GLY A 1 729 ? -8.993 40.039 -58.521 1.00 27.94 729 GLY A O 1
ATOM 5708 N N . THR A 1 730 ? -7.336 39.779 -60.012 1.00 29.17 730 THR A N 1
ATOM 5709 C CA . THR A 1 730 ? -6.621 41.084 -60.117 1.00 29.17 730 THR A CA 1
ATOM 5710 C C . THR A 1 730 ? -6.936 42.314 -59.218 1.00 29.17 730 THR A C 1
ATOM 5712 O O . THR A 1 730 ? -8.058 42.798 -59.180 1.00 29.17 730 THR A O 1
ATOM 5715 N N . VAL A 1 731 ? -5.829 42.971 -58.803 1.00 28.75 731 VAL A N 1
ATOM 5716 C CA . VAL A 1 731 ? -5.562 44.430 -58.587 1.00 28.75 731 VAL A CA 1
ATOM 5717 C C . VAL A 1 731 ? -5.372 44.939 -57.137 1.00 28.75 731 VAL A C 1
ATOM 5719 O O . VAL A 1 731 ? -6.315 45.111 -56.382 1.00 28.75 731 VAL A O 1
ATOM 5722 N N . ALA A 1 732 ? -4.098 45.255 -56.858 1.00 28.06 732 ALA A N 1
ATOM 5723 C CA . ALA A 1 732 ? -3.478 46.440 -56.231 1.00 28.06 732 ALA A CA 1
ATOM 5724 C C . ALA A 1 732 ? -3.975 47.099 -54.916 1.00 28.06 732 ALA A C 1
ATOM 5726 O O . ALA A 1 732 ? -5.100 47.559 -54.785 1.00 28.06 732 ALA A O 1
ATOM 5727 N N . ASP A 1 733 ? -2.951 47.325 -54.080 1.00 26.98 733 ASP A N 1
ATOM 5728 C CA . ASP A 1 733 ? -2.565 48.550 -53.363 1.00 26.98 733 ASP A CA 1
ATOM 5729 C C . ASP A 1 733 ? -3.268 49.060 -52.087 1.00 26.98 733 ASP A C 1
ATOM 5731 O O . ASP A 1 733 ? -4.460 49.334 -52.004 1.00 26.98 733 ASP A O 1
ATOM 5735 N N . THR A 1 734 ? -2.354 49.441 -51.180 1.00 28.20 734 THR A N 1
ATOM 5736 C CA . THR A 1 734 ? -2.378 50.492 -50.145 1.00 28.20 734 THR A CA 1
ATOM 5737 C C . THR A 1 734 ? -2.940 50.220 -48.741 1.00 28.20 734 THR A C 1
ATOM 5739 O O . THR A 1 734 ? -4.140 50.190 -48.512 1.00 28.20 734 THR A O 1
ATOM 5742 N N . ALA A 1 735 ? -1.998 50.250 -47.781 1.00 28.14 735 ALA A N 1
ATOM 5743 C CA . ALA A 1 735 ? -1.906 51.215 -46.668 1.00 28.14 735 ALA A CA 1
ATOM 5744 C C . ALA A 1 735 ? -1.837 50.627 -45.240 1.00 28.14 735 ALA A C 1
ATOM 5746 O O . ALA A 1 735 ? -2.824 50.221 -44.646 1.00 28.14 735 ALA A O 1
ATOM 5747 N N . ALA A 1 736 ? -0.615 50.704 -44.697 1.00 30.17 736 ALA A N 1
ATOM 5748 C CA . ALA A 1 736 ? -0.242 51.282 -43.402 1.00 30.17 736 ALA A CA 1
ATOM 5749 C C . ALA A 1 736 ? -1.111 50.993 -42.157 1.00 30.17 736 ALA A C 1
ATOM 5751 O O . ALA A 1 736 ? -2.160 51.592 -41.946 1.00 30.17 736 ALA A O 1
ATOM 5752 N N . GLY A 1 737 ? -0.535 50.218 -41.234 1.00 27.55 737 GLY A N 1
ATOM 5753 C CA . GLY A 1 737 ? -0.973 50.108 -39.844 1.00 27.55 737 GLY A CA 1
ATOM 5754 C C . GLY A 1 737 ? 0.143 49.541 -38.969 1.00 27.55 737 GLY A C 1
ATOM 5755 O O . GLY A 1 737 ? 0.339 48.339 -38.888 1.00 27.55 737 GLY A O 1
ATOM 5756 N N . THR A 1 738 ? 0.910 50.443 -38.372 1.00 28.36 738 THR A N 1
ATOM 5757 C CA . THR A 1 738 ? 1.998 50.253 -37.403 1.00 28.36 738 THR A CA 1
ATOM 5758 C C . THR A 1 738 ? 1.628 49.398 -36.184 1.00 28.36 738 THR A C 1
ATOM 5760 O O . THR A 1 738 ? 0.622 49.685 -35.542 1.00 28.36 738 THR A O 1
ATOM 5763 N N . GLY A 1 739 ? 2.514 48.484 -35.762 1.00 27.41 739 GLY A N 1
ATOM 5764 C CA . GLY A 1 739 ? 2.538 48.005 -34.373 1.00 27.41 739 GLY A CA 1
ATOM 5765 C C . GLY A 1 739 ? 3.181 46.634 -34.141 1.00 27.41 739 GLY A C 1
ATOM 5766 O O . GLY A 1 739 ? 2.564 45.622 -34.422 1.00 27.41 739 GLY A O 1
ATOM 5767 N N . GLN A 1 740 ? 4.366 46.646 -33.518 1.00 28.75 740 GLN A N 1
ATOM 5768 C CA . GLN A 1 740 ? 5.042 45.541 -32.810 1.00 28.75 740 GLN A CA 1
ATOM 5769 C C . GLN A 1 740 ? 5.707 44.430 -33.645 1.00 28.75 740 GLN A C 1
ATOM 5771 O O . GLN A 1 740 ? 5.127 43.420 -34.026 1.00 28.75 740 GLN A O 1
ATOM 5776 N N . THR A 1 741 ? 7.016 44.611 -33.819 1.00 30.00 741 THR A N 1
ATOM 5777 C CA . THR A 1 741 ? 8.003 43.606 -34.215 1.00 30.00 741 THR A CA 1
ATOM 5778 C C . THR A 1 741 ? 8.194 42.572 -33.100 1.00 30.00 741 THR A C 1
ATOM 5780 O O . THR A 1 741 ? 8.996 42.770 -32.189 1.00 30.00 741 THR A O 1
ATOM 5783 N N . GLY A 1 742 ? 7.454 41.469 -33.174 1.00 28.47 742 GLY A N 1
ATOM 5784 C CA . GLY A 1 742 ? 7.904 40.178 -32.661 1.00 28.47 742 GLY A CA 1
ATOM 5785 C C . GLY A 1 742 ? 8.521 39.417 -33.827 1.00 28.47 742 GLY A C 1
ATOM 5786 O O . GLY A 1 742 ? 7.791 38.864 -34.648 1.00 28.47 742 GLY A O 1
ATOM 5787 N N . GLU A 1 743 ? 9.848 39.454 -33.946 1.00 26.92 743 GLU A N 1
ATOM 5788 C CA . GLU A 1 743 ? 10.596 38.643 -34.908 1.00 26.92 743 GLU A CA 1
ATOM 5789 C C . GLU A 1 743 ? 10.364 37.164 -34.586 1.00 26.92 743 GLU A C 1
ATOM 5791 O O . GLU A 1 743 ? 11.005 36.570 -33.724 1.00 26.92 743 GLU A O 1
ATOM 5796 N N . THR A 1 744 ? 9.400 36.565 -35.276 1.00 29.25 744 THR A N 1
ATOM 5797 C CA . THR A 1 744 ? 9.330 35.117 -35.428 1.00 29.25 744 THR A CA 1
ATOM 5798 C C . THR A 1 744 ? 10.530 34.724 -36.288 1.00 29.25 744 THR A C 1
ATOM 5800 O O . THR A 1 744 ? 10.667 35.249 -37.399 1.00 29.25 744 THR A O 1
ATOM 5803 N N . PRO A 1 745 ? 11.431 33.845 -35.816 1.00 31.34 745 PRO A N 1
ATOM 5804 C CA . PRO A 1 745 ? 12.556 33.422 -36.626 1.00 31.34 745 PRO A CA 1
ATOM 5805 C C . PRO A 1 745 ? 12.003 32.727 -37.869 1.00 31.34 745 PRO A C 1
ATOM 5807 O O . PRO A 1 745 ? 11.175 31.816 -37.782 1.00 31.34 745 PRO A O 1
ATOM 5810 N N . ARG A 1 746 ? 12.439 33.193 -39.044 1.00 29.95 746 ARG A N 1
ATOM 5811 C CA . ARG A 1 746 ? 12.243 32.509 -40.324 1.00 29.95 746 ARG A CA 1
ATOM 5812 C C . ARG A 1 746 ? 12.848 31.111 -40.200 1.00 29.95 746 ARG A C 1
ATOM 5814 O O . ARG A 1 746 ? 14.038 30.933 -40.435 1.00 29.95 746 ARG A O 1
ATOM 5821 N N . ARG A 1 747 ? 12.012 30.138 -39.823 1.00 32.81 747 ARG A N 1
ATOM 5822 C CA . ARG A 1 747 ? 12.282 28.703 -39.922 1.00 32.81 747 ARG A CA 1
ATOM 5823 C C . ARG A 1 747 ? 12.825 28.422 -41.319 1.00 32.81 747 ARG A C 1
ATOM 5825 O O . ARG A 1 747 ? 12.115 28.599 -42.312 1.00 32.81 747 ARG A O 1
ATOM 5832 N N . ALA A 1 748 ? 14.087 28.010 -41.379 1.00 33.59 748 ALA A N 1
ATOM 5833 C CA . ALA A 1 748 ? 14.632 27.327 -42.537 1.00 33.59 748 ALA A CA 1
ATOM 5834 C C . ALA A 1 748 ? 13.678 26.178 -42.913 1.00 33.59 748 ALA A C 1
ATOM 5836 O O . ALA A 1 748 ? 13.097 25.545 -42.034 1.00 33.59 748 ALA A O 1
ATOM 5837 N N . ALA A 1 749 ? 13.450 26.004 -44.215 1.00 35.22 749 ALA A N 1
ATOM 5838 C CA . ALA A 1 749 ? 12.465 25.118 -44.835 1.00 35.22 749 ALA A CA 1
ATOM 5839 C C . ALA A 1 749 ? 12.115 23.870 -43.996 1.00 35.22 749 ALA A C 1
ATOM 5841 O O . ALA A 1 749 ? 12.888 22.917 -43.936 1.00 35.22 749 ALA A O 1
ATOM 5842 N N . GLN A 1 750 ? 10.943 23.878 -43.350 1.00 46.38 750 GLN A N 1
ATOM 5843 C CA . GLN A 1 750 ? 10.489 22.757 -42.531 1.00 46.38 750 GLN A CA 1
ATOM 5844 C C . GLN A 1 750 ? 10.210 21.543 -43.420 1.00 46.38 750 GLN A C 1
ATOM 5846 O O . GLN A 1 750 ? 9.247 21.530 -44.186 1.00 46.38 750 GLN A O 1
ATOM 5851 N N . SER A 1 751 ? 11.055 20.521 -43.313 1.00 63.53 751 SER A N 1
ATOM 5852 C CA . SER A 1 751 ? 10.754 19.177 -43.801 1.00 63.53 751 SER A CA 1
ATOM 5853 C C . SER A 1 751 ? 9.482 18.644 -43.134 1.00 63.53 751 SER A C 1
ATOM 5855 O O . SER A 1 751 ? 9.266 18.870 -41.945 1.00 63.53 751 SER A O 1
ATOM 5857 N N . GLU A 1 752 ? 8.647 17.940 -43.897 1.00 78.62 752 GLU A N 1
ATOM 5858 C CA . GLU A 1 752 ? 7.338 17.458 -43.445 1.00 78.62 752 GLU A CA 1
ATOM 5859 C C . GLU A 1 752 ? 7.446 16.503 -42.227 1.00 78.62 752 GLU A C 1
ATOM 5861 O O . GLU A 1 752 ? 8.250 15.565 -42.275 1.00 78.62 752 GLU A O 1
ATOM 5866 N N . PRO A 1 753 ? 6.666 16.713 -41.141 1.00 86.31 753 PRO A N 1
ATOM 5867 C CA . PRO A 1 753 ? 6.738 15.899 -39.925 1.00 86.31 753 PRO A CA 1
ATOM 5868 C C . PRO A 1 753 ? 6.063 14.529 -40.089 1.00 86.31 753 PRO A C 1
ATOM 5870 O O . PRO A 1 753 ? 4.952 14.431 -40.620 1.00 86.31 753 PRO A O 1
ATOM 5873 N N . ILE A 1 754 ? 6.690 13.481 -39.550 1.00 90.81 754 ILE A N 1
ATOM 5874 C CA . ILE A 1 754 ? 6.240 12.083 -39.643 1.00 90.81 754 ILE A CA 1
ATOM 5875 C C . ILE A 1 754 ? 5.517 11.622 -38.365 1.00 90.81 754 ILE A C 1
ATOM 5877 O O . ILE A 1 754 ? 5.867 12.021 -37.256 1.00 90.81 754 ILE A O 1
ATOM 5881 N N . ASP A 1 755 ? 4.510 10.764 -38.521 1.00 91.31 755 ASP A N 1
ATOM 5882 C CA . ASP A 1 755 ? 3.744 10.125 -37.440 1.00 91.31 755 ASP A CA 1
ATOM 5883 C C . ASP A 1 755 ? 4.395 8.818 -36.957 1.00 91.31 755 ASP A C 1
ATOM 5885 O O . ASP A 1 755 ? 4.295 8.467 -35.782 1.00 91.31 755 ASP A O 1
ATOM 5889 N N . ILE A 1 756 ? 5.067 8.095 -3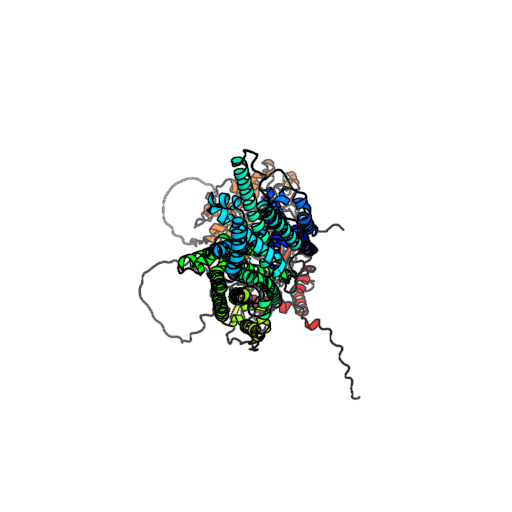7.855 1.00 93.25 756 ILE A N 1
ATOM 5890 C CA . ILE A 1 756 ? 5.762 6.836 -37.563 1.00 93.25 756 ILE A CA 1
ATOM 5891 C C . ILE A 1 756 ? 7.070 6.761 -38.359 1.00 93.25 756 ILE A C 1
ATOM 5893 O O . ILE A 1 756 ? 7.112 7.071 -39.552 1.00 93.25 756 ILE A O 1
ATOM 5897 N N . LEU A 1 757 ? 8.144 6.345 -37.691 1.00 92.88 757 LEU A N 1
ATOM 5898 C CA . LEU A 1 757 ? 9.454 6.081 -38.278 1.00 92.88 757 LEU A CA 1
ATOM 5899 C C . LEU A 1 757 ? 9.638 4.570 -38.459 1.00 92.88 757 LEU A C 1
ATOM 5901 O O . LEU A 1 757 ? 9.806 3.830 -37.484 1.00 92.88 757 LEU A O 1
ATOM 5905 N N . CYS A 1 758 ? 9.630 4.134 -39.717 1.00 92.06 758 CYS A N 1
ATOM 5906 C CA . CYS A 1 758 ? 9.774 2.739 -40.113 1.00 92.06 758 CYS A CA 1
ATOM 5907 C C . CYS A 1 758 ? 11.186 2.470 -40.639 1.00 92.06 758 CYS A C 1
ATOM 5909 O O . CYS A 1 758 ? 11.453 2.475 -41.838 1.00 92.06 758 CYS A O 1
ATOM 5911 N N . ASP A 1 759 ? 12.105 2.260 -39.702 1.00 88.88 759 ASP A N 1
ATOM 5912 C CA . ASP A 1 759 ? 13.535 2.074 -39.944 1.00 88.88 759 ASP A CA 1
ATOM 5913 C C . ASP A 1 759 ? 14.128 1.116 -38.893 1.00 88.88 759 ASP A C 1
ATOM 5915 O O . ASP A 1 759 ? 13.460 0.758 -37.921 1.00 88.88 759 ASP A O 1
ATOM 5919 N N . ALA A 1 760 ? 15.384 0.699 -39.072 1.00 86.00 760 ALA A N 1
ATOM 5920 C CA . ALA A 1 760 ? 16.174 -0.065 -38.109 1.00 86.00 760 ALA A CA 1
ATOM 5921 C C . ALA A 1 760 ? 16.538 0.810 -36.893 1.00 86.00 760 ALA A C 1
ATOM 5923 O O . ALA A 1 760 ? 17.691 1.205 -36.681 1.00 86.00 760 ALA A O 1
ATOM 5924 N N . VAL A 1 761 ? 15.524 1.184 -36.113 1.00 87.25 761 VAL A N 1
ATOM 5925 C CA . VAL A 1 761 ? 15.679 2.007 -34.917 1.00 87.25 761 VAL A CA 1
ATOM 5926 C C . VAL A 1 761 ? 15.964 1.101 -33.732 1.00 87.25 761 VAL A C 1
ATOM 5928 O O . VAL A 1 761 ? 15.086 0.408 -33.226 1.00 87.25 761 VAL A O 1
ATOM 5931 N N . THR A 1 762 ? 17.204 1.140 -33.257 1.00 85.69 762 THR A N 1
ATOM 5932 C CA . THR A 1 762 ? 17.583 0.469 -32.015 1.00 85.69 762 THR A CA 1
ATOM 5933 C C . THR A 1 762 ? 16.887 1.097 -30.812 1.00 85.69 762 THR A C 1
ATOM 5935 O O . THR A 1 762 ? 17.040 2.303 -30.580 1.00 85.69 762 THR A O 1
ATOM 5938 N N . MET A 1 763 ? 16.202 0.269 -30.021 1.00 83.56 763 MET A N 1
ATOM 5939 C CA . MET A 1 763 ? 15.542 0.698 -28.789 1.00 83.56 763 MET A CA 1
ATOM 5940 C C . MET A 1 763 ? 16.571 1.099 -27.734 1.00 83.56 763 MET A C 1
ATOM 5942 O O . MET A 1 763 ? 17.344 0.272 -27.249 1.00 83.56 763 MET A O 1
ATOM 5946 N N . ARG A 1 764 ? 16.575 2.382 -27.365 1.00 74.75 764 ARG A N 1
ATOM 5947 C CA . ARG A 1 764 ? 17.427 2.918 -26.297 1.00 74.75 764 ARG A CA 1
ATOM 5948 C C . ARG A 1 764 ? 16.641 3.910 -25.462 1.00 74.75 764 ARG A C 1
ATOM 5950 O O . ARG A 1 764 ? 16.353 5.010 -25.916 1.00 74.75 764 ARG A O 1
ATOM 5957 N N . PHE A 1 765 ? 16.314 3.514 -24.236 1.00 71.94 765 PHE A N 1
ATOM 5958 C CA . PHE A 1 765 ? 15.577 4.359 -23.292 1.00 71.94 765 PHE A CA 1
ATOM 5959 C C . PHE A 1 765 ? 16.458 5.427 -22.632 1.00 71.94 765 PHE A C 1
ATOM 5961 O O . PHE A 1 765 ? 15.953 6.436 -22.160 1.00 71.94 765 PHE A O 1
ATOM 5968 N N . SER A 1 766 ? 17.780 5.224 -22.614 1.00 64.44 766 SER A N 1
ATOM 5969 C CA . SER A 1 766 ? 18.745 6.206 -22.104 1.00 64.44 766 SER A CA 1
ATOM 5970 C C . SER A 1 766 ? 19.069 7.321 -23.103 1.00 64.44 766 SER A C 1
ATOM 5972 O O . SER A 1 766 ? 19.717 8.295 -22.731 1.00 64.44 766 SER A O 1
ATOM 5974 N N . ASP A 1 767 ? 18.680 7.163 -24.371 1.00 67.88 767 ASP A N 1
ATOM 5975 C CA . ASP A 1 767 ? 18.921 8.141 -25.431 1.00 67.88 767 ASP A CA 1
ATOM 5976 C C . ASP A 1 767 ? 17.719 9.089 -25.524 1.00 67.88 767 ASP A C 1
ATOM 5978 O O . ASP A 1 767 ? 16.715 8.781 -26.171 1.00 67.88 767 ASP A O 1
ATOM 5982 N N . GLN A 1 768 ? 17.819 10.234 -24.839 1.00 66.38 768 GLN A N 1
ATOM 5983 C CA . GLN A 1 768 ? 16.739 11.223 -24.780 1.00 66.38 768 GLN A CA 1
ATOM 5984 C C . GLN A 1 768 ? 16.329 11.725 -26.171 1.00 66.38 768 GLN A C 1
ATOM 5986 O O . GLN A 1 768 ? 15.152 12.008 -26.370 1.00 66.38 768 GLN A O 1
ATOM 5991 N N . GLU A 1 769 ? 17.241 11.783 -27.150 1.00 66.62 769 GLU A N 1
ATOM 5992 C CA . GLU A 1 769 ? 16.895 12.200 -28.518 1.00 66.62 769 GLU A CA 1
ATOM 5993 C C . GLU A 1 769 ? 15.914 11.219 -29.180 1.00 66.62 769 GLU A C 1
ATOM 5995 O O . GLU A 1 769 ? 15.049 11.633 -29.951 1.00 66.62 769 GLU A O 1
ATOM 6000 N N . ARG A 1 770 ? 15.998 9.922 -28.848 1.00 72.19 770 ARG A N 1
ATOM 6001 C CA . ARG A 1 770 ? 15.131 8.881 -29.425 1.00 72.19 770 ARG A CA 1
ATOM 6002 C C . ARG A 1 770 ? 13.830 8.682 -28.657 1.00 72.19 770 ARG A C 1
ATOM 6004 O O . ARG A 1 770 ? 12.814 8.382 -29.273 1.00 72.19 770 ARG A O 1
ATOM 6011 N N . SER A 1 771 ? 13.851 8.814 -27.330 1.00 71.56 771 SER A N 1
ATOM 6012 C CA . SER A 1 771 ? 12.692 8.511 -26.476 1.00 71.56 771 SER A CA 1
ATOM 6013 C C . SER A 1 771 ? 11.808 9.719 -26.154 1.00 71.56 771 SER A C 1
ATOM 6015 O O . SER A 1 771 ? 10.707 9.537 -25.645 1.00 71.56 771 SER A O 1
ATOM 6017 N N . ARG A 1 772 ? 12.264 10.954 -26.413 1.00 73.69 772 ARG A N 1
ATOM 6018 C CA . ARG A 1 772 ? 11.513 12.172 -26.054 1.00 73.69 772 ARG A CA 1
ATOM 6019 C C . ARG A 1 772 ? 10.263 12.390 -26.907 1.00 73.69 772 ARG A C 1
ATOM 6021 O O . ARG A 1 772 ? 9.269 12.886 -26.390 1.00 73.69 772 ARG A O 1
ATOM 6028 N N . ASN A 1 773 ? 10.308 12.023 -28.189 1.00 73.56 773 ASN A N 1
ATOM 6029 C CA . ASN A 1 773 ? 9.278 12.408 -29.163 1.00 73.56 773 ASN A CA 1
ATOM 6030 C C . ASN A 1 773 ? 8.359 11.247 -29.589 1.00 73.56 773 ASN A C 1
ATOM 6032 O O . ASN A 1 773 ? 7.398 11.471 -30.325 1.00 73.56 773 ASN A O 1
ATOM 6036 N N . GLY A 1 774 ? 8.625 10.014 -29.144 1.00 82.19 774 GLY A N 1
ATOM 6037 C CA . GLY A 1 774 ? 7.874 8.840 -29.584 1.00 82.19 774 GLY A CA 1
ATOM 6038 C C . GLY A 1 774 ? 7.942 7.636 -28.652 1.00 82.19 774 GLY A C 1
ATOM 6039 O O . GLY A 1 774 ? 8.819 7.533 -27.799 1.00 82.19 774 GLY A O 1
ATOM 6040 N N . ILE A 1 775 ? 7.007 6.711 -28.861 1.00 87.69 775 ILE A N 1
ATOM 6041 C CA . ILE A 1 775 ? 6.909 5.410 -28.196 1.00 87.69 775 ILE A CA 1
ATOM 6042 C C . ILE A 1 775 ? 7.366 4.321 -29.166 1.00 87.69 775 ILE A C 1
ATOM 6044 O O . ILE A 1 775 ? 7.019 4.334 -30.348 1.00 87.69 775 ILE A O 1
ATOM 6048 N N . TYR A 1 776 ? 8.142 3.367 -28.661 1.00 90.94 776 TYR A N 1
ATOM 6049 C CA . TYR A 1 776 ? 8.565 2.204 -29.432 1.00 90.94 776 TYR A CA 1
ATOM 6050 C C . TYR A 1 776 ? 7.423 1.189 -29.582 1.00 90.94 776 TYR A C 1
ATOM 6052 O O . TYR A 1 776 ? 6.692 0.904 -28.632 1.00 90.94 776 TYR A O 1
ATOM 6060 N N . SER A 1 777 ? 7.299 0.603 -30.770 1.00 91.31 777 SER A N 1
ATOM 6061 C CA . SER A 1 777 ? 6.486 -0.590 -31.001 1.00 91.31 777 SER A CA 1
ATOM 6062 C C . SER A 1 777 ? 7.082 -1.825 -30.297 1.00 91.31 777 SER A C 1
ATOM 6064 O O . SER A 1 777 ? 8.233 -1.779 -29.852 1.00 91.31 777 SER A O 1
ATOM 6066 N N . PRO A 1 778 ? 6.372 -2.971 -30.269 1.00 91.25 778 PRO A N 1
ATOM 6067 C CA . PRO A 1 778 ? 6.994 -4.266 -30.042 1.00 91.25 778 PRO A CA 1
ATOM 6068 C C . PRO A 1 778 ? 8.199 -4.458 -30.960 1.00 91.25 778 PRO A C 1
ATOM 6070 O O . PRO A 1 778 ? 8.273 -3.869 -32.047 1.00 91.25 778 PRO A O 1
ATOM 6073 N N . ILE A 1 779 ? 9.150 -5.272 -30.513 1.00 90.31 779 ILE A N 1
ATOM 6074 C CA . ILE A 1 779 ? 10.413 -5.456 -31.218 1.00 90.31 779 ILE A CA 1
ATOM 6075 C C . ILE A 1 779 ? 10.134 -6.179 -32.538 1.00 90.31 779 ILE A C 1
ATOM 6077 O O . ILE A 1 779 ? 9.696 -7.317 -32.529 1.00 90.31 779 ILE A O 1
ATOM 6081 N N . VAL A 1 780 ? 10.398 -5.560 -33.684 1.00 90.38 780 VAL A N 1
ATOM 6082 C CA . VAL A 1 780 ? 10.082 -6.122 -35.013 1.00 90.38 780 VAL A CA 1
ATOM 6083 C C . VAL A 1 780 ? 11.249 -6.875 -35.653 1.00 90.38 780 VAL A C 1
ATOM 6085 O O . VAL A 1 780 ? 11.072 -7.641 -36.603 1.00 90.38 780 VAL A O 1
ATOM 6088 N N . PHE A 1 781 ? 12.462 -6.643 -35.162 1.00 89.06 781 PHE A N 1
ATOM 6089 C CA . PHE A 1 781 ? 13.672 -7.314 -35.617 1.00 89.06 781 PHE A CA 1
ATOM 6090 C C . PHE A 1 781 ? 14.751 -7.186 -34.547 1.00 89.06 781 PHE A C 1
ATOM 6092 O O . PHE A 1 781 ? 14.652 -6.353 -33.652 1.00 89.06 781 PHE A O 1
ATOM 6099 N N . ALA A 1 782 ? 15.812 -7.970 -34.644 1.00 85.19 782 ALA A N 1
ATOM 6100 C CA . ALA A 1 782 ? 16.970 -7.796 -33.791 1.00 85.19 782 ALA A CA 1
ATOM 6101 C C . ALA A 1 782 ? 18.249 -8.146 -34.549 1.00 85.19 782 ALA A C 1
ATOM 6103 O O . ALA A 1 782 ? 18.330 -9.159 -35.246 1.00 85.19 782 ALA A O 1
ATOM 6104 N N . SER A 1 783 ? 19.231 -7.264 -34.415 1.00 81.25 783 SER A N 1
ATOM 6105 C CA . SER A 1 783 ? 20.549 -7.355 -35.039 1.00 81.25 783 SER A CA 1
ATOM 6106 C C . SER A 1 783 ? 21.605 -7.041 -33.979 1.00 81.25 783 SER A C 1
ATOM 6108 O O . SER A 1 783 ? 21.300 -6.929 -32.797 1.00 81.25 783 SER A O 1
ATOM 6110 N N . GLY A 1 784 ? 22.863 -6.925 -34.364 1.00 80.75 784 GLY A N 1
ATOM 6111 C CA . GLY A 1 784 ? 23.929 -6.525 -33.472 1.00 80.75 784 GLY A CA 1
ATOM 6112 C C . GLY A 1 784 ? 25.019 -5.773 -34.210 1.00 80.75 784 GLY A C 1
ATOM 6113 O O . GLY A 1 784 ? 25.269 -6.022 -35.396 1.00 80.75 784 GLY A O 1
ATOM 6114 N N . VAL A 1 785 ? 25.709 -4.886 -33.492 1.00 85.81 785 VAL A N 1
ATOM 6115 C CA . VAL A 1 785 ? 26.865 -4.189 -34.054 1.00 85.81 785 VAL A CA 1
ATOM 6116 C C . VAL A 1 785 ? 27.977 -5.204 -34.285 1.00 85.81 785 VAL A C 1
ATOM 6118 O O . VAL A 1 785 ? 28.366 -5.943 -33.383 1.00 85.81 785 VAL A O 1
ATOM 6121 N N . SER A 1 786 ? 28.507 -5.225 -35.498 1.00 89.06 786 SER A N 1
ATOM 6122 C CA . SER A 1 786 ? 29.680 -5.994 -35.898 1.00 89.06 786 SER A CA 1
ATOM 6123 C C . SER A 1 786 ? 30.667 -5.060 -36.605 1.00 89.06 786 SER A C 1
ATOM 6125 O O . SER A 1 786 ? 30.487 -3.837 -36.650 1.00 89.06 786 SER A O 1
ATOM 6127 N N . PHE A 1 787 ? 31.752 -5.623 -37.125 1.00 91.19 787 PHE A N 1
ATOM 6128 C CA . PHE A 1 787 ? 32.730 -4.878 -37.894 1.00 91.19 787 PHE A CA 1
ATOM 6129 C C . PHE A 1 787 ? 33.354 -5.691 -39.028 1.00 91.19 787 PHE A C 1
ATOM 6131 O O . PHE A 1 787 ? 33.430 -6.922 -38.986 1.00 91.19 787 PHE A O 1
ATOM 6138 N N . LEU A 1 788 ? 33.845 -4.966 -40.032 1.00 90.38 788 LEU A N 1
ATOM 6139 C CA . LEU A 1 788 ? 34.744 -5.456 -41.073 1.00 90.38 788 LEU A CA 1
ATOM 6140 C C . LEU A 1 788 ? 36.140 -4.866 -40.846 1.00 90.38 788 LEU A C 1
ATOM 6142 O O . LEU A 1 788 ? 36.272 -3.676 -40.576 1.00 90.38 788 LEU A O 1
ATOM 6146 N N . GLU A 1 789 ? 37.174 -5.696 -40.972 1.00 89.75 789 GLU A N 1
ATOM 6147 C CA . GLU A 1 789 ? 38.590 -5.322 -40.813 1.00 89.75 789 GLU A CA 1
ATOM 6148 C C . GLU A 1 789 ? 39.314 -5.487 -42.159 1.00 89.75 789 GLU A C 1
ATOM 6150 O O . GLU A 1 789 ? 39.058 -6.454 -42.892 1.00 89.75 789 GLU A O 1
ATOM 6155 N N . THR A 1 790 ? 40.222 -4.572 -42.502 1.00 86.56 790 THR A N 1
ATOM 6156 C CA . THR A 1 790 ? 41.114 -4.735 -43.664 1.00 86.56 790 THR A CA 1
ATOM 6157 C C . THR A 1 790 ? 42.115 -5.885 -43.443 1.00 86.56 790 THR A C 1
ATOM 6159 O O . THR A 1 790 ? 42.456 -6.227 -42.318 1.00 86.56 790 THR A O 1
ATOM 6162 N N . GLN A 1 791 ? 42.588 -6.540 -44.515 1.00 74.81 791 GLN A N 1
ATOM 6163 C CA . GLN A 1 791 ? 43.512 -7.696 -44.401 1.00 74.81 791 GLN A CA 1
ATOM 6164 C C . GLN A 1 791 ? 44.905 -7.341 -43.856 1.00 74.81 791 GLN A C 1
ATOM 6166 O O . GLN A 1 791 ? 45.640 -8.213 -43.395 1.00 74.81 791 GLN A O 1
ATOM 6171 N N . THR A 1 792 ? 45.295 -6.075 -43.940 1.00 67.56 792 THR A N 1
ATOM 6172 C CA . THR A 1 792 ? 46.614 -5.578 -43.557 1.00 67.56 792 THR A CA 1
ATOM 6173 C C . THR A 1 792 ? 46.610 -5.095 -42.115 1.00 67.56 792 THR A C 1
ATOM 6175 O O . THR A 1 792 ? 46.140 -4.004 -41.800 1.00 67.56 792 THR A O 1
ATOM 6178 N N . ARG A 1 793 ? 47.216 -5.896 -41.236 1.00 61.84 793 ARG A N 1
ATOM 6179 C CA . ARG A 1 793 ? 47.580 -5.484 -39.877 1.00 61.84 793 ARG A CA 1
ATOM 6180 C C . ARG A 1 793 ? 48.940 -4.799 -39.903 1.00 61.84 793 ARG A C 1
ATOM 6182 O O . ARG A 1 793 ? 49.950 -5.406 -39.554 1.00 61.84 793 ARG A O 1
ATOM 6189 N N . SER A 1 794 ? 48.991 -3.557 -40.382 1.00 62.16 794 SER A N 1
ATOM 6190 C CA . SER A 1 794 ? 50.173 -2.730 -40.125 1.00 62.16 794 SER A CA 1
ATOM 6191 C C . SER A 1 794 ? 50.255 -2.457 -38.619 1.00 62.16 794 SER A C 1
ATOM 6193 O O . SER A 1 794 ? 49.230 -2.299 -37.962 1.00 62.16 794 SER A O 1
ATOM 6195 N N . MET A 1 795 ? 51.464 -2.401 -38.043 1.00 58.47 795 MET A N 1
ATOM 6196 C CA . MET A 1 795 ? 51.664 -2.031 -36.625 1.00 58.47 795 MET A CA 1
ATOM 6197 C C . MET A 1 795 ? 51.385 -0.532 -36.349 1.00 58.47 795 MET A C 1
ATOM 6199 O O . MET A 1 795 ? 51.904 0.034 -35.389 1.00 58.47 795 MET A O 1
ATOM 6203 N N . GLY A 1 796 ? 50.614 0.127 -37.219 1.00 64.81 796 GLY A N 1
ATOM 6204 C CA . GLY A 1 796 ? 50.124 1.491 -37.045 1.00 64.81 796 GLY A CA 1
ATOM 6205 C C . GLY A 1 796 ? 48.804 1.529 -36.267 1.00 64.81 796 GLY A C 1
ATOM 6206 O O . GLY A 1 796 ? 48.220 0.493 -35.963 1.00 64.81 796 GLY A O 1
ATOM 6207 N N . GLY A 1 797 ? 48.341 2.736 -35.930 1.00 76.88 797 GLY A N 1
ATOM 6208 C CA . GLY A 1 797 ? 47.062 2.951 -35.242 1.00 76.88 797 GLY A CA 1
ATOM 6209 C C . GLY A 1 797 ? 45.841 2.376 -35.981 1.00 76.88 797 GLY A C 1
ATOM 6210 O O . GLY A 1 797 ? 45.913 2.041 -37.165 1.00 76.88 797 GLY A O 1
ATOM 6211 N N . VAL A 1 798 ? 44.709 2.284 -35.277 1.00 86.50 798 VAL A N 1
ATOM 6212 C CA . VAL A 1 798 ? 43.434 1.764 -35.810 1.00 86.50 798 VAL A CA 1
ATOM 6213 C C . VAL A 1 798 ? 42.535 2.920 -36.193 1.00 86.50 798 VAL A C 1
ATOM 6215 O O . VAL A 1 798 ? 42.328 3.840 -35.403 1.00 86.50 798 VAL A O 1
ATOM 6218 N N . THR A 1 799 ? 41.948 2.853 -37.384 1.00 88.31 799 THR A N 1
ATOM 6219 C CA . THR A 1 799 ? 40.941 3.821 -37.819 1.00 88.31 799 THR A CA 1
ATOM 6220 C C . THR A 1 799 ? 39.564 3.173 -37.854 1.00 88.31 799 THR A C 1
ATOM 6222 O O . THR A 1 799 ? 39.326 2.262 -38.644 1.00 88.31 799 THR A O 1
ATOM 6225 N N . ILE A 1 800 ? 38.656 3.653 -37.009 1.00 90.38 800 ILE A N 1
ATOM 6226 C CA . ILE A 1 800 ? 37.299 3.136 -36.851 1.00 90.38 800 ILE A CA 1
ATOM 6227 C C . ILE A 1 800 ? 36.314 4.081 -37.536 1.00 90.38 800 ILE A C 1
ATOM 6229 O O . ILE A 1 800 ? 36.124 5.214 -37.097 1.00 90.38 800 ILE A O 1
ATOM 6233 N N . GLY A 1 801 ? 35.666 3.601 -38.593 1.00 90.69 801 GLY A N 1
ATOM 6234 C CA . GLY A 1 801 ? 34.570 4.283 -39.266 1.00 90.69 801 GLY A CA 1
ATOM 6235 C C . GLY A 1 801 ? 33.205 3.745 -38.833 1.00 90.69 801 GLY A C 1
ATOM 6236 O O . GLY A 1 801 ? 33.014 2.532 -38.726 1.00 90.69 801 GLY A O 1
ATOM 6237 N N . PHE A 1 802 ? 32.251 4.645 -38.598 1.00 91.12 802 PHE A N 1
ATOM 6238 C CA . PHE A 1 802 ? 30.863 4.334 -38.230 1.00 91.12 802 PHE A CA 1
ATOM 6239 C C . PHE A 1 802 ? 29.920 5.434 -38.736 1.00 91.12 802 PHE A C 1
ATOM 6241 O O . PHE A 1 802 ? 30.353 6.559 -38.984 1.00 91.12 802 PHE A O 1
ATOM 6248 N N . VAL A 1 803 ? 28.628 5.128 -38.883 1.00 86.19 803 VAL A N 1
ATOM 6249 C CA . VAL A 1 803 ? 27.616 6.127 -39.271 1.00 86.19 803 VAL A CA 1
ATOM 6250 C C . VAL A 1 803 ? 27.093 6.861 -38.041 1.00 86.19 803 VAL A C 1
ATOM 6252 O O . VAL A 1 803 ? 26.864 6.251 -36.991 1.00 86.19 803 VAL A O 1
ATOM 6255 N N . GLN A 1 804 ? 26.899 8.172 -38.162 1.00 73.31 804 GLN A N 1
ATOM 6256 C CA . GLN A 1 804 ? 26.391 8.996 -37.064 1.00 73.31 804 GLN A CA 1
ATOM 6257 C C . GLN A 1 804 ? 24.939 8.672 -36.690 1.00 73.31 804 GLN A C 1
ATOM 6259 O O . GLN A 1 804 ? 24.180 8.132 -37.490 1.00 73.31 804 GLN A O 1
ATOM 6264 N N . ASN A 1 805 ? 24.566 8.963 -35.440 1.00 73.69 805 ASN A N 1
ATOM 6265 C CA . ASN A 1 805 ? 23.249 8.648 -34.861 1.00 73.69 805 ASN A CA 1
ATOM 6266 C C . ASN A 1 805 ? 22.857 7.159 -34.953 1.00 73.69 805 ASN A C 1
ATOM 6268 O O . ASN A 1 805 ? 21.675 6.803 -34.916 1.00 73.69 805 ASN A O 1
ATOM 6272 N N . THR A 1 806 ? 23.854 6.273 -35.044 1.00 78.81 806 THR A N 1
ATOM 6273 C CA . THR A 1 806 ? 23.684 4.819 -34.968 1.00 78.81 806 THR A CA 1
ATOM 6274 C C . THR A 1 806 ? 24.286 4.263 -33.688 1.00 78.81 806 THR A C 1
ATOM 6276 O O . THR A 1 806 ? 25.093 4.897 -33.009 1.00 78.81 806 THR A O 1
ATOM 6279 N N . THR A 1 807 ? 23.902 3.038 -33.366 1.00 80.38 807 THR A N 1
ATOM 6280 C CA . THR A 1 807 ? 24.404 2.295 -32.212 1.00 80.38 807 THR A CA 1
ATOM 6281 C C . THR A 1 807 ? 25.906 1.996 -32.311 1.00 80.38 807 THR A C 1
ATOM 6283 O O . THR A 1 807 ? 26.613 1.999 -31.300 1.00 80.38 807 THR A O 1
ATOM 6286 N N . ALA A 1 808 ? 26.434 1.853 -33.533 1.00 85.56 808 ALA A N 1
ATOM 6287 C CA . ALA A 1 808 ? 27.856 1.620 -33.780 1.00 85.56 808 ALA A CA 1
ATOM 6288 C C . ALA A 1 808 ? 28.762 2.726 -33.213 1.00 85.56 808 ALA A C 1
ATOM 6290 O O . ALA A 1 808 ? 29.895 2.441 -32.833 1.00 85.56 808 ALA A O 1
ATOM 6291 N N . ARG A 1 809 ? 28.239 3.954 -33.076 1.00 85.62 809 ARG A N 1
ATOM 6292 C CA . ARG A 1 809 ? 28.900 5.102 -32.438 1.00 85.62 809 ARG A CA 1
ATOM 6293 C C . ARG A 1 809 ? 29.392 4.765 -31.025 1.00 85.62 809 ARG A C 1
ATOM 6295 O O . ARG A 1 809 ? 30.566 4.925 -30.707 1.00 85.62 809 ARG A O 1
ATOM 6302 N N . GLU A 1 810 ? 28.506 4.271 -30.167 1.00 81.44 810 GLU A N 1
ATOM 6303 C CA . GLU A 1 810 ? 28.857 3.984 -28.772 1.00 81.44 810 GLU A CA 1
ATOM 6304 C C . GLU A 1 810 ? 29.695 2.720 -28.621 1.00 81.44 810 GLU A C 1
ATOM 6306 O O . GLU A 1 810 ? 30.591 2.670 -27.775 1.00 81.44 810 GLU A O 1
ATOM 6311 N N . VAL A 1 811 ? 29.425 1.707 -29.449 1.00 85.44 811 VAL A N 1
ATOM 6312 C CA . VAL A 1 811 ? 30.224 0.478 -29.452 1.00 85.44 811 VAL A CA 1
ATOM 6313 C C . VAL A 1 811 ? 31.659 0.805 -29.867 1.00 85.44 811 VAL A C 1
ATOM 6315 O O . VAL A 1 811 ? 32.584 0.370 -29.189 1.00 85.44 811 VAL A O 1
ATOM 6318 N N . ALA A 1 812 ? 31.859 1.654 -30.883 1.00 86.94 812 ALA A N 1
ATOM 6319 C CA . ALA A 1 812 ? 33.182 2.122 -31.297 1.00 86.94 812 ALA A CA 1
ATOM 6320 C C . ALA A 1 812 ? 33.962 2.752 -30.135 1.00 86.94 812 ALA A C 1
ATOM 6322 O O . ALA A 1 812 ? 35.123 2.400 -29.914 1.00 86.94 812 ALA A O 1
ATOM 6323 N N . ARG A 1 813 ? 33.317 3.626 -29.348 1.00 85.56 813 ARG A N 1
ATOM 6324 C CA . ARG A 1 813 ? 33.935 4.234 -28.159 1.00 85.56 813 ARG A CA 1
ATOM 6325 C C . ARG A 1 813 ? 34.380 3.172 -27.149 1.00 85.56 813 ARG A C 1
ATOM 6327 O O . ARG A 1 813 ? 35.540 3.164 -26.742 1.00 85.56 813 ARG A O 1
ATOM 6334 N N . LYS A 1 814 ? 33.486 2.241 -26.798 1.00 86.62 814 LYS A N 1
ATOM 6335 C CA . LYS A 1 814 ? 33.765 1.180 -25.814 1.00 86.62 814 LYS A CA 1
ATOM 6336 C C . LYS A 1 814 ? 34.889 0.238 -26.255 1.00 86.62 814 LYS A C 1
ATOM 6338 O O . LYS A 1 814 ? 35.686 -0.177 -25.420 1.00 86.62 814 LYS A O 1
ATOM 6343 N N . LEU A 1 815 ? 34.994 -0.079 -27.550 1.00 83.88 815 LEU A N 1
ATOM 6344 C CA . LEU A 1 815 ? 36.079 -0.928 -28.065 1.00 83.88 815 LEU A CA 1
ATOM 6345 C C . LEU A 1 815 ? 37.464 -0.308 -27.863 1.00 83.88 815 LEU A C 1
ATOM 6347 O O . LEU A 1 815 ? 38.430 -1.038 -27.632 1.00 83.88 815 LEU A O 1
ATOM 6351 N N . CYS A 1 816 ? 37.557 1.021 -27.947 1.00 85.50 816 CYS A N 1
ATOM 6352 C CA . CYS A 1 816 ? 38.793 1.746 -27.676 1.00 85.50 816 CYS A CA 1
ATOM 6353 C C . CYS A 1 816 ? 39.185 1.616 -26.199 1.00 85.50 816 CYS A C 1
ATOM 6355 O O . CYS A 1 816 ? 40.321 1.261 -25.895 1.00 85.50 816 CYS A O 1
ATOM 6357 N N . GLU A 1 817 ? 38.233 1.830 -25.284 1.00 85.38 817 GLU A N 1
ATOM 6358 C CA . GLU A 1 817 ? 38.463 1.819 -23.829 1.00 85.38 817 GLU A CA 1
ATOM 6359 C C . GLU A 1 817 ? 39.043 0.484 -23.321 1.00 85.38 817 GLU A C 1
ATOM 6361 O O . GLU A 1 817 ? 39.810 0.473 -22.358 1.00 85.38 817 GLU A O 1
ATOM 6366 N N . ILE A 1 818 ? 38.731 -0.632 -23.991 1.00 86.38 818 ILE A N 1
ATOM 6367 C CA . ILE A 1 818 ? 39.232 -1.976 -23.647 1.00 86.38 818 ILE A CA 1
ATOM 6368 C C . ILE A 1 818 ? 40.413 -2.448 -24.513 1.00 86.38 818 ILE A C 1
ATOM 6370 O O . ILE A 1 818 ? 40.904 -3.562 -24.321 1.00 86.38 818 ILE A O 1
ATOM 6374 N N . ASP A 1 819 ? 40.865 -1.626 -25.465 1.00 83.44 819 ASP A N 1
ATOM 6375 C CA . ASP A 1 819 ? 41.848 -1.981 -26.497 1.00 83.44 819 ASP A CA 1
ATOM 6376 C C . ASP A 1 819 ? 41.509 -3.308 -27.202 1.00 83.44 819 ASP A C 1
ATOM 6378 O O . ASP A 1 819 ? 42.308 -4.248 -27.246 1.00 83.44 819 ASP A O 1
ATOM 6382 N N . TYR A 1 820 ? 40.289 -3.402 -27.741 1.00 86.12 820 TYR A N 1
ATOM 6383 C CA . TYR A 1 820 ? 39.778 -4.636 -28.350 1.00 86.12 820 TYR A CA 1
ATOM 6384 C C . TYR A 1 820 ? 40.672 -5.148 -29.492 1.00 86.12 820 TYR A C 1
ATOM 6386 O O . TYR A 1 820 ? 40.904 -6.353 -29.618 1.00 86.12 820 TYR A O 1
ATOM 6394 N N . PHE A 1 821 ? 41.228 -4.232 -30.290 1.00 84.75 821 PHE A N 1
ATOM 6395 C CA . PHE A 1 821 ? 42.106 -4.554 -31.419 1.00 84.75 821 PHE A CA 1
ATOM 6396 C C . PHE A 1 821 ? 43.564 -4.811 -31.010 1.00 84.75 821 PHE A C 1
ATOM 6398 O O . PHE A 1 821 ? 44.390 -5.114 -31.871 1.00 84.75 821 PHE A O 1
ATOM 6405 N N . LYS A 1 822 ? 43.870 -4.755 -29.704 1.00 83.56 822 LYS A N 1
ATOM 6406 C CA . LYS A 1 822 ? 45.169 -5.100 -29.104 1.00 83.56 822 LYS A CA 1
ATOM 6407 C C . LYS A 1 822 ? 46.344 -4.366 -29.748 1.00 83.56 822 LYS A C 1
ATOM 6409 O O . LYS A 1 822 ? 47.389 -4.970 -29.997 1.00 83.56 822 LYS A O 1
ATOM 6414 N N . ILE A 1 823 ? 46.174 -3.076 -30.032 1.00 79.19 823 ILE A N 1
ATOM 6415 C CA . ILE A 1 823 ? 47.249 -2.275 -30.632 1.00 79.19 823 ILE A CA 1
ATOM 6416 C C . ILE A 1 823 ? 48.240 -1.757 -29.592 1.00 79.19 823 ILE A C 1
ATOM 6418 O O . ILE A 1 823 ? 49.325 -1.322 -29.965 1.00 79.19 823 ILE A O 1
ATOM 6422 N N . MET A 1 824 ? 47.904 -1.823 -28.298 1.00 78.06 824 MET A N 1
ATOM 6423 C CA . MET A 1 824 ? 48.763 -1.339 -27.218 1.00 78.06 824 MET A CA 1
ATOM 6424 C C . MET A 1 824 ? 49.396 -2.460 -26.393 1.00 78.06 824 MET A C 1
ATOM 6426 O O . MET A 1 824 ? 48.769 -3.450 -26.011 1.00 78.06 824 MET A O 1
ATOM 6430 N N . LEU A 1 825 ? 50.665 -2.251 -26.040 1.00 75.38 825 LEU A N 1
ATOM 6431 C CA . LEU A 1 825 ? 51.383 -3.072 -25.066 1.00 75.38 825 LEU A CA 1
ATOM 6432 C C . LEU A 1 825 ? 50.809 -2.851 -23.653 1.00 75.38 825 LEU A C 1
ATOM 6434 O O . LEU A 1 825 ? 50.320 -1.760 -23.360 1.00 75.38 825 LEU A O 1
ATOM 6438 N N . PRO A 1 826 ? 50.925 -3.820 -22.723 1.00 73.88 826 PRO A N 1
ATOM 6439 C CA . PRO A 1 826 ? 50.433 -3.667 -21.349 1.00 73.88 826 PRO A CA 1
ATOM 6440 C C . PRO A 1 826 ? 50.941 -2.403 -20.637 1.00 73.88 826 PRO A C 1
ATOM 6442 O O . PRO A 1 826 ? 50.180 -1.751 -19.931 1.00 73.88 826 PRO A O 1
ATOM 6445 N N . SER A 1 827 ? 52.194 -2.008 -20.883 1.00 67.25 827 SER A N 1
ATOM 6446 C CA . SER A 1 827 ? 52.807 -0.789 -20.332 1.00 67.25 827 SER A CA 1
ATOM 6447 C C . SER A 1 827 ? 52.235 0.520 -20.896 1.00 67.25 827 SER A C 1
ATOM 6449 O O . SER A 1 827 ? 52.460 1.581 -20.320 1.00 67.25 827 SER A O 1
ATOM 6451 N N . GLN A 1 828 ? 51.499 0.457 -22.008 1.00 72.56 828 GLN A N 1
ATOM 6452 C CA . GLN A 1 828 ? 50.872 1.598 -22.683 1.00 72.56 828 GLN A CA 1
ATOM 6453 C C . GLN A 1 828 ? 49.391 1.765 -22.294 1.00 72.56 828 GLN A C 1
ATOM 6455 O O . GLN A 1 828 ? 48.778 2.775 -22.640 1.00 72.56 828 GLN A O 1
ATOM 6460 N N . LYS A 1 829 ? 48.808 0.802 -21.559 1.00 77.06 829 LYS A N 1
ATOM 6461 C CA . LYS A 1 829 ? 47.378 0.794 -21.207 1.00 77.06 829 LYS A CA 1
ATOM 6462 C C . LYS A 1 829 ? 47.000 1.767 -20.093 1.00 77.06 829 LYS A C 1
ATOM 6464 O O . LYS A 1 829 ? 45.837 2.136 -19.994 1.00 77.06 829 LYS A O 1
ATOM 6469 N N . THR A 1 830 ? 47.959 2.230 -19.292 1.00 76.06 830 THR A N 1
ATOM 6470 C CA . THR A 1 830 ? 47.701 3.118 -18.143 1.00 76.06 830 THR A CA 1
ATOM 6471 C C . THR A 1 830 ? 47.034 4.439 -18.545 1.00 76.06 830 THR A C 1
ATOM 6473 O O . THR A 1 830 ? 46.245 4.975 -17.778 1.00 76.06 830 THR A O 1
ATOM 6476 N N . ALA A 1 831 ? 47.290 4.931 -19.763 1.00 78.44 831 ALA A N 1
ATOM 6477 C CA . ALA A 1 831 ? 46.681 6.150 -20.304 1.00 78.44 831 ALA A CA 1
ATOM 6478 C C . ALA A 1 831 ? 45.603 5.877 -21.372 1.00 78.44 831 ALA A C 1
ATOM 6480 O O . ALA A 1 831 ? 45.129 6.807 -22.019 1.00 78.44 831 ALA A O 1
ATOM 6481 N N . LEU A 1 832 ? 45.224 4.612 -21.592 1.00 83.12 832 LEU A N 1
ATOM 6482 C CA . LEU A 1 832 ? 44.316 4.202 -22.666 1.00 83.12 832 LEU A CA 1
ATOM 6483 C C . LEU A 1 832 ? 42.974 4.929 -22.611 1.00 83.12 832 LEU A C 1
ATOM 6485 O O . LEU A 1 832 ? 42.534 5.502 -23.603 1.00 83.12 832 LEU A O 1
ATOM 6489 N N . PHE A 1 833 ? 42.350 4.913 -21.437 1.00 84.38 833 PHE A N 1
ATOM 6490 C CA . PHE A 1 833 ? 41.017 5.462 -21.242 1.00 84.38 833 PHE A CA 1
ATOM 6491 C C . PHE A 1 833 ? 40.958 6.956 -21.593 1.00 84.38 833 PHE A C 1
ATOM 6493 O O . PHE A 1 833 ? 40.135 7.360 -22.411 1.00 84.38 833 PHE A O 1
ATOM 6500 N N . GLU A 1 834 ? 41.881 7.765 -21.063 1.00 85.06 834 GLU A N 1
ATOM 6501 C CA . GLU A 1 834 ? 41.918 9.208 -21.339 1.00 85.06 834 GLU A CA 1
ATOM 6502 C C . GLU A 1 834 ? 42.303 9.516 -22.794 1.00 85.06 834 GLU A C 1
ATOM 6504 O O . GLU A 1 834 ? 41.768 10.453 -23.386 1.00 85.06 834 GLU A O 1
ATOM 6509 N N . ARG A 1 835 ? 43.157 8.692 -23.421 1.00 86.06 835 ARG A N 1
ATOM 6510 C CA . ARG A 1 835 ? 43.472 8.811 -24.857 1.00 86.06 835 ARG A CA 1
ATOM 6511 C C . ARG A 1 835 ? 42.240 8.563 -25.725 1.00 86.06 835 ARG A C 1
ATOM 6513 O O . ARG A 1 835 ? 41.930 9.375 -26.594 1.00 86.06 835 ARG A O 1
ATOM 6520 N N . CYS A 1 836 ? 41.517 7.478 -25.455 1.00 85.94 836 CYS A N 1
ATOM 6521 C CA . CYS A 1 836 ? 40.271 7.144 -26.139 1.00 85.94 836 CYS A CA 1
ATOM 6522 C C . CYS A 1 836 ? 39.210 8.222 -25.941 1.00 85.94 836 CYS A C 1
ATOM 6524 O O . CYS A 1 836 ? 38.562 8.629 -26.904 1.00 85.94 836 CYS A O 1
ATOM 6526 N N . HIS A 1 837 ? 39.055 8.709 -24.710 1.00 87.38 837 HIS A N 1
ATOM 6527 C CA . HIS A 1 837 ? 38.080 9.741 -24.388 1.00 87.38 837 HIS A CA 1
ATOM 6528 C C . HIS A 1 837 ? 38.409 11.068 -25.089 1.00 87.38 837 HIS A C 1
ATOM 6530 O O . HIS A 1 837 ? 37.505 11.700 -25.632 1.00 87.38 837 HIS A O 1
ATOM 6536 N N . LEU A 1 838 ? 39.683 11.471 -25.148 1.00 86.69 838 LEU A N 1
ATOM 6537 C CA . LEU A 1 838 ? 40.109 12.662 -25.887 1.00 86.69 838 LEU A CA 1
ATOM 6538 C C . LEU A 1 838 ? 39.794 12.531 -27.386 1.00 86.69 838 LEU A C 1
ATOM 6540 O O . LEU A 1 838 ? 39.064 13.360 -27.927 1.00 86.69 838 LEU A O 1
ATOM 6544 N N . ARG A 1 839 ? 40.256 11.452 -28.034 1.00 86.25 839 ARG A N 1
ATOM 6545 C CA . ARG A 1 839 ? 40.013 11.195 -29.469 1.00 86.25 839 ARG A CA 1
ATOM 6546 C C . ARG A 1 839 ? 38.530 11.092 -29.813 1.00 86.25 839 ARG A C 1
ATOM 6548 O O . ARG A 1 839 ? 38.099 11.552 -30.868 1.00 86.25 839 ARG A O 1
ATOM 6555 N N . TRP A 1 840 ? 37.741 10.518 -28.911 1.00 87.88 840 TRP A N 1
ATOM 6556 C CA . TRP A 1 840 ? 36.292 10.466 -29.038 1.00 87.88 840 TRP A CA 1
ATOM 6557 C C . TRP A 1 840 ? 35.667 11.864 -29.063 1.00 87.88 840 TRP A C 1
ATOM 6559 O O . TRP A 1 840 ? 34.895 12.185 -29.966 1.00 87.88 840 TRP A O 1
ATOM 6569 N N . ARG A 1 841 ? 36.013 12.707 -28.083 1.00 87.06 841 ARG A N 1
ATOM 6570 C CA . ARG A 1 841 ? 35.472 14.068 -27.970 1.00 87.06 841 ARG A CA 1
ATOM 6571 C C . ARG A 1 841 ? 35.872 14.936 -29.158 1.00 87.06 841 ARG A C 1
ATOM 6573 O O . ARG A 1 841 ? 35.040 15.699 -29.636 1.00 87.06 841 ARG A O 1
ATOM 6580 N N . GLU A 1 842 ? 37.083 14.767 -29.690 1.00 82.81 842 GLU A N 1
ATOM 6581 C CA . GLU A 1 842 ? 37.503 15.452 -30.921 1.00 82.81 842 GLU A CA 1
ATOM 6582 C C . GLU A 1 842 ? 36.576 15.119 -32.097 1.00 82.81 842 GLU A C 1
ATOM 6584 O O . GLU A 1 842 ? 36.124 16.018 -32.810 1.00 82.81 842 GLU A O 1
ATOM 6589 N N . ALA A 1 843 ? 36.247 13.836 -32.277 1.00 81.00 843 ALA A N 1
ATOM 6590 C CA . ALA A 1 843 ? 35.355 13.395 -33.343 1.00 81.00 843 ALA A CA 1
ATOM 6591 C C . ALA A 1 843 ? 33.921 13.935 -33.177 1.00 81.00 843 ALA A C 1
ATOM 6593 O O . ALA A 1 843 ? 33.294 14.300 -34.173 1.00 81.00 843 ALA A O 1
ATOM 6594 N N . VAL A 1 844 ? 33.421 14.028 -31.938 1.00 82.44 844 VAL A N 1
ATOM 6595 C CA . VAL A 1 844 ? 32.096 14.601 -31.626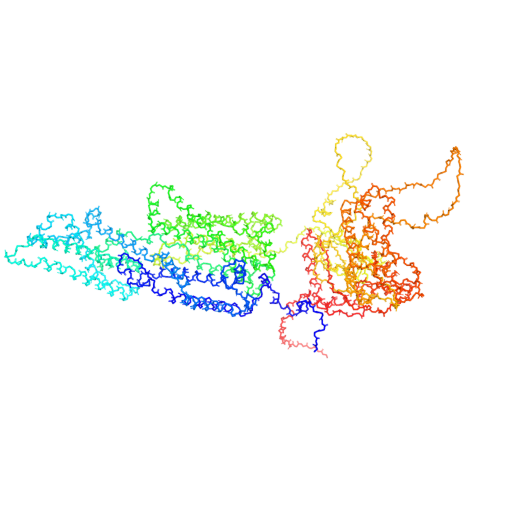 1.00 82.44 844 VAL A CA 1
ATOM 6596 C C . VAL A 1 844 ? 32.062 16.109 -31.884 1.00 82.44 844 VAL A C 1
ATOM 6598 O O . VAL A 1 844 ? 31.169 16.584 -32.581 1.00 82.44 844 VAL A O 1
ATOM 6601 N N . VAL A 1 845 ? 33.047 16.864 -31.384 1.00 79.81 845 VAL A N 1
ATOM 6602 C CA . VAL A 1 845 ? 33.135 18.321 -31.599 1.00 79.81 845 VAL A CA 1
ATOM 6603 C C . VAL A 1 845 ? 33.230 18.640 -33.089 1.00 79.81 845 VAL A C 1
ATOM 6605 O O . VAL A 1 845 ? 32.513 19.510 -33.581 1.00 79.81 845 VAL A O 1
ATOM 6608 N N . ARG A 1 846 ? 34.061 17.901 -33.834 1.00 76.38 846 ARG A N 1
ATOM 6609 C CA . ARG A 1 846 ? 34.170 18.053 -35.289 1.00 76.38 846 ARG A CA 1
ATOM 6610 C C . ARG A 1 846 ? 32.833 17.833 -35.993 1.00 76.38 846 ARG A C 1
ATOM 6612 O O . ARG A 1 846 ? 32.511 18.580 -36.912 1.00 76.38 846 ARG A O 1
ATOM 6619 N N . GLU A 1 847 ? 32.076 16.810 -35.611 1.00 73.19 847 GLU A N 1
ATOM 6620 C CA . GLU A 1 847 ? 30.784 16.546 -36.246 1.00 73.19 847 GLU A CA 1
ATOM 6621 C C . GLU A 1 847 ? 29.774 17.656 -35.972 1.00 73.19 847 GLU A C 1
ATOM 6623 O O . GLU A 1 847 ? 29.133 18.119 -36.914 1.00 73.19 847 GLU A O 1
ATOM 6628 N N . ARG A 1 848 ? 29.689 18.139 -34.731 1.00 74.56 848 ARG A N 1
ATOM 6629 C CA . ARG A 1 848 ? 28.772 19.230 -34.387 1.00 74.56 848 ARG A CA 1
ATOM 6630 C C . ARG A 1 848 ? 29.070 20.494 -35.179 1.00 74.56 848 ARG A C 1
ATOM 6632 O O . ARG A 1 848 ? 28.149 21.153 -35.647 1.00 74.56 848 ARG A O 1
ATOM 6639 N N . LEU A 1 849 ? 30.351 20.773 -35.415 1.00 70.62 849 LEU A N 1
ATOM 6640 C CA . LEU A 1 849 ? 30.780 21.858 -36.296 1.00 70.62 849 LEU A CA 1
ATOM 6641 C C . LEU A 1 849 ? 30.326 21.633 -37.748 1.00 70.62 849 LEU A C 1
ATOM 6643 O O . LEU A 1 849 ? 29.786 22.539 -38.374 1.00 70.62 849 LEU A O 1
ATOM 6647 N N . LEU A 1 850 ? 30.475 20.422 -38.286 1.00 68.81 850 LEU A N 1
ATOM 6648 C CA . LEU A 1 850 ? 29.983 20.108 -39.634 1.00 68.81 850 LEU A CA 1
ATOM 6649 C C . LEU A 1 850 ? 28.449 20.218 -39.735 1.00 68.81 850 LEU A C 1
ATOM 6651 O O . LEU A 1 850 ? 27.939 20.627 -40.778 1.00 68.81 850 LEU A O 1
ATOM 6655 N N . ARG A 1 851 ? 27.708 19.881 -38.668 1.00 65.00 851 ARG A N 1
ATOM 6656 C CA . ARG A 1 851 ? 26.237 19.972 -38.614 1.00 65.00 851 ARG A CA 1
ATOM 6657 C C . ARG A 1 851 ? 25.746 21.419 -38.712 1.00 65.00 851 ARG A C 1
ATOM 6659 O O . ARG A 1 851 ? 24.800 21.673 -39.449 1.00 65.00 851 ARG A O 1
ATOM 6666 N N . ILE A 1 852 ? 26.431 22.363 -38.070 1.00 65.38 852 ILE A N 1
ATOM 6667 C CA . ILE A 1 852 ? 26.117 23.802 -38.164 1.00 65.38 852 ILE A CA 1
ATOM 6668 C C . ILE A 1 852 ? 26.585 24.448 -39.488 1.00 65.38 852 ILE A C 1
ATOM 6670 O O . ILE A 1 852 ? 26.607 25.671 -39.607 1.00 65.38 852 ILE A O 1
ATOM 6674 N N . GLY A 1 853 ? 26.974 23.645 -40.489 1.00 56.56 853 GLY A N 1
ATOM 6675 C CA . GLY A 1 853 ? 27.367 24.115 -41.822 1.00 56.56 853 GLY A CA 1
ATOM 6676 C C . GLY A 1 853 ? 28.795 24.659 -41.918 1.00 56.56 853 GLY A C 1
ATOM 6677 O O . GLY A 1 853 ? 29.137 25.309 -42.904 1.00 56.56 853 GLY A O 1
ATOM 6678 N N . TYR A 1 854 ? 29.645 24.412 -40.917 1.00 59.44 854 TYR A N 1
ATOM 6679 C CA . TYR A 1 854 ? 31.037 24.851 -40.944 1.00 59.44 854 TYR A CA 1
ATOM 6680 C C . TYR A 1 854 ? 31.896 23.912 -41.801 1.00 59.44 854 TYR A C 1
ATOM 6682 O O . TYR A 1 854 ? 32.104 22.753 -41.441 1.00 59.44 854 TYR A O 1
ATOM 6690 N N . GLU A 1 855 ? 32.470 24.426 -42.888 1.00 55.44 855 GLU A N 1
ATOM 6691 C CA . GLU A 1 855 ? 33.473 23.719 -43.688 1.00 55.44 855 GLU A CA 1
ATOM 6692 C C . GLU A 1 855 ? 34.848 24.397 -43.506 1.00 55.44 855 GLU A C 1
ATOM 6694 O O . GLU A 1 855 ? 34.986 25.599 -43.759 1.00 55.44 855 GLU A O 1
ATOM 6699 N N . PRO A 1 856 ? 35.878 23.693 -42.995 1.00 52.41 856 PRO A N 1
ATOM 6700 C CA . PRO A 1 856 ? 37.185 24.301 -42.766 1.00 52.41 856 PRO A CA 1
ATOM 6701 C C . PRO A 1 856 ? 37.888 24.605 -44.103 1.00 52.41 856 PRO A C 1
ATOM 6703 O O . PRO A 1 856 ? 37.938 23.721 -44.961 1.00 52.41 856 PRO A O 1
ATOM 6706 N N . PRO A 1 857 ? 38.497 25.794 -44.279 1.00 48.88 857 PRO A N 1
ATOM 6707 C CA . PRO A 1 857 ? 39.290 26.094 -45.471 1.00 48.88 857 PRO A CA 1
ATOM 6708 C C . PRO A 1 857 ? 40.505 25.157 -45.576 1.00 48.88 857 PRO A C 1
ATOM 6710 O O . PRO A 1 857 ? 41.147 24.834 -44.571 1.00 48.88 857 PRO A O 1
ATOM 6713 N N . ASP A 1 858 ? 40.823 24.708 -46.792 1.00 47.16 858 ASP A N 1
ATOM 6714 C CA . ASP A 1 858 ? 41.932 23.784 -47.046 1.00 47.16 858 ASP A CA 1
ATOM 6715 C C . ASP A 1 858 ? 43.273 24.520 -46.797 1.00 47.16 858 ASP A C 1
ATOM 6717 O O . ASP A 1 858 ? 43.498 25.606 -47.335 1.00 47.16 858 ASP A O 1
ATOM 6721 N N . PRO A 1 859 ? 44.212 23.978 -45.996 1.00 43.03 859 PRO A N 1
ATOM 6722 C CA . PRO A 1 859 ? 45.411 24.709 -45.559 1.00 43.03 859 PRO A CA 1
ATOM 6723 C C . PRO A 1 859 ? 46.431 25.029 -46.671 1.00 43.03 859 PRO A C 1
ATOM 6725 O O . PRO A 1 859 ? 47.506 25.553 -46.380 1.00 43.03 859 PRO A O 1
ATOM 6728 N N . LYS A 1 860 ? 46.134 24.720 -47.941 1.00 44.19 860 LYS A N 1
ATOM 6729 C CA . LYS A 1 860 ? 47.027 24.972 -49.083 1.00 44.19 860 LYS A CA 1
ATOM 6730 C C . LYS A 1 860 ? 46.869 26.357 -49.713 1.00 44.19 860 LYS A C 1
ATOM 6732 O O . LYS A 1 860 ? 47.776 26.773 -50.427 1.00 44.19 860 LYS A O 1
ATOM 6737 N N . ASP A 1 861 ? 45.824 27.105 -49.372 1.00 39.28 861 ASP A N 1
ATOM 6738 C CA . ASP A 1 861 ? 45.593 28.438 -49.951 1.00 39.28 861 ASP A CA 1
ATOM 6739 C C . ASP A 1 861 ? 46.423 29.558 -49.287 1.00 39.28 861 ASP A C 1
ATOM 6741 O O . ASP A 1 861 ? 46.354 30.715 -49.693 1.00 39.28 861 ASP A O 1
ATOM 6745 N N . GLY A 1 862 ? 47.245 29.233 -48.279 1.00 36.59 862 GLY A N 1
ATOM 6746 C CA . GLY A 1 862 ? 48.039 30.210 -47.519 1.00 36.59 862 GLY A CA 1
ATOM 6747 C C . GLY A 1 862 ? 49.560 30.143 -47.696 1.00 36.59 862 GLY A C 1
ATOM 6748 O O . GLY A 1 862 ? 50.263 30.955 -47.099 1.00 36.59 862 GLY A O 1
ATOM 6749 N N . ALA A 1 863 ? 50.099 29.198 -48.472 1.00 36.25 863 ALA A N 1
ATOM 6750 C CA . ALA A 1 863 ? 51.547 28.982 -48.564 1.00 36.25 863 ALA A CA 1
ATOM 6751 C C . ALA A 1 863 ? 52.075 29.206 -49.990 1.00 36.25 863 ALA A C 1
ATOM 6753 O O . ALA A 1 863 ? 52.358 28.261 -50.723 1.00 36.25 863 ALA A O 1
ATOM 6754 N N . GLY A 1 864 ? 52.238 30.479 -50.367 1.00 30.52 864 GLY A N 1
ATOM 6755 C CA . GLY A 1 864 ? 52.850 30.901 -51.628 1.00 30.52 864 GLY A CA 1
ATOM 6756 C C . GLY A 1 864 ? 53.792 32.097 -51.458 1.00 30.52 864 GLY A C 1
ATOM 6757 O O . GLY A 1 864 ? 53.348 33.234 -51.481 1.00 30.52 864 GLY A O 1
ATOM 6758 N N . SER A 1 865 ? 55.088 31.794 -51.317 1.00 29.98 865 SER A N 1
ATOM 6759 C CA . SER A 1 865 ? 56.272 32.540 -51.798 1.00 29.98 865 SER A CA 1
ATOM 6760 C C . SER A 1 865 ? 56.460 34.048 -51.516 1.00 29.98 865 SER A C 1
ATOM 6762 O O . SER A 1 865 ? 55.727 34.881 -52.032 1.00 29.98 865 SER A O 1
ATOM 6764 N N . GLY A 1 866 ? 57.627 34.391 -50.946 1.00 28.78 866 GLY A N 1
ATOM 6765 C CA . GLY A 1 866 ? 58.486 35.423 -51.560 1.00 28.78 866 GLY A CA 1
ATOM 6766 C C . GLY A 1 866 ? 58.720 36.736 -50.803 1.00 28.78 866 GLY A C 1
ATOM 6767 O O . GLY A 1 866 ? 58.204 37.775 -51.178 1.00 28.78 866 GLY A O 1
ATOM 6768 N N . GLN A 1 867 ? 59.561 36.683 -49.772 1.00 32.22 867 GLN A N 1
ATOM 6769 C CA . GLN A 1 867 ? 60.755 37.526 -49.572 1.00 32.22 867 GLN A CA 1
ATOM 6770 C C . GLN A 1 867 ? 60.980 38.724 -50.538 1.00 32.22 867 GLN A C 1
ATOM 6772 O O . GLN A 1 867 ? 61.192 38.508 -51.728 1.00 32.22 867 GLN A O 1
ATOM 6777 N N . GLY A 1 868 ? 61.086 39.956 -50.005 1.00 28.44 868 GLY A N 1
ATOM 6778 C CA . GLY A 1 868 ? 61.729 41.088 -50.701 1.00 28.44 868 GLY A CA 1
ATOM 6779 C C . GLY A 1 868 ? 61.283 42.504 -50.297 1.00 28.44 868 GLY A C 1
ATOM 6780 O O . GLY A 1 868 ? 60.247 42.965 -50.750 1.00 28.44 868 GLY A O 1
ATOM 6781 N N . ASP A 1 869 ? 62.117 43.164 -49.488 1.00 28.33 869 ASP A N 1
ATOM 6782 C CA . ASP A 1 869 ? 62.489 44.592 -49.440 1.00 28.33 869 ASP A CA 1
ATOM 6783 C C . ASP A 1 869 ? 61.488 45.771 -49.476 1.00 28.33 869 ASP A C 1
ATOM 6785 O O . ASP A 1 869 ? 60.481 45.841 -50.171 1.00 28.33 869 ASP A O 1
ATOM 6789 N N . ALA A 1 870 ? 61.891 46.781 -48.702 1.00 37.72 870 ALA A N 1
ATOM 6790 C CA . ALA A 1 870 ? 61.290 48.091 -48.513 1.00 37.72 870 ALA A CA 1
ATOM 6791 C C . ALA A 1 870 ? 61.295 48.984 -49.770 1.00 37.72 870 ALA A C 1
ATOM 6793 O O . ALA A 1 870 ? 62.288 49.027 -50.492 1.00 37.72 870 ALA A O 1
ATOM 6794 N N . SER A 1 871 ? 60.253 49.812 -49.943 1.00 30.80 871 SER A N 1
ATOM 6795 C CA . SER A 1 871 ? 60.320 51.283 -50.137 1.00 30.80 871 SER A CA 1
ATOM 6796 C C . SER A 1 871 ? 59.086 51.872 -50.853 1.00 30.80 871 SER A C 1
ATOM 6798 O O . SER A 1 871 ? 58.534 51.281 -51.767 1.00 30.80 871 SER A O 1
ATOM 6800 N N . ASN A 1 872 ? 58.705 53.078 -50.406 1.00 28.59 872 ASN A N 1
ATOM 6801 C CA . ASN A 1 872 ? 58.039 54.189 -51.107 1.00 28.59 872 ASN A CA 1
ATOM 6802 C C . ASN A 1 872 ? 56.803 53.978 -52.016 1.00 28.59 872 ASN A C 1
ATOM 6804 O O . ASN A 1 872 ? 56.895 53.456 -53.116 1.00 28.59 872 ASN A O 1
ATOM 6808 N N . GLY A 1 873 ? 55.742 54.728 -51.678 1.00 27.64 873 GLY A N 1
ATOM 6809 C CA . GLY A 1 873 ? 55.289 55.828 -52.545 1.00 27.64 873 GLY A CA 1
ATOM 6810 C C . GLY A 1 873 ? 54.080 55.599 -53.464 1.00 27.64 873 GLY A C 1
ATOM 6811 O O . GLY A 1 873 ? 54.177 54.930 -54.476 1.00 27.64 873 GLY A O 1
ATOM 6812 N N . ASN A 1 874 ? 53.016 56.351 -53.163 1.00 27.98 874 ASN A N 1
ATOM 6813 C CA . ASN A 1 874 ? 52.067 57.000 -54.080 1.00 27.98 874 ASN A CA 1
ATOM 6814 C C . ASN A 1 874 ? 51.228 56.196 -55.104 1.00 27.98 874 ASN A C 1
ATOM 6816 O O . ASN A 1 874 ? 51.715 55.652 -56.082 1.00 27.98 874 ASN A O 1
ATOM 6820 N N . ALA A 1 875 ? 49.922 56.467 -54.979 1.00 27.33 875 ALA A N 1
ATOM 6821 C CA . ALA A 1 875 ? 48.999 56.881 -56.040 1.00 27.33 875 ALA A CA 1
ATOM 6822 C C . ALA A 1 875 ? 48.231 55.822 -56.868 1.00 27.33 875 ALA A C 1
ATOM 6824 O O . ALA A 1 875 ? 48.754 55.110 -57.713 1.00 27.33 875 ALA A O 1
ATOM 6825 N N . THR A 1 876 ? 46.905 55.953 -56.710 1.00 28.94 876 THR A N 1
ATOM 6826 C CA . THR A 1 876 ? 45.851 56.003 -57.744 1.00 28.94 876 THR A CA 1
ATOM 6827 C C . THR A 1 876 ? 45.385 54.729 -58.459 1.00 28.94 876 THR A C 1
ATOM 6829 O O . THR A 1 876 ? 46.024 54.227 -59.369 1.00 28.94 876 THR A O 1
ATOM 6832 N N . SER A 1 877 ? 44.135 54.372 -58.127 1.00 34.72 877 SER A N 1
ATOM 6833 C CA . SER A 1 877 ? 42.984 54.207 -59.036 1.00 34.72 877 SER A CA 1
ATOM 6834 C C . SER A 1 877 ? 43.153 53.308 -60.267 1.00 34.72 877 SER A C 1
ATOM 6836 O O . SER A 1 877 ? 43.681 53.726 -61.293 1.00 34.72 877 SER A O 1
ATOM 6838 N N . GLY A 1 878 ? 42.532 52.126 -60.211 1.00 26.73 878 GLY A N 1
ATOM 6839 C CA . GLY A 1 878 ? 42.335 51.250 -61.364 1.00 26.73 878 GLY A CA 1
ATOM 6840 C C . GLY A 1 878 ? 41.434 50.065 -61.028 1.00 26.73 878 GLY A C 1
ATOM 6841 O O . GLY A 1 878 ? 41.891 49.032 -60.559 1.00 26.73 878 GLY A O 1
ATOM 6842 N N . THR A 1 879 ? 40.138 50.244 -61.240 1.00 32.66 879 THR A N 1
ATOM 6843 C CA . THR A 1 879 ? 39.044 49.292 -61.034 1.00 32.66 879 THR A CA 1
ATOM 6844 C C . THR A 1 879 ? 39.204 48.022 -61.882 1.00 32.66 879 THR A C 1
ATOM 6846 O O . THR A 1 879 ? 39.204 48.118 -63.107 1.00 32.66 879 THR A O 1
ATOM 6849 N N . VAL A 1 880 ? 39.201 46.833 -61.264 1.00 29.20 880 VAL A N 1
ATOM 6850 C CA . VAL A 1 880 ? 38.779 45.575 -61.915 1.00 29.20 880 VAL A CA 1
ATOM 6851 C C . VAL A 1 880 ? 37.914 44.765 -60.944 1.00 29.20 880 VAL A C 1
ATOM 6853 O O . VAL A 1 880 ? 38.293 44.490 -59.811 1.00 29.20 880 VAL A O 1
ATOM 6856 N N . ARG A 1 881 ? 36.707 44.440 -61.418 1.00 28.45 881 ARG A N 1
ATOM 6857 C CA . ARG A 1 881 ? 35.673 43.601 -60.798 1.00 28.45 881 ARG A CA 1
ATOM 6858 C C . ARG A 1 881 ? 36.147 42.157 -60.589 1.00 28.45 881 ARG A C 1
ATOM 6860 O O . ARG A 1 881 ? 36.709 41.587 -61.517 1.00 28.45 881 ARG A O 1
ATOM 6867 N N . GLY A 1 882 ? 35.703 41.534 -59.492 1.00 30.23 882 GLY A N 1
ATOM 6868 C CA . GLY A 1 882 ? 35.307 40.118 -59.512 1.00 30.23 882 GLY A CA 1
ATOM 6869 C C . GLY A 1 882 ? 35.832 39.217 -58.393 1.00 30.23 882 GLY A C 1
ATOM 6870 O O . GLY A 1 882 ? 36.634 38.341 -58.672 1.00 30.23 882 GLY A O 1
ATOM 6871 N N . ALA A 1 883 ? 35.318 39.375 -57.171 1.00 26.06 883 ALA A N 1
ATOM 6872 C CA . ALA A 1 883 ? 35.068 38.290 -56.211 1.00 26.06 883 ALA A CA 1
ATOM 6873 C C . ALA A 1 883 ? 34.193 38.880 -55.096 1.00 26.06 883 ALA A C 1
ATOM 6875 O O . ALA A 1 883 ? 34.687 39.548 -54.194 1.00 26.06 883 ALA A O 1
ATOM 6876 N N . GLY A 1 884 ? 32.872 38.753 -55.235 1.00 27.38 884 GLY A N 1
ATOM 6877 C CA . GLY A 1 884 ? 31.944 39.179 -54.194 1.00 27.38 884 GLY A CA 1
ATOM 6878 C C . GLY A 1 884 ? 32.111 38.288 -52.969 1.00 27.38 884 GLY A C 1
ATOM 6879 O O . GLY A 1 884 ? 31.923 37.076 -53.064 1.00 27.38 884 GLY A O 1
ATOM 6880 N N . GLU A 1 885 ? 32.466 38.893 -51.840 1.00 33.88 885 GLU A N 1
ATOM 6881 C CA . GLU A 1 885 ? 32.304 38.314 -50.510 1.00 33.88 885 GLU A CA 1
ATOM 6882 C C . GLU A 1 885 ? 30.816 38.005 -50.287 1.00 33.88 885 GLU A C 1
ATOM 6884 O O . GLU A 1 885 ? 30.039 38.858 -49.870 1.00 33.88 885 GLU A O 1
ATOM 6889 N N . ASN A 1 886 ? 30.410 36.768 -50.572 1.00 30.47 886 ASN A N 1
ATOM 6890 C CA . ASN A 1 886 ? 29.202 36.186 -49.999 1.00 30.47 886 ASN A CA 1
ATOM 6891 C C . ASN A 1 886 ? 29.566 35.592 -48.632 1.00 30.47 886 ASN A C 1
ATOM 6893 O O . ASN A 1 886 ? 29.614 34.376 -48.457 1.00 30.47 886 ASN A O 1
ATOM 6897 N N . THR A 1 887 ? 29.834 36.444 -47.645 1.00 36.31 887 THR A N 1
ATOM 6898 C CA . THR A 1 887 ? 29.754 36.055 -46.233 1.00 36.31 887 THR A CA 1
ATOM 6899 C C . THR A 1 887 ? 28.281 36.050 -45.834 1.00 36.31 887 THR A C 1
ATOM 6901 O O . THR A 1 887 ? 27.774 36.969 -45.194 1.00 36.31 887 THR A O 1
ATOM 6904 N N . ALA A 1 888 ? 27.557 35.010 -46.258 1.00 34.62 888 ALA A N 1
ATOM 6905 C CA . ALA A 1 888 ? 26.263 34.700 -45.667 1.00 34.62 888 ALA A CA 1
ATOM 6906 C C . ALA A 1 888 ? 26.497 34.448 -44.169 1.00 34.62 888 ALA A C 1
ATOM 6908 O O . ALA A 1 888 ? 27.213 33.523 -43.792 1.00 34.62 888 ALA A O 1
ATOM 6909 N N . GLY A 1 889 ? 25.980 35.335 -43.317 1.00 35.84 889 GLY A N 1
ATOM 6910 C CA . GLY A 1 889 ? 26.085 35.198 -41.870 1.00 35.84 889 GLY A CA 1
ATOM 6911 C C . GLY A 1 889 ? 25.368 33.932 -41.412 1.00 35.84 889 GLY A C 1
ATOM 6912 O O . GLY A 1 889 ? 24.147 33.845 -41.507 1.00 35.84 889 GLY A O 1
ATOM 6913 N N . TRP A 1 890 ? 26.131 32.955 -40.929 1.00 46.59 890 TRP A N 1
ATOM 6914 C CA . TRP A 1 890 ? 25.611 31.726 -40.338 1.00 46.59 890 TRP A CA 1
ATOM 6915 C C . TRP A 1 890 ? 24.995 32.052 -38.971 1.00 46.59 890 TRP A C 1
ATOM 6917 O O . TRP A 1 890 ? 25.709 32.360 -38.015 1.00 46.59 890 TRP A O 1
ATOM 6927 N N . LEU A 1 891 ? 23.664 32.039 -38.880 1.00 46.00 891 LEU A N 1
ATOM 6928 C CA . LEU A 1 891 ? 22.950 32.092 -37.604 1.00 46.00 891 LEU A CA 1
ATOM 6929 C C . LEU A 1 891 ? 22.969 30.684 -36.999 1.00 46.00 891 LEU A C 1
ATOM 6931 O O . LEU A 1 891 ? 22.226 29.816 -37.437 1.00 46.00 891 LEU A O 1
ATOM 6935 N N . ILE A 1 892 ? 23.852 30.460 -36.026 1.00 55.94 892 ILE A N 1
ATOM 6936 C CA . ILE A 1 892 ? 23.857 29.242 -35.204 1.00 55.94 892 ILE A CA 1
ATOM 6937 C C . ILE A 1 892 ? 22.759 29.402 -34.143 1.00 55.94 892 ILE A C 1
ATOM 6939 O O . ILE A 1 892 ? 22.753 30.421 -33.442 1.00 55.94 892 ILE A O 1
ATOM 6943 N N . GLU A 1 893 ? 21.852 28.430 -34.024 1.00 59.47 893 GLU A N 1
ATOM 6944 C CA . GLU A 1 893 ? 20.795 28.435 -33.004 1.00 59.47 893 GLU A CA 1
ATOM 6945 C C . GLU A 1 893 ? 21.391 28.420 -31.584 1.00 59.47 893 GLU A C 1
ATOM 6947 O O . GLU A 1 893 ? 22.472 27.883 -31.336 1.00 59.47 893 GLU A O 1
ATOM 6952 N N . GLU A 1 894 ? 20.711 29.058 -30.629 1.00 63.38 894 GLU A N 1
ATOM 6953 C CA . GLU A 1 894 ? 21.217 29.221 -29.257 1.00 63.38 894 GLU A CA 1
ATOM 6954 C C . GLU A 1 894 ? 21.396 27.870 -28.537 1.00 63.38 894 GLU A C 1
ATOM 6956 O O . GLU A 1 894 ? 22.332 27.697 -27.757 1.00 63.38 894 GLU A O 1
ATOM 6961 N N . GLU A 1 895 ? 20.567 26.881 -28.876 1.00 63.00 895 GLU A N 1
ATOM 6962 C CA . GLU A 1 895 ? 20.652 25.512 -28.359 1.00 63.00 895 GLU A CA 1
ATOM 6963 C C . GLU A 1 895 ? 21.905 24.779 -28.874 1.00 63.00 895 GLU A C 1
ATOM 6965 O O . GLU A 1 895 ? 22.655 24.204 -28.081 1.00 63.00 895 GLU A O 1
ATOM 6970 N N . ASP A 1 896 ? 22.224 24.903 -30.167 1.00 64.69 896 ASP A N 1
ATOM 6971 C CA . ASP A 1 896 ? 23.449 24.349 -30.764 1.00 64.69 896 ASP A CA 1
ATOM 6972 C C . ASP A 1 896 ? 24.716 24.991 -30.183 1.00 64.69 896 ASP A C 1
ATOM 6974 O O . ASP A 1 896 ? 25.725 24.312 -29.960 1.00 64.69 896 ASP A O 1
ATOM 6978 N N . LYS A 1 897 ? 24.662 26.294 -29.876 1.00 66.75 897 LYS A N 1
ATOM 6979 C CA . LYS A 1 897 ? 25.751 27.026 -29.210 1.00 66.75 897 LYS A CA 1
ATOM 6980 C C . LYS A 1 897 ? 26.037 26.481 -27.811 1.00 66.75 897 LYS A C 1
ATOM 6982 O O . LYS A 1 897 ? 27.201 26.249 -27.477 1.00 66.75 897 LYS A O 1
ATOM 6987 N N . ILE A 1 898 ? 24.997 26.264 -27.004 1.00 70.31 898 ILE A N 1
ATOM 6988 C CA . ILE A 1 898 ? 25.127 25.699 -25.651 1.00 70.31 898 ILE A CA 1
ATOM 6989 C C . ILE A 1 898 ? 25.680 24.272 -25.736 1.00 70.31 898 ILE A C 1
ATOM 6991 O O . ILE A 1 898 ? 26.681 23.951 -25.097 1.00 70.31 898 ILE A O 1
ATOM 6995 N N . SER A 1 899 ? 25.100 23.454 -26.613 1.00 72.50 899 SER A N 1
ATOM 6996 C CA . SER A 1 899 ? 25.495 22.058 -26.805 1.00 72.50 899 SER A CA 1
ATOM 6997 C C . SER A 1 899 ? 26.964 21.930 -27.249 1.00 72.50 899 SER A C 1
ATOM 6999 O O . SER A 1 899 ? 27.712 21.077 -26.763 1.00 72.50 899 SER A O 1
ATOM 7001 N N . LEU A 1 900 ? 27.424 22.790 -28.161 1.00 75.44 900 LEU A N 1
ATOM 7002 C CA . LEU A 1 900 ? 28.815 22.805 -28.621 1.00 75.44 900 LEU A CA 1
ATOM 7003 C C . LEU A 1 900 ? 29.786 23.275 -27.527 1.00 75.44 900 LEU A C 1
ATOM 7005 O O . LEU A 1 900 ? 30.877 22.714 -27.405 1.00 75.44 900 LEU A O 1
ATOM 7009 N N . LYS A 1 901 ? 29.386 24.257 -26.710 1.00 77.31 901 LYS A N 1
ATOM 7010 C CA . LYS A 1 901 ? 30.171 24.733 -25.561 1.00 77.31 901 LYS A CA 1
ATOM 7011 C C . LYS A 1 901 ? 30.399 23.624 -24.532 1.00 77.31 901 LYS A C 1
ATOM 7013 O O . LYS A 1 901 ? 31.515 23.482 -24.023 1.00 77.31 901 LYS A O 1
ATOM 7018 N N . ASP A 1 902 ? 29.383 22.810 -24.267 1.00 80.56 902 ASP A N 1
ATOM 7019 C CA . ASP A 1 902 ? 29.488 21.698 -23.319 1.00 80.56 902 ASP A CA 1
ATOM 7020 C C . ASP A 1 902 ? 30.467 20.626 -23.814 1.00 80.56 902 ASP A C 1
ATOM 7022 O O . ASP A 1 902 ? 31.381 20.230 -23.085 1.00 80.56 902 ASP A O 1
ATOM 7026 N N . GLU A 1 903 ? 30.361 20.213 -25.080 1.00 82.62 903 GLU A N 1
ATOM 7027 C CA . GLU A 1 903 ? 31.282 19.229 -25.671 1.00 82.62 903 GLU A CA 1
ATOM 7028 C C . GLU A 1 903 ? 32.731 19.718 -25.700 1.00 82.62 903 GLU A C 1
ATOM 7030 O O . GLU A 1 903 ? 33.671 18.955 -25.466 1.00 82.62 903 GLU A O 1
ATOM 7035 N N . LEU A 1 904 ? 32.922 21.013 -25.922 1.00 78.69 904 LEU A N 1
ATOM 7036 C CA . LEU A 1 904 ? 34.235 21.631 -25.915 1.00 78.69 904 LEU A CA 1
ATOM 7037 C C . LEU A 1 904 ? 34.848 21.707 -24.514 1.00 78.69 904 LEU A C 1
ATOM 7039 O O . LEU A 1 904 ? 36.036 21.437 -24.335 1.00 78.69 904 LEU A O 1
ATOM 7043 N N . THR A 1 905 ? 34.025 22.000 -23.509 1.00 82.25 905 THR A N 1
ATOM 7044 C CA . THR A 1 905 ? 34.429 21.947 -22.097 1.00 82.25 905 THR A CA 1
ATOM 7045 C C . THR A 1 905 ? 34.872 20.532 -21.719 1.00 82.25 905 THR A C 1
ATOM 7047 O O . THR A 1 905 ? 35.919 20.339 -21.094 1.00 82.25 905 THR A O 1
ATOM 7050 N N . LEU A 1 906 ? 34.117 19.522 -22.164 1.00 83.50 906 LEU A N 1
ATOM 7051 C CA . LEU A 1 906 ? 34.449 18.112 -21.957 1.00 83.50 906 LEU A CA 1
ATOM 7052 C C . LEU A 1 906 ? 35.729 17.692 -22.693 1.00 83.50 906 LEU A C 1
ATOM 7054 O O . LEU A 1 906 ? 36.481 16.860 -22.177 1.00 83.50 906 LEU A O 1
ATOM 7058 N N . LEU A 1 907 ? 35.997 18.268 -23.868 1.00 84.69 907 LEU A N 1
ATOM 7059 C CA . LEU A 1 907 ? 37.224 18.040 -24.626 1.00 84.69 907 LEU A CA 1
ATOM 7060 C C . LEU A 1 907 ? 38.460 18.597 -23.902 1.00 84.69 907 LEU A C 1
ATOM 7062 O O . LEU A 1 907 ? 39.457 17.886 -23.768 1.00 84.69 907 LEU A O 1
ATOM 7066 N N . ILE A 1 908 ? 38.383 19.829 -23.388 1.00 82.88 908 ILE A N 1
ATOM 7067 C CA . ILE A 1 908 ? 39.463 20.449 -22.598 1.00 82.88 908 ILE A CA 1
ATOM 7068 C C . ILE A 1 908 ? 39.735 19.616 -21.343 1.00 82.88 908 ILE A C 1
ATOM 7070 O O . ILE A 1 908 ? 40.881 19.259 -21.073 1.00 82.88 908 ILE A O 1
ATOM 7074 N N . ALA A 1 909 ? 38.683 19.220 -20.619 1.00 84.69 909 ALA A N 1
ATOM 7075 C CA . ALA A 1 909 ? 38.822 18.372 -19.438 1.00 84.69 909 ALA A CA 1
ATOM 7076 C C . ALA A 1 909 ? 39.513 17.032 -19.757 1.00 84.69 909 ALA A C 1
ATOM 7078 O O . ALA A 1 909 ? 40.360 16.580 -18.987 1.00 84.69 909 ALA A O 1
ATOM 7079 N N . ALA A 1 910 ? 39.197 16.413 -20.901 1.00 85.69 910 ALA A N 1
ATOM 7080 C CA . ALA A 1 910 ? 39.857 15.186 -21.348 1.00 85.69 910 ALA A CA 1
ATOM 7081 C C . ALA A 1 910 ? 41.350 15.404 -21.657 1.00 85.69 910 ALA A C 1
ATOM 7083 O O . ALA A 1 910 ? 42.183 14.576 -21.289 1.00 85.69 910 ALA A O 1
ATOM 7084 N N . ALA A 1 911 ? 41.709 16.527 -22.288 1.00 85.50 911 ALA A N 1
ATOM 7085 C CA . ALA A 1 911 ? 43.103 16.863 -22.576 1.00 85.50 911 ALA A CA 1
ATOM 7086 C C . ALA A 1 911 ? 43.916 17.113 -21.295 1.00 85.50 911 ALA A C 1
ATOM 7088 O O . ALA A 1 911 ? 45.053 16.642 -21.181 1.00 85.50 911 ALA A O 1
ATOM 7089 N N . THR A 1 912 ? 43.325 17.791 -20.308 1.00 85.12 912 THR A N 1
ATOM 7090 C CA . THR A 1 912 ? 43.943 18.019 -18.993 1.00 85.12 912 THR A CA 1
ATOM 7091 C C . THR A 1 912 ? 44.174 16.703 -18.256 1.00 85.12 912 THR A C 1
ATOM 7093 O O . THR A 1 912 ? 45.303 16.421 -17.857 1.00 85.12 912 THR A O 1
ATOM 7096 N N . ARG A 1 913 ? 43.155 15.836 -18.171 1.00 87.12 913 ARG A N 1
ATOM 7097 C CA . ARG A 1 913 ? 43.290 14.517 -17.530 1.00 87.12 913 ARG A CA 1
ATOM 7098 C C . ARG A 1 913 ? 44.332 13.639 -18.210 1.00 87.12 913 ARG A C 1
ATOM 7100 O O . ARG A 1 913 ? 45.120 12.992 -17.529 1.00 87.12 913 ARG A O 1
ATOM 7107 N N . LEU A 1 914 ? 44.397 13.651 -19.543 1.00 85.44 914 LEU A N 1
ATOM 7108 C CA . LEU A 1 914 ? 45.440 12.921 -20.262 1.00 85.44 914 LEU A CA 1
ATOM 7109 C C . LEU A 1 914 ? 46.839 13.476 -19.955 1.00 85.44 914 LEU A C 1
ATOM 7111 O O . LEU A 1 914 ? 47.798 12.718 -19.824 1.00 85.44 914 LEU A O 1
ATOM 7115 N N . THR A 1 915 ? 46.961 14.794 -19.813 1.00 85.62 915 THR A N 1
ATOM 7116 C CA . THR A 1 915 ? 48.223 15.450 -19.450 1.00 85.62 915 THR A CA 1
ATOM 7117 C C . THR A 1 915 ? 48.681 15.035 -18.051 1.00 85.62 915 THR A C 1
ATOM 7119 O O . THR A 1 915 ? 49.872 14.790 -17.849 1.00 85.62 915 THR A O 1
ATOM 7122 N N . GLU A 1 916 ? 47.754 14.902 -17.104 1.00 85.94 916 GLU A N 1
ATOM 7123 C CA . GLU A 1 916 ? 48.016 14.424 -15.739 1.00 85.94 916 GLU A CA 1
ATOM 7124 C C . GLU A 1 916 ? 48.322 12.919 -15.685 1.00 85.94 916 GLU A C 1
ATOM 7126 O O . GLU A 1 916 ? 49.195 12.493 -14.929 1.00 85.94 916 GLU A O 1
ATOM 7131 N N . ALA A 1 917 ? 47.657 12.117 -16.521 1.00 82.62 917 ALA A N 1
ATOM 7132 C CA . ALA A 1 917 ? 47.796 10.660 -16.548 1.00 82.62 917 ALA A CA 1
ATOM 7133 C C . ALA A 1 917 ? 49.104 10.158 -17.193 1.00 82.62 917 ALA A C 1
ATOM 7135 O O . ALA A 1 917 ? 49.451 8.985 -17.041 1.00 82.62 917 ALA A O 1
ATOM 7136 N N . VAL A 1 918 ? 49.829 11.013 -17.926 1.00 84.06 918 VAL A N 1
ATOM 7137 C CA . VAL A 1 918 ? 51.024 10.637 -18.701 1.00 84.06 918 VAL A CA 1
ATOM 7138 C C . VAL A 1 918 ? 52.270 11.346 -18.158 1.00 84.06 918 VAL A C 1
ATOM 7140 O O . VAL A 1 918 ? 52.341 12.579 -18.127 1.00 84.06 918 VAL A O 1
ATOM 7143 N N . SER A 1 919 ? 53.296 10.570 -17.782 1.00 82.56 919 SER A N 1
ATOM 7144 C CA . SER A 1 919 ? 54.572 11.111 -17.289 1.00 82.56 919 SER A CA 1
ATOM 7145 C C . SER A 1 919 ? 55.329 11.890 -18.373 1.00 82.56 919 SER A C 1
ATOM 7147 O O . SER A 1 919 ? 55.140 11.659 -19.567 1.00 82.56 919 SER A O 1
ATOM 7149 N N . ALA A 1 920 ? 56.241 12.790 -17.985 1.00 79.69 920 ALA A N 1
ATOM 7150 C CA . ALA A 1 920 ? 57.033 13.576 -18.941 1.00 79.69 920 ALA A CA 1
ATOM 7151 C C . ALA A 1 920 ? 57.806 12.703 -19.955 1.00 79.69 920 ALA A C 1
ATOM 7153 O O . ALA A 1 920 ? 57.910 13.062 -21.125 1.00 79.69 920 ALA A O 1
ATOM 7154 N N . GLU A 1 921 ? 58.281 11.529 -19.531 1.00 79.62 921 GLU A N 1
ATOM 7155 C CA . GLU A 1 921 ? 58.960 10.554 -20.394 1.00 79.62 921 GLU A CA 1
ATOM 7156 C C . GLU A 1 921 ? 57.992 9.857 -21.366 1.00 79.62 921 GLU A C 1
ATOM 7158 O O . GLU A 1 921 ? 58.318 9.621 -22.529 1.00 79.62 921 GLU A O 1
ATOM 7163 N N . GLN A 1 922 ? 56.773 9.555 -20.915 1.00 79.44 922 GLN A N 1
ATOM 7164 C CA . GLN A 1 922 ? 55.739 8.949 -21.753 1.00 79.44 922 GLN A CA 1
ATOM 7165 C C . GLN A 1 922 ? 55.152 9.944 -22.764 1.00 79.44 922 GLN A C 1
ATOM 7167 O O . GLN A 1 922 ? 54.784 9.533 -23.863 1.00 79.44 922 GLN A O 1
ATOM 7172 N N . ARG A 1 923 ? 55.113 11.247 -22.443 1.00 79.06 923 ARG A N 1
ATOM 7173 C CA . ARG A 1 923 ? 54.604 12.290 -23.353 1.00 79.06 923 ARG A CA 1
ATOM 7174 C C . ARG A 1 923 ? 55.373 12.331 -24.667 1.00 79.06 923 ARG A C 1
ATOM 7176 O O . ARG A 1 923 ? 54.738 12.426 -25.706 1.00 79.06 923 ARG A O 1
ATOM 7183 N N . VAL A 1 924 ? 56.698 12.161 -24.633 1.00 78.00 924 VAL A N 1
ATOM 7184 C CA . VAL A 1 924 ? 57.557 12.113 -25.836 1.00 78.00 924 VAL A CA 1
ATOM 7185 C C . VAL A 1 924 ? 57.212 10.922 -26.742 1.00 78.00 924 VAL A C 1
ATOM 7187 O O . VAL A 1 924 ? 57.457 10.974 -27.945 1.00 78.00 924 VAL A O 1
ATOM 7190 N N . LYS A 1 925 ? 56.602 9.865 -26.186 1.00 78.12 925 LYS A N 1
ATOM 7191 C CA . LYS A 1 925 ? 56.170 8.672 -26.929 1.00 78.12 925 LYS A CA 1
ATOM 7192 C C . LYS A 1 925 ? 54.756 8.789 -27.513 1.00 78.12 925 LYS A C 1
ATOM 7194 O O . LYS A 1 925 ? 54.362 7.912 -28.277 1.00 78.12 925 LYS A O 1
ATOM 7199 N N . LEU A 1 926 ? 53.986 9.834 -27.192 1.00 78.75 926 LEU A N 1
ATOM 7200 C CA . LEU A 1 926 ? 52.706 10.113 -27.860 1.00 78.75 926 LEU A CA 1
ATOM 7201 C C . LEU A 1 926 ? 52.951 10.592 -29.299 1.00 78.75 926 LEU A C 1
ATOM 7203 O O . LEU A 1 926 ? 54.025 11.105 -29.609 1.00 78.75 926 LEU A O 1
ATOM 7207 N N . SER A 1 927 ? 51.964 10.465 -30.190 1.00 74.19 927 SER A N 1
ATOM 7208 C CA . SER A 1 927 ? 52.098 11.021 -31.542 1.00 74.19 927 SER A CA 1
ATOM 7209 C C . SER A 1 927 ? 52.267 12.545 -31.487 1.00 74.19 927 SER A C 1
ATOM 7211 O O . SER A 1 927 ? 51.649 13.214 -30.660 1.00 74.19 927 SER A O 1
ATOM 7213 N N . GLN A 1 928 ? 53.100 13.112 -32.369 1.00 72.00 928 GLN A N 1
ATOM 7214 C CA . GLN A 1 928 ? 53.353 14.561 -32.400 1.00 72.00 928 GLN A CA 1
ATOM 7215 C C . GLN A 1 928 ? 52.055 15.368 -32.573 1.00 72.00 928 GLN A C 1
ATOM 7217 O O . GLN A 1 928 ? 51.902 16.438 -31.993 1.00 72.00 928 GLN A O 1
ATOM 7222 N N . ASP A 1 929 ? 51.106 14.828 -33.342 1.00 72.31 929 ASP A N 1
ATOM 7223 C CA . ASP A 1 929 ? 49.757 15.373 -33.500 1.00 72.31 929 ASP A CA 1
ATOM 7224 C C . ASP A 1 929 ? 49.020 15.466 -32.152 1.00 72.31 929 ASP A C 1
ATOM 7226 O O . ASP A 1 929 ? 48.539 16.538 -31.789 1.00 72.31 929 ASP A O 1
ATOM 7230 N N . LEU A 1 930 ? 49.010 14.383 -31.369 1.00 75.94 930 LEU A N 1
ATOM 7231 C CA . LEU A 1 930 ? 48.365 14.340 -30.056 1.00 75.94 930 LEU A CA 1
ATOM 7232 C C . LEU A 1 930 ? 49.053 15.269 -29.046 1.00 75.94 930 LEU A C 1
ATOM 7234 O O . LEU A 1 930 ? 48.371 15.974 -28.308 1.00 75.94 930 LEU A O 1
ATOM 7238 N N . GLN A 1 931 ? 50.389 15.328 -29.051 1.00 77.69 931 GLN A N 1
ATOM 7239 C CA . GLN A 1 931 ? 51.150 16.245 -28.196 1.00 77.69 931 GLN A CA 1
ATOM 7240 C C . GLN A 1 931 ? 50.806 17.709 -28.502 1.00 77.69 931 GLN A C 1
ATOM 7242 O O . GLN A 1 931 ? 50.452 18.461 -27.596 1.00 77.69 931 GLN A O 1
ATOM 7247 N N . ASN A 1 932 ? 50.836 18.099 -29.781 1.00 77.69 932 ASN A N 1
ATOM 7248 C CA . ASN A 1 932 ? 50.517 19.462 -30.211 1.00 77.69 932 ASN A CA 1
ATOM 7249 C C . ASN A 1 932 ? 49.075 19.856 -29.838 1.00 77.69 932 ASN A C 1
ATOM 7251 O O . ASN A 1 932 ? 48.831 21.002 -29.455 1.00 77.69 932 ASN A O 1
ATOM 7255 N N . ARG A 1 933 ? 48.127 18.912 -29.930 1.00 76.12 933 ARG A N 1
ATOM 7256 C CA . ARG A 1 933 ? 46.719 19.107 -29.543 1.00 76.12 933 ARG A CA 1
ATOM 7257 C C . ARG A 1 933 ? 46.551 19.261 -28.042 1.00 76.12 933 ARG A C 1
ATOM 7259 O O . ARG A 1 933 ? 45.887 20.201 -27.620 1.00 76.12 933 ARG A O 1
ATOM 7266 N N . MET A 1 934 ? 47.174 18.386 -27.251 1.00 81.12 934 MET A N 1
ATOM 7267 C CA . MET A 1 934 ? 47.147 18.470 -25.790 1.00 81.12 934 MET A CA 1
ATOM 7268 C C . MET A 1 934 ? 47.697 19.813 -25.326 1.00 81.12 934 MET A C 1
ATOM 7270 O O . MET A 1 934 ? 46.997 20.528 -24.623 1.00 81.12 934 MET A O 1
ATOM 7274 N N . THR A 1 935 ? 48.893 20.196 -25.788 1.00 80.06 935 THR A N 1
ATOM 7275 C CA . THR A 1 935 ? 49.506 21.479 -25.421 1.00 80.06 935 THR A CA 1
ATOM 7276 C C . THR A 1 935 ? 48.613 22.652 -25.801 1.00 80.06 935 THR A C 1
ATOM 7278 O O . THR A 1 935 ? 48.419 23.544 -24.986 1.00 80.06 935 THR A O 1
ATOM 7281 N N . TRP A 1 936 ? 48.017 22.639 -26.997 1.00 77.19 936 TRP A N 1
ATOM 7282 C CA . TRP A 1 936 ? 47.103 23.700 -27.410 1.00 77.19 936 TRP A CA 1
ATOM 7283 C C . TRP A 1 936 ? 45.820 23.750 -26.562 1.00 77.19 936 TRP A C 1
ATOM 7285 O O . TRP A 1 936 ? 45.421 24.835 -26.161 1.00 77.19 936 TRP A O 1
ATOM 7295 N N . LEU A 1 937 ? 45.201 22.607 -26.247 1.00 78.69 937 LEU A N 1
ATOM 7296 C CA . LEU A 1 937 ? 43.988 22.548 -25.419 1.00 78.69 937 LEU A CA 1
ATOM 7297 C C . LEU A 1 937 ? 44.247 22.944 -23.957 1.00 78.69 937 LEU A C 1
ATOM 7299 O O . LEU A 1 937 ? 43.350 23.482 -23.320 1.00 78.69 937 LEU A O 1
ATOM 7303 N N . THR A 1 938 ? 45.451 22.694 -23.430 1.00 77.00 938 THR A N 1
ATOM 7304 C CA . THR A 1 938 ? 45.815 23.025 -22.041 1.00 77.00 938 THR A CA 1
ATOM 7305 C C . THR A 1 938 ? 46.377 24.437 -21.859 1.00 77.00 938 THR A C 1
ATOM 7307 O O . THR A 1 938 ? 46.319 24.966 -20.756 1.00 77.00 938 THR A O 1
ATOM 7310 N N . ASP A 1 939 ? 46.952 25.038 -22.907 1.00 73.12 939 ASP A N 1
ATOM 7311 C CA . ASP A 1 939 ? 47.561 26.383 -22.870 1.00 73.12 939 ASP A CA 1
ATOM 7312 C C . ASP A 1 939 ? 46.530 27.510 -23.072 1.00 73.12 939 ASP A C 1
ATOM 7314 O O . ASP A 1 939 ? 46.820 28.685 -22.850 1.00 73.12 939 ASP A O 1
ATOM 7318 N N . LYS A 1 940 ? 45.311 27.179 -23.514 1.00 62.59 940 LYS A N 1
ATOM 7319 C CA . LYS A 1 940 ? 44.249 28.157 -23.768 1.00 62.59 940 LYS A CA 1
ATOM 7320 C C . LYS A 1 940 ? 43.179 28.121 -22.680 1.00 62.59 940 LYS A C 1
ATOM 7322 O O . LYS A 1 940 ? 42.594 27.076 -22.420 1.00 62.59 940 LYS A O 1
ATOM 7327 N N . ASP A 1 941 ? 42.861 29.287 -22.119 1.00 56.78 941 ASP A N 1
ATOM 7328 C CA . ASP A 1 941 ? 41.660 29.466 -21.301 1.00 56.78 941 ASP A CA 1
ATOM 7329 C C . ASP A 1 941 ? 40.399 29.234 -22.150 1.00 56.78 941 ASP A C 1
ATOM 7331 O O . ASP A 1 941 ? 40.351 29.601 -23.329 1.00 56.78 941 ASP A O 1
ATOM 7335 N N . ALA A 1 942 ? 39.343 28.686 -21.535 1.00 52.41 942 ALA A N 1
ATOM 7336 C CA . ALA A 1 942 ? 38.036 28.455 -22.165 1.00 52.41 942 ALA A CA 1
ATOM 7337 C C . ALA A 1 942 ? 37.460 29.708 -22.870 1.00 52.41 942 ALA A C 1
ATOM 7339 O O . ALA A 1 942 ? 36.693 29.591 -23.822 1.00 52.41 942 ALA A O 1
ATOM 7340 N N . THR A 1 943 ? 37.901 30.903 -22.463 1.00 52.22 943 THR A N 1
ATOM 7341 C CA . THR A 1 943 ? 37.558 32.212 -23.042 1.00 52.22 943 THR A CA 1
ATOM 7342 C C . THR A 1 943 ? 38.089 32.433 -24.463 1.00 52.22 943 THR A C 1
ATOM 7344 O O . THR A 1 943 ? 37.501 33.206 -25.213 1.00 52.22 943 THR A O 1
ATOM 7347 N N . GLN A 1 944 ? 39.162 31.753 -24.893 1.00 55.94 944 GLN A N 1
ATOM 7348 C CA . GLN A 1 944 ? 39.618 31.819 -26.293 1.00 55.94 944 GLN A CA 1
ATOM 7349 C C . GLN A 1 944 ? 38.784 30.943 -27.230 1.00 55.94 944 GLN A C 1
ATOM 7351 O O . GLN A 1 944 ? 38.794 31.172 -28.438 1.00 55.94 944 GLN A O 1
ATOM 7356 N N . LEU A 1 945 ? 38.035 29.977 -26.691 1.00 58.47 945 LEU A N 1
ATOM 7357 C CA . LEU A 1 945 ? 37.106 29.160 -27.464 1.00 58.47 945 LEU A CA 1
ATOM 7358 C C . LEU A 1 945 ? 35.681 29.740 -27.520 1.00 58.47 945 LEU A C 1
ATOM 7360 O O . LEU A 1 945 ? 34.884 29.290 -28.342 1.00 58.47 945 LEU A O 1
ATOM 7364 N N . ASP A 1 946 ? 35.392 30.816 -26.774 1.00 60.16 946 ASP A N 1
ATOM 7365 C CA . ASP A 1 946 ? 34.167 31.618 -26.945 1.00 60.16 946 ASP A CA 1
ATOM 7366 C C . ASP A 1 946 ? 34.081 32.258 -28.349 1.00 60.16 946 ASP A C 1
ATOM 7368 O O . ASP A 1 946 ? 32.995 32.639 -28.791 1.00 60.16 946 ASP A O 1
ATOM 7372 N N . CYS A 1 947 ? 35.188 32.306 -29.110 1.00 60.66 947 CYS A N 1
ATOM 7373 C CA . CYS A 1 947 ? 35.174 32.712 -30.521 1.00 60.66 947 CYS A CA 1
ATOM 7374 C C . CYS A 1 947 ? 34.227 31.854 -31.378 1.00 60.66 947 CYS A C 1
ATOM 7376 O O . CYS A 1 947 ? 33.692 32.347 -32.371 1.00 60.66 947 CYS A O 1
ATOM 7378 N N . ILE A 1 948 ? 33.991 30.593 -30.986 1.00 58.56 948 ILE A N 1
ATOM 7379 C CA . ILE A 1 948 ? 33.103 29.649 -31.684 1.00 58.56 948 ILE A CA 1
ATOM 7380 C C . ILE A 1 948 ? 31.633 30.063 -31.512 1.00 58.56 948 ILE A C 1
ATOM 7382 O O . ILE A 1 948 ? 30.798 29.784 -32.368 1.00 58.56 948 ILE A O 1
ATOM 7386 N N . LEU A 1 949 ? 31.319 30.774 -30.426 1.00 61.00 949 LEU A N 1
ATOM 7387 C CA . LEU A 1 949 ? 29.973 31.246 -30.092 1.00 61.00 949 LEU A CA 1
ATOM 7388 C C . LEU A 1 949 ? 29.690 32.653 -30.648 1.00 61.00 949 LEU A C 1
ATOM 7390 O O . LEU A 1 949 ? 28.526 33.070 -30.728 1.00 61.00 949 LEU A O 1
ATOM 7394 N N . SER A 1 950 ? 30.747 33.370 -31.054 1.00 59.84 950 SER A N 1
ATOM 7395 C CA . SER A 1 950 ? 30.667 34.679 -31.701 1.00 59.84 950 SER A CA 1
ATOM 7396 C C . SER A 1 950 ? 30.286 34.558 -33.179 1.00 59.84 950 SER A C 1
ATOM 7398 O O . SER A 1 950 ? 30.855 33.769 -33.929 1.00 59.84 950 SER A O 1
ATOM 7400 N N . THR A 1 951 ? 29.305 35.349 -33.608 1.00 57.28 951 THR A N 1
ATOM 7401 C CA . THR A 1 951 ? 28.899 35.470 -35.014 1.00 57.28 951 THR A CA 1
ATOM 7402 C C . THR A 1 951 ? 29.280 36.861 -35.528 1.00 57.28 951 THR A C 1
ATOM 7404 O O . THR A 1 951 ? 28.778 37.839 -34.967 1.00 57.28 951 THR A O 1
ATOM 7407 N N . PRO A 1 952 ? 30.114 36.990 -36.582 1.00 58.78 952 PRO A N 1
ATOM 7408 C CA . PRO A 1 952 ? 30.743 35.923 -37.374 1.00 58.78 952 PRO A CA 1
ATOM 7409 C C . PRO A 1 952 ? 31.945 35.259 -36.672 1.00 58.78 952 PRO A C 1
ATOM 7411 O O . PRO A 1 952 ? 32.668 35.908 -35.920 1.00 58.78 952 PRO A O 1
ATOM 7414 N N . ILE A 1 953 ? 32.180 33.976 -36.976 1.00 64.31 953 ILE A N 1
ATOM 7415 C CA . ILE A 1 953 ? 33.317 33.186 -36.473 1.00 64.31 953 ILE A CA 1
ATOM 7416 C C . ILE A 1 953 ? 34.633 33.876 -36.882 1.00 64.31 953 ILE A C 1
ATOM 7418 O O . ILE A 1 953 ? 34.862 34.141 -38.065 1.00 64.31 953 ILE A O 1
ATOM 7422 N N . SER A 1 954 ? 35.515 34.187 -35.925 1.00 62.78 954 SER A N 1
ATOM 7423 C CA . SER A 1 954 ? 36.770 34.897 -36.222 1.00 62.78 954 SER A CA 1
ATOM 7424 C C . SER A 1 954 ? 37.744 34.040 -37.055 1.00 62.78 954 SER A C 1
ATOM 7426 O O . SER A 1 954 ? 37.734 32.808 -36.991 1.00 62.78 954 SER A O 1
ATOM 7428 N N . LYS A 1 955 ? 38.649 34.673 -37.824 1.00 62.72 955 LYS A N 1
ATOM 7429 C CA . LYS A 1 955 ? 39.701 33.961 -38.593 1.00 62.72 955 LYS A CA 1
ATOM 7430 C C . LYS A 1 955 ? 40.605 33.099 -37.700 1.00 62.72 955 LYS A C 1
ATOM 7432 O O . LYS A 1 955 ? 41.042 32.027 -38.110 1.00 62.72 955 LYS A O 1
ATOM 7437 N N . GLU A 1 956 ? 40.854 33.547 -36.473 1.00 60.62 956 GLU A N 1
ATOM 7438 C CA . GLU A 1 956 ? 41.603 32.798 -35.455 1.00 60.62 956 GLU A CA 1
ATOM 7439 C C . GLU A 1 956 ? 40.856 31.527 -35.043 1.00 60.62 956 GLU A C 1
ATOM 7441 O O . GLU A 1 956 ? 41.460 30.466 -34.880 1.00 60.62 956 GLU A O 1
ATOM 7446 N N . CYS A 1 957 ? 39.530 31.616 -34.971 1.00 62.91 957 CYS A N 1
ATOM 7447 C CA . CYS A 1 957 ? 38.657 30.492 -34.693 1.00 62.91 957 CYS A CA 1
ATOM 7448 C C . CYS A 1 957 ? 38.651 29.477 -35.844 1.00 62.91 957 CYS A C 1
ATOM 7450 O O . CYS A 1 957 ? 38.742 28.278 -35.601 1.00 62.91 957 CYS A O 1
ATOM 7452 N N . HIS A 1 958 ? 38.660 29.925 -37.107 1.00 63.56 958 HIS A N 1
ATOM 7453 C CA . HIS A 1 958 ? 38.818 29.008 -38.241 1.00 63.56 958 HIS A CA 1
ATOM 7454 C C . HIS A 1 958 ? 40.136 28.218 -38.179 1.00 63.56 958 HIS A C 1
ATOM 7456 O O . HIS A 1 958 ? 40.152 27.008 -38.408 1.00 63.56 958 HIS A O 1
ATOM 7462 N N . ALA A 1 959 ? 41.235 28.882 -37.815 1.00 64.44 959 ALA A N 1
ATOM 7463 C CA . ALA A 1 959 ? 42.534 28.234 -37.648 1.00 64.44 959 ALA A CA 1
ATOM 7464 C C . ALA A 1 959 ? 42.578 27.269 -36.445 1.00 64.44 959 ALA A C 1
ATOM 7466 O O . ALA A 1 959 ? 43.325 26.290 -36.482 1.00 64.44 959 ALA A O 1
ATOM 7467 N N . ALA A 1 960 ? 41.793 27.525 -35.392 1.00 63.66 960 ALA A N 1
ATOM 7468 C CA . ALA A 1 960 ? 41.622 26.626 -34.251 1.00 63.66 960 ALA A CA 1
ATOM 7469 C C . ALA A 1 960 ? 40.772 25.395 -34.610 1.00 63.66 960 ALA A C 1
ATOM 7471 O O . ALA A 1 960 ? 41.170 24.267 -34.330 1.00 63.66 960 ALA A O 1
ATOM 7472 N N . LEU A 1 961 ? 39.648 25.592 -35.303 1.00 64.50 961 LEU A N 1
ATOM 7473 C CA . LEU A 1 961 ? 38.727 24.526 -35.701 1.00 64.50 961 LEU A CA 1
ATOM 7474 C C . LEU A 1 961 ? 39.327 23.577 -36.747 1.00 64.50 961 LEU A C 1
ATOM 7476 O O . LEU A 1 961 ? 39.115 22.365 -36.678 1.00 64.50 961 LEU A O 1
ATOM 7480 N N . ALA A 1 962 ? 40.164 24.092 -37.654 1.00 65.25 962 ALA A N 1
ATOM 7481 C CA . ALA A 1 962 ? 40.931 23.274 -38.594 1.00 65.25 962 ALA A CA 1
ATOM 7482 C C . ALA A 1 962 ? 41.876 22.274 -37.894 1.00 65.25 962 ALA A C 1
ATOM 7484 O O . ALA A 1 962 ? 42.255 21.271 -38.500 1.00 65.25 962 ALA A O 1
ATOM 7485 N N . ARG A 1 963 ? 42.227 22.494 -36.616 1.00 68.12 963 ARG A N 1
ATOM 7486 C CA . ARG A 1 963 ? 43.062 21.567 -35.834 1.00 68.12 963 ARG A CA 1
ATOM 7487 C C . ARG A 1 963 ? 42.291 20.346 -35.354 1.00 68.12 963 ARG A C 1
ATOM 7489 O O . ARG A 1 963 ? 42.905 19.300 -35.228 1.00 68.12 963 ARG A O 1
ATOM 7496 N N . PHE A 1 964 ? 40.969 20.409 -35.175 1.00 69.06 964 PHE A N 1
ATOM 7497 C CA . PHE A 1 964 ? 40.148 19.231 -34.836 1.00 69.06 964 PHE A CA 1
ATOM 7498 C C . PHE A 1 964 ? 39.924 18.284 -36.022 1.00 69.06 964 PHE A C 1
ATOM 7500 O O . PHE A 1 964 ? 39.338 17.212 -35.876 1.00 69.06 964 PHE A O 1
ATOM 7507 N N . LYS A 1 965 ? 40.424 18.645 -37.206 1.00 66.06 965 LYS A N 1
ATOM 7508 C CA . LYS A 1 965 ? 40.455 17.767 -38.368 1.00 66.06 965 LYS A CA 1
ATOM 7509 C C . LYS A 1 965 ? 41.466 16.648 -38.114 1.00 66.06 965 LYS A C 1
ATOM 7511 O O . LYS A 1 965 ? 42.650 16.915 -37.919 1.00 66.06 965 LYS A O 1
ATOM 7516 N N . ASP A 1 966 ? 41.000 15.403 -38.089 1.00 67.12 966 ASP A N 1
ATOM 7517 C CA . ASP A 1 966 ? 41.884 14.240 -38.057 1.00 67.12 966 ASP A CA 1
ATOM 7518 C C . ASP A 1 966 ? 42.351 13.938 -39.495 1.00 67.12 966 ASP A C 1
ATOM 7520 O O . ASP A 1 966 ? 41.534 13.509 -40.325 1.00 67.12 966 ASP A O 1
ATOM 7524 N N . PRO A 1 967 ? 43.635 14.172 -39.833 1.00 62.84 967 PRO A N 1
ATOM 7525 C CA . PRO A 1 967 ? 44.152 13.951 -41.182 1.00 62.84 967 PRO A CA 1
ATOM 7526 C C . PRO A 1 967 ? 44.122 12.469 -41.595 1.00 62.84 967 PRO A C 1
ATOM 7528 O O . PRO A 1 967 ? 44.247 12.160 -42.782 1.00 62.84 967 PRO A O 1
ATOM 7531 N N . VAL A 1 968 ? 43.940 11.542 -40.645 1.00 71.00 968 VAL A N 1
ATOM 7532 C CA . VAL A 1 968 ? 43.899 10.096 -40.897 1.00 71.00 968 VAL A CA 1
ATOM 7533 C C . VAL A 1 968 ? 42.579 9.671 -41.555 1.00 71.00 968 VAL A C 1
ATOM 7535 O O . VAL A 1 968 ? 42.570 8.691 -42.305 1.00 71.00 968 VAL A O 1
ATOM 7538 N N . CYS A 1 969 ? 41.491 10.429 -41.368 1.00 72.44 969 CYS A N 1
ATOM 7539 C CA . CYS A 1 969 ? 40.180 10.103 -41.938 1.00 72.44 969 CYS A CA 1
ATOM 7540 C C . CYS A 1 969 ? 40.044 10.409 -43.445 1.00 72.44 969 CYS A C 1
ATOM 7542 O O . CYS A 1 969 ? 39.189 9.818 -44.098 1.00 72.44 969 CYS A O 1
ATOM 7544 N N . GLU A 1 970 ? 40.879 11.278 -44.027 1.00 64.06 970 GLU A N 1
ATOM 7545 C CA . GLU A 1 970 ? 40.718 11.776 -45.407 1.00 64.06 970 GLU A CA 1
ATOM 7546 C C . GLU A 1 970 ? 41.661 11.118 -46.424 1.00 64.06 970 GLU A C 1
ATOM 7548 O O . GLU A 1 970 ? 42.403 11.837 -47.073 1.00 64.06 970 GLU A O 1
ATOM 7553 N N . LEU A 1 971 ? 41.682 9.784 -46.562 1.00 56.41 971 LEU A N 1
ATOM 7554 C CA . LEU A 1 971 ? 42.331 9.017 -47.662 1.00 56.41 971 LEU A CA 1
ATOM 7555 C C . LEU A 1 971 ? 43.760 9.439 -48.120 1.00 56.41 971 LEU A C 1
ATOM 7557 O O . LEU A 1 971 ? 44.261 8.930 -49.121 1.00 56.41 971 LEU A O 1
ATOM 7561 N N . ARG A 1 972 ? 44.454 10.335 -47.411 1.00 52.31 972 ARG A N 1
ATOM 7562 C CA . ARG A 1 972 ? 45.791 10.822 -47.745 1.00 52.31 972 ARG A CA 1
ATOM 7563 C C . ARG A 1 972 ? 46.782 9.763 -47.274 1.00 52.31 972 ARG A C 1
ATOM 7565 O O . ARG A 1 972 ? 46.661 9.328 -46.123 1.00 52.31 972 ARG A O 1
ATOM 7572 N N . PRO A 1 973 ? 47.751 9.352 -48.110 1.00 47.06 973 PRO A N 1
ATOM 7573 C CA . PRO A 1 973 ? 48.787 8.423 -47.686 1.00 47.06 973 PRO A CA 1
ATOM 7574 C C . PRO A 1 973 ? 49.478 8.974 -46.437 1.00 47.06 973 PRO A C 1
ATOM 7576 O O . PRO A 1 973 ? 49.764 10.169 -46.359 1.00 47.06 973 PRO A O 1
ATOM 7579 N N . ALA A 1 974 ? 49.701 8.121 -45.434 1.00 47.19 974 ALA A N 1
ATOM 7580 C CA . ALA A 1 974 ? 50.577 8.517 -44.337 1.00 47.19 974 ALA A CA 1
ATOM 7581 C C . ALA A 1 974 ? 51.996 8.519 -44.905 1.00 47.19 974 ALA A C 1
ATOM 7583 O O . ALA A 1 974 ? 52.413 7.522 -45.489 1.00 47.19 974 ALA A O 1
ATOM 7584 N N . GLU A 1 975 ? 52.755 9.594 -44.711 1.00 45.84 975 GLU A N 1
ATOM 7585 C CA . GLU A 1 975 ? 54.213 9.492 -44.770 1.00 45.84 975 GLU A CA 1
ATOM 7586 C C . GLU A 1 975 ? 54.658 8.588 -43.612 1.00 45.84 975 GLU A C 1
ATOM 7588 O O . GLU A 1 975 ? 54.851 9.036 -42.482 1.00 45.84 975 GLU A O 1
ATOM 7593 N N . GLN A 1 976 ? 54.754 7.281 -43.853 1.00 50.09 976 GLN A N 1
ATOM 7594 C CA . GLN A 1 976 ? 55.320 6.356 -42.881 1.00 50.09 976 GLN A CA 1
ATOM 7595 C C . GLN A 1 976 ? 56.850 6.414 -42.946 1.00 50.09 976 GLN A C 1
ATOM 7597 O O . GLN A 1 976 ? 57.470 5.975 -43.913 1.00 50.09 976 GLN A O 1
ATOM 7602 N N . ARG A 1 977 ? 57.472 6.897 -41.864 1.00 51.47 977 ARG A N 1
ATOM 7603 C CA . ARG A 1 977 ? 58.867 6.580 -41.525 1.00 51.47 977 ARG A CA 1
ATOM 7604 C C . ARG A 1 977 ? 58.932 5.143 -40.995 1.00 51.47 977 ARG A C 1
ATOM 7606 O O . ARG A 1 977 ? 58.967 4.912 -39.791 1.00 51.47 977 ARG A O 1
ATOM 7613 N N . GLU A 1 978 ? 58.907 4.154 -41.885 1.00 51.59 978 GLU A N 1
ATOM 7614 C CA . GLU A 1 978 ? 59.038 2.733 -41.506 1.00 51.59 978 GLU A CA 1
ATOM 7615 C C . GLU A 1 978 ? 60.455 2.342 -41.034 1.00 51.59 978 GLU A C 1
ATOM 7617 O O . GLU A 1 978 ? 60.645 1.249 -40.498 1.00 51.59 978 GLU A O 1
ATOM 7622 N N . THR A 1 979 ? 61.449 3.226 -41.177 1.00 54.53 979 THR A N 1
ATOM 7623 C CA . THR A 1 979 ? 62.866 2.946 -40.888 1.00 54.53 979 THR A CA 1
ATOM 7624 C C . THR A 1 979 ? 63.288 3.139 -39.429 1.00 54.53 979 THR A C 1
ATOM 7626 O O . THR A 1 979 ? 64.401 2.750 -39.081 1.00 54.53 979 THR A O 1
ATOM 7629 N N . ASP A 1 980 ? 62.436 3.701 -38.567 1.00 57.00 980 ASP A N 1
ATOM 7630 C CA . ASP A 1 980 ? 62.816 3.990 -37.178 1.00 57.00 980 ASP A CA 1
ATOM 7631 C C . ASP A 1 980 ? 62.708 2.730 -36.283 1.00 57.00 980 ASP A C 1
ATOM 7633 O O . ASP A 1 980 ? 61.761 1.938 -36.443 1.00 57.00 980 ASP A O 1
ATOM 7637 N N . PRO A 1 981 ? 63.644 2.515 -35.329 1.00 66.50 981 PRO A N 1
ATOM 7638 C CA . PRO A 1 981 ? 63.586 1.419 -34.358 1.00 66.50 981 PRO A CA 1
ATOM 7639 C C . PRO A 1 981 ? 62.259 1.403 -33.593 1.00 66.50 981 PRO A C 1
ATOM 7641 O O . PRO A 1 981 ? 61.759 2.455 -33.207 1.00 66.50 981 PRO A O 1
ATOM 7644 N N . PHE A 1 982 ? 61.703 0.216 -33.323 1.00 63.31 982 PHE A N 1
ATOM 7645 C CA . PHE A 1 982 ? 60.386 0.047 -32.682 1.00 63.31 982 PHE A CA 1
ATOM 7646 C C . PHE A 1 982 ? 60.224 0.848 -31.376 1.00 63.31 982 PHE A C 1
ATOM 7648 O O . PHE A 1 982 ? 59.167 1.418 -31.130 1.00 63.31 982 PHE A O 1
ATOM 7655 N N . GLU A 1 983 ? 61.285 0.953 -30.574 1.00 66.56 983 GLU A N 1
ATOM 7656 C CA . GLU A 1 983 ? 61.302 1.683 -29.296 1.00 66.56 983 GLU A CA 1
ATOM 7657 C C . GLU A 1 983 ? 61.230 3.212 -29.443 1.00 66.56 983 GLU A C 1
ATOM 7659 O O . GLU A 1 983 ? 60.852 3.901 -28.494 1.00 66.56 983 GLU A O 1
ATOM 7664 N N . GLN A 1 984 ? 61.582 3.736 -30.621 1.00 66.12 984 GLN A N 1
ATOM 7665 C CA . GLN A 1 984 ? 61.559 5.163 -30.958 1.00 66.12 984 GLN A CA 1
ATOM 7666 C C . GLN A 1 984 ? 60.277 5.564 -31.700 1.00 66.12 984 GLN A C 1
ATOM 7668 O O . GLN A 1 984 ? 60.065 6.746 -31.970 1.00 66.12 984 GLN A O 1
ATOM 7673 N N . ARG A 1 985 ? 59.411 4.596 -32.028 1.00 69.94 985 ARG A N 1
ATOM 7674 C CA . ARG A 1 985 ? 58.146 4.871 -32.710 1.00 69.94 985 ARG A CA 1
ATOM 7675 C C . ARG A 1 985 ? 57.132 5.477 -31.736 1.00 69.94 985 ARG A C 1
ATOM 7677 O O . ARG A 1 985 ? 57.048 5.031 -30.587 1.00 69.94 985 ARG A O 1
ATOM 7684 N N . PRO A 1 986 ? 56.326 6.453 -32.188 1.00 72.38 986 PRO A N 1
ATOM 7685 C CA . PRO A 1 986 ? 55.203 6.938 -31.401 1.00 72.38 986 PRO A CA 1
ATOM 7686 C C . PRO A 1 986 ? 54.207 5.802 -31.139 1.00 72.38 986 PRO A C 1
ATOM 7688 O O . PRO A 1 986 ? 54.059 4.882 -31.948 1.00 72.38 986 PRO A O 1
ATOM 7691 N N . TRP A 1 987 ? 53.521 5.863 -30.000 1.00 78.88 987 TRP A N 1
ATOM 7692 C CA . TRP A 1 987 ? 52.505 4.882 -29.636 1.00 78.88 987 TRP A CA 1
ATOM 7693 C C . TRP A 1 987 ? 51.377 4.853 -30.678 1.00 78.88 987 TRP A C 1
ATOM 7695 O O . TRP A 1 987 ? 50.908 5.917 -31.094 1.00 78.88 987 TRP A O 1
ATOM 7705 N N . PRO A 1 988 ? 50.907 3.658 -31.081 1.00 77.81 988 PRO A N 1
ATOM 7706 C CA . PRO A 1 988 ? 49.751 3.531 -31.961 1.00 77.81 988 PRO A CA 1
ATOM 7707 C C . PRO A 1 988 ? 48.502 4.076 -31.261 1.00 77.81 988 PRO A C 1
ATOM 7709 O O . PRO A 1 988 ? 48.371 3.965 -30.038 1.00 77.81 988 PRO A O 1
ATOM 7712 N N . ASP A 1 989 ? 47.599 4.686 -32.029 1.00 80.50 989 ASP A N 1
ATOM 7713 C CA . ASP A 1 989 ? 46.430 5.407 -31.514 1.00 80.50 989 ASP A CA 1
ATOM 7714 C C . ASP A 1 989 ? 45.131 4.964 -32.195 1.00 80.50 989 ASP A C 1
ATOM 7716 O O . ASP A 1 989 ? 45.151 4.352 -33.268 1.00 80.50 989 ASP A O 1
ATOM 7720 N N . TYR A 1 990 ? 44.006 5.270 -31.552 1.00 86.38 990 TYR A N 1
ATOM 7721 C CA . TYR A 1 990 ? 42.670 5.063 -32.106 1.00 86.38 990 TYR A CA 1
ATOM 7722 C C . TYR A 1 990 ? 42.169 6.347 -32.769 1.00 86.38 990 TYR A C 1
ATOM 7724 O O . TYR A 1 990 ? 42.197 7.418 -32.167 1.00 86.38 990 TYR A O 1
ATOM 7732 N N . HIS A 1 991 ? 41.666 6.220 -33.992 1.00 86.81 991 HIS A N 1
ATOM 7733 C CA . HIS A 1 991 ? 41.106 7.317 -34.776 1.00 86.81 991 HIS A CA 1
ATOM 7734 C C . HIS A 1 991 ? 39.635 7.031 -35.079 1.00 86.81 991 HIS A C 1
ATOM 7736 O O . HIS A 1 991 ? 39.312 5.963 -35.600 1.00 86.81 991 HIS A O 1
ATOM 7742 N N . PHE A 1 992 ? 38.745 7.974 -34.770 1.00 88.69 992 PHE A N 1
ATOM 7743 C CA . PHE A 1 992 ? 37.305 7.842 -35.001 1.00 88.69 992 PHE A CA 1
ATOM 7744 C C . PHE A 1 992 ? 36.887 8.676 -36.215 1.00 88.69 992 PHE A C 1
ATOM 7746 O O . PHE A 1 992 ? 37.018 9.899 -36.211 1.00 88.69 992 PHE A O 1
ATOM 7753 N N . CYS A 1 993 ? 36.360 8.017 -37.246 1.00 87.44 993 CYS A N 1
ATOM 7754 C CA . CYS A 1 993 ? 35.942 8.641 -38.498 1.00 87.44 993 CYS A CA 1
ATOM 7755 C C . CYS A 1 993 ? 34.424 8.509 -38.680 1.00 87.44 993 CYS A C 1
ATOM 7757 O O . CYS A 1 993 ? 33.957 7.564 -39.323 1.00 87.44 993 CYS A O 1
ATOM 7759 N N . PRO A 1 994 ? 33.635 9.428 -38.102 1.00 85.56 994 PRO A N 1
ATOM 7760 C CA . PRO A 1 994 ? 32.200 9.433 -38.317 1.00 85.56 994 PRO A CA 1
ATOM 7761 C C . PRO A 1 994 ? 31.855 9.751 -39.776 1.00 85.56 994 PRO A C 1
ATOM 7763 O O . PRO A 1 994 ? 32.388 10.702 -40.347 1.00 85.56 994 PRO A O 1
ATOM 7766 N N . MET A 1 995 ? 30.936 8.979 -40.352 1.00 85.44 995 MET A N 1
ATOM 7767 C CA . MET A 1 995 ? 30.470 9.124 -41.733 1.00 85.44 995 MET A CA 1
ATOM 7768 C C . MET A 1 995 ? 28.978 9.483 -41.789 1.00 85.44 995 MET A C 1
ATOM 7770 O O . MET A 1 995 ? 28.220 9.100 -40.889 1.00 85.44 995 MET A O 1
ATOM 7774 N N . PRO A 1 996 ? 28.533 10.211 -42.831 1.00 79.81 996 PRO A N 1
ATOM 7775 C CA . PRO A 1 996 ? 27.143 10.639 -42.941 1.00 79.81 996 PRO A CA 1
ATOM 7776 C C . PRO A 1 996 ? 26.198 9.531 -43.425 1.00 79.81 996 PRO A C 1
ATOM 7778 O O . PRO A 1 996 ? 25.036 9.534 -43.026 1.00 79.81 996 PRO A O 1
ATOM 7781 N N . SER A 1 997 ? 26.685 8.577 -44.222 1.00 84.50 997 SER A N 1
ATOM 7782 C CA . SER A 1 997 ? 25.907 7.431 -44.702 1.00 84.50 997 SER A CA 1
ATOM 7783 C C . SER A 1 997 ? 26.734 6.144 -44.703 1.00 84.50 997 SER A C 1
ATOM 7785 O O . SER A 1 997 ? 27.966 6.160 -44.593 1.00 84.50 997 SER A O 1
ATOM 7787 N N . HIS A 1 998 ? 26.055 5.004 -44.842 1.00 87.62 998 HIS A N 1
ATOM 7788 C CA . HIS A 1 998 ? 26.743 3.726 -45.015 1.00 87.62 998 HIS A CA 1
ATOM 7789 C C . HIS A 1 998 ? 27.418 3.593 -46.387 1.00 87.62 998 HIS A C 1
ATOM 7791 O O . HIS A 1 998 ? 28.379 2.832 -46.501 1.00 87.62 998 HIS A O 1
ATOM 7797 N N . ASP A 1 999 ? 26.967 4.343 -47.395 1.00 87.69 999 ASP A N 1
ATOM 7798 C CA . ASP A 1 999 ? 27.577 4.358 -48.729 1.00 87.69 999 ASP A CA 1
ATOM 7799 C C . ASP A 1 999 ? 28.924 5.089 -48.723 1.00 87.69 999 ASP A C 1
ATOM 7801 O O . ASP A 1 999 ? 29.918 4.579 -49.247 1.00 87.69 999 ASP A O 1
ATOM 7805 N N . ASP A 1 1000 ? 29.002 6.217 -48.016 1.00 86.56 1000 ASP A N 1
ATOM 7806 C CA . ASP A 1 1000 ? 30.269 6.925 -47.796 1.00 86.56 1000 ASP A CA 1
ATOM 7807 C C . ASP A 1 1000 ? 31.246 6.067 -46.991 1.00 86.56 1000 ASP A C 1
ATOM 7809 O O . ASP A 1 1000 ? 32.442 6.008 -47.283 1.00 86.56 1000 ASP A O 1
ATOM 7813 N N . LEU A 1 1001 ? 30.726 5.352 -45.990 1.00 89.44 1001 LEU A N 1
ATOM 7814 C CA . LEU A 1 1001 ? 31.532 4.520 -45.110 1.00 89.44 1001 LEU A CA 1
ATOM 7815 C C . LEU A 1 1001 ? 32.103 3.286 -45.821 1.00 89.44 1001 LEU A C 1
ATOM 7817 O O . LEU A 1 1001 ? 33.287 2.989 -45.649 1.00 89.44 1001 LEU A O 1
ATOM 7821 N N . VAL A 1 1002 ? 31.312 2.584 -46.642 1.00 90.31 1002 VAL A N 1
ATOM 7822 C CA . VAL A 1 1002 ? 31.823 1.446 -47.426 1.00 90.31 1002 VAL A CA 1
ATOM 7823 C C . VAL A 1 1002 ? 32.792 1.911 -48.515 1.00 90.31 1002 VAL A C 1
ATOM 7825 O O . VAL A 1 1002 ? 33.808 1.252 -48.737 1.00 90.31 1002 VAL A O 1
ATOM 7828 N N . SER A 1 1003 ? 32.541 3.075 -49.124 1.00 89.69 1003 SER A N 1
ATOM 7829 C CA . SER A 1 1003 ? 33.454 3.696 -50.088 1.00 89.69 1003 SER A CA 1
ATOM 7830 C C . SER A 1 1003 ? 34.807 4.014 -49.456 1.00 89.69 1003 SER A C 1
ATOM 7832 O O . SER A 1 1003 ? 35.852 3.570 -49.938 1.00 89.69 1003 SER A O 1
ATOM 7834 N N . TRP A 1 1004 ? 34.792 4.685 -48.302 1.00 88.38 1004 TRP A N 1
ATOM 7835 C CA . TRP A 1 1004 ? 35.990 4.971 -47.515 1.00 88.38 1004 TRP A CA 1
ATOM 7836 C C . TRP A 1 1004 ? 36.731 3.697 -47.092 1.00 88.38 1004 TRP A C 1
ATOM 7838 O O . TRP A 1 1004 ? 37.961 3.628 -47.163 1.00 88.38 1004 TRP A O 1
ATOM 7848 N N . PHE A 1 1005 ? 35.997 2.671 -46.666 1.00 89.75 1005 PHE A N 1
ATOM 7849 C CA . PHE A 1 1005 ? 36.583 1.418 -46.208 1.00 89.75 1005 PHE A CA 1
ATOM 7850 C C . PHE A 1 1005 ? 37.236 0.629 -47.355 1.00 89.75 1005 PHE A C 1
ATOM 7852 O O . PHE A 1 1005 ? 38.316 0.068 -47.169 1.00 89.75 1005 PHE A O 1
ATOM 7859 N N . CYS A 1 1006 ? 36.624 0.623 -48.543 1.00 87.69 1006 CYS A N 1
ATOM 7860 C CA . CYS A 1 1006 ? 37.085 -0.149 -49.698 1.00 87.69 1006 CYS A CA 1
ATOM 7861 C C . CYS A 1 1006 ? 38.033 0.615 -50.654 1.00 87.69 1006 CYS A C 1
ATOM 7863 O O . CYS A 1 1006 ? 38.539 0.009 -51.600 1.00 87.69 1006 CYS A O 1
ATOM 7865 N N . ALA A 1 1007 ? 38.310 1.906 -50.433 1.00 82.44 1007 ALA A N 1
ATOM 7866 C CA . ALA A 1 1007 ? 39.236 2.699 -51.253 1.00 82.44 1007 ALA A CA 1
ATOM 7867 C C . ALA A 1 1007 ? 40.730 2.326 -51.044 1.00 82.44 1007 ALA A C 1
ATOM 7869 O O . ALA A 1 1007 ? 41.211 2.289 -49.908 1.00 82.44 1007 ALA A O 1
ATOM 7870 N N . THR A 1 1008 ? 41.490 2.118 -52.135 1.00 57.19 1008 THR A N 1
ATOM 7871 C CA . THR A 1 1008 ? 42.948 1.806 -52.158 1.00 57.19 1008 THR A CA 1
ATOM 7872 C C . THR A 1 1008 ? 43.858 3.026 -51.895 1.00 57.19 1008 THR A C 1
ATOM 7874 O O . THR A 1 1008 ? 43.528 4.096 -52.405 1.00 57.19 1008 THR A O 1
ATOM 7877 N N . PRO A 1 1009 ? 45.028 2.897 -51.208 1.00 61.72 1009 PRO A N 1
ATOM 7878 C CA . PRO A 1 1009 ? 45.746 1.672 -50.826 1.00 61.72 1009 PRO A CA 1
ATOM 7879 C C . PRO A 1 1009 ? 45.562 1.237 -49.354 1.00 61.72 1009 PRO A C 1
ATOM 7881 O O . PRO A 1 1009 ? 45.269 2.032 -48.468 1.00 61.72 1009 PRO A O 1
ATOM 7884 N N . ASN A 1 1010 ? 45.752 -0.070 -49.125 1.00 59.03 1010 ASN A N 1
ATOM 7885 C CA . ASN A 1 1010 ? 45.502 -0.814 -47.881 1.00 59.03 1010 ASN A CA 1
ATOM 7886 C C . ASN A 1 1010 ? 46.681 -0.776 -46.882 1.00 59.03 1010 ASN A C 1
ATOM 7888 O O . ASN A 1 1010 ? 47.013 -1.796 -46.285 1.00 59.03 1010 ASN A O 1
ATOM 7892 N N . ASP A 1 1011 ? 47.361 0.348 -46.699 1.00 64.50 1011 ASP A N 1
ATOM 7893 C CA . ASP A 1 1011 ? 48.478 0.459 -45.740 1.00 64.50 1011 ASP A CA 1
ATOM 7894 C C . ASP A 1 1011 ? 48.015 0.639 -44.276 1.00 64.50 1011 ASP A C 1
ATOM 7896 O O . ASP A 1 1011 ? 48.808 0.506 -43.338 1.00 64.50 1011 ASP A O 1
ATOM 7900 N N . ARG A 1 1012 ? 46.717 0.886 -44.054 1.00 72.44 1012 ARG A N 1
ATOM 7901 C CA . ARG A 1 1012 ? 46.132 1.154 -42.730 1.00 72.44 1012 ARG A CA 1
ATOM 7902 C C . ARG A 1 1012 ? 45.162 0.073 -42.257 1.00 72.44 1012 ARG A C 1
ATOM 7904 O O . ARG A 1 1012 ? 44.365 -0.462 -43.032 1.00 72.44 1012 ARG A O 1
ATOM 7911 N N . HIS A 1 1013 ? 45.186 -0.165 -40.949 1.00 84.69 1013 HIS A N 1
ATOM 7912 C CA . HIS A 1 1013 ? 44.202 -0.976 -40.243 1.00 84.69 1013 HIS A CA 1
ATOM 7913 C C . HIS A 1 1013 ? 42.893 -0.177 -40.108 1.00 84.69 1013 HIS A C 1
ATOM 7915 O O . HIS A 1 1013 ? 42.734 0.642 -39.198 1.00 84.69 1013 HIS A O 1
ATOM 7921 N N . ARG A 1 1014 ? 41.967 -0.378 -41.058 1.00 87.81 1014 ARG A N 1
ATOM 7922 C CA . ARG A 1 1014 ? 40.638 0.251 -41.053 1.00 87.81 1014 ARG A CA 1
ATOM 7923 C C . ARG A 1 1014 ? 39.598 -0.736 -40.547 1.00 87.81 1014 ARG A C 1
ATOM 7925 O O . ARG A 1 1014 ? 39.636 -1.922 -40.881 1.00 87.81 1014 ARG A O 1
ATOM 7932 N N . VAL A 1 1015 ? 38.647 -0.207 -39.793 1.00 90.75 1015 VAL A N 1
ATOM 7933 C CA . VAL A 1 1015 ? 37.516 -0.932 -39.229 1.00 90.75 1015 VAL A CA 1
ATOM 7934 C C . VAL A 1 1015 ? 36.240 -0.227 -39.673 1.00 90.75 1015 VAL A C 1
ATOM 7936 O O . VAL A 1 1015 ? 36.057 0.951 -39.382 1.00 90.75 1015 VAL A O 1
ATOM 7939 N N . TYR A 1 1016 ? 35.356 -0.933 -40.372 1.00 92.44 1016 TYR A N 1
ATOM 7940 C CA . TYR A 1 1016 ? 34.000 -0.467 -40.671 1.00 92.44 1016 TYR A CA 1
ATOM 7941 C C . TYR A 1 1016 ? 33.045 -1.105 -39.662 1.00 92.44 1016 TYR A C 1
ATOM 7943 O O . TYR A 1 1016 ? 32.808 -2.308 -39.725 1.00 92.44 1016 TYR A O 1
ATOM 7951 N N . MET A 1 1017 ? 32.500 -0.295 -38.750 1.00 91.75 1017 MET A N 1
ATOM 7952 C CA . MET A 1 1017 ? 31.494 -0.701 -37.768 1.00 91.75 1017 MET A CA 1
ATOM 7953 C C . MET A 1 1017 ? 30.067 -0.347 -38.196 1.00 91.75 1017 MET A C 1
ATOM 7955 O O . MET A 1 1017 ? 29.797 0.728 -38.736 1.00 91.75 1017 MET A O 1
ATOM 7959 N N . GLY A 1 1018 ? 29.140 -1.245 -37.889 1.00 88.56 1018 GLY A N 1
ATOM 7960 C CA . GLY A 1 1018 ? 27.714 -1.080 -38.147 1.00 88.56 1018 GLY A CA 1
ATOM 7961 C C . GLY A 1 1018 ? 26.959 -2.358 -37.819 1.00 88.56 1018 GLY A C 1
ATOM 7962 O O . GLY A 1 1018 ? 27.558 -3.354 -37.411 1.00 88.56 1018 GLY A O 1
ATOM 7963 N N . ASP A 1 1019 ? 25.651 -2.339 -38.019 1.00 87.12 1019 ASP A N 1
ATOM 7964 C CA . ASP A 1 1019 ? 24.832 -3.534 -37.850 1.00 87.12 1019 ASP A CA 1
ATOM 7965 C C . ASP A 1 1019 ? 25.256 -4.596 -38.865 1.00 87.12 1019 ASP A C 1
ATOM 7967 O O . ASP A 1 1019 ? 25.481 -4.289 -40.041 1.00 87.12 1019 ASP A O 1
ATOM 7971 N N . ARG A 1 1020 ? 25.444 -5.837 -38.404 1.00 85.44 1020 ARG A N 1
ATOM 7972 C CA . ARG A 1 1020 ? 26.134 -6.874 -39.186 1.00 85.44 1020 ARG A CA 1
ATOM 7973 C C . ARG A 1 1020 ? 25.513 -7.071 -40.566 1.00 85.44 1020 ARG A C 1
ATOM 7975 O O . ARG A 1 1020 ? 26.222 -7.071 -41.569 1.00 85.44 1020 ARG A O 1
ATOM 7982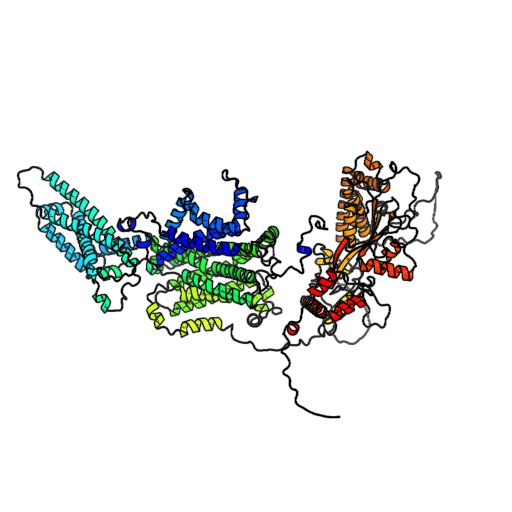 N N . GLU A 1 1021 ? 24.198 -7.223 -40.624 1.00 84.62 1021 GLU A N 1
ATOM 7983 C CA . GLU A 1 1021 ? 23.483 -7.475 -41.873 1.00 84.62 1021 GLU A CA 1
ATOM 7984 C C . GLU A 1 1021 ? 23.595 -6.272 -42.824 1.00 84.62 1021 GLU A C 1
ATOM 7986 O O . GLU A 1 1021 ? 23.750 -6.454 -44.031 1.00 84.62 1021 GLU A O 1
ATOM 7991 N N . LEU A 1 1022 ? 23.628 -5.050 -42.281 1.00 86.00 1022 LEU A N 1
ATOM 7992 C CA . LEU A 1 1022 ? 23.763 -3.810 -43.045 1.00 86.00 1022 LEU A CA 1
ATOM 7993 C C . LEU A 1 1022 ? 25.174 -3.636 -43.627 1.00 86.00 1022 LEU A C 1
ATOM 7995 O O . LEU A 1 1022 ? 25.319 -3.353 -44.817 1.00 86.00 1022 LEU A O 1
ATOM 7999 N N . ILE A 1 1023 ? 26.230 -3.844 -42.831 1.00 88.56 1023 ILE A N 1
ATOM 8000 C CA . ILE A 1 1023 ? 27.615 -3.701 -43.322 1.00 88.56 1023 ILE A CA 1
ATOM 8001 C C . ILE A 1 1023 ? 27.977 -4.787 -44.342 1.00 88.56 1023 ILE A C 1
ATOM 8003 O O . ILE A 1 1023 ? 28.705 -4.519 -45.302 1.00 88.56 1023 ILE A O 1
ATOM 8007 N N . LEU A 1 1024 ? 27.437 -6.001 -44.179 1.00 88.00 1024 LEU A N 1
ATOM 8008 C CA . LEU A 1 1024 ? 27.610 -7.089 -45.142 1.00 88.00 1024 LEU A CA 1
ATOM 8009 C C . LEU A 1 1024 ? 26.867 -6.807 -46.447 1.00 88.00 1024 LEU A C 1
ATOM 8011 O O . LEU A 1 1024 ? 27.458 -6.966 -47.518 1.00 88.00 1024 LEU A O 1
ATOM 8015 N N . ALA A 1 1025 ? 25.621 -6.329 -46.371 1.00 85.62 1025 ALA A N 1
ATOM 8016 C CA . ALA A 1 1025 ? 24.848 -5.942 -47.547 1.00 85.62 1025 ALA A CA 1
ATOM 8017 C C . ALA A 1 1025 ? 25.529 -4.806 -48.325 1.00 85.62 1025 ALA A C 1
ATOM 8019 O O . ALA A 1 1025 ? 25.705 -4.911 -49.541 1.00 85.62 1025 ALA A O 1
ATOM 8020 N N . LYS A 1 1026 ? 26.007 -3.763 -47.632 1.00 89.38 1026 LYS A N 1
ATOM 8021 C CA . LYS A 1 1026 ? 26.721 -2.635 -48.254 1.00 89.38 1026 LYS A CA 1
ATOM 8022 C C . LYS A 1 1026 ? 28.032 -3.061 -48.900 1.00 89.38 1026 LYS A C 1
ATOM 8024 O O . LYS A 1 1026 ? 28.319 -2.663 -50.027 1.00 89.38 1026 LYS A O 1
ATOM 8029 N N . ARG A 1 1027 ? 28.797 -3.943 -48.251 1.00 89.69 1027 ARG A N 1
ATOM 8030 C CA . ARG A 1 1027 ? 29.992 -4.539 -48.864 1.00 89.69 1027 ARG A CA 1
ATOM 8031 C C . ARG A 1 1027 ? 29.641 -5.364 -50.103 1.00 89.69 1027 ARG A C 1
ATOM 8033 O O . ARG A 1 1027 ? 30.332 -5.244 -51.109 1.00 89.69 1027 ARG A O 1
ATOM 8040 N N . ALA A 1 1028 ? 28.612 -6.207 -50.049 1.00 86.88 1028 ALA A N 1
ATOM 8041 C CA . ALA A 1 1028 ? 28.205 -7.027 -51.190 1.00 86.88 1028 ALA A CA 1
ATOM 8042 C C . ALA A 1 1028 ? 27.758 -6.159 -52.381 1.00 86.88 1028 ALA A C 1
ATOM 8044 O O . ALA A 1 1028 ? 28.184 -6.406 -53.512 1.00 86.88 1028 ALA A O 1
ATOM 8045 N N . ALA A 1 1029 ? 26.978 -5.105 -52.116 1.00 86.19 1029 ALA A N 1
ATOM 8046 C CA . ALA A 1 1029 ? 26.578 -4.111 -53.110 1.00 86.19 1029 ALA A CA 1
ATOM 8047 C C . ALA A 1 1029 ? 27.796 -3.398 -53.720 1.00 86.19 1029 ALA A C 1
ATOM 8049 O O . ALA A 1 1029 ? 27.920 -3.330 -54.944 1.00 86.19 1029 ALA A O 1
ATOM 8050 N N . TRP A 1 1030 ? 28.747 -2.966 -52.884 1.00 88.44 1030 TRP A N 1
ATOM 8051 C CA . TRP A 1 1030 ? 30.006 -2.381 -53.345 1.00 88.44 1030 TRP A CA 1
ATOM 8052 C C . TRP A 1 1030 ? 30.802 -3.346 -54.225 1.00 88.44 1030 TRP A C 1
ATOM 8054 O O . TRP A 1 1030 ? 31.265 -2.956 -55.291 1.00 88.44 1030 TRP A O 1
ATOM 8064 N N . VAL A 1 1031 ? 30.946 -4.612 -53.816 1.00 88.88 1031 VAL A N 1
ATOM 8065 C CA . VAL A 1 1031 ? 31.700 -5.620 -54.579 1.00 88.88 1031 VAL A CA 1
ATOM 8066 C C . VAL A 1 1031 ? 31.080 -5.865 -55.951 1.00 88.88 1031 VAL A C 1
ATOM 8068 O O . VAL A 1 1031 ? 31.804 -6.004 -56.937 1.00 88.88 1031 VAL A O 1
ATOM 8071 N N . LYS A 1 1032 ? 29.746 -5.877 -56.020 1.00 87.25 1032 LYS A N 1
ATOM 8072 C CA . LYS A 1 1032 ? 28.998 -6.017 -57.271 1.00 87.25 1032 LYS A CA 1
ATOM 8073 C C . LYS A 1 1032 ? 29.195 -4.816 -58.205 1.00 87.25 1032 LYS A C 1
ATOM 8075 O O . LYS A 1 1032 ? 29.300 -5.022 -59.409 1.00 87.25 1032 LYS A O 1
ATOM 8080 N N . ALA A 1 1033 ? 29.242 -3.595 -57.667 1.00 87.06 1033 ALA A N 1
ATOM 8081 C CA . ALA A 1 1033 ? 29.324 -2.363 -58.456 1.00 87.06 1033 ALA A CA 1
ATOM 8082 C C . ALA A 1 1033 ? 30.761 -1.950 -58.829 1.00 87.06 1033 ALA A C 1
ATOM 8084 O O . ALA A 1 1033 ? 31.012 -1.545 -59.960 1.00 87.06 1033 ALA A O 1
ATOM 8085 N N . ASN A 1 1034 ? 31.705 -2.063 -57.891 1.00 87.00 1034 ASN A N 1
ATOM 8086 C CA . ASN A 1 1034 ? 33.032 -1.437 -57.962 1.00 87.00 1034 ASN A CA 1
ATOM 8087 C C . ASN A 1 1034 ? 34.200 -2.446 -57.960 1.00 87.00 1034 ASN A C 1
ATOM 8089 O O . ASN A 1 1034 ? 35.358 -2.045 -58.080 1.00 87.00 1034 ASN A O 1
ATOM 8093 N N . GLY A 1 1035 ? 33.932 -3.751 -57.831 1.00 85.31 1035 GLY A N 1
ATOM 8094 C CA . GLY A 1 1035 ? 34.960 -4.799 -57.801 1.00 85.31 1035 GLY A CA 1
ATOM 8095 C C . GLY A 1 1035 ? 35.439 -5.188 -56.388 1.00 85.31 1035 GLY A C 1
ATOM 8096 O O . GLY A 1 1035 ? 34.828 -4.826 -55.384 1.00 85.31 1035 GLY A O 1
ATOM 8097 N N . PRO A 1 1036 ? 36.508 -5.997 -56.260 1.00 86.44 1036 PRO A N 1
ATOM 8098 C CA . PRO A 1 1036 ? 36.824 -6.699 -55.015 1.00 86.44 1036 PRO A CA 1
ATOM 8099 C C . PRO A 1 1036 ? 37.247 -5.767 -53.865 1.00 86.44 1036 PRO A C 1
ATOM 8101 O O . PRO A 1 1036 ? 38.243 -5.056 -53.963 1.00 86.44 1036 PRO A O 1
ATOM 8104 N N . CYS A 1 1037 ? 36.562 -5.873 -52.721 1.00 87.44 1037 CYS A N 1
ATOM 8105 C CA . CYS A 1 1037 ? 36.939 -5.224 -51.460 1.00 87.44 1037 CYS A CA 1
ATOM 8106 C C . CYS A 1 1037 ? 37.626 -6.231 -50.515 1.00 87.44 1037 CYS A C 1
ATOM 8108 O O . CYS A 1 1037 ? 37.003 -7.199 -50.054 1.00 87.44 1037 CYS A O 1
ATOM 8110 N N . ARG A 1 1038 ? 38.931 -6.031 -50.261 1.00 84.00 1038 ARG A N 1
ATOM 8111 C CA . ARG A 1 1038 ? 39.787 -6.950 -49.483 1.00 84.00 1038 ARG A CA 1
ATOM 8112 C C . ARG A 1 1038 ? 39.557 -6.789 -47.979 1.00 84.00 1038 ARG A C 1
ATOM 8114 O O . ARG A 1 1038 ? 39.988 -5.805 -47.388 1.00 84.00 1038 ARG A O 1
ATOM 8121 N N . VAL A 1 1039 ? 38.963 -7.802 -47.357 1.00 86.69 1039 VAL A N 1
ATOM 8122 C CA . VAL A 1 1039 ? 38.661 -7.834 -45.916 1.00 86.69 1039 VAL A CA 1
ATOM 8123 C C . VAL A 1 1039 ? 39.226 -9.091 -45.262 1.00 86.69 1039 VAL A C 1
ATOM 8125 O O . VAL A 1 1039 ? 39.315 -10.138 -45.908 1.00 86.69 1039 VAL A O 1
ATOM 8128 N N . ALA A 1 1040 ? 39.640 -8.991 -43.999 1.00 83.38 1040 ALA A N 1
ATOM 8129 C CA . ALA A 1 1040 ? 40.172 -10.115 -43.227 1.00 83.38 1040 ALA A CA 1
ATOM 8130 C C . ALA A 1 1040 ? 39.100 -11.177 -42.953 1.00 83.38 1040 ALA A C 1
ATOM 8132 O O . ALA A 1 1040 ? 39.381 -12.372 -43.007 1.00 83.38 1040 ALA A O 1
ATOM 8133 N N . ARG A 1 1041 ? 37.864 -10.732 -42.692 1.00 82.81 1041 ARG A N 1
ATOM 8134 C CA . ARG A 1 1041 ? 36.704 -11.583 -42.399 1.00 82.81 1041 ARG A CA 1
ATOM 8135 C C . ARG A 1 1041 ? 35.540 -11.194 -43.312 1.00 82.81 1041 ARG A C 1
ATOM 8137 O O . ARG A 1 1041 ? 34.882 -10.190 -43.042 1.00 82.81 1041 ARG A O 1
ATOM 8144 N N . PRO A 1 1042 ? 35.305 -11.923 -44.417 1.00 79.31 1042 PRO A N 1
ATOM 8145 C CA . PRO A 1 1042 ? 34.260 -11.568 -45.372 1.00 79.31 1042 PRO A CA 1
ATOM 8146 C C . PRO A 1 1042 ? 32.842 -11.690 -44.803 1.00 79.31 1042 PRO A C 1
ATOM 8148 O O . PRO A 1 1042 ? 31.973 -10.941 -45.239 1.00 79.31 1042 PRO A O 1
ATOM 8151 N N . ASP A 1 1043 ? 32.639 -12.542 -43.800 1.00 77.56 1043 ASP A N 1
ATOM 8152 C CA . ASP A 1 1043 ? 31.330 -12.795 -43.177 1.00 77.56 1043 ASP A CA 1
ATOM 8153 C C . ASP A 1 1043 ? 31.051 -11.894 -41.955 1.00 77.56 1043 ASP A C 1
ATOM 8155 O O . ASP A 1 1043 ? 30.093 -12.111 -41.201 1.00 77.56 1043 ASP A O 1
ATOM 8159 N N . GLY A 1 1044 ? 31.895 -10.872 -41.760 1.00 74.88 1044 GLY A N 1
ATOM 8160 C CA . GLY A 1 1044 ? 31.875 -9.992 -40.594 1.00 74.88 1044 GLY A CA 1
ATOM 8161 C C . GLY A 1 1044 ? 32.547 -10.626 -39.377 1.00 74.88 1044 GLY A C 1
ATOM 8162 O O . GLY A 1 1044 ? 32.845 -11.821 -39.344 1.00 74.88 1044 GLY A O 1
ATOM 8163 N N . ALA A 1 1045 ? 32.835 -9.808 -38.370 1.00 78.88 1045 ALA A N 1
ATOM 8164 C CA . ALA A 1 1045 ? 33.239 -10.298 -37.059 1.00 78.88 1045 ALA A CA 1
ATOM 8165 C C . ALA A 1 1045 ? 32.029 -10.782 -36.236 1.00 78.88 1045 ALA A C 1
ATOM 8167 O O . ALA A 1 1045 ? 30.872 -10.607 -36.625 1.00 78.88 1045 ALA A O 1
ATOM 8168 N N . GLU A 1 1046 ? 32.300 -11.387 -35.080 1.00 76.88 1046 GLU A N 1
ATOM 8169 C CA . GLU A 1 1046 ? 31.263 -11.719 -34.099 1.00 76.88 1046 GLU A CA 1
ATOM 8170 C C . GLU A 1 1046 ? 30.505 -10.460 -33.651 1.00 76.88 1046 GLU A C 1
ATOM 8172 O O . GLU A 1 1046 ? 31.032 -9.345 -33.713 1.00 76.88 1046 GLU A O 1
ATOM 8177 N N . TYR A 1 1047 ? 29.253 -10.639 -33.223 1.00 78.25 1047 TYR A N 1
ATOM 8178 C CA . TYR A 1 1047 ? 28.446 -9.544 -32.694 1.00 78.25 1047 TYR A CA 1
ATOM 8179 C C . TYR A 1 1047 ? 29.106 -8.971 -31.434 1.00 78.25 1047 TYR A C 1
ATOM 8181 O O . TYR A 1 1047 ? 29.400 -9.693 -30.484 1.00 78.25 1047 TYR A O 1
ATOM 8189 N N . LEU A 1 1048 ? 29.334 -7.661 -31.437 1.00 78.75 1048 LEU A N 1
ATOM 8190 C CA . LEU A 1 1048 ? 29.876 -6.898 -30.313 1.00 78.75 1048 LEU A CA 1
ATOM 8191 C C . LEU A 1 1048 ? 28.778 -6.381 -29.381 1.00 78.75 1048 LEU A C 1
ATOM 8193 O O . LEU A 1 1048 ? 29.032 -6.119 -28.207 1.00 78.75 1048 LEU A O 1
ATOM 8197 N N . SER A 1 1049 ? 27.568 -6.216 -29.907 1.00 79.38 1049 SER A N 1
ATOM 8198 C CA . SER A 1 1049 ? 26.359 -5.940 -29.139 1.00 79.38 1049 SER A CA 1
ATOM 8199 C C . SER A 1 1049 ? 25.167 -6.646 -29.774 1.00 79.38 1049 SER A C 1
ATOM 8201 O O . SER A 1 1049 ? 25.259 -7.112 -30.908 1.00 79.38 1049 SER A O 1
ATOM 8203 N N . TYR A 1 1050 ? 24.062 -6.737 -29.037 1.00 78.31 1050 TYR A N 1
ATOM 8204 C CA . TYR A 1 1050 ? 22.778 -7.216 -29.535 1.00 78.31 1050 TYR A CA 1
ATOM 8205 C C . TYR A 1 1050 ? 21.737 -6.122 -29.301 1.00 78.31 1050 TYR A C 1
ATOM 8207 O O . TYR A 1 1050 ? 21.629 -5.599 -28.195 1.00 78.31 1050 TYR A O 1
ATOM 8215 N N . GLU A 1 1051 ? 21.025 -5.740 -30.352 1.00 79.19 1051 GLU A N 1
ATOM 8216 C CA . GLU A 1 1051 ? 20.253 -4.508 -30.445 1.00 79.19 1051 GLU A CA 1
ATOM 8217 C C . GLU A 1 1051 ? 18.853 -4.817 -31.016 1.00 79.19 1051 GLU A C 1
ATOM 8219 O O . GLU A 1 1051 ? 18.721 -5.175 -32.194 1.00 79.19 1051 GLU A O 1
ATOM 8224 N N . PRO A 1 1052 ? 17.792 -4.692 -30.201 1.00 87.62 1052 PRO A N 1
ATOM 8225 C CA . PRO A 1 1052 ? 16.417 -4.851 -30.661 1.00 87.62 1052 PRO A CA 1
ATOM 8226 C C . PRO A 1 1052 ? 15.969 -3.633 -31.481 1.00 87.62 1052 PRO A C 1
ATOM 8228 O O . PRO A 1 1052 ? 16.222 -2.486 -31.100 1.00 87.62 1052 PRO A O 1
ATOM 8231 N N . TYR A 1 1053 ? 15.289 -3.877 -32.601 1.00 90.25 1053 TYR A N 1
ATOM 8232 C CA . TYR A 1 1053 ? 14.693 -2.852 -33.455 1.00 90.25 1053 TYR A CA 1
ATOM 8233 C C . TYR A 1 1053 ? 13.186 -2.766 -33.245 1.00 90.25 1053 TYR A C 1
ATOM 8235 O O . TYR A 1 1053 ? 12.495 -3.782 -33.273 1.00 90.25 1053 TYR A O 1
ATOM 8243 N N . ALA A 1 1054 ? 12.673 -1.549 -33.125 1.00 92.00 1054 ALA A N 1
ATOM 8244 C CA . ALA A 1 1054 ? 11.246 -1.255 -33.054 1.00 92.00 1054 ALA A CA 1
ATOM 8245 C C . ALA A 1 1054 ? 10.917 -0.056 -33.945 1.00 92.00 1054 ALA A C 1
ATOM 8247 O O . ALA A 1 1054 ? 11.779 0.780 -34.204 1.00 92.00 1054 ALA A O 1
ATOM 8248 N N . PHE A 1 1055 ? 9.671 0.060 -34.392 1.00 93.81 1055 PHE A N 1
ATOM 8249 C CA . PHE A 1 1055 ? 9.197 1.295 -35.010 1.00 93.81 1055 PHE A CA 1
ATOM 8250 C C . PHE A 1 1055 ? 8.982 2.357 -33.938 1.00 93.81 1055 PHE A C 1
ATOM 8252 O O . PHE A 1 1055 ? 8.560 2.046 -32.826 1.00 93.81 1055 PHE A O 1
ATOM 8259 N N . LEU A 1 1056 ? 9.278 3.610 -34.268 1.00 91.44 1056 LEU A N 1
ATOM 8260 C CA . LEU A 1 1056 ? 9.084 4.733 -33.355 1.00 91.44 1056 LEU A CA 1
ATOM 8261 C C . LEU A 1 1056 ? 7.839 5.511 -33.788 1.00 91.44 1056 LEU A C 1
ATOM 8263 O O . LEU A 1 1056 ? 7.764 5.971 -34.926 1.00 91.44 1056 LEU A O 1
ATOM 8267 N N . ILE A 1 1057 ? 6.858 5.626 -32.898 1.00 92.56 1057 ILE A N 1
ATOM 8268 C CA . ILE A 1 1057 ? 5.523 6.166 -33.183 1.00 92.56 1057 ILE A CA 1
ATOM 8269 C C . ILE A 1 1057 ? 5.336 7.454 -32.379 1.00 92.56 1057 ILE A C 1
ATOM 8271 O O . ILE A 1 1057 ? 5.677 7.492 -31.197 1.00 92.56 1057 ILE A O 1
ATOM 8275 N N . SER A 1 1058 ? 4.795 8.508 -32.988 1.00 88.25 1058 SER A N 1
ATOM 8276 C CA . SER A 1 1058 ? 4.499 9.759 -32.280 1.00 88.25 1058 SER A CA 1
ATOM 8277 C C . SER A 1 1058 ? 3.498 9.528 -31.141 1.00 88.25 1058 SER A C 1
ATOM 8279 O O . SER A 1 1058 ? 2.487 8.845 -31.309 1.00 88.25 1058 SER A O 1
ATOM 8281 N N . MET A 1 1059 ? 3.755 10.143 -29.983 1.00 82.38 1059 MET A N 1
ATOM 8282 C CA . MET A 1 1059 ? 2.881 10.063 -28.801 1.00 82.38 1059 MET A CA 1
ATOM 8283 C C . MET A 1 1059 ? 1.560 10.826 -28.950 1.00 82.38 1059 MET A C 1
ATOM 8285 O O . MET A 1 1059 ? 0.691 10.725 -28.088 1.00 82.38 1059 MET A O 1
ATOM 8289 N N . GLN A 1 1060 ? 1.403 11.599 -30.025 1.00 81.06 1060 GLN A N 1
ATOM 8290 C CA . GLN A 1 1060 ? 0.244 12.461 -30.224 1.00 81.06 1060 GLN A CA 1
ATOM 8291 C C . GLN A 1 1060 ? -1.068 11.682 -30.420 1.00 81.06 1060 GLN A C 1
ATOM 8293 O O . GLN A 1 1060 ? -2.135 12.194 -30.092 1.00 81.06 1060 GLN A O 1
ATOM 8298 N N . ASP A 1 1061 ? -1.000 10.457 -30.950 1.00 79.31 1061 ASP A N 1
ATOM 8299 C CA . ASP A 1 1061 ? -2.176 9.647 -31.277 1.00 79.31 1061 ASP A CA 1
ATOM 8300 C C . ASP A 1 1061 ? -2.090 8.255 -30.627 1.00 79.31 1061 ASP A C 1
ATOM 8302 O O . ASP A 1 1061 ? -1.563 7.310 -31.223 1.00 79.31 1061 ASP A O 1
ATOM 8306 N N . PRO A 1 1062 ? -2.626 8.095 -29.402 1.00 81.50 1062 PRO A N 1
ATOM 8307 C CA . PRO A 1 1062 ? -2.638 6.810 -28.710 1.00 81.50 1062 PRO A CA 1
ATOM 8308 C C . PRO A 1 1062 ? -3.360 5.700 -29.488 1.00 81.50 1062 PRO A C 1
ATOM 8310 O O . PRO A 1 1062 ? -3.008 4.530 -29.339 1.00 81.50 1062 PRO A O 1
ATOM 8313 N N . ARG A 1 1063 ? -4.336 6.043 -30.347 1.00 83.06 1063 ARG A N 1
ATOM 8314 C CA . ARG A 1 1063 ? -5.049 5.055 -31.175 1.00 83.06 1063 ARG A CA 1
ATOM 8315 C C . ARG A 1 1063 ? -4.145 4.510 -32.270 1.00 83.06 1063 ARG A C 1
ATOM 8317 O O . ARG A 1 1063 ? -4.150 3.306 -32.503 1.00 83.06 1063 ARG A O 1
ATOM 8324 N N . LEU A 1 1064 ? -3.330 5.368 -32.889 1.00 84.81 1064 LEU A N 1
ATOM 8325 C CA . LEU A 1 1064 ? -2.315 4.930 -33.849 1.00 84.81 1064 LEU A CA 1
ATOM 8326 C C . LEU A 1 1064 ? -1.290 4.003 -33.182 1.00 84.81 1064 LEU A C 1
ATOM 8328 O O . LEU A 1 1064 ? -0.934 2.981 -33.765 1.00 84.81 1064 LEU A O 1
ATOM 8332 N N . VAL A 1 1065 ? -0.857 4.316 -31.954 1.00 85.31 1065 VAL A N 1
ATOM 8333 C CA . VAL A 1 1065 ? 0.051 3.449 -31.182 1.00 85.31 1065 VAL A CA 1
ATOM 8334 C C . VAL A 1 1065 ? -0.579 2.074 -30.963 1.00 85.31 1065 VAL A C 1
ATOM 8336 O O . VAL A 1 1065 ? 0.006 1.070 -31.366 1.00 85.31 1065 VAL A O 1
ATOM 8339 N N . GLN A 1 1066 ? -1.792 2.017 -30.407 1.00 83.88 1066 GLN A N 1
ATOM 8340 C CA . GLN A 1 1066 ? -2.502 0.755 -30.167 1.00 83.88 1066 GLN A CA 1
ATOM 8341 C C . GLN A 1 1066 ? -2.747 -0.032 -31.462 1.00 83.88 1066 GLN A C 1
ATOM 8343 O O . GLN A 1 1066 ? -2.524 -1.242 -31.498 1.00 83.88 1066 GLN A O 1
ATOM 8348 N N . PHE A 1 1067 ? -3.144 0.648 -32.542 1.00 87.56 1067 PHE A N 1
ATOM 8349 C CA . PHE A 1 1067 ? -3.342 0.037 -33.856 1.00 87.56 1067 PHE A CA 1
ATOM 8350 C C . PHE A 1 1067 ? -2.058 -0.628 -34.364 1.00 87.56 1067 PHE A C 1
ATOM 8352 O O . PHE A 1 1067 ? -2.074 -1.801 -34.740 1.00 87.56 1067 PHE A O 1
ATOM 8359 N N . VAL A 1 1068 ? -0.933 0.093 -34.337 1.00 88.44 1068 VAL A N 1
ATOM 8360 C CA . VAL A 1 1068 ? 0.368 -0.424 -34.785 1.00 88.44 1068 VAL A CA 1
ATOM 8361 C C . VAL A 1 1068 ? 0.809 -1.613 -33.927 1.00 88.44 1068 VAL A C 1
ATOM 8363 O O . VAL A 1 1068 ? 1.235 -2.629 -34.475 1.00 88.44 1068 VAL A O 1
ATOM 8366 N N . GLN A 1 1069 ? 0.666 -1.526 -32.601 1.00 88.62 1069 GLN A N 1
ATOM 8367 C CA . GLN A 1 1069 ? 1.007 -2.615 -31.679 1.00 88.62 1069 GLN A CA 1
ATOM 8368 C C . GLN A 1 1069 ? 0.184 -3.879 -31.963 1.00 88.62 1069 GLN A C 1
ATOM 8370 O O . GLN A 1 1069 ? 0.753 -4.955 -32.155 1.00 88.62 1069 GLN A O 1
ATOM 8375 N N . HIS A 1 1070 ? -1.140 -3.742 -32.069 1.00 85.88 1070 HIS A N 1
ATOM 8376 C CA . HIS A 1 1070 ? -2.045 -4.855 -32.357 1.00 85.88 1070 HIS A CA 1
ATOM 8377 C C . HIS A 1 1070 ? -1.725 -5.523 -33.701 1.00 85.88 1070 HIS A C 1
ATOM 8379 O O . HIS A 1 1070 ? -1.630 -6.748 -33.794 1.00 85.88 1070 HIS A O 1
ATOM 8385 N N . ARG A 1 1071 ? -1.493 -4.720 -34.747 1.00 89.88 1071 ARG A N 1
ATOM 8386 C CA . ARG A 1 1071 ? -1.170 -5.224 -36.088 1.00 89.88 1071 ARG A CA 1
ATOM 8387 C C . ARG A 1 1071 ? 0.177 -5.932 -36.148 1.00 89.88 1071 ARG A C 1
ATOM 8389 O O . ARG A 1 1071 ? 0.292 -6.914 -36.876 1.00 89.88 1071 ARG A O 1
ATOM 8396 N N . ILE A 1 1072 ? 1.176 -5.483 -35.387 1.00 89.81 1072 ILE A N 1
ATOM 8397 C CA . ILE A 1 1072 ? 2.456 -6.194 -35.279 1.00 89.81 1072 ILE A CA 1
ATOM 8398 C C . ILE A 1 1072 ? 2.229 -7.585 -34.686 1.00 89.81 1072 ILE A C 1
ATOM 8400 O O . ILE A 1 1072 ? 2.609 -8.563 -35.324 1.00 89.81 1072 ILE A O 1
ATOM 8404 N N . HIS A 1 1073 ? 1.548 -7.700 -33.544 1.00 86.69 1073 HIS A N 1
ATOM 8405 C CA . HIS A 1 1073 ? 1.254 -9.011 -32.951 1.00 86.69 1073 HIS A CA 1
ATOM 8406 C C . HIS A 1 1073 ? 0.500 -9.928 -33.919 1.00 86.69 1073 HIS A C 1
ATOM 8408 O O . HIS A 1 1073 ? 0.916 -11.062 -34.141 1.00 86.69 1073 HIS A O 1
ATOM 8414 N N . GLN A 1 1074 ? -0.531 -9.407 -34.590 1.00 84.62 1074 GLN A N 1
ATOM 8415 C CA . GLN A 1 1074 ? -1.288 -10.164 -35.587 1.00 84.62 1074 GLN A CA 1
ATOM 8416 C C . GLN A 1 1074 ? -0.409 -10.683 -36.739 1.00 84.62 1074 GLN A C 1
ATOM 8418 O O . GLN A 1 1074 ? -0.548 -11.832 -37.154 1.00 84.62 1074 GLN A O 1
ATOM 8423 N N . LEU A 1 1075 ? 0.505 -9.859 -37.263 1.00 87.00 1075 LEU A N 1
ATOM 8424 C CA . LEU A 1 1075 ? 1.412 -10.271 -38.338 1.00 87.00 1075 LEU A CA 1
ATOM 8425 C C . LEU A 1 1075 ? 2.397 -11.347 -37.867 1.00 87.00 1075 LEU A C 1
ATOM 8427 O O . LEU A 1 1075 ? 2.651 -12.298 -38.603 1.00 87.00 1075 LEU A O 1
ATOM 8431 N N . PHE A 1 1076 ? 2.928 -11.228 -36.648 1.00 87.06 1076 PHE A N 1
ATOM 8432 C CA . PHE A 1 1076 ? 3.846 -12.219 -36.081 1.00 87.06 1076 PHE A CA 1
ATOM 8433 C C . PHE A 1 1076 ? 3.164 -13.534 -35.682 1.00 87.06 1076 PHE A C 1
ATOM 8435 O O . PHE A 1 1076 ? 3.812 -14.579 -35.757 1.00 87.06 1076 PHE A O 1
ATOM 8442 N N . SER A 1 1077 ? 1.861 -13.522 -35.381 1.00 83.94 1077 SER A N 1
ATOM 8443 C CA . SER A 1 1077 ? 1.055 -14.745 -35.243 1.00 83.94 1077 SER A CA 1
ATOM 8444 C C . SER A 1 1077 ? 1.003 -15.568 -36.541 1.00 83.94 1077 SER A C 1
ATOM 8446 O O . SER A 1 1077 ? 0.973 -16.797 -36.496 1.00 83.94 1077 SER A O 1
ATOM 8448 N N . GLU A 1 1078 ? 1.081 -14.937 -37.721 1.00 84.25 1078 GLU A N 1
ATOM 8449 C CA . GLU A 1 1078 ? 1.180 -15.627 -39.019 1.00 84.25 1078 GLU A CA 1
ATOM 8450 C C . GLU A 1 1078 ? 2.624 -16.098 -39.304 1.00 84.25 1078 GLU A C 1
ATOM 8452 O O . GLU A 1 1078 ? 3.292 -15.659 -40.250 1.00 84.25 1078 GLU A O 1
ATOM 8457 N N . ARG A 1 1079 ? 3.130 -17.039 -38.495 1.00 78.25 1079 ARG A N 1
ATOM 8458 C CA . ARG A 1 1079 ? 4.545 -17.464 -38.497 1.00 78.25 1079 ARG A CA 1
ATOM 8459 C C . ARG A 1 1079 ? 5.097 -17.832 -39.877 1.00 78.25 1079 ARG A C 1
ATOM 8461 O O . ARG A 1 1079 ? 6.235 -17.479 -40.197 1.00 78.25 1079 ARG A O 1
ATOM 8468 N N . ALA A 1 1080 ? 4.315 -18.531 -40.702 1.00 78.12 1080 ALA A N 1
ATOM 8469 C CA . ALA A 1 1080 ? 4.731 -18.925 -42.050 1.00 78.12 1080 ALA A CA 1
ATOM 8470 C C . ALA A 1 1080 ? 5.012 -17.704 -42.941 1.00 78.12 1080 ALA A C 1
ATOM 8472 O O . ALA A 1 1080 ? 6.038 -17.659 -43.622 1.00 78.12 1080 ALA A O 1
ATOM 8473 N N . ARG A 1 1081 ? 4.146 -16.686 -42.869 1.00 83.44 1081 ARG A N 1
ATOM 8474 C CA . ARG A 1 1081 ? 4.265 -15.436 -43.626 1.00 83.44 1081 ARG A CA 1
ATOM 8475 C C . ARG A 1 1081 ? 5.455 -14.602 -43.160 1.00 83.44 1081 ARG A C 1
ATOM 8477 O O . ARG A 1 1081 ? 6.198 -14.074 -43.989 1.00 83.44 1081 ARG A O 1
ATOM 8484 N N . MET A 1 1082 ? 5.682 -14.509 -41.851 1.00 84.50 1082 MET A N 1
ATOM 8485 C CA . MET A 1 1082 ? 6.836 -13.775 -41.320 1.00 84.50 1082 MET A CA 1
ATOM 8486 C C . MET A 1 1082 ? 8.159 -14.488 -41.603 1.00 84.50 1082 MET A C 1
ATOM 8488 O O . MET A 1 1082 ? 9.147 -13.845 -41.961 1.00 84.50 1082 MET A O 1
ATOM 8492 N N . THR A 1 1083 ? 8.179 -15.820 -41.547 1.00 82.62 1083 THR A N 1
ATOM 8493 C CA . THR A 1 1083 ? 9.365 -16.609 -41.916 1.00 82.62 1083 THR A CA 1
ATOM 8494 C C . THR A 1 1083 ? 9.669 -16.490 -43.410 1.00 82.62 1083 THR A C 1
ATOM 8496 O O . THR A 1 1083 ? 10.827 -16.294 -43.781 1.00 82.62 1083 THR A O 1
ATOM 8499 N N . SER A 1 1084 ? 8.650 -16.536 -44.281 1.00 82.00 1084 SER A N 1
ATOM 8500 C CA . SER A 1 1084 ? 8.850 -16.319 -45.720 1.00 82.00 1084 SER A CA 1
ATOM 8501 C C . SER A 1 1084 ? 9.336 -14.904 -46.023 1.00 82.00 1084 SER A C 1
ATOM 8503 O O . SER A 1 1084 ? 10.187 -14.724 -46.889 1.00 82.00 1084 SER A O 1
ATOM 8505 N N . ARG A 1 1085 ? 8.843 -13.905 -45.280 1.00 83.94 1085 ARG A N 1
ATOM 8506 C CA . ARG A 1 1085 ? 9.281 -12.508 -45.393 1.00 83.94 1085 ARG A CA 1
ATOM 8507 C C . ARG A 1 1085 ? 10.753 -12.347 -45.026 1.00 83.94 1085 ARG A C 1
ATOM 8509 O O . ARG A 1 1085 ? 11.501 -11.742 -45.784 1.00 83.94 1085 ARG A O 1
ATOM 8516 N N . PHE A 1 1086 ? 11.188 -12.949 -43.920 1.00 85.56 1086 PHE A N 1
ATOM 8517 C CA . PHE A 1 1086 ? 12.605 -12.982 -43.562 1.00 85.56 1086 PHE A CA 1
ATOM 8518 C C . PHE A 1 1086 ? 13.448 -13.648 -44.659 1.00 85.56 1086 PHE A C 1
ATOM 8520 O O . PHE A 1 1086 ? 14.436 -13.073 -45.104 1.00 85.56 1086 PHE A O 1
ATOM 8527 N N . ALA A 1 1087 ? 13.040 -14.823 -45.147 1.00 83.62 1087 ALA A N 1
ATOM 8528 C CA . ALA A 1 1087 ? 13.780 -15.536 -46.189 1.00 83.62 1087 ALA A CA 1
ATOM 8529 C C . ALA A 1 1087 ? 13.877 -14.745 -47.508 1.00 83.62 1087 ALA A C 1
ATOM 8531 O O . ALA A 1 1087 ? 14.890 -14.838 -48.201 1.00 83.62 1087 ALA A O 1
ATOM 8532 N N . ALA A 1 1088 ? 12.849 -13.956 -47.841 1.00 82.62 1088 ALA A N 1
ATOM 8533 C CA . ALA A 1 1088 ? 12.844 -13.088 -49.014 1.00 82.62 1088 ALA A CA 1
ATOM 8534 C C . ALA A 1 1088 ? 13.828 -11.914 -48.875 1.00 82.62 1088 ALA A C 1
ATOM 8536 O O . ALA A 1 1088 ? 14.569 -11.627 -49.813 1.00 82.62 1088 ALA A O 1
ATOM 8537 N N . SER A 1 1089 ? 13.872 -11.263 -47.708 1.00 82.31 1089 SER A N 1
ATOM 8538 C CA . SER A 1 1089 ? 14.781 -10.133 -47.460 1.00 82.31 1089 SER A CA 1
ATOM 8539 C C . SER A 1 1089 ? 16.228 -10.562 -47.173 1.00 82.31 1089 SER A C 1
ATOM 8541 O O . SER A 1 1089 ? 17.154 -9.793 -47.424 1.00 82.31 1089 SER A O 1
ATOM 8543 N N . PHE A 1 1090 ? 16.438 -11.785 -46.675 1.00 81.94 1090 PHE A N 1
ATOM 8544 C CA . PHE A 1 1090 ? 17.744 -12.329 -46.284 1.00 81.94 1090 PHE A CA 1
ATOM 8545 C C . PHE A 1 1090 ? 18.002 -13.705 -46.936 1.00 81.94 1090 PHE A C 1
ATOM 8547 O O . PHE A 1 1090 ? 18.077 -14.729 -46.248 1.00 81.94 1090 PHE A O 1
ATOM 8554 N N . PRO A 1 1091 ? 18.157 -13.775 -48.272 1.00 76.25 1091 PRO A N 1
ATOM 8555 C CA . PRO A 1 1091 ? 18.284 -15.046 -48.979 1.00 76.25 1091 PRO A CA 1
ATOM 8556 C C . PRO A 1 1091 ? 19.543 -15.808 -48.548 1.00 76.25 1091 PRO A C 1
ATOM 8558 O O . PRO A 1 1091 ? 20.635 -15.244 -48.463 1.00 76.25 1091 PRO A O 1
ATOM 8561 N N . GLY A 1 1092 ? 19.395 -17.106 -48.269 1.00 72.50 1092 GLY A N 1
ATOM 8562 C CA . GLY A 1 1092 ? 20.498 -17.984 -47.856 1.00 72.50 1092 GLY A CA 1
ATOM 8563 C C . GLY A 1 1092 ? 20.989 -17.788 -46.416 1.00 72.50 1092 GLY A C 1
ATOM 8564 O O . GLY A 1 1092 ? 21.950 -18.445 -46.022 1.00 72.50 1092 GLY A O 1
ATOM 8565 N N . HIS A 1 1093 ? 20.338 -16.926 -45.629 1.00 74.69 1093 HIS A N 1
ATOM 8566 C CA . HIS A 1 1093 ? 20.678 -16.683 -44.229 1.00 74.69 1093 HIS A CA 1
ATOM 8567 C C . HIS A 1 1093 ? 19.664 -17.360 -43.299 1.00 74.69 1093 HIS A C 1
ATOM 8569 O O . HIS A 1 1093 ? 18.476 -17.450 -43.603 1.00 74.69 1093 HIS A O 1
ATOM 8575 N N . GLN A 1 1094 ? 20.136 -17.841 -42.149 1.00 72.50 1094 GLN A N 1
ATOM 8576 C CA . GLN A 1 1094 ? 19.276 -18.332 -41.072 1.00 72.50 1094 GLN A CA 1
ATOM 8577 C C . GLN A 1 1094 ? 19.072 -17.226 -40.036 1.00 72.50 1094 GLN A C 1
ATOM 8579 O O . GLN A 1 1094 ? 19.976 -16.422 -39.803 1.00 72.50 1094 GLN A O 1
ATOM 8584 N N . MET A 1 1095 ? 17.895 -17.190 -39.404 1.00 73.50 1095 MET A N 1
ATOM 8585 C CA . MET A 1 1095 ? 17.665 -16.306 -38.259 1.00 73.50 1095 MET A CA 1
ATOM 8586 C C . MET A 1 1095 ? 18.666 -16.641 -37.151 1.00 73.50 1095 MET A C 1
ATOM 8588 O O . MET A 1 1095 ? 18.927 -17.814 -36.874 1.00 73.50 1095 MET A O 1
ATOM 8592 N N . SER A 1 1096 ? 19.207 -15.617 -36.490 1.00 68.00 1096 SER A N 1
ATOM 8593 C CA . SER A 1 1096 ? 19.947 -15.841 -35.249 1.00 68.00 1096 SER A CA 1
ATOM 8594 C C . SER A 1 1096 ? 19.006 -16.449 -34.195 1.00 68.00 1096 SER A C 1
ATOM 8596 O O . SER A 1 1096 ? 17.797 -16.211 -34.257 1.00 68.00 1096 SER A O 1
ATOM 8598 N N . PRO A 1 1097 ? 19.514 -17.205 -33.203 1.00 68.94 1097 PRO A N 1
ATOM 8599 C CA . PRO A 1 1097 ? 18.667 -17.761 -32.148 1.00 68.94 1097 PRO A CA 1
ATOM 8600 C C . PRO A 1 1097 ? 17.809 -16.695 -31.463 1.00 68.94 1097 PRO A C 1
ATOM 8602 O O . PRO A 1 1097 ? 16.625 -16.899 -31.229 1.00 68.94 1097 PRO A O 1
ATOM 8605 N N . ALA A 1 1098 ? 18.388 -15.524 -31.207 1.00 66.12 1098 ALA A N 1
ATOM 8606 C CA . ALA A 1 1098 ? 17.698 -14.435 -30.540 1.00 66.12 1098 ALA A CA 1
ATOM 8607 C C . ALA A 1 1098 ? 16.637 -13.759 -31.442 1.00 66.12 1098 ALA A C 1
ATOM 8609 O O . ALA A 1 1098 ? 15.572 -13.389 -30.949 1.00 66.12 1098 ALA A O 1
ATOM 8610 N N . LEU A 1 1099 ? 16.850 -13.691 -32.764 1.00 75.94 1099 LEU A N 1
ATOM 8611 C CA . LEU A 1 1099 ? 15.817 -13.267 -33.717 1.00 75.94 1099 LEU A CA 1
ATOM 8612 C C . LEU A 1 1099 ? 14.691 -14.309 -33.841 1.00 75.94 1099 LEU A C 1
ATOM 8614 O O . LEU A 1 1099 ? 13.522 -13.948 -33.930 1.00 75.94 1099 LEU A O 1
ATOM 8618 N N . ALA A 1 1100 ? 15.024 -15.601 -33.804 1.00 73.50 1100 ALA A N 1
ATOM 8619 C CA . ALA A 1 1100 ? 14.037 -16.677 -33.832 1.00 73.50 1100 ALA A CA 1
ATOM 8620 C C . ALA A 1 1100 ? 13.151 -16.683 -32.573 1.00 73.50 1100 ALA A C 1
ATOM 8622 O O . ALA A 1 1100 ? 11.942 -16.881 -32.685 1.00 73.50 1100 ALA A O 1
ATOM 8623 N N . TYR A 1 1101 ? 13.721 -16.413 -31.392 1.00 76.06 1101 TYR A N 1
ATOM 8624 C CA . TYR A 1 1101 ? 12.943 -16.237 -30.161 1.00 76.06 1101 TYR A CA 1
ATOM 8625 C C . TYR A 1 1101 ? 12.037 -15.013 -30.218 1.00 76.06 1101 TYR A C 1
ATOM 8627 O O . TYR A 1 1101 ? 10.892 -15.095 -29.797 1.00 76.06 1101 TYR A O 1
ATOM 8635 N N . LEU A 1 1102 ? 12.492 -13.909 -30.807 1.00 78.38 1102 LEU A N 1
ATOM 8636 C CA . LEU A 1 1102 ? 11.645 -12.735 -31.013 1.00 78.38 1102 LEU A CA 1
ATOM 8637 C C . LEU A 1 1102 ? 10.423 -13.040 -31.890 1.00 78.38 1102 LEU A C 1
ATOM 8639 O O . LEU A 1 1102 ? 9.320 -12.596 -31.588 1.00 78.38 1102 LEU A O 1
ATOM 8643 N N . PHE A 1 1103 ? 10.602 -13.832 -32.950 1.00 79.06 1103 PHE A N 1
ATOM 8644 C CA . PHE A 1 1103 ? 9.485 -14.269 -33.792 1.00 79.06 1103 PHE A CA 1
ATOM 8645 C C . PHE A 1 1103 ? 8.471 -15.116 -33.013 1.00 79.06 1103 PHE A C 1
ATOM 8647 O O . PHE A 1 1103 ? 7.284 -15.043 -33.311 1.00 79.06 1103 PHE A O 1
ATOM 8654 N N . LEU A 1 1104 ? 8.930 -15.898 -32.030 1.00 74.69 1104 LEU A N 1
ATOM 8655 C CA . LEU A 1 1104 ? 8.060 -16.655 -31.129 1.00 74.69 1104 LEU A CA 1
ATOM 8656 C C . LEU A 1 1104 ? 7.349 -15.736 -30.128 1.00 74.69 1104 LEU A C 1
ATOM 8658 O O . LEU A 1 1104 ? 6.141 -15.836 -29.985 1.00 74.69 1104 LEU A O 1
ATOM 8662 N N . LEU A 1 1105 ? 8.078 -14.819 -29.487 1.00 75.69 1105 LEU A N 1
ATOM 8663 C CA . LEU A 1 1105 ? 7.544 -13.915 -28.461 1.00 75.69 1105 LEU A CA 1
ATOM 8664 C C . LEU A 1 1105 ? 6.464 -12.968 -28.995 1.00 75.69 1105 LEU A C 1
ATOM 8666 O O . LEU A 1 1105 ? 5.520 -12.648 -28.283 1.00 75.69 1105 LEU A O 1
ATOM 8670 N N . ASN A 1 1106 ? 6.594 -12.505 -30.239 1.00 76.62 1106 ASN A N 1
ATOM 8671 C CA . ASN A 1 1106 ? 5.600 -11.607 -30.827 1.00 76.62 1106 ASN A CA 1
ATOM 8672 C C . ASN A 1 1106 ? 4.350 -12.328 -31.345 1.00 76.62 1106 ASN A C 1
ATOM 8674 O O . ASN A 1 1106 ? 3.341 -11.661 -31.583 1.00 76.62 1106 ASN A O 1
ATOM 8678 N N . GLY A 1 1107 ? 4.429 -13.642 -31.573 1.00 73.38 1107 GLY A N 1
ATOM 8679 C CA . GLY A 1 1107 ? 3.315 -14.436 -32.070 1.00 73.38 1107 GLY A CA 1
ATOM 8680 C C . GLY A 1 1107 ? 2.350 -14.780 -30.944 1.00 73.38 1107 GLY A C 1
ATOM 8681 O O . GLY A 1 1107 ? 2.716 -15.459 -29.992 1.00 73.38 1107 GLY A O 1
ATOM 8682 N N . VAL A 1 1108 ? 1.101 -14.341 -31.068 1.00 65.81 1108 VAL A N 1
ATOM 8683 C CA . VAL A 1 1108 ? 0.004 -14.803 -30.209 1.00 65.81 1108 VAL A CA 1
ATOM 8684 C C . VAL A 1 1108 ? -0.552 -16.083 -30.831 1.00 65.81 1108 VAL A C 1
ATOM 8686 O O . VAL A 1 1108 ? -1.079 -16.034 -31.947 1.00 65.81 1108 VAL A O 1
ATOM 8689 N N . GLU A 1 1109 ? -0.383 -17.229 -30.167 1.00 57.00 1109 GLU A N 1
ATOM 8690 C CA . GLU A 1 1109 ? -0.969 -18.496 -30.619 1.00 57.00 1109 GLU A CA 1
ATOM 8691 C C . GLU A 1 1109 ? -2.497 -18.439 -30.483 1.00 57.00 1109 GLU A C 1
ATOM 8693 O O . GLU A 1 1109 ? -3.037 -17.987 -29.475 1.00 57.00 1109 GLU A O 1
ATOM 8698 N N . ASN A 1 1110 ? -3.208 -18.858 -31.528 1.00 49.00 1110 ASN A N 1
ATOM 8699 C CA . ASN A 1 1110 ? -4.664 -18.834 -31.548 1.00 49.00 1110 ASN A CA 1
ATOM 8700 C C . ASN A 1 1110 ? -5.174 -20.005 -30.688 1.00 49.00 1110 ASN A C 1
ATOM 8702 O O . ASN A 1 1110 ? -4.925 -21.160 -31.027 1.00 49.00 1110 ASN A O 1
ATOM 8706 N N . GLU A 1 1111 ? -5.902 -19.744 -29.595 1.00 41.28 1111 GLU A N 1
ATOM 8707 C CA . GLU A 1 1111 ? -6.400 -20.791 -28.672 1.00 41.28 1111 GLU A CA 1
ATOM 8708 C C . GLU A 1 1111 ? -7.203 -21.907 -29.373 1.00 41.28 1111 GLU A C 1
ATOM 8710 O O . GLU A 1 1111 ? -7.267 -23.038 -28.890 1.00 41.28 1111 GLU A O 1
ATOM 8715 N N . GLN A 1 1112 ? -7.785 -21.620 -30.543 1.00 45.56 1112 GLN A N 1
ATOM 8716 C CA . GLN A 1 1112 ? -8.521 -22.592 -31.360 1.00 45.56 1112 GLN A CA 1
ATOM 8717 C C . GLN A 1 1112 ? -7.650 -23.764 -31.845 1.00 45.56 1112 GLN A C 1
ATOM 8719 O O . GLN A 1 1112 ? -8.166 -24.869 -32.022 1.00 45.56 1112 GLN A O 1
ATOM 8724 N N . ASP A 1 1113 ? -6.337 -23.568 -31.987 1.00 43.38 1113 ASP A N 1
ATOM 8725 C CA . ASP A 1 1113 ? -5.408 -24.627 -32.399 1.00 43.38 1113 ASP A CA 1
ATOM 8726 C C . ASP A 1 1113 ? -5.078 -25.608 -31.250 1.00 43.38 1113 ASP A C 1
ATOM 8728 O O . ASP A 1 1113 ? -4.547 -26.693 -31.497 1.00 43.38 1113 ASP A O 1
ATOM 8732 N N . PHE A 1 1114 ? -5.452 -25.277 -30.003 1.00 39.09 1114 PHE A N 1
ATOM 8733 C CA . PHE A 1 1114 ? -5.274 -26.127 -28.815 1.00 39.09 1114 PHE A CA 1
ATOM 8734 C C . PHE A 1 1114 ? -6.528 -26.887 -28.382 1.00 39.09 1114 PHE A C 1
ATOM 8736 O O . PHE A 1 1114 ? -6.439 -27.755 -27.508 1.00 39.09 1114 PHE A O 1
ATOM 8743 N N . THR A 1 1115 ? -7.695 -26.637 -28.986 1.00 34.72 1115 THR A N 1
ATOM 8744 C CA . THR A 1 1115 ? -8.832 -27.541 -28.777 1.00 34.72 1115 THR A CA 1
ATOM 8745 C C . THR A 1 1115 ? -8.536 -28.883 -29.449 1.00 34.72 1115 THR A C 1
ATOM 8747 O O . THR A 1 1115 ? -8.402 -28.921 -30.675 1.00 34.72 1115 THR A O 1
ATOM 8750 N N . PRO A 1 1116 ? -8.437 -30.005 -28.701 1.00 35.19 1116 PRO A N 1
ATOM 8751 C CA . PRO A 1 1116 ? -8.286 -31.310 -29.321 1.00 35.19 1116 PRO A CA 1
ATOM 8752 C C . PRO A 1 1116 ? -9.475 -31.511 -30.252 1.00 35.19 1116 PRO A C 1
ATOM 8754 O O . PRO A 1 1116 ? -10.630 -31.438 -29.824 1.00 35.19 1116 PRO A O 1
ATOM 8757 N N . SER A 1 1117 ? -9.191 -31.721 -31.536 1.00 37.91 1117 SER A N 1
ATOM 8758 C CA . SER A 1 1117 ? -10.215 -32.018 -32.526 1.00 37.91 1117 SER A CA 1
ATOM 8759 C C . SER A 1 1117 ? -10.979 -33.236 -32.017 1.00 37.91 1117 SER A C 1
ATOM 8761 O O . SER A 1 1117 ? -10.410 -34.323 -31.889 1.00 37.91 1117 SER A O 1
ATOM 8763 N N . LEU A 1 1118 ? -12.256 -33.054 -31.671 1.00 33.72 1118 LEU A N 1
ATOM 8764 C CA . LEU A 1 1118 ? -13.150 -34.170 -31.386 1.00 33.72 1118 LEU A CA 1
ATOM 8765 C C . LEU A 1 1118 ? -13.041 -35.147 -32.568 1.00 33.72 1118 LEU A C 1
ATOM 8767 O O . LEU A 1 1118 ? -13.160 -34.701 -33.714 1.00 33.72 1118 LEU A O 1
ATOM 8771 N N . PRO A 1 1119 ? -12.781 -36.446 -32.333 1.00 37.03 1119 PRO A N 1
ATOM 8772 C CA . PRO A 1 1119 ? -12.695 -37.406 -33.418 1.00 37.03 1119 PRO A CA 1
ATOM 8773 C C . PRO A 1 1119 ? -14.013 -37.366 -34.188 1.00 37.03 1119 PRO A C 1
ATOM 8775 O O . PRO A 1 1119 ? -15.089 -37.523 -33.607 1.00 37.03 1119 PRO A O 1
ATOM 8778 N N . ALA A 1 1120 ? -13.910 -37.078 -35.486 1.00 35.44 1120 ALA A N 1
ATOM 8779 C CA . ALA A 1 1120 ? -15.047 -36.998 -36.381 1.00 35.44 1120 ALA A CA 1
ATOM 8780 C C . ALA A 1 1120 ? -15.875 -38.279 -36.244 1.00 35.44 1120 ALA A C 1
ATOM 8782 O O . ALA A 1 1120 ? -15.366 -39.383 -36.431 1.00 35.44 1120 ALA A O 1
ATOM 8783 N N . ALA A 1 1121 ? -17.147 -38.124 -35.878 1.00 37.00 1121 ALA A N 1
ATOM 8784 C CA . ALA A 1 1121 ? -18.091 -39.222 -35.893 1.00 37.00 1121 ALA A CA 1
ATOM 8785 C C . ALA A 1 1121 ? -18.200 -39.736 -37.334 1.00 37.00 1121 ALA A C 1
ATOM 8787 O O . ALA A 1 1121 ? -18.660 -39.019 -38.227 1.00 37.00 1121 ALA A O 1
ATOM 8788 N N . ASP A 1 1122 ? -17.750 -40.974 -37.538 1.00 37.41 1122 ASP A N 1
ATOM 8789 C CA . ASP A 1 1122 ? -17.927 -41.732 -38.768 1.00 37.41 1122 ASP A CA 1
ATOM 8790 C C . ASP A 1 1122 ? -19.396 -41.683 -39.201 1.00 37.41 1122 ASP A C 1
ATOM 8792 O O . ASP A 1 1122 ? -20.276 -42.302 -38.603 1.00 37.41 1122 ASP A O 1
ATOM 8796 N N . SER A 1 1123 ? -19.656 -40.952 -40.280 1.00 35.97 1123 SER A N 1
ATOM 8797 C CA . SER A 1 1123 ? -20.894 -41.035 -41.049 1.00 35.97 1123 SER A CA 1
ATOM 8798 C C . SER A 1 1123 ? -20.561 -41.557 -42.441 1.00 35.97 1123 SER A C 1
ATOM 8800 O O . SER A 1 1123 ? -20.649 -40.867 -43.451 1.00 35.97 1123 SER A O 1
ATOM 8802 N N . THR A 1 1124 ? -20.157 -42.826 -42.501 1.00 37.25 1124 THR A N 1
ATOM 8803 C CA . THR A 1 1124 ? -20.166 -43.587 -43.750 1.00 37.25 1124 THR A CA 1
ATOM 8804 C C . THR A 1 1124 ? -21.526 -44.259 -43.923 1.00 37.25 1124 THR A C 1
ATOM 8806 O O . THR A 1 1124 ? -21.778 -45.363 -43.450 1.00 37.25 1124 THR A O 1
ATOM 8809 N N . SER A 1 1125 ? -22.409 -43.603 -44.675 1.00 37.50 1125 SER A N 1
ATOM 8810 C CA . SER A 1 1125 ? -23.510 -44.271 -45.369 1.00 37.50 1125 SER A CA 1
ATOM 8811 C C . SER A 1 1125 ? -23.574 -43.791 -46.820 1.00 37.50 1125 SER A C 1
ATOM 8813 O O . SER A 1 1125 ? -24.053 -42.691 -47.061 1.00 37.50 1125 SER A O 1
ATOM 8815 N N . GLN A 1 1126 ? -23.074 -44.655 -47.722 1.00 37.12 1126 GLN A N 1
ATOM 8816 C CA . GLN A 1 1126 ? -23.594 -45.028 -49.061 1.00 37.12 1126 GLN A CA 1
ATOM 8817 C C . GLN A 1 1126 ? -23.967 -43.898 -50.061 1.00 37.12 1126 GLN A C 1
ATOM 8819 O O . GLN A 1 1126 ? -24.630 -42.941 -49.709 1.00 37.12 1126 GLN A O 1
ATOM 8824 N N . ALA A 1 1127 ? -23.690 -43.944 -51.370 1.00 36.12 1127 ALA A N 1
ATOM 8825 C CA . ALA A 1 1127 ? -23.409 -45.028 -52.315 1.00 36.12 1127 ALA A CA 1
ATOM 8826 C C . ALA A 1 1127 ? -22.808 -44.450 -53.622 1.00 36.12 1127 ALA A C 1
ATOM 8828 O O . ALA A 1 1127 ? -23.187 -43.356 -54.028 1.00 36.12 1127 ALA A O 1
ATOM 8829 N N . GLY A 1 1128 ? -21.946 -45.211 -54.312 1.00 31.75 1128 GLY A N 1
ATOM 8830 C CA . GLY A 1 1128 ? -22.153 -45.626 -55.718 1.00 31.75 1128 GLY A CA 1
ATOM 8831 C C . GLY A 1 1128 ? -21.340 -44.778 -56.712 1.00 31.75 1128 GLY A C 1
ATOM 8832 O O . GLY A 1 1128 ? -21.170 -43.593 -56.490 1.00 31.75 1128 GLY A O 1
ATOM 8833 N N . GLY A 1 1129 ? -20.778 -45.255 -57.819 1.00 35.00 1129 GLY A N 1
ATOM 8834 C CA . GLY A 1 1129 ? -20.613 -46.566 -58.441 1.00 35.00 1129 GLY A CA 1
ATOM 8835 C C . GLY A 1 1129 ? -19.687 -46.376 -59.661 1.00 35.00 1129 GLY A C 1
ATOM 8836 O O . GLY A 1 1129 ? -19.521 -45.244 -60.119 1.00 35.00 1129 GLY A O 1
ATOM 8837 N N . GLY A 1 1130 ? -19.096 -47.459 -60.175 1.00 32.06 1130 GLY A N 1
ATOM 8838 C CA . GLY A 1 1130 ? -18.205 -47.443 -61.345 1.00 32.06 1130 GLY A CA 1
ATOM 8839 C C . GLY A 1 1130 ? -16.924 -48.217 -61.121 1.00 32.06 1130 GLY A C 1
ATOM 8840 O O . GLY A 1 1130 ? -16.006 -47.624 -60.518 1.00 32.06 1130 GLY A O 1
#